Protein AF-A0AAD4R144-F1 (afdb_monomer)

InterPro domains:
  IPR002229 Blood group Rhesus C/E/D polypeptide [PR00342] (53-70)
  IPR002229 Blood group Rhesus C/E/D polypeptide [PR00342] (82-99)
  IPR002229 Blood group Rhesus C/E/D polypeptide [PR00342] (122-138)
  IPR002229 Blood group Rhesus C/E/D polypeptide [PR00342] (211-229)
  IPR002229 Blood group Rhesus C/E/D polypeptide [PR00342] (241-263)
  IPR002229 Blood group Rhesus C/E/D polypeptide [PR00342] (276-289)
  IPR002229 Blood group Rhesus C/E/D polypeptide [PR00342] (299-317)
  IPR002229 Blood group Rhesus C/E/D polypeptide [PR00342] (338-354)
  IPR004364 Aminoacyl-tRNA synthetase, class II (D/K/N) [PF00152] (677-996)
  IPR004365 OB-fold nucleic acid binding domain, AA-tRNA synthetase-type [PF01336] (562-646)
  IPR004523 Aspartate-tRNA synthetase, type 2 [MF_02075] (545-1002)
  IPR004523 Aspartate-tRNA synthetase, type 2 [PTHR43450] (472-1002)
  IPR004523 Aspartate-tRNA synthetase, type 2 [TIGR00458] (551-1002)
  IPR006195 Aminoacyl-tRNA synthetase, class II [PS50862] (697-1002)
  IPR012340 Nucleic acid-binding, OB-fold [G3DSA:2.40.50.140] (499-655)
  IPR012340 Nucleic acid-binding, OB-fold [SSF50249] (529-653)
  IPR024041 Ammonium transporter AmtB-like domain [PF00909] (44-441)
  IPR029020 Ammonium/urea transporter [G3DSA:1.10.3430.10] (3-442)
  IPR045864 Class II Aminoacyl-tRNA synthetase/Biotinyl protein ligase (BPL) and lipoyl protein ligase (LPL) [G3DSA:3.30.930.10] (656-1002)
  IPR045864 Class II Aminoacyl-tRNA synthetase/Biotinyl protein ligase (BPL) and lipoyl protein ligase (LPL) [SSF55681] (669-1001)

Radius of gyration: 38.77 Å; Cα contacts (8 Å, |Δi|>4): 1717; chains: 1; bounding box: 80×94×96 Å

Nearest PDB structures (foldseek):
  4j15-assembly1_B  TM=9.829E-01  e=4.743E-47  Homo sapiens
  4j15-assembly1_A  TM=9.774E-01  e=3.110E-47  Homo sapiens
  6iy6-assembly1_A  TM=9.750E-01  e=1.740E-44  Homo sapiens
  6iy6-assembly1_B  TM=9.752E-01  e=3.718E-44  Homo sapiens
  6iy6-assembly2_H  TM=9.710E-01  e=3.718E-44  Homo sapiens

Mean predicted aligned error: 18.72 Å

pLDDT: mean 84.69, std 19.85, range [21.34, 98.81]

Organism: NCBI:txid166010

Foldseek 3Di:
DDDPCQVCLVVVVVVVLVVVLVVLCVQAEDADLLPDPPDPPPPVNPPPCVPQVVLLVLLVCLQQQQLLLLLLLPPLCNVVSRVLSVVLLVSQLSLLLSVVFCVDPCCVVPVHGYDDSLSSLVSSLLSLLLSLLCQQCPVLADSSLSSLLSNLLSVLLVVLVCCLCVPLVQQQQLCLLSRQQLSNLLSLLLLLLSDQQDPDDDDDDRVVSLVSSVSSLVSCLVSLLSSLLNPQPDPLLSVQLNLLLNLLLVLQQVLLLVLQLVLDPNSDHDSLSNSARSQLLSSLCSSPSSQDDDSVVSSVSSNVLSNQLSCCVRPVQVPPQCPPSVGHRNSSSCSRRNRSSVNSLVVSLVSLLPDDPVSSPPRRPPVVLCPVVVVVVPVPDDPPDHSSNSSSVSSVVSSVSSSCSSNVSSNVSSVVSPDPVHDGDDSDPPSHPCVPDPPPPPDPQPPVVPDPPPDDDDDDDDDDDDDDDDDDDDDDDDDDDDDDDPVVVVVVVVVVVVVVVVVVVVVPVVPPPPPPPPDDDPDPQLQPPQEEAPPAPPVPDDDPADADELVPDACVQAQPKHKHKFWFQDWDDDVQKIWTWGDDQLFIAIEIEGDDNRHHPVNSVVRNPQAGRFIKMWIFGKHAPVVFFCPPGPRGRIHGHTRHMYGHGGDDNDDLDRLVLCLAAPPDPPPDHHDDPVSCQQVLVSSCRRNLNSLLVVLLVLLVVLLVVLLVVVVADEDDADQWALDAPFDDPFWAWDDNNPHITTGYQDSVLVQQLVLLVVRQKYWYWAKHATSDQDDDLQDFRIFIKTWMKHFDDPACVVAVQSVLQSLVSSLVSCVVPSVVSLVSNCNRVPDDAAFQDNRAAEAELVRLQVLCVVVPHDDDSLDDQDLVSLLVSQVSCCVPVVHQKHKYFFHFPVPDTLQWAADPVDNRTTQWMFMGGNSHTFKTKHWGDLDLVSSVVSCVVVVHDCVSCVVSSVSSPVPGGGMMIMMGGSLNSSCRNSVVSGSVSSDSNTHHPVDPDD

Solvent-accessible surface area (backbone atoms only — not comparable to full-atom values): 53745 Å² total; per-residue (Å²): 135,80,58,78,65,53,78,44,42,52,63,53,51,53,51,51,49,53,50,51,50,51,52,50,42,68,73,30,50,39,72,34,67,87,79,43,91,89,49,90,64,67,83,70,55,58,67,54,51,72,58,48,47,60,35,36,52,38,38,48,45,28,55,55,50,10,54,14,26,41,56,21,42,45,83,51,34,42,66,49,32,36,52,48,41,48,50,48,41,59,48,38,31,58,51,40,44,50,54,52,28,66,71,30,72,53,18,77,75,70,67,35,26,70,48,49,72,67,51,51,40,56,14,48,56,51,26,46,14,49,54,41,17,41,37,29,33,56,91,61,59,37,76,54,44,49,55,54,46,45,56,52,51,52,50,53,43,53,53,48,46,46,45,31,50,76,72,46,61,36,69,41,50,30,32,8,46,67,21,32,23,20,15,22,43,16,19,49,28,20,45,61,62,52,66,70,99,77,88,79,80,90,77,87,89,56,67,69,27,48,51,42,12,41,52,8,32,51,46,38,57,72,31,40,25,39,48,28,19,62,74,44,88,47,70,68,30,20,52,31,6,29,54,34,22,48,44,4,25,54,33,0,32,56,37,21,54,51,55,30,16,73,71,32,99,84,54,48,76,46,64,69,43,57,47,36,13,24,49,5,3,38,32,21,34,9,15,34,16,46,70,62,84,51,72,66,57,28,28,50,45,1,36,51,18,6,53,54,16,43,47,25,62,72,48,44,42,59,57,42,34,38,67,68,64,69,38,74,58,66,65,46,31,52,29,26,25,25,53,12,7,48,48,5,40,54,46,28,24,49,52,45,50,74,50,56,72,76,83,49,53,81,69,57,59,73,79,61,72,35,69,58,56,67,59,44,72,42,92,83,52,81,73,94,61,55,66,38,54,54,52,20,50,24,27,51,49,37,48,54,50,37,53,48,51,14,38,54,49,13,43,53,49,14,53,62,59,62,35,86,84,48,67,69,70,70,96,61,94,71,72,49,52,66,84,78,44,74,74,51,93,80,39,103,50,48,81,46,58,80,73,74,86,86,71,76,96,82,85,86,88,89,86,85,89,86,88,86,86,87,83,87,86,88,85,84,85,87,85,84,90,75,83,82,51,76,70,55,51,52,51,50,51,52,50,50,52,50,49,49,50,47,51,51,48,58,64,56,59,76,73,70,82,84,79,81,78,76,87,69,76,84,74,78,65,62,32,73,90,34,56,55,64,74,56,82,85,75,79,86,69,86,77,97,71,75,69,51,60,67,78,73,60,51,58,92,42,48,76,40,76,48,32,36,69,28,24,32,66,44,70,48,67,58,93,64,31,27,42,33,32,40,30,47,70,72,23,28,34,40,32,40,41,59,57,55,91,68,33,27,70,65,55,45,52,51,63,57,64,59,37,54,64,13,32,32,38,37,33,23,33,30,39,56,44,75,96,45,66,50,81,95,31,72,32,19,48,33,37,28,45,53,67,30,44,33,37,56,42,82,39,65,82,78,63,98,67,57,60,67,33,61,51,48,34,92,84,61,84,84,80,71,73,66,63,54,69,66,66,36,49,72,41,35,80,62,47,50,57,23,41,40,46,42,24,53,54,52,51,46,50,47,51,56,50,44,52,52,53,58,39,46,77,71,66,34,42,81,54,85,70,75,50,71,32,80,47,70,78,77,68,74,90,48,50,46,77,40,85,43,48,68,43,73,23,23,42,28,60,48,60,64,64,54,51,51,45,39,39,38,66,74,40,54,30,36,31,38,76,45,79,27,32,40,50,57,91,50,87,57,56,83,52,52,30,47,48,45,32,45,32,41,31,33,53,49,90,87,50,59,59,63,46,53,52,50,52,50,51,47,52,49,49,40,55,51,50,45,64,72,74,36,49,72,35,53,55,48,32,36,72,42,40,71,52,77,81,75,42,64,51,94,71,65,49,74,38,45,36,68,55,50,46,50,54,35,46,76,70,76,39,90,70,62,92,66,55,78,79,50,73,72,52,36,37,49,45,28,50,53,44,28,70,75,71,62,24,34,42,39,34,42,29,48,37,34,37,85,80,47,60,48,56,51,26,67,33,94,87,44,80,64,23,13,46,27,34,38,34,28,43,73,20,39,82,36,30,56,30,32,25,44,49,38,50,46,67,61,32,51,53,32,27,52,76,68,69,44,64,59,79,69,44,37,74,62,48,55,46,26,69,80,64,33,67,50,34,21,37,38,42,29,40,51,31,50,50,48,18,54,56,54,48,60,82,31,33,61,80,44,32,94,66,51,30,39,84,88,32,88,63,102

Structure (mmCIF, N/CA/C/O backbone):
data_AF-A0AAD4R144-F1
#
_entry.id   AF-A0AAD4R144-F1
#
loop_
_atom_site.group_PDB
_atom_site.id
_atom_site.type_symbol
_atom_site.label_atom_id
_atom_site.label_alt_id
_atom_site.label_comp_id
_atom_site.label_asym_id
_atom_site.label_entity_id
_atom_site.label_seq_id
_atom_site.pdbx_PDB_ins_code
_atom_site.Cartn_x
_atom_site.Cartn_y
_atom_site.Cartn_z
_atom_site.occupancy
_atom_site.B_iso_or_equiv
_atom_site.auth_seq_id
_atom_site.auth_comp_id
_atom_site.auth_asym_id
_atom_site.auth_atom_id
_atom_site.pdbx_PDB_model_num
ATOM 1 N N . MET A 1 1 ? 2.884 -45.458 -15.008 1.00 36.28 1 MET A N 1
ATOM 2 C CA . MET A 1 1 ? 1.881 -44.728 -14.200 1.00 36.28 1 MET A CA 1
ATOM 3 C C . MET A 1 1 ? 1.673 -45.506 -12.908 1.00 36.28 1 MET A C 1
ATOM 5 O O . MET A 1 1 ? 1.408 -46.694 -13.000 1.00 36.28 1 MET A O 1
ATOM 9 N N . GLY A 1 2 ? 1.892 -44.888 -11.741 1.00 49.69 2 GLY A N 1
ATOM 10 C CA . GLY A 1 2 ? 1.786 -45.566 -10.438 1.00 49.69 2 GLY A CA 1
ATOM 11 C C . GLY A 1 2 ? 0.353 -45.979 -10.083 1.00 49.69 2 GLY A C 1
ATOM 12 O O . GLY A 1 2 ? -0.604 -45.413 -10.615 1.00 49.69 2 GLY A O 1
ATOM 13 N N . ASN A 1 3 ? 0.237 -46.964 -9.192 1.00 58.59 3 ASN A N 1
ATOM 14 C CA . ASN A 1 3 ? -1.009 -47.536 -8.673 1.00 58.59 3 ASN A CA 1
ATOM 15 C C . ASN A 1 3 ? -1.972 -46.420 -8.179 1.00 58.59 3 ASN A C 1
ATOM 17 O O . ASN A 1 3 ? -1.505 -45.483 -7.530 1.00 58.59 3 ASN A O 1
ATOM 21 N N . PRO A 1 4 ? -3.297 -46.477 -8.438 1.00 59.34 4 PRO A N 1
ATOM 22 C CA . PRO A 1 4 ? -4.271 -45.506 -7.920 1.00 59.34 4 PRO A CA 1
ATOM 23 C C . PRO A 1 4 ? -4.165 -45.251 -6.411 1.00 59.34 4 PRO A C 1
ATOM 25 O O . PRO A 1 4 ? -4.336 -44.112 -5.975 1.00 59.34 4 PRO A O 1
ATOM 28 N N . LEU A 1 5 ? -3.810 -46.277 -5.623 1.00 60.62 5 LEU A N 1
ATOM 29 C CA . LEU A 1 5 ? -3.530 -46.114 -4.196 1.00 60.62 5 LEU A CA 1
ATOM 30 C C . LEU A 1 5 ? -2.349 -45.170 -3.947 1.00 60.62 5 LEU A C 1
ATOM 32 O O . LEU A 1 5 ? -2.458 -44.300 -3.090 1.00 60.62 5 LEU A O 1
ATOM 36 N N . GLN A 1 6 ? -1.259 -45.275 -4.717 1.00 65.25 6 GLN A N 1
ATOM 37 C CA . GLN A 1 6 ? -0.067 -44.428 -4.561 1.00 65.25 6 GLN A CA 1
ATOM 38 C C . GLN A 1 6 ? -0.364 -42.937 -4.785 1.00 65.25 6 GLN A C 1
ATOM 40 O O . GLN A 1 6 ? 0.251 -42.096 -4.140 1.00 65.25 6 GLN A O 1
ATOM 45 N N . ARG A 1 7 ? -1.346 -42.585 -5.631 1.00 67.44 7 ARG A N 1
ATOM 46 C CA . ARG A 1 7 ? -1.734 -41.179 -5.873 1.00 67.44 7 ARG A CA 1
ATOM 47 C C . ARG A 1 7 ? -2.508 -40.542 -4.719 1.00 67.44 7 ARG A C 1
ATOM 49 O O . ARG A 1 7 ? -2.452 -39.331 -4.557 1.00 67.44 7 ARG A O 1
ATOM 56 N N . ARG A 1 8 ? -3.244 -41.335 -3.936 1.00 80.94 8 ARG A N 1
ATOM 57 C CA . ARG A 1 8 ? -4.037 -40.859 -2.785 1.00 80.94 8 ARG A CA 1
ATOM 58 C C . ARG A 1 8 ? -3.399 -41.200 -1.437 1.00 80.94 8 ARG A C 1
ATOM 60 O O . ARG A 1 8 ? -4.023 -40.977 -0.404 1.00 80.94 8 ARG A O 1
ATOM 67 N N . GLN A 1 9 ? -2.164 -41.714 -1.437 1.00 85.44 9 GLN A N 1
ATOM 68 C CA . GLN A 1 9 ? -1.454 -42.151 -0.231 1.00 85.44 9 GLN A CA 1
ATOM 69 C C . GLN A 1 9 ? -1.395 -41.071 0.845 1.00 85.44 9 GLN A C 1
ATOM 71 O O . GLN A 1 9 ? -1.670 -41.373 2.000 1.00 85.44 9 GLN A O 1
ATOM 76 N N . PHE A 1 10 ? -1.104 -39.824 0.466 1.00 88.12 10 PHE A N 1
ATOM 77 C CA . PHE A 1 10 ? -1.081 -38.710 1.411 1.00 88.12 10 PHE A CA 1
ATOM 78 C C . PHE A 1 10 ? -2.431 -38.521 2.103 1.00 88.12 10 PHE A C 1
ATOM 80 O O . PHE A 1 10 ? -2.502 -38.585 3.324 1.00 88.12 10 PHE A O 1
ATOM 87 N N . SER A 1 11 ? -3.507 -38.351 1.329 1.00 89.56 11 SER A N 1
ATOM 88 C CA . SER A 1 11 ? -4.847 -38.110 1.870 1.00 89.56 11 SER A CA 1
ATOM 89 C C . SER A 1 11 ? -5.321 -39.256 2.760 1.00 89.56 11 SER A C 1
ATOM 91 O O . SER A 1 11 ? -5.889 -39.007 3.817 1.00 89.56 11 SER A O 1
ATOM 93 N N . VAL A 1 12 ? -5.067 -40.505 2.357 1.00 89.69 12 VAL A N 1
ATOM 94 C CA . VAL A 1 12 ? -5.425 -41.687 3.154 1.00 89.69 12 VAL A CA 1
ATOM 95 C C . VAL A 1 12 ? -4.635 -41.712 4.460 1.00 89.69 12 VAL A C 1
ATOM 97 O O . VAL A 1 12 ? -5.231 -41.861 5.522 1.00 89.69 12 VAL A O 1
ATOM 100 N N . LEU A 1 13 ? -3.313 -41.534 4.401 1.00 90.94 13 LEU A N 1
ATOM 101 C CA . LEU A 1 13 ? -2.454 -41.595 5.581 1.00 90.94 13 LEU A CA 1
ATOM 102 C C . LEU A 1 13 ? -2.757 -40.455 6.563 1.00 90.94 13 LEU A C 1
ATOM 104 O O . LEU A 1 13 ? -2.920 -40.705 7.755 1.00 90.94 13 LEU A O 1
ATOM 108 N N . ALA A 1 14 ? -2.897 -39.226 6.062 1.00 92.25 14 ALA A N 1
ATOM 109 C CA . ALA A 1 14 ? -3.254 -38.063 6.867 1.00 92.25 14 ALA A CA 1
ATOM 110 C C . ALA A 1 14 ? -4.635 -38.232 7.520 1.00 92.25 14 ALA A C 1
ATOM 112 O O . ALA A 1 14 ? -4.781 -37.969 8.710 1.00 92.25 14 ALA A O 1
ATOM 113 N N . PHE A 1 15 ? -5.633 -38.739 6.784 1.00 94.19 15 PHE A N 1
ATOM 114 C CA . PHE A 1 15 ? -6.961 -39.019 7.336 1.00 94.19 15 PHE A CA 1
ATOM 115 C C . PHE A 1 15 ? -6.921 -40.093 8.431 1.00 94.19 15 PHE A C 1
ATOM 117 O O . PHE A 1 15 ? -7.551 -39.930 9.477 1.00 94.19 15 PHE A O 1
ATOM 124 N N . VAL A 1 16 ? -6.162 -41.173 8.217 1.00 95.12 16 VAL A N 1
ATOM 125 C CA . VAL A 1 16 ? -5.995 -42.248 9.205 1.00 95.12 16 VAL A CA 1
ATOM 126 C C . VAL A 1 16 ? -5.337 -41.712 10.474 1.00 95.12 16 VAL A C 1
ATOM 128 O O . VAL A 1 16 ? -5.895 -41.896 11.554 1.00 95.12 16 VAL A O 1
ATOM 131 N N . PHE A 1 17 ? -4.208 -41.004 10.364 1.00 96.00 17 PHE A N 1
ATOM 132 C CA . PHE A 1 17 ? -3.553 -40.417 11.533 1.00 96.00 17 PHE A CA 1
ATOM 133 C C . PHE A 1 17 ? -4.445 -39.407 12.246 1.00 96.00 17 PHE A C 1
ATOM 135 O O . PHE A 1 17 ? -4.601 -39.514 13.456 1.00 96.00 17 PHE A O 1
ATOM 142 N N . GLN A 1 18 ? -5.094 -38.489 11.525 1.00 97.00 18 GLN A N 1
ATOM 143 C CA . GLN A 1 18 ? -5.964 -37.492 12.150 1.00 97.00 18 GLN A CA 1
ATOM 144 C C . GLN A 1 18 ? -7.147 -38.143 12.876 1.00 97.00 18 GLN A C 1
ATOM 146 O O . GLN A 1 18 ? -7.510 -37.718 13.972 1.00 97.00 18 GLN A O 1
ATOM 151 N N . THR A 1 19 ? -7.725 -39.204 12.304 1.00 96.56 19 THR A N 1
ATOM 152 C CA . THR A 1 19 ? -8.792 -39.979 12.953 1.00 96.56 19 THR A CA 1
ATOM 153 C C . THR A 1 19 ? -8.277 -40.654 14.221 1.00 96.56 19 THR A C 1
ATOM 155 O O . THR A 1 19 ? -8.903 -40.535 15.272 1.00 96.56 19 THR A O 1
ATOM 158 N N . ILE A 1 20 ? -7.114 -41.311 14.152 1.00 96.75 20 ILE A N 1
ATOM 159 C CA . ILE A 1 20 ? -6.479 -41.950 15.311 1.00 96.75 20 ILE A CA 1
ATOM 160 C C . ILE A 1 20 ? -6.186 -40.911 16.395 1.00 96.75 20 ILE A C 1
ATOM 162 O O . ILE A 1 20 ? -6.565 -41.120 17.542 1.00 96.75 20 ILE A O 1
ATOM 166 N N . PHE A 1 21 ? -5.577 -39.776 16.050 1.00 96.69 21 PHE A N 1
ATOM 167 C CA . PHE A 1 21 ? -5.250 -38.727 17.013 1.00 96.69 21 PHE A CA 1
ATOM 168 C C . PHE A 1 21 ? -6.506 -38.171 17.677 1.00 96.69 21 PHE A C 1
ATOM 170 O O . PHE A 1 21 ? -6.545 -38.064 18.897 1.00 96.69 21 PHE A O 1
ATOM 177 N N . THR A 1 22 ? -7.558 -37.909 16.899 1.00 96.44 22 THR A N 1
ATOM 178 C CA . THR A 1 22 ? -8.845 -37.416 17.413 1.00 96.44 22 THR A CA 1
ATOM 179 C C . THR A 1 22 ? -9.477 -38.411 18.386 1.00 96.44 22 THR A C 1
ATOM 181 O O . THR A 1 22 ? -9.901 -38.026 19.474 1.00 96.44 22 THR A O 1
ATOM 184 N N . VAL A 1 23 ? -9.513 -39.698 18.026 1.00 97.12 23 VAL A N 1
ATOM 185 C CA . VAL A 1 23 ? -10.073 -40.751 18.884 1.00 97.12 23 VAL A CA 1
ATOM 186 C C . VAL A 1 23 ? -9.249 -40.899 20.161 1.00 97.12 23 VAL A C 1
ATOM 188 O O . VAL A 1 23 ? -9.815 -40.901 21.250 1.00 97.12 23 VAL A O 1
ATOM 191 N N . LEU A 1 24 ? -7.923 -40.986 20.056 1.00 97.12 24 LEU A N 1
ATOM 192 C CA . LEU A 1 24 ? -7.056 -41.172 21.217 1.00 97.12 24 LEU A CA 1
ATOM 193 C C . LEU A 1 24 ? -7.064 -39.948 22.147 1.00 97.12 24 LEU A C 1
ATOM 195 O O . LEU A 1 24 ? -7.163 -40.119 23.360 1.00 97.12 24 LEU A O 1
ATOM 199 N N . LEU A 1 25 ? -7.035 -38.724 21.607 1.00 95.19 25 LEU A N 1
ATOM 200 C CA . LEU A 1 25 ? -7.162 -37.499 22.404 1.00 95.19 25 LEU A CA 1
ATOM 201 C C . LEU A 1 25 ? -8.539 -37.407 23.070 1.00 95.19 25 LEU A C 1
ATOM 203 O O . LEU A 1 25 ? -8.614 -37.064 24.245 1.00 95.19 25 LEU A O 1
ATOM 207 N N . GLY A 1 26 ? -9.621 -37.760 22.369 1.00 94.62 26 GLY A N 1
ATOM 208 C CA . GLY A 1 26 ? -10.968 -37.763 22.948 1.00 94.62 26 GLY A CA 1
ATOM 209 C C . GLY A 1 26 ? -11.132 -38.791 24.073 1.00 94.62 26 GLY A C 1
ATOM 210 O O . GLY A 1 26 ? -11.708 -38.495 25.124 1.00 94.62 26 GLY A O 1
ATOM 211 N N . LEU A 1 27 ? -10.585 -39.995 23.884 1.00 95.62 27 LEU A N 1
ATOM 212 C CA . LEU A 1 27 ? -10.658 -41.062 24.879 1.00 95.62 27 LEU A CA 1
ATOM 213 C C . LEU A 1 27 ? -9.798 -40.751 26.109 1.00 95.62 27 LEU A C 1
ATOM 215 O O . LEU A 1 27 ? -10.305 -40.833 27.228 1.00 95.62 27 LEU A O 1
ATOM 219 N N . PHE A 1 28 ? -8.539 -40.353 25.910 1.00 97.00 28 PHE A N 1
ATOM 220 C CA . PHE A 1 28 ? -7.522 -40.345 26.968 1.00 97.00 28 PHE A CA 1
ATOM 221 C C . PHE A 1 28 ? -7.041 -38.951 27.393 1.00 97.00 28 PHE A C 1
ATOM 223 O O . PHE A 1 28 ? -6.585 -38.783 28.524 1.00 97.00 28 PHE A O 1
ATOM 230 N N . GLY A 1 29 ? -7.153 -37.945 26.525 1.00 93.94 29 GLY A N 1
ATOM 231 C CA . GLY A 1 29 ? -6.683 -36.588 26.795 1.00 93.94 29 GLY A CA 1
ATOM 232 C C . GLY A 1 29 ? -7.658 -35.799 27.667 1.00 93.94 29 GLY A C 1
ATOM 233 O O . GLY A 1 29 ? -8.870 -35.786 27.434 1.00 93.94 29 GLY A O 1
ATOM 234 N N . ARG A 1 30 ? -7.143 -35.114 28.686 1.00 92.44 30 ARG A N 1
ATOM 235 C CA . ARG A 1 30 ? -7.904 -34.176 29.521 1.00 92.44 30 ARG A CA 1
ATOM 236 C C . ARG A 1 30 ? -7.171 -32.845 29.589 1.00 92.44 30 ARG A C 1
ATOM 238 O O . ARG A 1 30 ? -5.949 -32.801 29.594 1.00 92.44 30 ARG A O 1
ATOM 245 N N . TYR A 1 31 ? -7.906 -31.747 29.654 1.00 89.50 31 TYR A N 1
ATOM 246 C CA . TYR A 1 31 ? -7.296 -30.466 29.990 1.00 89.50 31 TYR A CA 1
ATOM 247 C C . TYR A 1 31 ? -6.809 -30.482 31.436 1.00 89.50 31 TYR A C 1
ATOM 249 O O . TYR A 1 31 ? -7.419 -31.139 32.288 1.00 89.50 31 TYR A O 1
ATOM 257 N N . ASP A 1 32 ? -5.705 -29.786 31.712 1.00 82.06 32 ASP A N 1
ATOM 258 C CA . ASP A 1 32 ? -5.244 -29.671 33.087 1.00 82.06 32 ASP A CA 1
ATOM 259 C C . ASP A 1 32 ? -6.326 -29.054 33.993 1.00 82.06 32 ASP A C 1
ATOM 261 O O . ASP A 1 32 ? -7.112 -28.199 33.585 1.00 82.06 32 ASP A O 1
ATOM 265 N N . ARG A 1 33 ? -6.412 -29.507 35.247 1.00 74.44 33 ARG A N 1
ATOM 266 C CA . ARG A 1 33 ? -7.464 -29.051 36.171 1.00 74.44 33 ARG A CA 1
ATOM 267 C C . ARG A 1 33 ? -7.375 -27.552 36.465 1.00 74.44 33 ARG A C 1
ATOM 269 O O . ARG A 1 33 ? -8.392 -26.938 36.791 1.00 74.44 33 ARG A O 1
ATOM 276 N N . SER A 1 34 ? -6.186 -26.963 36.346 1.00 68.00 34 SER A N 1
ATOM 277 C CA . SER A 1 34 ? -5.973 -25.522 36.502 1.00 68.00 34 SER A CA 1
ATOM 278 C C . SER A 1 34 ? -6.727 -24.688 35.457 1.00 68.00 34 SER A C 1
ATOM 280 O O . SER A 1 34 ? -7.148 -23.580 35.780 1.00 68.00 34 SER A O 1
ATOM 282 N N . ILE A 1 35 ? -6.992 -25.231 34.263 1.00 73.50 35 ILE A N 1
ATOM 283 C CA . ILE A 1 35 ? -7.646 -24.511 33.155 1.00 73.50 35 ILE A CA 1
ATOM 284 C C . ILE A 1 35 ? -9.149 -24.805 33.017 1.00 73.50 35 ILE A C 1
ATOM 286 O O . ILE A 1 35 ? -9.812 -24.247 32.145 1.00 73.50 35 ILE A O 1
ATOM 290 N N . LEU A 1 36 ? -9.717 -25.656 33.880 1.00 74.94 36 LEU A N 1
ATOM 291 C CA . LEU A 1 36 ? -11.158 -25.919 33.912 1.00 74.94 36 LEU A CA 1
ATOM 292 C C . LEU A 1 36 ? -11.919 -24.832 34.704 1.00 74.94 36 LEU A C 1
ATOM 294 O O . LEU A 1 36 ? -11.419 -24.350 35.729 1.00 74.94 36 LEU A O 1
ATOM 298 N N . PRO A 1 37 ? -13.144 -24.460 34.280 1.00 67.12 37 PRO A N 1
ATOM 299 C CA . PRO A 1 37 ? -13.964 -23.482 34.993 1.00 67.12 37 PRO A CA 1
ATOM 300 C C . PRO A 1 37 ? -14.289 -23.961 36.421 1.00 67.12 37 PRO A C 1
ATOM 302 O O . PRO A 1 37 ? -14.612 -25.128 36.630 1.00 67.12 37 PRO A O 1
ATOM 305 N N . ASN A 1 38 ? -14.217 -23.045 37.397 1.00 60.91 38 ASN A N 1
ATOM 306 C CA . ASN A 1 38 ? -14.478 -23.254 38.836 1.00 60.91 38 ASN A CA 1
ATOM 307 C C . ASN A 1 38 ? -13.467 -24.112 39.628 1.00 60.91 38 ASN A C 1
ATOM 309 O O . ASN A 1 38 ? -13.806 -24.575 40.716 1.00 60.91 38 ASN A O 1
ATOM 313 N N . SER A 1 39 ? -12.229 -24.324 39.160 1.00 59.00 39 SER A N 1
ATOM 314 C CA . SER A 1 39 ? -11.229 -25.000 40.008 1.00 59.00 39 SER A CA 1
ATOM 315 C C . SER A 1 39 ? -10.737 -24.100 41.155 1.00 59.00 39 SER A C 1
ATOM 317 O O . SER A 1 39 ? -10.338 -22.960 40.926 1.00 59.00 39 SER A O 1
ATOM 319 N N . GLU A 1 40 ? -10.758 -24.619 42.390 1.00 52.12 40 GLU A N 1
ATOM 320 C CA . GLU A 1 40 ? -10.476 -23.905 43.656 1.00 52.12 40 GLU A CA 1
ATOM 321 C C . GLU A 1 40 ? -9.017 -23.404 43.817 1.00 52.12 40 GLU A C 1
ATOM 323 O O . GLU A 1 40 ? -8.697 -22.709 44.776 1.00 52.12 40 GLU A O 1
ATOM 328 N N . LEU A 1 41 ? -8.126 -23.688 42.861 1.00 56.50 41 LEU A N 1
ATOM 329 C CA . LEU A 1 41 ? -6.685 -23.366 42.877 1.00 56.50 41 LEU A CA 1
ATOM 330 C C . LEU A 1 41 ? -6.349 -21.927 42.408 1.00 56.50 41 LEU A C 1
ATOM 332 O O . LEU A 1 41 ? -5.293 -21.684 41.835 1.00 56.50 41 LEU A O 1
ATOM 336 N N . ASN A 1 42 ? -7.248 -20.957 42.602 1.00 50.16 42 ASN A N 1
ATOM 337 C CA . ASN A 1 42 ? -7.223 -19.664 41.893 1.00 50.16 42 ASN A CA 1
ATOM 338 C C . ASN A 1 42 ? -6.053 -18.705 42.210 1.00 50.16 42 ASN A C 1
ATOM 340 O O . ASN A 1 42 ? -5.861 -17.763 41.447 1.00 50.16 42 ASN A O 1
ATOM 344 N N . ALA A 1 43 ? -5.267 -18.912 43.271 1.00 47.25 43 ALA A N 1
ATOM 345 C CA . ALA A 1 43 ? -4.189 -17.984 43.646 1.00 47.25 43 ALA A CA 1
ATOM 346 C C . ALA A 1 43 ? -2.837 -18.270 42.955 1.00 47.25 43 ALA A C 1
ATOM 348 O O . ALA A 1 43 ? -2.132 -17.332 42.610 1.00 47.25 43 ALA A O 1
ATOM 349 N N . GLU A 1 44 ? -2.499 -19.535 42.669 1.00 49.16 44 GLU A N 1
ATOM 350 C CA . GLU A 1 44 ? -1.276 -19.912 41.921 1.00 49.16 44 GLU A CA 1
ATOM 351 C C . GLU A 1 44 ? -1.480 -19.891 40.382 1.00 49.16 44 GLU A C 1
ATOM 353 O O . GLU A 1 44 ? -0.555 -20.155 39.611 1.00 49.16 44 GLU A O 1
ATOM 358 N N . LYS A 1 45 ? -2.703 -19.576 39.912 1.00 50.56 45 LYS A N 1
ATOM 359 C CA . LYS A 1 45 ? -3.126 -19.609 38.493 1.00 50.56 45 LYS A CA 1
ATOM 360 C C . LYS A 1 45 ? -2.537 -18.510 37.605 1.00 50.56 45 LYS A C 1
ATOM 362 O O . LYS A 1 45 ? -2.397 -18.738 36.409 1.00 50.56 45 LYS A O 1
ATOM 367 N N . SER A 1 46 ? -2.258 -17.336 38.162 1.00 52.56 46 SER A N 1
ATOM 368 C CA . SER A 1 46 ? -1.792 -16.157 37.414 1.00 52.56 46 SER A CA 1
ATOM 369 C C . SER A 1 46 ? -0.330 -16.323 36.984 1.00 52.56 46 SER A C 1
ATOM 371 O O . SER A 1 46 ? -0.003 -16.278 35.802 1.00 52.56 46 SER A O 1
ATOM 373 N N . ASP A 1 47 ? 0.537 -16.655 37.942 1.00 54.59 47 ASP A N 1
ATOM 374 C CA . ASP A 1 47 ? 1.988 -16.559 37.755 1.00 54.59 47 ASP A CA 1
ATOM 375 C C . ASP A 1 47 ? 2.579 -17.626 36.818 1.00 54.59 47 ASP A C 1
ATOM 377 O O . ASP A 1 47 ? 3.628 -17.406 36.217 1.00 54.59 47 ASP A O 1
ATOM 381 N N . SER A 1 48 ? 1.938 -18.793 36.670 1.00 62.00 48 SER A N 1
ATOM 382 C CA . SER A 1 48 ? 2.461 -19.870 35.811 1.00 62.00 48 SER A CA 1
ATOM 383 C C . SER A 1 48 ? 2.175 -19.650 34.324 1.00 62.00 48 SER A C 1
ATOM 385 O O . SER A 1 48 ? 3.064 -19.855 33.500 1.00 62.00 48 SER A O 1
ATOM 387 N N . VAL A 1 49 ? 0.973 -19.185 33.966 1.00 71.62 49 VAL A N 1
ATOM 388 C CA . VAL A 1 49 ? 0.615 -18.895 32.568 1.00 71.62 49 VAL A CA 1
ATOM 389 C C . VAL A 1 49 ? 1.333 -17.641 32.081 1.00 71.62 49 VAL A C 1
ATOM 391 O O . VAL A 1 49 ? 1.911 -17.674 30.996 1.00 71.62 49 VAL A O 1
ATOM 394 N N . ASP A 1 50 ? 1.380 -16.584 32.896 1.00 76.12 50 ASP A N 1
ATOM 395 C CA . ASP A 1 50 ? 2.096 -15.345 32.561 1.00 76.12 50 ASP A CA 1
ATOM 396 C C . ASP A 1 50 ? 3.599 -15.583 32.349 1.00 76.12 50 ASP A C 1
ATOM 398 O O . ASP A 1 50 ? 4.242 -14.884 31.565 1.00 76.12 50 ASP A O 1
ATOM 402 N N . ARG A 1 51 ? 4.160 -16.607 33.005 1.00 77.94 51 ARG A N 1
ATOM 403 C CA . ARG A 1 51 ? 5.561 -17.011 32.851 1.00 77.94 51 ARG A CA 1
ATOM 404 C C . ARG A 1 51 ? 5.799 -17.941 31.660 1.00 77.94 51 ARG A C 1
ATOM 406 O O . ARG A 1 51 ? 6.776 -17.755 30.937 1.00 77.94 51 ARG A O 1
ATOM 413 N N . ASP A 1 52 ? 4.963 -18.960 31.467 1.00 83.38 52 ASP A N 1
ATOM 414 C CA . ASP A 1 52 ? 5.250 -20.045 30.519 1.00 83.38 52 ASP A CA 1
ATOM 415 C C . ASP A 1 52 ? 4.648 -19.785 29.120 1.00 83.38 52 ASP A C 1
ATOM 417 O O . ASP A 1 52 ? 5.193 -20.250 28.118 1.00 83.38 52 ASP A O 1
ATOM 421 N N . TYR A 1 53 ? 3.577 -18.988 29.007 1.00 88.12 53 TYR A N 1
ATOM 422 C CA . TYR A 1 53 ? 2.967 -18.651 27.714 1.00 88.12 53 TYR A CA 1
ATOM 423 C C . TYR A 1 53 ? 3.866 -17.795 26.801 1.00 88.12 53 TYR A C 1
ATOM 425 O O . TYR A 1 53 ? 3.948 -18.127 25.619 1.00 88.12 53 TYR A O 1
ATOM 433 N N . PRO A 1 54 ? 4.606 -16.772 27.280 1.00 92.06 54 PRO A N 1
ATOM 434 C CA . PRO A 1 54 ? 5.554 -16.046 26.429 1.00 92.06 54 PRO A CA 1
ATOM 435 C C . PRO A 1 54 ? 6.658 -16.951 25.864 1.00 92.06 54 PRO A C 1
ATOM 437 O O . PRO A 1 54 ? 6.977 -16.878 24.682 1.00 92.06 54 PRO A O 1
ATOM 440 N N . LEU A 1 55 ? 7.183 -17.875 26.680 1.00 90.88 55 LEU A N 1
ATOM 441 C CA . LEU A 1 55 ? 8.178 -18.856 26.232 1.00 90.88 55 LEU A CA 1
ATOM 442 C C . LEU A 1 55 ? 7.593 -19.801 25.177 1.00 90.88 55 LEU A C 1
ATOM 444 O O . LEU A 1 55 ? 8.262 -20.107 24.193 1.00 90.88 55 LEU A O 1
ATOM 448 N N . PHE A 1 56 ? 6.337 -20.224 25.348 1.00 92.88 56 PHE A N 1
ATOM 449 C CA . PHE A 1 56 ? 5.611 -20.961 24.317 1.00 92.88 56 PHE A CA 1
ATOM 450 C C . PHE A 1 56 ? 5.487 -20.153 23.022 1.00 92.88 56 PHE A C 1
ATOM 452 O O . PHE A 1 56 ? 5.815 -20.679 21.966 1.00 92.88 56 PHE A O 1
ATOM 459 N N . GLN A 1 57 ? 5.063 -18.887 23.083 1.00 94.94 57 GLN A N 1
ATOM 460 C CA . GLN A 1 57 ? 4.922 -18.042 21.893 1.00 94.94 57 GLN A CA 1
ATOM 461 C C . GLN A 1 57 ? 6.243 -17.912 21.130 1.00 94.94 57 GLN A C 1
ATOM 463 O O . GLN A 1 57 ? 6.264 -18.106 19.915 1.00 94.94 57 GLN A O 1
ATOM 468 N N . ASP A 1 58 ? 7.338 -17.650 21.840 1.00 95.38 58 ASP A N 1
ATOM 469 C CA . ASP A 1 58 ? 8.668 -17.511 21.250 1.00 95.38 58 ASP A CA 1
ATOM 470 C C . ASP A 1 58 ? 9.116 -18.808 20.558 1.00 95.38 58 ASP A C 1
ATOM 472 O O . ASP A 1 58 ? 9.510 -18.796 19.388 1.00 95.38 58 ASP A O 1
ATOM 476 N N . VAL A 1 59 ? 8.998 -19.949 21.248 1.00 94.31 59 VAL A N 1
ATOM 477 C CA . VAL A 1 59 ? 9.354 -21.267 20.694 1.00 94.31 59 VAL A CA 1
ATOM 478 C C . VAL A 1 59 ? 8.457 -21.625 19.506 1.00 94.31 59 VAL A C 1
ATOM 480 O O . VAL A 1 59 ? 8.948 -22.107 18.484 1.00 94.31 59 VAL A O 1
ATOM 483 N N . HIS A 1 60 ? 7.161 -21.338 19.584 1.00 95.31 60 HIS A N 1
ATOM 484 C CA . HIS A 1 60 ? 6.214 -21.624 18.512 1.00 95.31 60 HIS A CA 1
ATOM 485 C C . HIS A 1 60 ? 6.503 -20.788 17.254 1.00 95.31 60 HIS A C 1
ATOM 487 O O . HIS A 1 60 ? 6.482 -21.302 16.131 1.00 95.31 60 HIS A O 1
ATOM 493 N N . VAL A 1 61 ? 6.862 -19.509 17.423 1.00 95.12 61 VAL A N 1
ATOM 494 C CA . VAL A 1 61 ? 7.315 -18.639 16.325 1.00 95.12 61 VAL A CA 1
ATOM 495 C C . VAL A 1 61 ? 8.602 -19.180 15.699 1.00 95.12 61 VAL A C 1
ATOM 497 O O . VAL A 1 61 ? 8.715 -19.200 14.470 1.00 95.12 61 VAL A O 1
ATOM 500 N N . MET A 1 62 ? 9.550 -19.681 16.497 1.00 94.31 62 MET A N 1
ATOM 501 C CA . MET A 1 62 ? 10.746 -20.339 15.960 1.00 94.31 62 MET A CA 1
ATOM 502 C C . MET A 1 62 ? 10.396 -21.559 15.105 1.00 94.31 62 MET A C 1
ATOM 504 O O . MET A 1 62 ? 10.931 -21.695 14.007 1.00 94.31 62 MET A O 1
ATOM 508 N N . VAL A 1 63 ? 9.491 -22.423 15.573 1.00 94.00 63 VAL A N 1
ATOM 509 C CA . VAL A 1 63 ? 9.074 -23.653 14.876 1.00 94.00 63 VAL A CA 1
ATOM 510 C C . VAL A 1 63 ? 8.368 -23.348 13.551 1.00 94.00 63 VAL A C 1
ATOM 512 O O . VAL A 1 63 ? 8.675 -23.952 12.522 1.00 94.00 63 VAL A O 1
ATOM 515 N N . VAL A 1 64 ? 7.415 -22.414 13.546 1.00 91.19 64 VAL A N 1
ATOM 516 C CA . VAL A 1 64 ? 6.576 -22.158 12.364 1.00 91.19 64 VAL A CA 1
ATOM 517 C C . VAL A 1 64 ? 7.239 -21.183 11.391 1.00 91.19 64 VAL A C 1
ATOM 519 O O . VAL A 1 64 ? 7.299 -21.460 10.194 1.00 91.19 64 VAL A O 1
ATOM 522 N N . VAL A 1 65 ? 7.740 -20.051 11.893 1.00 90.00 65 VAL A N 1
ATOM 523 C CA . VAL A 1 65 ? 8.288 -18.959 11.072 1.00 90.00 65 VAL A CA 1
ATOM 524 C C . VAL A 1 65 ? 9.796 -19.115 10.912 1.00 90.00 65 VAL A C 1
ATOM 526 O O . VAL A 1 65 ? 10.288 -19.118 9.786 1.00 90.00 65 VAL A O 1
ATOM 529 N N . GLY A 1 66 ? 10.528 -19.291 12.015 1.00 91.88 66 GLY A N 1
ATOM 530 C CA . GLY A 1 66 ? 11.991 -19.389 12.009 1.00 91.88 66 GLY A CA 1
ATOM 531 C C . GLY A 1 66 ? 12.505 -20.517 11.110 1.00 91.88 66 GLY A C 1
ATOM 532 O O . GLY A 1 66 ? 13.139 -20.252 10.089 1.00 91.88 66 GLY A O 1
ATOM 533 N N . PHE A 1 67 ? 12.186 -21.771 11.446 1.00 90.31 67 PHE A N 1
ATOM 534 C CA . PHE A 1 67 ? 12.582 -22.945 10.658 1.00 90.31 67 PHE A CA 1
ATOM 535 C C . PHE A 1 67 ? 11.962 -22.951 9.256 1.00 90.31 67 PHE A C 1
ATOM 537 O O . PHE A 1 67 ? 12.667 -23.252 8.293 1.00 90.31 67 PHE A O 1
ATOM 544 N N . GLY A 1 68 ? 10.693 -22.546 9.120 1.00 86.12 68 GLY A N 1
ATOM 545 C CA . GLY A 1 68 ? 9.998 -22.499 7.830 1.00 86.12 68 GLY A CA 1
ATOM 546 C C . GLY A 1 68 ? 10.689 -21.595 6.806 1.00 86.12 68 GLY A C 1
ATOM 547 O O . GLY A 1 68 ? 10.874 -21.996 5.656 1.00 86.12 68 GLY A O 1
ATOM 548 N N . PHE A 1 69 ? 11.127 -20.402 7.223 1.00 87.06 69 PHE A N 1
ATOM 549 C CA . PHE A 1 69 ? 11.872 -19.491 6.355 1.00 87.06 69 PHE A CA 1
ATOM 550 C C . PHE A 1 69 ? 13.354 -19.854 6.239 1.00 87.06 69 PHE A C 1
ATOM 552 O O . PHE A 1 69 ? 13.905 -19.715 5.149 1.00 87.06 69 PHE A O 1
ATOM 559 N N . LEU A 1 70 ? 13.993 -20.378 7.295 1.00 84.31 70 LEU A N 1
ATOM 560 C CA . LEU A 1 70 ? 15.416 -20.744 7.277 1.00 84.31 70 LEU A CA 1
ATOM 561 C C . LEU A 1 70 ? 15.740 -21.698 6.118 1.00 84.31 70 LEU A C 1
ATOM 563 O O . LEU A 1 70 ? 16.736 -21.499 5.424 1.00 84.31 70 LEU A O 1
ATOM 567 N N . VAL A 1 71 ? 14.887 -22.696 5.870 1.00 75.19 71 VAL A N 1
ATOM 568 C CA . VAL A 1 71 ? 15.090 -23.696 4.805 1.00 75.19 71 VAL A CA 1
ATOM 569 C C . VAL A 1 71 ? 14.555 -23.265 3.427 1.00 75.19 71 VAL A C 1
ATOM 571 O O . VAL A 1 71 ? 14.695 -24.002 2.451 1.00 75.19 71 VAL A O 1
ATOM 574 N N . ALA A 1 72 ? 13.991 -22.056 3.303 1.00 66.62 72 ALA A N 1
ATOM 575 C CA . ALA A 1 72 ? 13.390 -21.545 2.065 1.00 66.62 72 ALA A CA 1
ATOM 576 C C . ALA A 1 72 ? 14.407 -21.015 1.028 1.00 66.62 72 ALA A C 1
ATOM 578 O O . ALA A 1 72 ? 14.002 -20.522 -0.028 1.00 66.62 72 ALA A O 1
ATOM 579 N N . PHE A 1 73 ? 15.724 -21.131 1.272 1.00 65.06 73 PHE A N 1
ATOM 580 C CA . PHE A 1 73 ? 16.730 -20.700 0.289 1.00 65.06 73 PHE A CA 1
ATOM 581 C C . PHE A 1 73 ? 16.855 -21.632 -0.925 1.00 65.06 73 PHE A C 1
ATOM 583 O O . PHE A 1 73 ? 17.435 -21.252 -1.945 1.00 65.06 73 PHE A O 1
ATOM 590 N N . VAL A 1 74 ? 16.304 -22.849 -0.855 1.00 58.34 74 VAL A N 1
ATOM 591 C CA . VAL A 1 74 ? 16.333 -23.780 -1.984 1.00 58.34 74 VAL A CA 1
ATOM 592 C C . VAL A 1 74 ? 15.267 -23.360 -3.001 1.00 58.34 74 VAL A C 1
ATOM 594 O O . VAL A 1 74 ? 14.092 -23.689 -2.861 1.00 58.34 74 VAL A O 1
ATOM 597 N N . LYS A 1 75 ? 15.698 -22.645 -4.053 1.00 53.56 75 LYS A N 1
ATOM 598 C CA . LYS A 1 75 ? 14.877 -22.027 -5.124 1.00 53.56 75 LYS A CA 1
ATOM 599 C C . LYS A 1 75 ? 13.723 -22.892 -5.652 1.00 53.56 75 LYS A C 1
ATOM 601 O O . LYS A 1 75 ? 12.699 -22.367 -6.071 1.00 53.56 75 LYS A O 1
ATOM 606 N N . ARG A 1 76 ? 13.895 -24.215 -5.652 1.00 54.66 76 ARG A N 1
ATOM 607 C CA . ARG A 1 76 ? 12.974 -25.198 -6.240 1.00 54.66 76 ARG A CA 1
ATOM 608 C C . ARG A 1 76 ? 12.053 -25.905 -5.226 1.00 54.66 76 ARG A C 1
ATOM 610 O O . ARG A 1 76 ? 11.304 -26.790 -5.623 1.00 54.66 76 ARG A O 1
ATOM 617 N N . TYR A 1 77 ? 12.100 -25.496 -3.954 1.00 58.44 77 TYR A N 1
ATOM 618 C CA . TYR A 1 77 ? 11.320 -26.072 -2.851 1.00 58.44 77 TYR A CA 1
ATOM 619 C C . TYR A 1 77 ? 10.754 -25.016 -1.894 1.00 58.44 77 TYR A C 1
ATOM 621 O O . TYR A 1 77 ? 10.532 -25.323 -0.731 1.00 58.44 77 TYR A O 1
ATOM 629 N N . GLY A 1 78 ? 10.542 -23.769 -2.323 1.00 64.69 78 GLY A N 1
ATOM 630 C CA . GLY A 1 78 ? 10.065 -22.703 -1.431 1.00 64.69 78 GLY A CA 1
ATOM 631 C C . GLY A 1 78 ? 8.688 -22.994 -0.816 1.00 64.69 78 GLY A C 1
ATOM 632 O O . GLY A 1 78 ? 8.505 -22.837 0.393 1.00 64.69 78 GLY A O 1
ATOM 633 N N . PHE A 1 79 ? 7.731 -23.492 -1.611 1.00 70.19 79 PHE A N 1
ATOM 634 C CA . PHE A 1 79 ? 6.411 -23.860 -1.090 1.00 70.19 79 PHE A CA 1
ATOM 635 C C . PHE A 1 79 ? 6.480 -25.145 -0.274 1.00 70.19 79 PHE A C 1
ATOM 637 O O . PHE A 1 79 ? 5.881 -25.199 0.803 1.00 70.19 79 PHE A O 1
ATOM 644 N N . SER A 1 80 ? 7.242 -26.146 -0.734 1.00 71.75 80 SER A N 1
ATOM 645 C CA . SER A 1 80 ? 7.496 -27.365 0.046 1.00 71.75 80 SER A CA 1
ATOM 646 C C . SER A 1 80 ? 8.127 -27.048 1.400 1.00 71.75 80 SER A C 1
ATOM 648 O O . SER A 1 80 ? 7.645 -27.530 2.415 1.00 71.75 80 SER A O 1
ATOM 650 N N . ALA A 1 81 ? 9.157 -26.204 1.445 1.00 75.44 81 ALA A N 1
ATOM 651 C CA . ALA A 1 81 ? 9.876 -25.832 2.657 1.00 75.44 81 ALA A CA 1
ATOM 652 C C . ALA A 1 81 ? 8.928 -25.247 3.706 1.00 75.44 81 ALA A C 1
ATOM 654 O O . ALA A 1 81 ? 8.872 -25.751 4.820 1.00 75.44 81 ALA A O 1
ATOM 655 N N . ILE A 1 82 ? 8.112 -24.259 3.335 1.00 85.00 82 ILE A N 1
ATOM 656 C CA . ILE A 1 82 ? 7.231 -23.570 4.286 1.00 85.00 82 ILE A CA 1
ATOM 657 C C . ILE A 1 82 ? 6.011 -24.427 4.650 1.00 85.00 82 ILE A C 1
ATOM 659 O O . ILE A 1 82 ? 5.662 -24.562 5.824 1.00 85.00 82 ILE A O 1
ATOM 663 N N . SER A 1 83 ? 5.338 -25.024 3.664 1.00 86.12 83 SER A N 1
ATOM 664 C CA . SER A 1 83 ? 4.071 -25.719 3.927 1.00 86.12 83 SER A CA 1
ATOM 665 C C . SER A 1 83 ? 4.244 -27.157 4.421 1.00 86.12 83 SER A C 1
ATOM 667 O O . SER A 1 83 ? 3.422 -27.604 5.219 1.00 86.12 83 SER A O 1
ATOM 669 N N . VAL A 1 84 ? 5.321 -27.865 4.046 1.00 87.56 84 VAL A N 1
ATOM 670 C CA . VAL A 1 84 ? 5.677 -29.137 4.699 1.00 87.56 84 VAL A CA 1
ATOM 671 C C . VAL A 1 84 ? 6.184 -28.875 6.116 1.00 87.56 84 VAL A C 1
ATOM 673 O O . VAL A 1 84 ? 5.824 -29.642 6.999 1.00 87.56 84 VAL A O 1
ATOM 676 N N . ASN A 1 85 ? 6.910 -27.776 6.376 1.00 91.50 85 ASN A N 1
ATOM 677 C CA . ASN A 1 85 ? 7.264 -27.374 7.746 1.00 91.50 85 ASN A CA 1
ATOM 678 C C . ASN A 1 85 ? 6.004 -27.203 8.602 1.00 91.50 85 ASN A C 1
ATOM 680 O O . ASN A 1 85 ? 5.877 -27.852 9.632 1.00 91.50 85 ASN A O 1
ATOM 684 N N . LEU A 1 86 ? 5.024 -26.419 8.137 1.00 92.88 86 LEU A N 1
ATOM 685 C CA . LEU A 1 86 ? 3.756 -26.242 8.851 1.00 92.88 86 LEU A CA 1
ATOM 686 C C . LEU A 1 86 ? 3.008 -27.569 9.062 1.00 92.88 86 LEU A C 1
ATOM 688 O O . LEU A 1 86 ? 2.516 -27.833 10.160 1.00 92.88 86 LEU A O 1
ATOM 692 N N . LEU A 1 87 ? 2.933 -28.409 8.025 1.00 92.81 87 LEU A N 1
ATOM 693 C CA . LEU A 1 87 ? 2.306 -29.728 8.104 1.00 92.81 87 LEU A CA 1
ATOM 694 C C . LEU A 1 87 ? 2.985 -30.613 9.157 1.00 92.81 87 LEU A C 1
ATOM 696 O O . LEU A 1 87 ? 2.296 -31.239 9.962 1.00 92.81 87 LEU A O 1
ATOM 700 N N . LEU A 1 88 ? 4.317 -30.680 9.142 1.00 94.12 88 LEU A N 1
ATOM 701 C CA . LEU A 1 88 ? 5.093 -31.489 10.074 1.00 94.12 88 LEU A CA 1
ATOM 702 C C . LEU A 1 88 ? 4.966 -30.970 11.498 1.00 94.12 88 LEU A C 1
ATOM 704 O O . LEU A 1 88 ? 4.719 -31.775 12.388 1.00 94.12 88 LEU A O 1
ATOM 708 N N . SER A 1 89 ? 5.037 -29.657 11.713 1.00 94.56 89 SER A N 1
ATOM 709 C CA . SER A 1 89 ? 4.826 -29.059 13.032 1.00 94.56 89 SER A CA 1
ATOM 710 C C . SER A 1 89 ? 3.446 -29.421 13.584 1.00 94.56 89 SER A C 1
ATOM 712 O O . SER A 1 89 ? 3.345 -29.980 14.671 1.00 94.56 89 SER A O 1
ATOM 714 N N . ALA A 1 90 ? 2.376 -29.228 12.806 1.00 95.50 90 ALA A N 1
ATOM 715 C CA . ALA A 1 90 ? 1.019 -29.562 13.244 1.00 95.50 90 ALA A CA 1
ATOM 716 C C . ALA A 1 90 ? 0.817 -31.069 13.509 1.00 95.50 90 ALA A C 1
ATOM 718 O O . ALA A 1 90 ? 0.077 -31.453 14.420 1.00 95.50 90 ALA A O 1
ATOM 719 N N . PHE A 1 91 ? 1.459 -31.931 12.715 1.00 96.75 91 PHE A N 1
ATOM 720 C CA . PHE A 1 91 ? 1.405 -33.382 12.891 1.00 96.75 91 PHE A CA 1
ATOM 721 C C . PHE A 1 91 ? 2.170 -33.837 14.139 1.00 96.75 91 PHE A C 1
ATOM 723 O O . PHE A 1 91 ? 1.621 -34.558 14.975 1.00 96.75 91 PHE A O 1
ATOM 730 N N . VAL A 1 92 ? 3.427 -33.407 14.274 1.00 96.62 92 VAL A N 1
ATOM 731 C CA . VAL A 1 92 ? 4.320 -33.797 15.371 1.00 96.62 92 VAL A CA 1
ATOM 732 C C . VAL A 1 92 ? 3.791 -33.278 16.698 1.00 96.62 92 VAL A C 1
ATOM 734 O O . VAL A 1 92 ? 3.787 -34.043 17.658 1.00 96.62 92 VAL A O 1
ATOM 737 N N . MET A 1 93 ? 3.253 -32.054 16.752 1.00 94.81 93 MET A N 1
ATOM 738 C CA . MET A 1 93 ? 2.632 -31.529 17.970 1.00 94.81 93 MET A CA 1
ATOM 739 C C . MET A 1 93 ? 1.556 -32.481 18.508 1.00 94.81 93 MET A C 1
ATOM 741 O O . MET A 1 93 ? 1.618 -32.911 19.658 1.00 94.81 93 MET A O 1
ATOM 745 N N . GLN A 1 94 ? 0.594 -32.871 17.665 1.00 96.38 94 GLN A N 1
ATOM 746 C CA . GLN A 1 94 ? -0.484 -33.783 18.063 1.00 96.38 94 GLN A CA 1
ATOM 747 C C . GLN A 1 94 ? 0.053 -35.164 18.458 1.00 96.38 94 GLN A C 1
ATOM 749 O O . GLN A 1 94 ? -0.365 -35.735 19.468 1.00 96.38 94 GLN A O 1
ATOM 754 N N . TYR A 1 95 ? 0.988 -35.699 17.670 1.00 96.88 95 TYR A N 1
ATOM 755 C CA . TYR A 1 95 ? 1.542 -37.027 17.899 1.00 96.88 95 TYR A CA 1
ATOM 756 C C . TYR A 1 95 ? 2.365 -37.108 19.191 1.00 96.88 95 TYR A C 1
ATOM 758 O O . TYR A 1 95 ? 2.214 -38.055 19.962 1.00 96.88 95 TYR A O 1
ATOM 766 N N . VAL A 1 96 ? 3.207 -36.112 19.460 1.00 95.56 96 VAL A N 1
ATOM 767 C CA . VAL A 1 96 ? 4.080 -36.084 20.637 1.00 95.56 96 VAL A CA 1
ATOM 768 C C . VAL A 1 96 ? 3.283 -35.850 21.915 1.00 95.56 96 VAL A C 1
ATOM 770 O O . VAL A 1 96 ? 3.591 -36.497 22.912 1.00 95.56 96 VAL A O 1
ATOM 773 N N . ILE A 1 97 ? 2.232 -35.019 21.892 1.00 95.12 97 ILE A N 1
ATOM 774 C CA . ILE A 1 97 ? 1.312 -34.875 23.037 1.00 95.12 97 ILE A CA 1
ATOM 775 C C . ILE A 1 97 ? 0.715 -36.237 23.408 1.00 95.12 97 ILE A C 1
ATOM 777 O O . ILE A 1 97 ? 0.704 -36.614 24.578 1.00 95.12 97 ILE A O 1
ATOM 781 N N . LEU A 1 98 ? 0.270 -37.011 22.414 1.00 95.38 98 LEU A N 1
ATOM 782 C CA . LEU A 1 98 ? -0.239 -38.365 22.633 1.00 95.38 98 LEU A CA 1
ATOM 783 C C . LEU A 1 98 ? 0.841 -39.307 23.164 1.00 95.38 98 LEU A C 1
ATOM 785 O O . LEU A 1 98 ? 0.625 -39.994 24.159 1.00 95.38 98 LEU A O 1
ATOM 789 N N . LEU A 1 99 ? 2.000 -39.346 22.508 1.00 94.00 99 LEU A N 1
ATOM 790 C CA . LEU A 1 99 ? 3.082 -40.261 22.853 1.00 94.00 99 LEU A CA 1
ATOM 791 C C . LEU A 1 99 ? 3.605 -40.005 24.274 1.00 94.00 99 LEU A C 1
ATOM 793 O O . LEU A 1 99 ? 3.703 -40.940 25.067 1.00 94.00 99 LEU A O 1
ATOM 797 N N . ARG A 1 100 ? 3.882 -38.743 24.622 1.00 92.00 100 ARG A N 1
ATOM 798 C CA . ARG A 1 100 ? 4.275 -38.344 25.984 1.00 92.00 100 ARG A CA 1
ATOM 799 C C . ARG A 1 100 ? 3.148 -38.590 26.978 1.00 92.00 100 ARG A C 1
ATOM 801 O O . ARG A 1 100 ? 3.408 -39.106 28.061 1.00 92.00 100 ARG A O 1
ATOM 808 N N . GLY A 1 101 ? 1.908 -38.304 26.588 1.00 92.12 101 GLY A N 1
ATOM 809 C CA . GLY A 1 101 ? 0.717 -38.573 27.382 1.00 92.12 101 GLY A CA 1
ATOM 810 C C . GLY A 1 101 ? 0.610 -40.040 27.798 1.00 92.12 101 GLY A C 1
ATOM 811 O O . GLY A 1 101 ? 0.503 -40.330 28.987 1.00 92.12 101 GLY A O 1
ATOM 812 N N . PHE A 1 102 ? 0.730 -40.976 26.854 1.00 93.00 102 PHE A N 1
ATOM 813 C CA . PHE A 1 102 ? 0.695 -42.417 27.138 1.00 93.00 102 PHE A CA 1
ATOM 814 C C . PHE A 1 102 ? 1.874 -42.913 27.977 1.00 93.00 102 PHE A C 1
ATOM 816 O O . PHE A 1 102 ? 1.720 -43.851 28.756 1.00 93.00 102 PHE A O 1
ATOM 823 N N . LEU A 1 103 ? 3.041 -42.288 27.832 1.00 89.44 103 LEU A N 1
ATOM 824 C CA . LEU A 1 103 ? 4.231 -42.606 28.624 1.00 89.44 103 LEU A CA 1
ATOM 825 C C . LEU A 1 103 ? 4.250 -41.895 29.988 1.00 89.44 103 LEU A C 1
ATOM 827 O O . LEU A 1 103 ? 5.148 -42.134 30.798 1.00 89.44 103 LEU A O 1
ATOM 831 N N . SER A 1 104 ? 3.274 -41.028 30.267 1.00 88.69 104 SER A N 1
ATOM 832 C CA . SER A 1 104 ? 3.199 -40.291 31.524 1.00 88.69 104 SER A CA 1
ATOM 833 C C . SER A 1 104 ? 2.815 -41.203 32.694 1.00 88.69 104 SER A C 1
ATOM 835 O O . SER A 1 104 ? 2.035 -42.151 32.570 1.00 88.69 104 SER A O 1
ATOM 837 N N . ARG A 1 105 ? 3.315 -40.874 33.891 1.00 86.62 105 ARG A N 1
ATOM 838 C CA . ARG A 1 105 ? 2.921 -41.568 35.131 1.00 86.62 105 ARG A CA 1
ATOM 839 C C . ARG A 1 105 ? 1.425 -41.417 35.431 1.00 86.62 105 ARG A C 1
ATOM 841 O O . ARG A 1 105 ? 0.826 -42.306 36.036 1.00 86.62 105 ARG A O 1
ATOM 848 N N . GLU A 1 106 ? 0.817 -40.307 35.013 1.00 87.50 106 GLU A N 1
ATOM 849 C CA . GLU A 1 106 ? -0.618 -40.070 35.192 1.00 87.50 106 GLU A CA 1
ATOM 850 C C . GLU A 1 106 ? -1.450 -41.060 34.373 1.00 87.50 106 GLU A C 1
ATOM 852 O O . GLU A 1 106 ? -2.418 -41.616 34.892 1.00 87.50 106 GLU A O 1
ATOM 857 N N . PHE A 1 107 ? -1.030 -41.373 33.146 1.00 91.88 107 PHE A N 1
ATOM 858 C CA . PHE A 1 107 ? -1.726 -42.357 32.323 1.00 91.88 107 PHE A CA 1
ATOM 859 C C . PHE A 1 107 ? -1.678 -43.756 32.938 1.00 91.88 107 PHE A C 1
ATOM 861 O O . PHE A 1 107 ? -2.707 -44.421 33.033 1.00 91.88 107 PHE A O 1
ATOM 868 N N . VAL A 1 108 ? -0.515 -44.171 33.449 1.00 91.56 108 VAL A N 1
ATOM 869 C CA . VAL A 1 108 ? -0.350 -45.472 34.126 1.00 91.56 108 VAL A CA 1
ATOM 870 C C . VAL A 1 108 ? -1.263 -45.605 35.353 1.00 91.56 108 VAL A C 1
ATOM 872 O O . VAL A 1 108 ? -1.715 -46.702 35.669 1.00 91.56 108 VAL A O 1
ATOM 875 N N . THR A 1 109 ? -1.546 -44.501 36.046 1.00 91.38 109 THR A N 1
ATOM 876 C CA . THR A 1 109 ? -2.315 -44.510 37.302 1.00 91.38 109 THR A CA 1
ATOM 877 C C . THR A 1 109 ? -3.806 -44.248 37.114 1.00 91.38 109 THR A C 1
ATOM 879 O O . THR A 1 109 ? -4.616 -44.798 37.855 1.00 91.38 109 THR A O 1
ATOM 882 N N . THR A 1 110 ? -4.187 -43.420 36.142 1.00 91.50 110 THR A N 1
ATOM 883 C CA . THR A 1 110 ? -5.570 -42.943 35.973 1.00 91.50 110 THR A CA 1
ATOM 884 C C . THR A 1 110 ? -6.224 -43.398 34.673 1.00 91.50 110 THR A C 1
ATOM 886 O O . THR A 1 110 ? -7.442 -43.295 34.540 1.00 91.50 110 THR A O 1
ATOM 889 N N . GLY A 1 111 ? -5.437 -43.879 33.707 1.00 92.62 111 GLY A N 1
ATOM 890 C CA . GLY A 1 111 ? -5.882 -44.125 32.337 1.00 92.62 111 GLY A CA 1
ATOM 891 C C . GLY A 1 111 ? -6.056 -42.857 31.492 1.00 92.62 111 GLY A C 1
ATOM 892 O O . GLY A 1 111 ? -6.500 -42.960 30.353 1.00 92.62 111 GLY A O 1
ATOM 893 N N . PHE A 1 112 ? -5.715 -41.672 32.010 1.00 93.25 112 PHE A N 1
ATOM 894 C CA . PHE A 1 112 ? -5.805 -40.387 31.308 1.00 93.25 112 PHE A CA 1
ATOM 895 C C . PHE A 1 112 ? -4.490 -39.606 31.420 1.00 93.25 112 PHE A C 1
ATOM 897 O O . PHE A 1 112 ? -3.702 -39.838 32.333 1.00 93.25 112 PHE A O 1
ATOM 904 N N . PHE A 1 113 ? -4.258 -38.657 30.515 1.00 93.12 113 PHE A N 1
ATOM 905 C CA . PHE A 1 113 ? -3.139 -37.712 30.601 1.00 93.12 113 PHE A CA 1
ATOM 906 C C . PHE A 1 113 ? -3.620 -36.279 30.382 1.00 93.12 113 PHE A C 1
ATOM 908 O O . PHE A 1 113 ? -4.652 -36.049 29.740 1.00 93.12 113 PHE A O 1
ATOM 915 N N . ARG A 1 114 ? -2.876 -35.311 30.923 1.00 89.62 114 ARG A N 1
ATOM 916 C CA . ARG A 1 114 ? -3.245 -33.896 30.867 1.00 89.62 114 ARG A CA 1
ATOM 917 C C . ARG A 1 114 ? -2.533 -33.117 29.780 1.00 89.62 114 ARG A C 1
ATOM 919 O O . ARG A 1 114 ? -1.401 -33.415 29.425 1.00 89.62 114 ARG A O 1
ATOM 926 N N . ILE A 1 115 ? -3.210 -32.080 29.302 1.00 90.62 115 ILE A N 1
ATOM 927 C CA . ILE A 1 115 ? -2.697 -31.134 28.317 1.00 90.62 115 ILE A CA 1
ATOM 928 C C . ILE A 1 115 ? -2.664 -29.745 28.960 1.00 90.62 115 ILE A C 1
ATOM 930 O O . ILE A 1 115 ? -3.688 -29.245 29.437 1.00 90.62 115 ILE A O 1
ATOM 934 N N . SER A 1 116 ? -1.476 -29.141 28.970 1.00 87.38 116 SER A N 1
ATOM 935 C CA . SER A 1 116 ? -1.178 -27.796 29.477 1.00 87.38 116 SER A CA 1
ATOM 936 C C . SER A 1 116 ? -0.196 -27.083 28.537 1.00 87.38 116 SER A C 1
ATOM 938 O O . SER A 1 116 ? 0.335 -27.708 27.618 1.00 87.38 116 SER A O 1
ATOM 940 N N . VAL A 1 117 ? 0.084 -25.795 28.773 1.00 88.31 117 VAL A N 1
ATOM 941 C CA . VAL A 1 117 ? 1.064 -25.022 27.980 1.00 88.31 117 VAL A CA 1
ATOM 942 C C . VAL A 1 117 ? 2.448 -25.681 27.987 1.00 88.31 117 VAL A C 1
ATOM 944 O O . VAL A 1 117 ? 3.101 -25.725 26.951 1.00 88.31 117 VAL A O 1
ATOM 947 N N . ASN A 1 118 ? 2.871 -26.277 29.106 1.00 86.94 118 ASN A N 1
ATOM 948 C CA . ASN A 1 118 ? 4.153 -26.981 29.183 1.00 86.94 118 ASN A CA 1
ATOM 949 C C . ASN A 1 118 ? 4.217 -28.187 28.228 1.00 86.94 118 ASN A C 1
ATOM 951 O O . ASN A 1 118 ? 5.214 -28.384 27.539 1.00 86.94 118 ASN A O 1
ATOM 955 N N . GLU A 1 119 ? 3.134 -28.963 28.118 1.00 89.19 119 GLU A N 1
ATOM 956 C CA . GLU A 1 119 ? 3.078 -30.074 27.157 1.00 89.19 119 GLU A CA 1
ATOM 957 C C . GLU A 1 119 ? 3.115 -29.576 25.705 1.00 89.19 119 GLU A C 1
ATOM 959 O O . GLU A 1 119 ? 3.701 -30.236 24.848 1.00 89.19 119 GLU A O 1
ATOM 964 N N . LEU A 1 120 ? 2.560 -28.387 25.428 1.00 92.44 120 LEU A N 1
ATOM 965 C CA . LEU A 1 120 ? 2.675 -27.747 24.113 1.00 92.44 120 LEU A CA 1
ATOM 966 C C . LEU A 1 120 ? 4.119 -27.318 23.815 1.00 92.44 120 LEU A C 1
ATOM 968 O O . LEU A 1 120 ? 4.609 -27.593 22.724 1.00 92.44 120 LEU A O 1
ATOM 972 N N . ILE A 1 121 ? 4.824 -26.731 24.789 1.00 92.19 121 ILE A N 1
ATOM 973 C CA . ILE A 1 121 ? 6.250 -26.378 24.667 1.00 92.19 121 ILE A CA 1
ATOM 974 C C . ILE A 1 121 ? 7.085 -27.628 24.370 1.00 92.19 121 ILE A C 1
ATOM 976 O O . ILE A 1 121 ? 7.879 -27.642 23.432 1.00 92.19 121 ILE A O 1
ATOM 980 N N . LEU A 1 122 ? 6.901 -28.708 25.135 1.00 90.94 122 LEU A N 1
ATOM 981 C CA . LEU A 1 122 ? 7.633 -29.963 24.927 1.00 90.94 122 LEU A CA 1
ATOM 982 C C . LEU A 1 122 ? 7.342 -30.590 23.557 1.00 90.94 122 LEU A C 1
ATOM 984 O O . LEU A 1 122 ? 8.233 -31.198 22.948 1.00 90.94 122 LEU A O 1
ATOM 988 N N . ALA A 1 123 ? 6.112 -30.444 23.067 1.00 93.75 123 ALA A N 1
ATOM 989 C CA . ALA A 1 123 ? 5.733 -30.870 21.730 1.00 93.75 123 ALA A CA 1
ATOM 990 C C . ALA A 1 123 ? 6.443 -30.032 20.652 1.00 93.75 123 ALA A C 1
ATOM 992 O O . ALA A 1 123 ? 7.059 -30.615 19.762 1.00 93.75 123 ALA A O 1
ATOM 993 N N . ASP A 1 124 ? 6.470 -28.703 20.782 1.00 94.50 124 ASP A N 1
ATOM 994 C CA . ASP A 1 124 ? 7.172 -27.804 19.855 1.00 94.50 124 ASP A CA 1
ATOM 995 C C . ASP A 1 124 ? 8.688 -28.052 19.816 1.00 94.50 124 ASP A C 1
ATOM 997 O O . ASP A 1 124 ? 9.286 -28.123 18.741 1.00 94.50 124 ASP A O 1
ATOM 1001 N N . LEU A 1 125 ? 9.320 -28.286 20.968 1.00 92.75 125 LEU A N 1
ATOM 1002 C CA . LEU A 1 125 ? 10.739 -28.661 21.029 1.00 92.75 125 LEU A CA 1
ATOM 1003 C C . LEU A 1 125 ? 11.006 -29.982 20.290 1.00 92.75 125 LEU A C 1
ATOM 1005 O O . LEU A 1 125 ? 12.048 -30.147 19.657 1.00 92.75 125 LEU A O 1
ATOM 1009 N N . SER A 1 126 ? 10.049 -30.914 20.323 1.00 93.31 126 SER A N 1
ATOM 1010 C CA . SER A 1 126 ? 10.140 -32.182 19.588 1.00 93.31 126 SER A CA 1
ATOM 1011 C C . SER A 1 126 ? 9.919 -31.990 18.080 1.00 93.31 126 SER A C 1
ATOM 1013 O O . SER A 1 126 ? 10.561 -32.679 17.285 1.00 93.31 126 SER A O 1
ATOM 1015 N N . CYS A 1 127 ? 9.083 -31.024 17.670 1.00 95.31 127 CYS A N 1
ATOM 1016 C CA . CYS A 1 127 ? 8.948 -30.614 16.268 1.00 95.31 127 CYS A CA 1
ATOM 1017 C C . CYS A 1 127 ? 10.296 -30.181 15.695 1.00 95.31 127 CYS A C 1
ATOM 1019 O O . CYS A 1 127 ? 10.652 -30.611 14.600 1.00 95.31 127 CYS A O 1
ATOM 1021 N N . VAL A 1 128 ? 11.083 -29.405 16.451 1.00 95.44 128 VAL A N 1
ATOM 1022 C CA . VAL A 1 128 ? 12.386 -28.919 15.979 1.00 95.44 128 VAL A CA 1
ATOM 1023 C C . VAL A 1 128 ? 13.317 -30.056 15.558 1.00 95.44 128 VAL A C 1
ATOM 1025 O O . VAL A 1 128 ? 13.990 -29.913 14.544 1.00 95.44 128 VAL A O 1
ATOM 1028 N N . SER A 1 129 ? 13.320 -31.209 16.237 1.00 95.25 129 SER A N 1
ATOM 1029 C CA . SER A 1 129 ? 14.145 -32.354 15.809 1.00 95.25 129 SER A CA 1
ATOM 1030 C C . SER A 1 129 ? 13.795 -32.796 14.386 1.00 95.25 129 SER A C 1
ATOM 1032 O O . SER A 1 129 ? 14.672 -32.914 13.530 1.00 95.25 129 SER A O 1
ATOM 1034 N N . VAL A 1 130 ? 12.497 -32.965 14.123 1.00 96.38 130 VAL A N 1
ATOM 1035 C CA . VAL A 1 130 ? 11.981 -33.390 12.817 1.00 96.38 130 VAL A CA 1
ATOM 1036 C C . VAL A 1 130 ? 12.253 -32.330 11.749 1.00 96.38 130 VAL A C 1
ATOM 1038 O O . VAL A 1 130 ? 12.591 -32.668 10.616 1.00 96.38 130 VAL A O 1
ATOM 1041 N N . LEU A 1 131 ? 12.161 -31.043 12.096 1.00 95.12 131 LEU A N 1
ATOM 1042 C CA . LEU A 1 131 ? 12.468 -29.940 11.181 1.00 95.12 131 LEU A CA 1
ATOM 1043 C C . LEU A 1 131 ? 13.971 -29.835 10.869 1.00 95.12 131 LEU A C 1
ATOM 1045 O O . LEU A 1 131 ? 14.349 -29.536 9.735 1.00 95.12 131 LEU A O 1
ATOM 1049 N N . VAL A 1 132 ? 14.838 -30.163 11.831 1.00 95.38 132 VAL A N 1
ATOM 1050 C CA . VAL A 1 132 ? 16.286 -30.303 11.611 1.00 95.38 132 VAL A CA 1
ATOM 1051 C C . VAL A 1 132 ? 16.560 -31.450 10.628 1.00 95.38 132 VAL A C 1
ATOM 1053 O O . VAL A 1 132 ? 17.278 -31.253 9.646 1.00 95.38 132 VAL A O 1
ATOM 1056 N N . SER A 1 133 ? 15.940 -32.620 10.818 1.00 95.25 133 SER A N 1
ATOM 1057 C CA . SER A 1 133 ? 16.028 -33.743 9.869 1.00 95.25 133 SER A CA 1
ATOM 1058 C C . SER A 1 133 ? 15.478 -33.382 8.486 1.00 95.25 133 SER A C 1
ATOM 1060 O O . SER A 1 133 ? 16.069 -33.737 7.459 1.00 95.25 133 SER A O 1
ATOM 1062 N N . MET A 1 134 ? 14.372 -32.630 8.440 1.00 91.56 134 MET A N 1
ATOM 1063 C CA . MET A 1 134 ? 13.770 -32.132 7.205 1.00 91.56 134 MET A CA 1
ATOM 1064 C C . MET A 1 134 ? 14.752 -31.269 6.411 1.00 91.56 134 MET A C 1
ATOM 1066 O O . MET A 1 134 ? 14.814 -31.435 5.196 1.00 91.56 134 MET A O 1
ATOM 1070 N N . GLY A 1 135 ? 15.566 -30.429 7.058 1.00 89.06 135 GLY A N 1
ATOM 1071 C CA . GLY A 1 135 ? 16.598 -29.634 6.381 1.00 89.06 135 GLY A CA 1
ATOM 1072 C C . GLY A 1 135 ? 17.575 -30.482 5.553 1.00 89.06 135 GLY A C 1
ATOM 1073 O O . GLY A 1 135 ? 17.884 -30.142 4.415 1.00 89.06 135 GLY A O 1
ATOM 1074 N N . VAL A 1 136 ? 17.981 -31.658 6.049 1.00 88.62 136 VAL A N 1
ATOM 1075 C CA . VAL A 1 136 ? 18.849 -32.595 5.302 1.00 88.62 136 VAL A CA 1
ATOM 1076 C C . VAL A 1 136 ? 18.102 -33.267 4.144 1.00 88.62 136 VAL A C 1
ATOM 1078 O O . VAL A 1 136 ? 18.687 -33.591 3.103 1.00 88.62 136 VAL A O 1
ATOM 1081 N N . LEU A 1 137 ? 16.818 -33.551 4.352 1.00 87.38 137 LEU A N 1
ATOM 1082 C CA . LEU A 1 137 ? 15.987 -34.409 3.503 1.00 87.38 137 LEU A CA 1
ATOM 1083 C C . LEU A 1 137 ? 15.126 -33.627 2.507 1.00 87.38 137 LEU A C 1
ATOM 1085 O O . LEU A 1 137 ? 14.470 -34.233 1.653 1.00 87.38 137 LEU A O 1
ATOM 1089 N N . LEU A 1 138 ? 15.144 -32.297 2.586 1.00 81.94 138 LEU A N 1
ATOM 1090 C CA . LEU A 1 138 ? 14.416 -31.417 1.689 1.00 81.94 138 LEU A CA 1
ATOM 1091 C C . LEU A 1 138 ? 14.839 -31.700 0.245 1.00 81.94 138 LEU A C 1
ATOM 1093 O O . LEU A 1 138 ? 16.025 -31.802 -0.078 1.00 81.94 138 LEU A O 1
ATOM 1097 N N . GLY A 1 139 ? 13.842 -31.918 -0.610 1.00 76.56 139 GLY A N 1
ATOM 1098 C CA . GLY A 1 139 ? 14.038 -32.320 -2.000 1.00 76.56 139 GLY A CA 1
ATOM 1099 C C . GLY A 1 139 ? 14.447 -33.778 -2.236 1.00 76.56 139 GLY A C 1
ATOM 1100 O O . GLY A 1 139 ? 14.699 -34.146 -3.382 1.00 76.56 139 GLY A O 1
ATOM 1101 N N . LYS A 1 140 ? 14.500 -34.616 -1.191 1.00 79.69 140 LYS A N 1
ATOM 1102 C CA . LYS A 1 140 ? 14.793 -36.060 -1.290 1.00 79.69 140 LYS A CA 1
ATOM 1103 C C . LYS A 1 140 ? 13.605 -36.942 -0.922 1.00 79.69 140 LYS A C 1
ATOM 1105 O O . LYS A 1 140 ? 13.505 -38.053 -1.434 1.00 79.69 140 LYS A O 1
ATOM 1110 N N . LEU A 1 141 ? 12.716 -36.461 -0.055 1.00 84.38 141 LEU A N 1
ATOM 1111 C CA . LEU A 1 141 ? 11.528 -37.189 0.390 1.00 84.38 141 LEU A CA 1
ATOM 1112 C C . LEU A 1 141 ? 10.233 -36.528 -0.091 1.00 84.38 141 LEU A C 1
ATOM 1114 O O . LEU A 1 141 ? 10.160 -35.315 -0.279 1.00 84.38 141 LEU A O 1
ATOM 1118 N N . THR A 1 142 ? 9.198 -37.344 -0.275 1.00 84.88 142 THR A N 1
ATOM 1119 C CA . THR A 1 142 ? 7.827 -36.897 -0.561 1.00 84.88 142 THR A CA 1
ATOM 1120 C C . THR A 1 142 ? 7.102 -36.470 0.727 1.00 84.88 142 THR A C 1
ATOM 1122 O O . THR A 1 142 ? 7.473 -36.931 1.807 1.00 84.88 142 THR A O 1
ATOM 1125 N N . PRO A 1 143 ? 6.011 -35.677 0.669 1.00 86.69 143 PRO A N 1
ATOM 1126 C CA . PRO A 1 143 ? 5.208 -35.353 1.857 1.00 86.69 143 PRO A CA 1
ATOM 1127 C C . PRO A 1 143 ? 4.689 -36.585 2.619 1.00 86.69 143 PRO A C 1
ATOM 1129 O O . PRO A 1 143 ? 4.582 -36.564 3.842 1.00 86.69 143 PRO A O 1
ATOM 1132 N N . VAL A 1 144 ? 4.411 -37.693 1.916 1.00 88.56 144 VAL A N 1
ATOM 1133 C CA . VAL A 1 144 ? 4.035 -38.976 2.541 1.00 88.56 144 VAL A CA 1
ATOM 1134 C C . VAL A 1 144 ? 5.196 -39.538 3.355 1.00 88.56 144 VAL A C 1
ATOM 1136 O O . VAL A 1 144 ? 5.008 -39.937 4.500 1.00 88.56 144 VAL A O 1
ATOM 1139 N N . GLN A 1 145 ? 6.396 -39.556 2.771 1.00 90.75 145 GLN A N 1
ATOM 1140 C CA . GLN A 1 145 ? 7.601 -40.010 3.460 1.00 90.75 145 GLN A CA 1
ATOM 1141 C C . GLN A 1 145 ? 7.930 -39.106 4.652 1.00 90.75 145 GLN A C 1
ATOM 1143 O O . GLN A 1 145 ? 8.294 -39.623 5.697 1.00 90.75 145 GLN A O 1
ATOM 1148 N N . PHE A 1 146 ? 7.719 -37.790 4.550 1.00 92.38 146 PHE A N 1
ATOM 1149 C CA . PHE A 1 146 ? 7.889 -36.868 5.675 1.00 92.38 146 PHE A CA 1
ATOM 1150 C C . PHE A 1 146 ? 6.936 -37.156 6.847 1.00 92.38 146 PHE A C 1
ATOM 1152 O O . PHE A 1 146 ? 7.390 -37.158 7.986 1.00 92.38 146 PHE A O 1
ATOM 1159 N N . LEU A 1 147 ? 5.656 -37.475 6.607 1.00 93.25 147 LEU A N 1
ATOM 1160 C CA . LEU A 1 147 ? 4.736 -37.865 7.692 1.00 93.25 147 LEU A CA 1
ATOM 1161 C C . LEU A 1 147 ? 5.171 -39.160 8.394 1.00 93.25 147 LEU A C 1
ATOM 1163 O O . LEU A 1 147 ? 5.094 -39.268 9.616 1.00 93.25 147 LEU A O 1
ATOM 1167 N N . ILE A 1 148 ? 5.639 -40.150 7.628 1.00 93.88 148 ILE A N 1
ATOM 1168 C CA . ILE A 1 148 ? 6.094 -41.423 8.201 1.00 93.88 148 ILE A CA 1
ATOM 1169 C C . ILE A 1 148 ? 7.428 -41.232 8.936 1.00 93.88 148 ILE A C 1
ATOM 1171 O O . ILE A 1 148 ? 7.602 -41.764 10.030 1.00 93.88 148 ILE A O 1
ATOM 1175 N N . LEU A 1 149 ? 8.345 -40.447 8.364 1.00 95.12 149 LEU A N 1
ATOM 1176 C CA . LEU A 1 149 ? 9.588 -40.032 9.007 1.00 95.12 149 LEU A CA 1
ATOM 1177 C C . LEU A 1 149 ? 9.292 -39.378 10.357 1.00 95.12 149 LEU A C 1
ATOM 1179 O O . LEU A 1 149 ? 9.822 -39.834 11.358 1.00 95.12 149 LEU A O 1
ATOM 1183 N N . ALA A 1 150 ? 8.401 -38.383 10.391 1.00 96.31 150 ALA A N 1
ATOM 1184 C CA . ALA A 1 150 ? 8.023 -37.673 11.607 1.00 96.31 150 ALA A CA 1
ATOM 1185 C C . ALA A 1 150 ? 7.483 -38.620 12.688 1.00 96.31 150 ALA A C 1
ATOM 1187 O O . ALA A 1 150 ? 7.890 -38.534 13.842 1.00 96.31 150 ALA A O 1
ATOM 1188 N N . PHE A 1 151 ? 6.630 -39.580 12.316 1.00 95.88 151 PHE A N 1
ATOM 1189 C CA . PHE A 1 151 ? 6.128 -40.597 13.242 1.00 95.88 151 PHE A CA 1
ATOM 1190 C C . PHE A 1 151 ? 7.260 -41.429 13.876 1.00 95.88 151 PHE A C 1
ATOM 1192 O O . PHE A 1 151 ? 7.321 -41.571 15.101 1.00 95.88 151 PHE A O 1
ATOM 1199 N N . PHE A 1 152 ? 8.178 -41.968 13.066 1.00 95.88 152 PHE A N 1
ATOM 1200 C CA . PHE A 1 152 ? 9.279 -42.787 13.585 1.00 95.88 152 PHE A CA 1
ATOM 1201 C C . PHE A 1 152 ? 10.317 -41.956 14.336 1.00 95.88 152 PHE A C 1
ATOM 1203 O O . PHE A 1 152 ? 10.719 -42.335 15.433 1.00 95.88 152 PHE A O 1
ATOM 1210 N N . GLU A 1 153 ? 10.733 -40.824 13.778 1.00 97.06 153 GLU A N 1
ATOM 1211 C CA . GLU A 1 153 ? 11.726 -39.940 14.378 1.00 97.06 153 GLU A CA 1
ATOM 1212 C C . GLU A 1 153 ? 11.268 -39.449 15.749 1.00 97.06 153 GLU A C 1
ATOM 1214 O O . GLU A 1 153 ? 12.004 -39.608 16.718 1.00 97.06 153 GLU A O 1
ATOM 1219 N N . SER A 1 154 ? 10.031 -38.951 15.869 1.00 95.94 154 SER A N 1
ATOM 1220 C CA . SER A 1 154 ? 9.483 -38.530 17.163 1.00 95.94 154 SER A CA 1
ATOM 1221 C C . SER A 1 154 ? 9.375 -39.692 18.157 1.00 95.94 154 SER A C 1
ATOM 1223 O O . SER A 1 154 ? 9.616 -39.495 19.346 1.00 95.94 154 SER A O 1
ATOM 1225 N N . SER A 1 155 ? 9.080 -40.913 17.691 1.00 94.88 155 SER A N 1
ATOM 1226 C CA . SER A 1 155 ? 9.086 -42.108 18.549 1.00 94.88 155 SER A CA 1
ATOM 1227 C C . SER A 1 155 ? 10.472 -42.385 19.128 1.00 94.88 155 SER A C 1
ATOM 1229 O O . SER A 1 155 ? 10.625 -42.537 20.340 1.00 94.88 155 SER A O 1
ATOM 1231 N N . PHE A 1 156 ? 11.492 -42.432 18.265 1.00 95.69 156 PHE A N 1
ATOM 1232 C CA . PHE A 1 156 ? 12.874 -42.653 18.685 1.00 95.69 156 PHE A CA 1
ATOM 1233 C C . PHE A 1 156 ? 13.371 -41.522 19.586 1.00 95.69 156 PHE A C 1
ATOM 1235 O O . PHE A 1 156 ? 13.993 -41.811 20.605 1.00 95.69 156 PHE A O 1
ATOM 1242 N N . ALA A 1 157 ? 13.055 -40.268 19.253 1.00 95.00 157 ALA A N 1
ATOM 1243 C CA . ALA A 1 157 ? 13.444 -39.096 20.029 1.00 95.00 157 ALA A CA 1
ATOM 1244 C C . ALA A 1 157 ? 12.874 -39.143 21.452 1.00 95.00 157 ALA A C 1
ATOM 1246 O O . ALA A 1 157 ? 13.623 -38.974 22.408 1.00 95.00 157 ALA A O 1
ATOM 1247 N N . VAL A 1 158 ? 11.578 -39.440 21.618 1.00 92.81 158 VAL A N 1
ATOM 1248 C CA . VAL A 1 158 ? 10.942 -39.502 22.948 1.00 92.81 158 VAL A CA 1
ATOM 1249 C C . VAL A 1 158 ? 11.474 -40.674 23.778 1.00 92.81 158 VAL A C 1
ATOM 1251 O O . VAL A 1 158 ? 11.721 -40.517 24.973 1.00 92.81 158 VAL A O 1
ATOM 1254 N N . VAL A 1 159 ? 11.701 -41.841 23.164 1.00 91.38 159 VAL A N 1
ATOM 1255 C CA . VAL A 1 159 ? 12.304 -42.992 23.863 1.00 91.38 159 VAL A CA 1
ATOM 1256 C C . VAL A 1 159 ? 13.738 -42.684 24.287 1.00 91.38 159 VAL A C 1
ATOM 1258 O O . VAL A 1 159 ? 14.117 -42.945 25.427 1.00 91.38 159 VAL A O 1
ATOM 1261 N N . MET A 1 160 ? 14.537 -42.106 23.391 1.00 94.12 160 MET A N 1
ATOM 1262 C CA . MET A 1 160 ? 15.909 -41.716 23.690 1.00 94.12 160 MET A CA 1
ATOM 1263 C C . MET A 1 160 ? 15.945 -40.631 24.772 1.00 94.12 160 MET A C 1
ATOM 1265 O O . MET A 1 160 ? 16.717 -40.759 25.714 1.00 94.12 160 MET A O 1
ATOM 1269 N N . GLU A 1 161 ? 15.076 -39.621 24.713 1.00 91.94 161 GLU A N 1
ATOM 1270 C CA . GLU A 1 161 ? 14.941 -38.601 25.759 1.00 91.94 161 GLU A CA 1
ATOM 1271 C C . GLU A 1 161 ? 14.642 -39.233 27.120 1.00 91.94 161 GLU A C 1
ATOM 1273 O O . GLU A 1 161 ? 15.266 -38.876 28.119 1.00 91.94 161 GLU A O 1
ATOM 1278 N N . HIS A 1 162 ? 13.737 -40.213 27.160 1.00 88.19 162 HIS A N 1
ATOM 1279 C CA . HIS A 1 162 ? 13.450 -40.952 28.382 1.00 88.19 162 HIS A CA 1
ATOM 1280 C C . HIS A 1 162 ? 14.692 -41.691 28.907 1.00 88.19 162 HIS A C 1
ATOM 1282 O O . HIS A 1 162 ? 14.960 -41.651 30.104 1.00 88.19 162 HIS A O 1
ATOM 1288 N N . ILE A 1 163 ? 15.502 -42.301 28.035 1.00 89.62 163 ILE A N 1
ATOM 1289 C CA . ILE A 1 163 ? 16.778 -42.927 28.422 1.00 89.62 163 ILE A CA 1
ATOM 1290 C C . ILE A 1 163 ? 17.759 -41.889 28.979 1.00 89.62 163 ILE A C 1
ATOM 1292 O O . ILE A 1 163 ? 18.329 -42.090 30.053 1.00 89.62 163 ILE A O 1
ATOM 1296 N N . LEU A 1 164 ? 17.939 -40.768 28.281 1.00 90.31 164 LEU A N 1
ATOM 1297 C CA . LEU A 1 164 ? 18.889 -39.732 28.675 1.00 90.31 164 LEU A CA 1
ATOM 1298 C C . LEU A 1 164 ? 18.521 -39.106 30.020 1.00 90.31 164 LEU A C 1
ATOM 1300 O O . LEU A 1 164 ? 19.384 -38.999 30.886 1.00 90.31 164 LEU A O 1
ATOM 1304 N N . PHE A 1 165 ? 17.258 -38.734 30.224 1.00 86.75 165 PHE A N 1
ATOM 1305 C CA . PHE A 1 165 ? 16.841 -38.039 31.439 1.00 86.75 165 PHE A CA 1
ATOM 1306 C C . PHE A 1 165 ? 16.480 -38.975 32.590 1.00 86.75 165 PHE A C 1
ATOM 1308 O O . PHE A 1 165 ? 16.884 -38.708 33.717 1.00 86.75 165 PHE A O 1
ATOM 1315 N N . ALA A 1 166 ? 15.758 -40.072 32.344 1.00 81.56 166 ALA A N 1
ATOM 1316 C CA . ALA A 1 166 ? 15.288 -40.937 33.428 1.00 81.56 166 ALA A CA 1
ATOM 1317 C C . ALA A 1 166 ? 16.328 -41.977 33.872 1.00 81.56 166 ALA A C 1
ATOM 1319 O O . ALA A 1 166 ? 16.330 -42.355 35.042 1.00 81.56 166 ALA A O 1
ATOM 1320 N N . PHE A 1 167 ? 17.201 -42.441 32.968 1.00 84.06 167 PHE A N 1
ATOM 1321 C CA . PHE A 1 167 ? 18.187 -43.483 33.282 1.00 84.06 167 PHE A CA 1
ATOM 1322 C C . PHE A 1 167 ? 19.609 -42.936 33.405 1.00 84.06 167 PHE A C 1
ATOM 1324 O O . PHE A 1 167 ? 20.303 -43.268 34.363 1.00 84.06 167 PHE A O 1
ATOM 1331 N N . LEU A 1 168 ? 20.046 -42.094 32.464 1.00 83.12 168 LEU A N 1
ATOM 1332 C CA . LEU A 1 168 ? 21.402 -41.535 32.479 1.00 83.12 168 LEU A CA 1
ATOM 1333 C C . LEU A 1 168 ? 21.502 -40.202 33.232 1.00 83.12 168 LEU A C 1
ATOM 1335 O O . LEU A 1 168 ? 22.599 -39.804 33.598 1.00 83.12 168 LEU A O 1
ATOM 1339 N N . ASN A 1 169 ? 20.383 -39.529 33.514 1.00 83.00 169 ASN A N 1
ATOM 1340 C CA . ASN A 1 169 ? 20.344 -38.212 34.164 1.00 83.00 169 ASN A CA 1
ATOM 1341 C C . ASN A 1 169 ? 21.216 -37.156 33.453 1.00 83.00 169 ASN A C 1
ATOM 1343 O O . ASN A 1 169 ? 21.858 -36.324 34.088 1.00 83.00 169 ASN A O 1
ATOM 1347 N N . VAL A 1 170 ? 21.269 -37.201 32.125 1.00 87.75 170 VAL A N 1
ATOM 1348 C CA . VAL A 1 170 ? 22.026 -36.269 31.278 1.00 87.75 170 VAL A CA 1
ATOM 1349 C C . VAL A 1 170 ? 21.480 -34.845 31.425 1.00 87.75 170 VAL A C 1
ATOM 1351 O O . VAL A 1 170 ? 20.286 -34.618 31.258 1.00 87.75 170 VAL A O 1
ATOM 1354 N N . ASN A 1 171 ? 22.343 -33.865 31.714 1.00 87.25 171 ASN A N 1
ATOM 1355 C CA . ASN A 1 171 ? 21.976 -32.444 31.631 1.00 87.25 171 ASN A CA 1
ATOM 1356 C C . ASN A 1 171 ? 22.035 -31.999 30.170 1.00 87.25 171 ASN A C 1
ATOM 1358 O O . ASN A 1 171 ? 23.124 -31.882 29.602 1.00 87.25 171 ASN A O 1
ATOM 1362 N N . ASP A 1 172 ? 20.861 -31.744 29.600 1.00 90.38 172 ASP A N 1
ATOM 1363 C CA . ASP A 1 172 ? 20.686 -31.223 28.247 1.00 90.38 172 ASP A CA 1
ATOM 1364 C C . ASP A 1 172 ? 19.629 -30.107 28.244 1.00 90.38 172 ASP A C 1
ATOM 1366 O O . ASP A 1 172 ? 18.525 -30.252 27.724 1.00 90.38 172 ASP A O 1
ATOM 1370 N N . ALA A 1 173 ? 19.957 -29.000 28.913 1.00 84.62 173 ALA A N 1
ATOM 1371 C CA . ALA A 1 173 ? 19.011 -27.955 29.305 1.00 84.62 173 ALA A CA 1
ATOM 1372 C C . ALA A 1 173 ? 18.238 -27.317 28.140 1.00 84.62 173 ALA A C 1
ATOM 1374 O O . ALA A 1 173 ? 17.018 -27.207 28.200 1.00 84.62 173 ALA A O 1
ATOM 1375 N N . GLY A 1 174 ? 18.952 -26.932 27.087 1.00 86.19 174 GLY A N 1
ATOM 1376 C CA . GLY A 1 174 ? 18.418 -26.422 25.824 1.00 86.19 174 GLY A CA 1
ATOM 1377 C C . GLY A 1 174 ? 18.239 -27.502 24.758 1.00 86.19 174 GLY A C 1
ATOM 1378 O O . GLY A 1 174 ? 18.078 -27.187 23.584 1.00 86.19 174 GLY A O 1
ATOM 1379 N N . ARG A 1 175 ? 18.287 -28.782 25.152 1.00 92.44 175 ARG A N 1
ATOM 1380 C CA . ARG A 1 175 ? 18.030 -29.940 24.286 1.00 92.44 175 ARG A CA 1
ATOM 1381 C C . ARG A 1 175 ? 18.962 -30.062 23.072 1.00 92.44 175 ARG A C 1
ATOM 1383 O O . ARG A 1 175 ? 18.559 -30.568 22.024 1.00 92.44 175 ARG A O 1
ATOM 1390 N N . SER A 1 176 ? 20.217 -29.628 23.174 1.00 95.50 176 SER A N 1
ATOM 1391 C CA . SER A 1 176 ? 21.161 -29.683 22.049 1.00 95.50 176 SER A CA 1
ATOM 1392 C C . SER A 1 176 ? 21.522 -31.102 21.627 1.00 95.50 176 SER A C 1
ATOM 1394 O O . SER A 1 176 ? 21.788 -31.326 20.444 1.00 95.50 176 SER A O 1
ATOM 1396 N N . LEU A 1 177 ? 21.512 -32.068 22.549 1.00 94.44 177 LEU A N 1
ATOM 1397 C CA . LEU A 1 177 ? 21.686 -33.475 22.199 1.00 94.44 177 LEU A CA 1
ATOM 1398 C C . LEU A 1 177 ? 20.389 -34.042 21.618 1.00 94.44 177 LEU A C 1
ATOM 1400 O O . LEU A 1 177 ? 20.407 -34.599 20.520 1.00 94.44 177 LEU A O 1
ATOM 1404 N N . ILE A 1 178 ? 19.269 -33.847 22.318 1.00 92.06 178 ILE A N 1
ATOM 1405 C CA . ILE A 1 178 ? 17.988 -34.493 21.987 1.00 92.06 178 ILE A CA 1
ATOM 1406 C C . ILE A 1 178 ? 17.352 -33.959 20.705 1.00 92.06 178 ILE A C 1
ATOM 1408 O O . ILE A 1 178 ? 16.694 -34.707 19.989 1.00 92.06 178 ILE A O 1
ATOM 1412 N N . VAL A 1 179 ? 17.523 -32.672 20.424 1.00 94.75 179 VAL A N 1
ATOM 1413 C CA . VAL A 1 179 ? 16.895 -32.009 19.280 1.00 94.75 179 VAL A CA 1
ATOM 1414 C C . VAL A 1 179 ? 17.900 -31.848 18.149 1.00 94.75 179 VAL A C 1
ATOM 1416 O O . VAL A 1 179 ? 17.706 -32.378 17.058 1.00 94.75 179 VAL A O 1
ATOM 1419 N N . HIS A 1 180 ? 18.997 -31.132 18.395 1.00 96.12 180 HIS A N 1
ATOM 1420 C CA . HIS A 1 180 ? 19.896 -30.718 17.318 1.00 96.12 180 HIS A CA 1
ATOM 1421 C C . HIS A 1 180 ? 20.855 -31.827 16.879 1.00 96.12 180 HIS A C 1
ATOM 1423 O O . HIS A 1 180 ? 20.933 -32.122 15.688 1.00 96.12 180 HIS A O 1
ATOM 1429 N N . CYS A 1 181 ? 21.569 -32.461 17.814 1.00 96.69 181 CYS A N 1
ATOM 1430 C CA . CYS A 1 181 ? 22.497 -33.547 17.497 1.00 96.69 181 CYS A CA 1
ATOM 1431 C C . CYS A 1 181 ? 21.743 -34.764 16.944 1.00 96.69 181 CYS A C 1
ATOM 1433 O O . CYS A 1 181 ? 22.062 -35.242 15.853 1.00 96.69 181 CYS A O 1
ATOM 1435 N N . PHE A 1 182 ? 20.709 -35.224 17.658 1.00 97.62 182 PHE A N 1
ATOM 1436 C CA . PHE A 1 182 ? 19.877 -36.344 17.225 1.00 97.62 182 PHE A CA 1
ATOM 1437 C C . PHE A 1 182 ? 19.242 -36.086 15.852 1.00 97.62 182 PHE A C 1
ATOM 1439 O O . PHE A 1 182 ? 19.502 -36.862 14.935 1.00 97.62 182 PHE A O 1
ATOM 1446 N N . GLY A 1 183 ? 18.502 -34.984 15.673 1.00 96.50 183 GLY A N 1
ATOM 1447 C CA . GLY A 1 183 ? 17.845 -34.666 14.400 1.00 96.50 183 GLY A CA 1
ATOM 1448 C C . GLY A 1 183 ? 18.839 -34.548 13.239 1.00 96.50 183 GLY A C 1
ATOM 1449 O O . GLY A 1 183 ? 18.654 -35.145 12.180 1.00 96.50 183 GLY A O 1
ATOM 1450 N N . ALA A 1 184 ? 19.978 -33.874 13.441 1.00 96.50 184 ALA A N 1
ATOM 1451 C CA . ALA A 1 184 ? 20.977 -33.723 12.382 1.00 96.50 184 ALA A CA 1
ATOM 1452 C C . ALA A 1 184 ? 21.515 -35.076 11.890 1.00 96.50 184 ALA A C 1
ATOM 1454 O O . ALA A 1 184 ? 21.539 -35.340 10.685 1.00 96.50 184 ALA A O 1
ATOM 1455 N N . TYR A 1 185 ? 21.934 -35.954 12.806 1.00 97.25 185 TYR A N 1
ATOM 1456 C CA . TYR A 1 185 ? 22.502 -37.249 12.424 1.00 97.25 185 TYR A CA 1
ATOM 1457 C C . TYR A 1 185 ? 21.446 -38.277 12.014 1.00 97.25 185 TYR A C 1
ATOM 1459 O O . TYR A 1 185 ? 21.742 -39.129 11.173 1.00 97.25 185 TYR A O 1
ATOM 1467 N N . PHE A 1 186 ? 20.217 -38.172 12.524 1.00 97.38 186 PHE A N 1
ATOM 1468 C CA . PHE A 1 186 ? 19.085 -38.975 12.072 1.00 97.38 186 PHE A CA 1
ATOM 1469 C C . PHE A 1 186 ? 18.750 -38.650 10.613 1.00 97.38 186 PHE A C 1
ATOM 1471 O O . PHE A 1 186 ? 18.753 -39.548 9.766 1.00 97.38 186 PHE A O 1
ATOM 1478 N N . GLY A 1 187 ? 18.581 -37.366 10.279 1.00 95.06 187 GLY A N 1
ATOM 1479 C CA . GLY A 1 187 ? 18.358 -36.908 8.907 1.00 95.06 187 GLY A CA 1
ATOM 1480 C C . GLY A 1 187 ? 19.486 -37.305 7.948 1.00 95.06 187 GLY A C 1
ATOM 1481 O O . GLY A 1 187 ? 19.223 -37.790 6.845 1.00 95.06 187 GLY A O 1
ATOM 1482 N N . LEU A 1 188 ? 20.751 -37.184 8.374 1.00 93.62 188 LEU A N 1
ATOM 1483 C CA . LEU A 1 188 ? 21.918 -37.627 7.594 1.00 93.62 188 LEU A CA 1
ATOM 1484 C C . LEU A 1 188 ? 21.933 -39.148 7.367 1.00 93.62 188 LEU A C 1
ATOM 1486 O O . LEU A 1 188 ? 22.232 -39.595 6.257 1.00 93.62 188 LEU A O 1
ATOM 1490 N N . ALA A 1 189 ? 21.579 -39.954 8.371 1.00 94.88 189 ALA A N 1
ATOM 1491 C CA . ALA A 1 189 ? 21.476 -41.406 8.226 1.00 94.88 189 ALA A CA 1
ATOM 1492 C C . ALA A 1 189 ? 20.355 -41.804 7.251 1.00 94.88 189 ALA A C 1
ATOM 1494 O O . ALA A 1 189 ? 20.579 -42.624 6.358 1.00 94.88 189 ALA A O 1
ATOM 1495 N N . VAL A 1 190 ? 19.184 -41.163 7.335 1.00 93.81 190 VAL A N 1
ATOM 1496 C CA . VAL A 1 190 ? 18.084 -41.363 6.375 1.00 93.81 190 VAL A CA 1
ATOM 1497 C C . VAL A 1 190 ? 18.527 -40.976 4.963 1.00 93.81 190 VAL A C 1
ATOM 1499 O O . VAL A 1 190 ? 18.335 -41.742 4.017 1.00 93.81 190 VAL A O 1
ATOM 1502 N N . ALA A 1 191 ? 19.192 -39.827 4.808 1.00 89.75 191 ALA A N 1
ATOM 1503 C CA . ALA A 1 191 ? 19.690 -39.357 3.517 1.00 89.75 191 ALA A CA 1
ATOM 1504 C C . ALA A 1 191 ? 20.720 -40.315 2.901 1.00 89.75 191 ALA A C 1
ATOM 1506 O O . ALA A 1 191 ? 20.788 -40.443 1.676 1.00 89.75 191 ALA A O 1
ATOM 1507 N N . LYS A 1 192 ? 21.500 -41.016 3.734 1.00 89.44 192 LYS A N 1
ATOM 1508 C CA . LYS A 1 192 ? 22.451 -42.034 3.281 1.00 89.44 192 LYS A CA 1
ATOM 1509 C C . LYS A 1 192 ? 21.759 -43.270 2.704 1.00 89.44 192 LYS A C 1
ATOM 1511 O O . LYS A 1 192 ? 22.290 -43.861 1.766 1.00 89.44 192 LYS A O 1
ATOM 1516 N N . VAL A 1 193 ? 20.599 -43.656 3.235 1.00 89.12 193 VAL A N 1
ATOM 1517 C CA . VAL A 1 193 ? 19.822 -44.799 2.724 1.00 89.12 193 VAL A CA 1
ATOM 1518 C C . VAL A 1 193 ? 19.037 -44.423 1.470 1.00 89.12 193 VAL A C 1
ATOM 1520 O O . VAL A 1 193 ? 19.015 -45.184 0.506 1.00 89.12 193 VAL A O 1
ATOM 1523 N N . CYS A 1 194 ? 18.434 -43.235 1.453 1.00 81.88 194 CYS A N 1
ATOM 1524 C CA . CYS A 1 194 ? 17.538 -42.781 0.388 1.00 81.88 194 CYS A CA 1
ATOM 1525 C C . CYS A 1 194 ? 18.259 -42.135 -0.818 1.00 81.88 194 CYS A C 1
ATOM 1527 O O . CYS A 1 194 ? 17.637 -41.382 -1.562 1.00 81.88 194 CYS A O 1
ATOM 1529 N N . GLN A 1 195 ? 19.566 -42.367 -1.013 1.00 66.25 195 GLN A N 1
ATOM 1530 C CA . GLN A 1 195 ? 20.396 -41.641 -1.990 1.00 66.25 195 GLN A CA 1
ATOM 1531 C C . GLN A 1 195 ? 19.808 -41.594 -3.418 1.00 66.25 195 GLN A C 1
ATOM 1533 O O . GLN A 1 195 ? 19.740 -42.601 -4.122 1.00 66.25 195 GLN A O 1
ATOM 1538 N N . THR A 1 196 ? 19.535 -40.383 -3.909 1.00 57.53 196 THR A N 1
ATOM 1539 C CA . THR A 1 196 ? 19.306 -40.076 -5.330 1.00 57.53 196 THR A CA 1
ATOM 1540 C C . THR A 1 196 ? 20.575 -39.479 -5.949 1.00 57.53 196 THR A C 1
ATOM 1542 O O . THR A 1 196 ? 21.055 -38.440 -5.502 1.00 57.53 196 THR A O 1
ATOM 1545 N N . LYS A 1 197 ? 21.129 -40.118 -6.992 1.00 45.78 197 LYS A N 1
ATOM 1546 C CA . LYS A 1 197 ? 22.466 -39.845 -7.576 1.00 45.78 197 LYS A CA 1
ATOM 1547 C C . LYS A 1 197 ? 22.693 -38.458 -8.221 1.00 45.78 197 LYS A C 1
ATOM 1549 O O . LYS A 1 197 ? 23.795 -38.217 -8.697 1.00 45.78 197 LYS A O 1
ATOM 1554 N N . HIS A 1 198 ? 21.717 -37.551 -8.257 1.00 47.38 198 HIS A N 1
ATOM 1555 C CA . HIS A 1 198 ? 21.817 -36.309 -9.040 1.00 47.38 198 HIS A CA 1
ATOM 1556 C C . HIS A 1 198 ? 21.138 -35.101 -8.380 1.00 47.38 198 HIS A C 1
ATOM 1558 O O . HIS A 1 198 ? 20.268 -34.502 -8.990 1.00 47.38 198 HIS A O 1
ATOM 1564 N N . VAL A 1 199 ? 21.538 -34.696 -7.170 1.00 49.91 199 VAL A N 1
ATOM 1565 C CA . VAL A 1 199 ? 21.126 -33.389 -6.607 1.00 49.91 199 VAL A CA 1
ATOM 1566 C C . VAL A 1 199 ? 22.294 -32.403 -6.681 1.00 49.91 199 VAL A C 1
ATOM 1568 O O . VAL A 1 199 ? 22.840 -31.987 -5.670 1.00 49.91 199 VAL A O 1
ATOM 1571 N N . MET A 1 200 ? 22.737 -32.081 -7.894 1.00 40.12 200 MET A N 1
ATOM 1572 C CA . MET A 1 200 ? 23.695 -30.998 -8.128 1.00 40.12 200 MET A CA 1
ATOM 1573 C C . MET A 1 200 ? 23.048 -30.026 -9.102 1.00 40.12 200 MET A C 1
ATOM 1575 O O . MET A 1 200 ? 22.957 -30.319 -10.291 1.00 40.12 200 MET A O 1
ATOM 1579 N N . VAL A 1 201 ? 22.599 -28.882 -8.593 1.00 41.88 201 VAL A N 1
ATOM 1580 C CA . VAL A 1 201 ? 22.283 -27.722 -9.426 1.00 41.88 201 VAL A CA 1
ATOM 1581 C C . VAL A 1 201 ? 23.007 -26.521 -8.823 1.00 41.88 201 VAL A C 1
ATOM 1583 O O . VAL A 1 201 ? 22.540 -25.902 -7.873 1.00 41.88 201 VAL A O 1
ATOM 1586 N N . HIS A 1 202 ? 24.191 -26.236 -9.366 1.00 39.94 202 HIS A N 1
ATOM 1587 C CA . HIS A 1 202 ? 24.704 -24.871 -9.450 1.00 39.94 202 HIS A CA 1
ATOM 1588 C C . HIS A 1 202 ? 23.816 -24.122 -10.445 1.00 39.94 202 HIS A C 1
ATOM 1590 O O . HIS A 1 202 ? 23.707 -24.592 -11.572 1.00 39.94 202 HIS A O 1
ATOM 1596 N N . GLU A 1 203 ? 23.212 -22.991 -10.068 1.00 39.00 203 GLU A N 1
ATOM 1597 C CA . GLU A 1 203 ? 22.592 -22.070 -11.033 1.00 39.00 203 GLU A CA 1
ATOM 1598 C C . GLU A 1 203 ? 22.376 -20.663 -10.454 1.00 39.00 203 GLU A C 1
ATOM 1600 O O . GLU A 1 203 ? 22.084 -20.477 -9.273 1.00 39.00 203 GLU A O 1
ATOM 1605 N N . GLU A 1 204 ? 22.546 -19.684 -11.338 1.00 36.78 204 GLU A N 1
ATOM 1606 C CA . GLU A 1 204 ? 22.651 -18.245 -11.110 1.00 36.78 204 GLU A CA 1
ATOM 1607 C C . GLU A 1 204 ? 21.303 -17.599 -10.686 1.00 36.78 204 GLU A C 1
ATOM 1609 O O . GLU A 1 204 ? 20.216 -18.048 -11.064 1.00 36.78 204 GLU A O 1
ATOM 1614 N N . ASN A 1 205 ? 21.389 -16.520 -9.891 1.00 43.41 205 ASN A N 1
ATOM 1615 C CA . ASN A 1 205 ? 20.306 -15.738 -9.255 1.00 43.41 205 ASN A CA 1
ATOM 1616 C C . ASN A 1 205 ? 19.578 -16.408 -8.062 1.00 43.41 205 ASN A C 1
ATOM 1618 O O . ASN A 1 205 ? 18.496 -16.985 -8.221 1.00 43.41 205 ASN A O 1
ATOM 1622 N N . MET A 1 206 ? 20.158 -16.251 -6.855 1.00 53.53 206 MET A N 1
ATOM 1623 C CA . MET A 1 206 ? 19.670 -16.734 -5.539 1.00 53.53 206 MET A CA 1
ATOM 1624 C C . MET A 1 206 ? 19.151 -15.636 -4.577 1.00 53.53 206 MET A C 1
ATOM 1626 O O . MET A 1 206 ? 18.663 -15.962 -3.497 1.00 53.53 206 MET A O 1
ATOM 1630 N N . GLN A 1 207 ? 19.190 -14.351 -4.952 1.00 54.69 207 GLN A N 1
ATOM 1631 C CA . GLN A 1 207 ? 19.019 -13.237 -3.999 1.00 54.69 207 GLN A CA 1
ATOM 1632 C C . GLN A 1 207 ? 17.698 -13.259 -3.202 1.00 54.69 207 GLN A C 1
ATOM 1634 O O . GLN A 1 207 ? 17.716 -13.044 -1.994 1.00 54.69 207 GLN A O 1
ATOM 1639 N N . HIS A 1 208 ? 16.551 -13.554 -3.826 1.00 57.41 208 HIS A N 1
ATOM 1640 C CA . HIS A 1 208 ? 15.264 -13.581 -3.109 1.00 57.41 208 HIS A CA 1
ATOM 1641 C C . HIS A 1 208 ? 15.162 -14.735 -2.102 1.00 57.41 208 HIS A C 1
ATOM 1643 O O . HIS A 1 208 ? 14.705 -14.537 -0.978 1.00 57.41 208 HIS A O 1
ATOM 1649 N N . SER A 1 209 ? 15.606 -15.935 -2.479 1.00 66.31 209 SER A N 1
ATOM 1650 C CA . SER A 1 209 ? 15.573 -17.116 -1.609 1.00 66.31 209 SER A CA 1
ATOM 1651 C C . SER A 1 209 ? 16.559 -16.978 -0.437 1.00 66.31 209 SER A C 1
ATOM 1653 O O . SER A 1 209 ? 16.251 -17.381 0.684 1.00 66.31 209 SER A O 1
ATOM 1655 N N . GLU A 1 210 ? 17.705 -16.326 -0.655 1.00 73.06 210 GLU A N 1
ATOM 1656 C CA . GLU A 1 210 ? 18.660 -15.989 0.408 1.00 73.06 210 GLU A CA 1
ATOM 1657 C C . GLU A 1 210 ? 18.118 -14.934 1.384 1.00 73.06 210 GLU A C 1
ATOM 1659 O O . GLU A 1 210 ? 18.340 -15.045 2.592 1.00 73.06 210 GLU A O 1
ATOM 1664 N N . LEU A 1 211 ? 17.363 -13.944 0.894 1.00 77.25 211 LEU A N 1
ATOM 1665 C CA . LEU A 1 211 ? 16.688 -12.960 1.746 1.00 77.25 211 LEU A CA 1
ATOM 1666 C C . LEU A 1 211 ? 15.629 -13.618 2.643 1.00 77.25 211 LEU A C 1
ATOM 1668 O O . LEU A 1 211 ? 15.589 -13.333 3.838 1.00 77.25 211 LEU A O 1
ATOM 1672 N N . PHE A 1 212 ? 14.817 -14.539 2.110 1.00 79.62 212 PHE A N 1
ATOM 1673 C CA . PHE A 1 212 ? 13.844 -15.287 2.916 1.00 79.62 212 PHE A CA 1
ATOM 1674 C C . PHE A 1 212 ? 14.515 -16.156 3.984 1.00 79.62 212 PHE A C 1
ATOM 1676 O O . PHE A 1 212 ? 14.083 -16.146 5.134 1.00 79.62 212 PHE A O 1
ATOM 1683 N N . SER A 1 213 ? 15.610 -16.841 3.651 1.00 83.81 213 SER A N 1
ATOM 1684 C CA . SER A 1 213 ? 16.365 -17.614 4.645 1.00 83.81 213 SER A CA 1
ATOM 1685 C C . SER A 1 213 ? 16.994 -16.743 5.729 1.00 83.81 213 SER A C 1
ATOM 1687 O O . SER A 1 213 ? 16.911 -17.090 6.906 1.00 83.81 213 SER A O 1
ATOM 1689 N N . MET A 1 214 ? 17.497 -15.555 5.374 1.00 89.81 214 MET A N 1
ATOM 1690 C CA . MET A 1 214 ? 17.970 -14.578 6.360 1.00 89.81 214 MET A CA 1
ATOM 1691 C C . MET A 1 214 ? 16.868 -14.120 7.320 1.00 89.81 214 MET A C 1
ATOM 1693 O O . MET A 1 214 ? 17.150 -13.936 8.502 1.00 89.81 214 MET A O 1
ATOM 1697 N N . ILE A 1 215 ? 15.619 -13.970 6.860 1.00 88.69 215 ILE A N 1
ATOM 1698 C CA . ILE A 1 215 ? 14.484 -13.691 7.756 1.00 88.69 215 ILE A CA 1
ATOM 1699 C C . ILE A 1 215 ? 14.347 -14.824 8.780 1.00 88.69 215 ILE A C 1
ATOM 1701 O O . ILE A 1 215 ? 14.289 -14.553 9.978 1.00 88.69 215 ILE A O 1
ATOM 1705 N N . GLY A 1 216 ? 14.384 -16.083 8.333 1.00 90.81 216 GLY A N 1
ATOM 1706 C CA . GLY A 1 216 ? 14.382 -17.248 9.223 1.00 90.81 216 GLY A CA 1
ATOM 1707 C C . GLY A 1 216 ? 15.515 -17.212 10.252 1.00 90.81 216 GLY A C 1
ATOM 1708 O O . GLY A 1 216 ? 15.265 -17.366 11.448 1.00 90.81 216 GLY A O 1
ATOM 1709 N N . THR A 1 217 ? 16.744 -16.914 9.815 1.00 94.00 217 THR A N 1
ATOM 1710 C CA . THR A 1 217 ? 17.904 -16.744 10.704 1.00 94.00 217 THR A CA 1
ATOM 1711 C C . THR A 1 217 ? 17.665 -15.673 11.767 1.00 94.00 217 THR A C 1
ATOM 1713 O O . THR A 1 217 ? 17.965 -15.904 12.934 1.00 94.00 217 THR A O 1
ATOM 1716 N N . LEU A 1 218 ? 17.094 -14.520 11.409 1.00 94.31 218 LEU A N 1
ATOM 1717 C CA . LEU A 1 218 ? 16.828 -13.439 12.364 1.00 94.31 218 LEU A CA 1
ATOM 1718 C C . LEU A 1 218 ? 15.798 -13.843 13.425 1.00 94.31 218 LEU A C 1
ATOM 1720 O O . LEU A 1 218 ? 16.033 -13.612 14.610 1.00 94.31 218 LEU A O 1
ATOM 1724 N N . PHE A 1 219 ? 14.697 -14.488 13.027 1.00 94.12 219 PHE A N 1
ATOM 1725 C CA . PHE A 1 219 ? 13.698 -14.998 13.973 1.00 94.12 219 PHE A CA 1
ATOM 1726 C C . PHE A 1 219 ? 14.315 -16.010 14.945 1.00 94.12 219 PHE A C 1
ATOM 1728 O O . PHE A 1 219 ? 14.133 -15.899 16.156 1.00 94.12 219 PHE A O 1
ATOM 1735 N N . LEU A 1 220 ? 15.101 -16.962 14.436 1.00 95.25 220 LEU A N 1
ATOM 1736 C CA . LEU A 1 220 ? 15.771 -17.948 15.283 1.00 95.25 220 LEU A CA 1
ATOM 1737 C C . LEU A 1 220 ? 16.797 -17.304 16.219 1.00 95.25 220 LEU A C 1
ATOM 1739 O O . LEU A 1 220 ? 16.894 -17.710 17.373 1.00 95.25 220 LEU A O 1
ATOM 1743 N N . TRP A 1 221 ? 17.535 -16.292 15.757 1.00 96.50 221 TRP A N 1
ATOM 1744 C CA . TRP A 1 221 ? 18.514 -15.582 16.581 1.00 96.50 221 TRP A CA 1
ATOM 1745 C C . TRP A 1 221 ? 17.840 -14.829 17.736 1.00 96.50 221 TRP A C 1
ATOM 1747 O O . TRP A 1 221 ? 18.305 -14.909 18.870 1.00 96.50 221 TRP A O 1
ATOM 1757 N N . ILE A 1 222 ? 16.721 -14.147 17.468 1.00 96.88 222 ILE A N 1
ATOM 1758 C CA . ILE A 1 222 ? 15.978 -13.367 18.471 1.00 96.88 222 ILE A CA 1
ATOM 1759 C C . ILE A 1 222 ? 15.419 -14.267 19.580 1.00 96.88 222 ILE A C 1
ATOM 1761 O O . ILE A 1 222 ? 15.521 -13.921 20.755 1.00 96.88 222 ILE A O 1
ATOM 1765 N N . PHE A 1 223 ? 14.857 -15.421 19.218 1.00 97.06 223 PHE A N 1
ATOM 1766 C CA . PHE A 1 223 ? 14.096 -16.264 20.146 1.00 97.06 223 PHE A CA 1
ATOM 1767 C C . PHE A 1 223 ? 14.891 -17.444 20.737 1.00 97.06 223 PHE A C 1
ATOM 1769 O O . PHE A 1 223 ? 14.407 -18.120 21.647 1.00 97.06 223 PHE A O 1
ATOM 1776 N N . PHE A 1 224 ? 16.140 -17.668 20.307 1.00 96.19 224 PHE A N 1
ATOM 1777 C CA . PHE A 1 224 ? 17.007 -18.722 20.857 1.00 96.19 224 PHE A CA 1
ATOM 1778 C C . PHE A 1 224 ? 17.152 -18.695 22.394 1.00 96.19 224 PHE A C 1
ATOM 1780 O O . PHE A 1 224 ? 17.141 -19.767 23.008 1.00 96.19 224 PHE A O 1
ATOM 1787 N N . PRO A 1 225 ? 17.275 -17.524 23.057 1.00 96.38 225 PRO A N 1
ATOM 1788 C CA . PRO A 1 225 ? 17.315 -17.468 24.517 1.00 96.38 225 PRO A CA 1
ATOM 1789 C C . PRO A 1 225 ? 16.078 -18.086 25.178 1.00 96.38 225 PRO A C 1
ATOM 1791 O O . PRO A 1 225 ? 16.224 -18.825 26.152 1.00 96.38 225 PRO A O 1
ATOM 1794 N N . SER A 1 226 ? 14.886 -17.853 24.623 1.00 94.75 226 SER A N 1
ATOM 1795 C CA . SER A 1 226 ? 13.635 -18.450 25.102 1.00 94.75 226 SER A CA 1
ATOM 1796 C C . SER A 1 226 ? 13.612 -19.958 24.865 1.00 94.75 226 SER A C 1
ATOM 1798 O O . SER A 1 226 ? 13.241 -20.705 25.766 1.00 94.75 226 SER A O 1
ATOM 1800 N N . PHE A 1 227 ? 14.107 -20.427 23.714 1.00 95.25 227 PHE A N 1
ATOM 1801 C CA . PHE A 1 227 ? 14.220 -21.857 23.400 1.00 95.25 227 PHE A CA 1
ATOM 1802 C C . PHE A 1 227 ? 15.038 -22.635 24.436 1.00 95.25 227 PHE A C 1
ATOM 1804 O O . PHE A 1 227 ? 14.558 -23.621 24.994 1.00 95.25 227 PHE A O 1
ATOM 1811 N N . ASN A 1 228 ? 16.244 -22.159 24.759 1.00 95.38 228 ASN A N 1
ATOM 1812 C CA . ASN A 1 228 ? 17.107 -22.822 25.742 1.00 95.38 228 ASN A CA 1
ATOM 1813 C C . ASN A 1 228 ? 16.593 -22.685 27.188 1.00 95.38 228 ASN A C 1
ATOM 1815 O O . ASN A 1 228 ? 16.993 -23.453 28.067 1.00 95.38 228 ASN A O 1
ATOM 1819 N N . ALA A 1 229 ? 15.720 -21.710 27.449 1.00 93.31 229 ALA A N 1
ATOM 1820 C CA . ALA A 1 229 ? 15.135 -21.459 28.761 1.00 93.31 229 ALA A CA 1
ATOM 1821 C C . ALA A 1 229 ? 13.795 -22.181 28.990 1.00 93.31 229 ALA A C 1
ATOM 1823 O O . ALA A 1 229 ? 13.403 -22.368 30.141 1.00 93.31 229 ALA A O 1
ATOM 1824 N N . ALA A 1 230 ? 13.109 -22.608 27.925 1.00 90.69 230 ALA A N 1
ATOM 1825 C CA . ALA A 1 230 ? 11.713 -23.046 27.959 1.00 90.69 230 ALA A CA 1
ATOM 1826 C C . ALA A 1 230 ? 11.438 -24.241 28.887 1.00 90.69 230 ALA A C 1
ATOM 1828 O O . ALA A 1 230 ? 10.352 -24.341 29.449 1.00 90.69 230 ALA A O 1
ATOM 1829 N N . THR A 1 231 ? 12.415 -25.131 29.089 1.00 85.88 231 THR A N 1
ATOM 1830 C CA . THR A 1 231 ? 12.271 -26.311 29.961 1.00 85.88 231 THR A CA 1
ATOM 1831 C C . THR A 1 231 ? 12.945 -26.165 31.324 1.00 85.88 231 THR A C 1
ATOM 1833 O O . THR A 1 231 ? 13.055 -27.146 32.059 1.00 85.88 231 THR A O 1
ATOM 1836 N N . GLN A 1 232 ? 13.424 -24.967 31.679 1.00 87.19 232 GLN A N 1
ATOM 1837 C CA . GLN A 1 232 ? 14.085 -24.739 32.963 1.00 87.19 232 GLN A CA 1
ATOM 1838 C C . GLN A 1 232 ? 13.055 -24.516 34.070 1.00 87.19 232 GLN A C 1
ATOM 1840 O O . GLN A 1 232 ? 12.301 -23.546 34.051 1.00 87.19 232 GLN A O 1
ATOM 1845 N N . MET A 1 233 ? 13.045 -25.415 35.057 1.00 75.12 233 MET A N 1
ATOM 1846 C CA . MET A 1 233 ? 12.063 -25.376 36.143 1.00 75.12 233 MET A CA 1
ATOM 1847 C C . MET A 1 233 ? 12.341 -24.256 37.151 1.00 75.12 233 MET A C 1
ATOM 1849 O O . MET A 1 233 ? 11.402 -23.590 37.578 1.00 75.12 233 MET A O 1
ATOM 1853 N N . SER A 1 234 ? 13.605 -24.028 37.521 1.00 81.62 234 SER A N 1
ATOM 1854 C CA . SER A 1 234 ? 13.973 -22.994 38.491 1.00 81.62 234 SER A CA 1
ATOM 1855 C C . SER A 1 234 ? 14.287 -21.657 37.815 1.00 81.62 234 SER A C 1
ATOM 1857 O O . SER A 1 234 ? 14.883 -21.608 36.736 1.00 81.62 234 SER A O 1
ATOM 1859 N N . ASP A 1 235 ? 13.895 -20.555 38.454 1.00 82.44 235 ASP A N 1
ATOM 1860 C CA . ASP A 1 235 ? 14.055 -19.207 37.891 1.00 82.44 235 ASP A CA 1
ATOM 1861 C C . ASP A 1 235 ? 15.525 -18.822 37.705 1.00 82.44 235 ASP A C 1
ATOM 1863 O O . ASP A 1 235 ? 15.884 -18.146 36.744 1.00 82.44 235 ASP A O 1
ATOM 1867 N N . ASP A 1 236 ? 16.408 -19.299 38.579 1.00 83.50 236 ASP A N 1
ATOM 1868 C CA . ASP A 1 236 ? 17.845 -19.065 38.476 1.00 83.50 236 ASP A CA 1
ATOM 1869 C C . ASP A 1 236 ? 18.465 -19.805 37.272 1.00 83.50 236 ASP A C 1
ATOM 1871 O O . ASP A 1 236 ? 19.252 -19.218 36.527 1.00 83.50 236 ASP A O 1
ATOM 1875 N N . ALA A 1 237 ? 18.066 -21.059 37.027 1.00 85.31 237 ALA A N 1
ATOM 1876 C CA . ALA A 1 237 ? 18.487 -21.843 35.865 1.00 85.31 237 ALA A CA 1
ATOM 1877 C C . ALA A 1 237 ? 17.966 -21.230 34.568 1.00 85.31 237 ALA A C 1
ATOM 1879 O O . ALA A 1 237 ? 18.699 -21.150 33.582 1.00 85.31 237 ALA A O 1
ATOM 1880 N N . ARG A 1 238 ? 16.722 -20.745 34.591 1.00 89.31 238 ARG A N 1
ATOM 1881 C CA . ARG A 1 238 ? 16.078 -20.058 33.473 1.00 89.31 238 ARG A CA 1
ATOM 1882 C C . ARG A 1 238 ? 16.784 -18.746 33.143 1.00 89.31 238 ARG A C 1
ATOM 1884 O O . ARG A 1 238 ? 17.167 -18.538 31.996 1.00 89.31 238 ARG A O 1
ATOM 1891 N N . HIS A 1 239 ? 17.047 -17.901 34.141 1.00 91.00 239 HIS A N 1
ATOM 1892 C CA . HIS A 1 239 ? 17.798 -16.657 33.956 1.00 91.00 239 HIS A CA 1
ATOM 1893 C C . HIS A 1 239 ? 19.207 -16.908 33.413 1.00 91.00 239 HIS A C 1
ATOM 1895 O O . HIS A 1 239 ? 19.628 -16.232 32.472 1.00 91.00 239 HIS A O 1
ATOM 1901 N N . ARG A 1 240 ? 19.929 -17.903 33.951 1.00 92.31 240 ARG A N 1
ATOM 1902 C CA . ARG A 1 240 ? 21.241 -18.291 33.411 1.00 92.31 240 ARG A CA 1
ATOM 1903 C C . ARG A 1 240 ? 21.134 -18.781 31.973 1.00 92.31 240 ARG A C 1
ATOM 1905 O O . ARG A 1 240 ? 21.916 -18.328 31.144 1.00 92.31 240 ARG A O 1
ATOM 1912 N N . ALA A 1 241 ? 20.151 -19.624 31.655 1.00 93.81 241 ALA A N 1
ATOM 1913 C CA . ALA A 1 241 ? 19.941 -20.118 30.298 1.00 93.81 241 ALA A CA 1
ATOM 1914 C C . ALA A 1 241 ? 19.709 -18.978 29.298 1.00 93.81 241 ALA A C 1
ATOM 1916 O O . ALA A 1 241 ? 20.340 -18.977 28.241 1.00 93.81 241 ALA A O 1
ATOM 1917 N N . ILE A 1 242 ? 18.905 -17.970 29.653 1.00 95.88 242 ILE A N 1
ATOM 1918 C CA . ILE A 1 242 ? 18.672 -16.779 28.820 1.00 95.88 242 ILE A CA 1
ATOM 1919 C C . ILE A 1 242 ? 19.981 -16.009 28.600 1.00 95.88 242 ILE A C 1
ATOM 1921 O O . ILE A 1 242 ? 20.381 -15.777 27.457 1.00 95.88 242 ILE A O 1
ATOM 1925 N N . ILE A 1 243 ? 20.676 -15.640 29.683 1.00 97.00 243 ILE A N 1
ATOM 1926 C CA . ILE A 1 243 ? 21.885 -14.801 29.622 1.00 97.00 243 ILE A CA 1
ATOM 1927 C C . ILE A 1 243 ? 23.016 -15.519 28.881 1.00 97.00 243 ILE A C 1
ATOM 1929 O O . ILE A 1 243 ? 23.622 -14.950 27.972 1.00 97.00 243 ILE A O 1
ATOM 1933 N N . ASN A 1 244 ? 23.292 -16.775 29.236 1.00 97.75 244 ASN A N 1
ATOM 1934 C CA . ASN A 1 244 ? 24.350 -17.563 28.610 1.00 97.75 244 ASN A CA 1
ATOM 1935 C C . ASN A 1 244 ? 24.061 -17.802 27.130 1.00 97.75 244 ASN A C 1
ATOM 1937 O O . ASN A 1 244 ? 24.971 -17.691 26.308 1.00 97.75 244 ASN A O 1
ATOM 1941 N N . THR A 1 245 ? 22.803 -18.074 26.774 1.00 98.12 245 THR A N 1
ATOM 1942 C CA . THR A 1 245 ? 22.427 -18.247 25.369 1.00 98.12 245 THR A CA 1
ATOM 1943 C C . THR A 1 245 ? 22.637 -16.962 24.589 1.00 98.12 245 THR A C 1
ATOM 1945 O O . THR A 1 245 ? 23.296 -17.004 23.554 1.00 98.12 245 THR A O 1
ATOM 1948 N N . TYR A 1 246 ? 22.173 -15.821 25.109 1.00 98.06 246 TYR A N 1
ATOM 1949 C CA . TYR A 1 246 ? 22.337 -14.523 24.455 1.00 98.06 246 TYR A CA 1
ATOM 1950 C C . TYR A 1 246 ? 23.815 -14.156 24.243 1.00 98.06 246 TYR A C 1
ATOM 1952 O O . TYR A 1 246 ? 24.221 -13.787 23.141 1.00 98.06 246 TYR A O 1
ATOM 1960 N N . LEU A 1 247 ? 24.649 -14.312 25.276 1.00 98.44 247 LEU A N 1
ATOM 1961 C CA . LEU A 1 247 ? 26.088 -14.051 25.173 1.00 98.44 247 LEU A CA 1
ATOM 1962 C C . LEU A 1 247 ? 26.771 -14.975 24.159 1.00 98.44 247 LEU A C 1
ATOM 1964 O O . LEU A 1 247 ? 27.633 -14.522 23.403 1.00 98.44 247 LEU A O 1
ATOM 1968 N N . SER A 1 248 ? 26.371 -16.248 24.121 1.00 98.56 248 SER A N 1
ATOM 1969 C CA . SER A 1 248 ? 26.917 -17.231 23.188 1.00 98.56 248 SER A CA 1
ATOM 1970 C C . SER A 1 248 ? 26.519 -16.944 21.736 1.00 98.56 248 SER A C 1
ATOM 1972 O O . SER A 1 248 ? 27.382 -16.935 20.863 1.00 98.56 248 SER A O 1
ATOM 1974 N N . ILE A 1 249 ? 25.249 -16.639 21.443 1.00 97.69 249 ILE A N 1
ATOM 1975 C CA . ILE A 1 249 ? 24.819 -16.309 20.070 1.00 97.69 249 ILE A CA 1
ATOM 1976 C C . ILE A 1 249 ? 25.356 -14.954 19.596 1.00 97.69 249 ILE A C 1
ATOM 1978 O O . ILE A 1 249 ? 25.631 -14.793 18.407 1.00 97.69 249 ILE A O 1
ATOM 1982 N N . ALA A 1 250 ? 25.570 -13.991 20.498 1.00 98.19 250 ALA A N 1
ATOM 1983 C CA . ALA A 1 250 ? 26.182 -12.708 20.159 1.00 98.19 250 ALA A CA 1
ATOM 1984 C C . ALA A 1 250 ? 27.674 -12.857 19.802 1.00 98.19 250 ALA A C 1
ATOM 1986 O O . ALA A 1 250 ? 28.133 -12.323 18.783 1.00 98.19 250 ALA A O 1
ATOM 1987 N N . SER A 1 251 ? 28.439 -13.623 20.592 1.00 98.44 251 SER A N 1
ATOM 1988 C CA . SER A 1 251 ? 29.841 -13.916 20.262 1.00 98.44 251 SER A CA 1
ATOM 1989 C C . SER A 1 251 ? 29.957 -14.806 19.023 1.00 98.44 251 SER A C 1
ATOM 1991 O O . SER A 1 251 ? 30.842 -14.596 18.193 1.00 98.44 251 SER A O 1
ATOM 1993 N N . CYS A 1 252 ? 29.031 -15.750 18.843 1.00 98.44 252 CYS A N 1
ATOM 1994 C CA . CYS A 1 252 ? 28.961 -16.604 17.665 1.00 98.44 252 CYS A CA 1
ATOM 1995 C C . CYS A 1 252 ? 28.689 -15.797 16.395 1.00 98.44 252 CYS A C 1
ATOM 1997 O O . CYS A 1 252 ? 29.373 -15.995 15.392 1.00 98.44 252 CYS A O 1
ATOM 1999 N N . ALA A 1 253 ? 27.747 -14.851 16.428 1.00 98.25 253 ALA A N 1
ATOM 2000 C CA . ALA A 1 253 ? 27.432 -14.011 15.279 1.00 98.25 253 ALA A CA 1
ATOM 2001 C C . ALA A 1 253 ? 28.646 -13.176 14.848 1.00 98.25 253 ALA A C 1
ATOM 2003 O O . ALA A 1 253 ? 29.091 -13.273 13.706 1.00 98.25 253 ALA A O 1
ATOM 2004 N N . THR A 1 254 ? 29.250 -12.429 15.775 1.00 97.88 254 THR A N 1
ATOM 2005 C CA . THR A 1 254 ? 30.445 -11.613 15.485 1.00 97.88 254 THR A CA 1
ATOM 2006 C C . THR A 1 254 ? 31.622 -12.460 14.988 1.00 97.88 254 THR A C 1
ATOM 2008 O O . THR A 1 254 ? 32.246 -12.125 13.978 1.00 97.88 254 THR A O 1
ATOM 2011 N N . THR A 1 255 ? 31.876 -13.606 15.626 1.00 98.44 255 THR A N 1
ATOM 2012 C CA . THR A 1 255 ? 32.925 -14.547 15.202 1.00 98.44 255 THR A CA 1
ATOM 2013 C C . THR A 1 255 ? 32.619 -15.163 13.834 1.00 98.44 255 THR A C 1
ATOM 2015 O O . THR A 1 255 ? 33.535 -15.380 13.049 1.00 98.44 255 THR A O 1
ATOM 2018 N N . THR A 1 256 ? 31.349 -15.403 13.501 1.00 98.25 256 THR A N 1
ATOM 2019 C CA . THR A 1 256 ? 30.934 -15.933 12.193 1.00 98.25 256 THR A CA 1
ATOM 2020 C C . THR A 1 256 ? 31.247 -14.953 11.069 1.00 98.25 256 THR A C 1
ATOM 2022 O O . THR A 1 256 ? 31.810 -15.360 10.056 1.00 98.25 256 THR A O 1
ATOM 2025 N N . PHE A 1 257 ? 30.950 -13.660 11.241 1.00 97.69 257 PHE A N 1
ATOM 2026 C CA . PHE A 1 257 ? 31.322 -12.640 10.252 1.00 97.69 257 PHE A CA 1
ATOM 2027 C C . PHE A 1 257 ? 32.843 -12.559 10.075 1.00 97.69 257 PHE A C 1
ATOM 2029 O O . PHE A 1 257 ? 33.327 -12.521 8.941 1.00 97.69 257 PHE A O 1
ATOM 2036 N N . LEU A 1 258 ? 33.600 -12.617 11.177 1.00 97.31 258 LEU A N 1
ATOM 2037 C CA . LEU A 1 258 ? 35.063 -12.653 11.143 1.00 97.31 258 LEU A CA 1
ATOM 2038 C C . LEU A 1 258 ? 35.581 -13.887 10.386 1.00 97.31 258 LEU A C 1
ATOM 2040 O O . LEU A 1 258 ? 36.319 -13.751 9.414 1.00 97.31 258 LEU A O 1
ATOM 2044 N N . ALA A 1 259 ? 35.172 -15.088 10.796 1.00 96.62 259 ALA A N 1
ATOM 2045 C CA . ALA A 1 259 ? 35.601 -16.345 10.190 1.00 96.62 259 ALA A CA 1
ATOM 2046 C C . ALA A 1 259 ? 35.170 -16.450 8.720 1.00 96.62 259 ALA A C 1
ATOM 2048 O O . ALA A 1 259 ? 35.937 -16.921 7.883 1.00 96.62 259 ALA A O 1
ATOM 2049 N N . SER A 1 260 ? 33.976 -15.953 8.381 1.00 95.75 260 SER A N 1
ATOM 2050 C CA . SER A 1 260 ? 33.511 -15.907 7.000 1.00 95.75 260 SER A CA 1
ATOM 2051 C C . SER A 1 260 ? 34.359 -14.971 6.145 1.00 95.75 260 SER A C 1
ATOM 2053 O O . SER A 1 260 ? 34.692 -15.350 5.027 1.00 95.75 260 SER A O 1
ATOM 2055 N N . SER A 1 261 ? 34.710 -13.782 6.642 1.00 95.62 261 SER A N 1
ATOM 2056 C CA . SER A 1 261 ? 35.586 -12.855 5.917 1.00 95.62 261 SER A CA 1
ATOM 2057 C C . SER A 1 261 ? 36.971 -13.464 5.701 1.00 95.62 261 SER A C 1
ATOM 2059 O O . SER A 1 261 ? 37.492 -13.421 4.592 1.00 95.62 261 SER A O 1
ATOM 2061 N N . LEU A 1 262 ? 37.527 -14.125 6.724 1.00 94.06 262 LEU A N 1
ATOM 2062 C CA . LEU A 1 262 ? 38.822 -14.810 6.638 1.00 94.06 262 LEU A CA 1
ATOM 2063 C C . LEU A 1 262 ? 38.819 -16.010 5.677 1.00 94.06 262 LEU A C 1
ATOM 2065 O O . LEU A 1 262 ? 39.878 -16.396 5.184 1.00 94.06 262 LEU A O 1
ATOM 2069 N N . SER A 1 263 ? 37.654 -16.609 5.416 1.00 89.44 263 SER A N 1
ATOM 2070 C CA . SER A 1 263 ? 37.522 -17.739 4.490 1.00 89.44 263 SER A CA 1
ATOM 2071 C C . SER A 1 263 ? 37.504 -17.339 3.006 1.00 89.44 263 SER A C 1
ATOM 2073 O O . SER A 1 263 ? 37.780 -18.185 2.158 1.00 89.44 263 SER A O 1
ATOM 2075 N N . ASP A 1 264 ? 37.217 -16.072 2.678 1.00 89.12 264 ASP A N 1
ATOM 2076 C CA . ASP A 1 264 ? 37.230 -15.543 1.306 1.00 89.12 264 ASP A CA 1
ATOM 2077 C C . ASP A 1 264 ? 38.490 -14.701 1.065 1.00 89.12 264 ASP A C 1
ATOM 2079 O O . ASP A 1 264 ? 38.835 -13.812 1.839 1.00 89.12 264 ASP A O 1
ATOM 2083 N N . HIS A 1 265 ? 39.168 -14.926 -0.060 1.00 81.81 265 HIS A N 1
ATOM 2084 C CA . HIS A 1 265 ? 40.431 -14.244 -0.372 1.00 81.81 265 HIS A CA 1
ATOM 2085 C C . HIS A 1 265 ? 40.299 -12.716 -0.528 1.00 81.81 265 HIS A C 1
ATOM 2087 O O . HIS A 1 265 ? 41.302 -12.010 -0.446 1.00 81.81 265 HIS A O 1
ATOM 2093 N N . LEU A 1 266 ? 39.086 -12.203 -0.776 1.00 84.06 266 LEU A N 1
ATOM 2094 C CA . LEU A 1 266 ? 38.789 -10.774 -0.918 1.00 84.06 266 LEU A CA 1
ATOM 2095 C C . LEU A 1 266 ? 38.165 -10.171 0.352 1.00 84.06 266 LEU A C 1
ATOM 2097 O O . LEU A 1 266 ? 37.774 -9.004 0.336 1.00 84.06 266 LEU A O 1
ATOM 2101 N N . GLY A 1 267 ? 38.048 -10.946 1.435 1.00 86.50 267 GLY A N 1
ATOM 2102 C CA . GLY A 1 267 ? 37.461 -10.502 2.698 1.00 86.50 267 GLY A CA 1
ATOM 2103 C C . GLY A 1 267 ? 35.934 -10.371 2.685 1.00 86.50 267 GLY A C 1
ATOM 2104 O O . GLY A 1 267 ? 35.381 -9.726 3.578 1.00 86.50 267 GLY A O 1
ATOM 2105 N N . ARG A 1 268 ? 35.231 -10.938 1.694 1.00 90.00 268 ARG A N 1
ATOM 2106 C CA . ARG A 1 268 ? 33.762 -10.850 1.594 1.00 90.00 268 ARG A CA 1
ATOM 2107 C C . ARG A 1 268 ? 33.073 -11.842 2.532 1.00 90.00 268 ARG A C 1
ATOM 2109 O O . ARG A 1 268 ? 33.616 -12.891 2.864 1.00 90.00 268 ARG A O 1
ATOM 2116 N N . PHE A 1 269 ? 31.837 -11.537 2.920 1.00 91.75 269 PHE A N 1
ATOM 2117 C CA . PHE A 1 269 ? 31.009 -12.463 3.694 1.00 91.75 269 PHE A CA 1
ATOM 2118 C C . PHE A 1 269 ? 30.297 -13.458 2.771 1.00 91.75 269 PHE A C 1
ATOM 2120 O O . PHE A 1 269 ? 29.743 -13.072 1.742 1.00 91.75 269 PHE A O 1
ATOM 2127 N N . ASN A 1 270 ? 30.288 -14.733 3.155 1.00 89.44 270 ASN A N 1
ATOM 2128 C CA . ASN A 1 270 ? 29.510 -15.777 2.503 1.00 89.44 270 ASN A CA 1
ATOM 2129 C C . ASN A 1 270 ? 28.169 -15.891 3.229 1.00 89.44 270 ASN A C 1
ATOM 2131 O O . ASN A 1 270 ? 28.126 -16.207 4.419 1.00 89.44 270 ASN A O 1
ATOM 2135 N N . ILE A 1 271 ? 27.077 -15.637 2.510 1.00 88.06 271 ILE A N 1
ATOM 2136 C CA . ILE A 1 271 ? 25.739 -15.594 3.095 1.00 88.06 271 ILE A CA 1
ATOM 2137 C C . ILE A 1 271 ? 25.321 -16.931 3.720 1.00 88.06 271 ILE A C 1
ATOM 2139 O O . ILE A 1 271 ? 24.661 -16.909 4.752 1.00 88.06 271 ILE A O 1
ATOM 2143 N N . LEU A 1 272 ? 25.795 -18.073 3.206 1.00 85.25 272 LEU A N 1
ATOM 2144 C CA . LEU A 1 272 ? 25.543 -19.387 3.807 1.00 85.25 272 LEU A CA 1
ATOM 2145 C C . LEU A 1 272 ? 26.148 -19.483 5.213 1.00 85.25 272 LEU A C 1
ATOM 2147 O O . LEU A 1 272 ? 25.514 -20.003 6.129 1.00 85.25 272 LEU A O 1
ATOM 2151 N N . HIS A 1 273 ? 27.355 -18.939 5.409 1.00 92.88 273 HIS A N 1
ATOM 2152 C CA . HIS A 1 273 ? 27.965 -18.870 6.737 1.00 92.88 273 HIS A CA 1
ATOM 2153 C C . HIS A 1 273 ? 27.142 -17.967 7.657 1.00 92.88 273 HIS A C 1
ATOM 2155 O O . HIS A 1 273 ? 26.921 -18.316 8.811 1.00 92.88 273 HIS A O 1
ATOM 2161 N N . ILE A 1 274 ? 26.659 -16.827 7.156 1.00 93.94 274 ILE A N 1
ATOM 2162 C CA . ILE A 1 274 ? 25.876 -15.884 7.963 1.00 93.94 274 ILE A CA 1
ATOM 2163 C C . ILE A 1 274 ? 24.513 -16.475 8.351 1.00 93.94 274 ILE A C 1
ATOM 2165 O O . ILE A 1 274 ? 24.142 -16.421 9.519 1.00 93.94 274 ILE A O 1
ATOM 2169 N N . GLN A 1 275 ? 23.788 -17.083 7.413 1.00 89.19 275 GLN A N 1
ATOM 2170 C CA . GLN A 1 275 ? 22.477 -17.699 7.654 1.00 89.19 275 GLN A CA 1
ATOM 2171 C C . GLN A 1 275 ? 22.559 -18.870 8.640 1.00 89.19 275 GLN A C 1
ATOM 2173 O O . GLN A 1 275 ? 21.666 -19.067 9.462 1.00 89.19 275 GLN A O 1
ATOM 2178 N N . SER A 1 276 ? 23.636 -19.649 8.540 1.00 90.00 276 SER A N 1
ATOM 2179 C CA . SER A 1 276 ? 23.831 -20.892 9.275 1.00 90.00 276 SER A CA 1
ATOM 2180 C C . SER A 1 276 ? 24.633 -20.655 10.560 1.00 90.00 276 SER A C 1
ATOM 2182 O O . SER A 1 276 ? 24.109 -20.708 11.667 1.00 90.00 276 SER A O 1
ATOM 2184 N N . SER A 1 277 ? 25.913 -20.320 10.452 1.00 95.94 277 SER A N 1
ATOM 2185 C CA . SER A 1 277 ? 26.843 -20.343 11.581 1.00 95.94 277 SER A CA 1
ATOM 2186 C C . SER A 1 277 ? 26.574 -19.281 12.650 1.00 95.94 277 SER A C 1
ATOM 2188 O O . SER A 1 277 ? 26.976 -19.484 13.792 1.00 95.94 277 SER A O 1
ATOM 2190 N N . THR A 1 278 ? 25.835 -18.204 12.362 1.00 96.75 278 THR A N 1
ATOM 2191 C CA . THR A 1 278 ? 25.474 -17.204 13.391 1.00 96.75 278 THR A CA 1
ATOM 2192 C C . THR A 1 278 ? 24.582 -17.775 14.499 1.00 96.75 278 THR A C 1
ATOM 2194 O O . THR A 1 278 ? 24.627 -17.282 15.626 1.00 96.75 278 THR A O 1
ATOM 2197 N N . LEU A 1 279 ? 23.830 -18.843 14.215 1.00 96.75 279 LEU A N 1
ATOM 2198 C CA . LEU A 1 279 ? 22.947 -19.524 15.169 1.00 96.75 279 LEU A CA 1
ATOM 2199 C C . LEU A 1 279 ? 23.640 -20.666 15.927 1.00 96.75 279 LEU A C 1
ATOM 2201 O O . LEU A 1 279 ? 23.121 -21.138 16.940 1.00 96.75 279 LEU A O 1
ATOM 2205 N N . ALA A 1 280 ? 24.817 -21.109 15.469 1.00 97.62 280 ALA A N 1
ATOM 2206 C CA . ALA A 1 280 ? 25.516 -22.276 16.013 1.00 97.62 280 ALA A CA 1
ATOM 2207 C C . ALA A 1 280 ? 25.823 -22.147 17.515 1.00 97.62 280 ALA A C 1
ATOM 2209 O O . ALA A 1 280 ? 25.823 -23.146 18.230 1.00 97.62 280 ALA A O 1
ATOM 2210 N N . GLY A 1 281 ? 26.039 -20.927 18.015 1.00 97.50 281 GLY A N 1
ATOM 2211 C CA . GLY A 1 281 ? 26.280 -20.658 19.435 1.00 97.50 281 GLY A CA 1
ATOM 2212 C C . GLY A 1 281 ? 25.096 -21.041 20.319 1.00 97.50 281 GLY A C 1
ATOM 2213 O O . GLY A 1 281 ? 25.293 -21.605 21.390 1.00 97.50 281 GLY A O 1
ATOM 2214 N N . GLY A 1 282 ? 23.868 -20.832 19.840 1.00 96.94 282 GLY A N 1
ATOM 2215 C CA . GLY A 1 282 ? 22.646 -21.168 20.571 1.00 96.94 282 GLY A CA 1
ATOM 2216 C C . GLY A 1 282 ? 22.481 -22.677 20.714 1.00 96.94 282 GLY A C 1
ATOM 2217 O O . GLY A 1 282 ? 22.112 -23.169 21.781 1.00 96.94 282 GLY A O 1
ATOM 2218 N N . VAL A 1 283 ? 22.857 -23.417 19.668 1.00 97.75 283 VAL A N 1
ATOM 2219 C CA . VAL A 1 283 ? 22.923 -24.880 19.697 1.00 97.75 283 VAL A CA 1
ATOM 2220 C C . VAL A 1 283 ? 24.052 -25.349 20.618 1.00 97.75 283 VAL A C 1
ATOM 2222 O O . VAL A 1 283 ? 23.830 -26.209 21.462 1.00 97.75 283 VAL A O 1
ATOM 2225 N N . ALA A 1 284 ? 25.258 -24.791 20.500 1.00 97.94 284 ALA A N 1
ATOM 2226 C CA . ALA A 1 284 ? 26.427 -25.244 21.257 1.00 97.94 284 ALA A CA 1
ATOM 2227 C C . ALA A 1 284 ? 26.315 -25.001 22.770 1.00 97.94 284 ALA A C 1
ATOM 2229 O O . ALA A 1 284 ? 26.790 -25.809 23.565 1.00 97.94 284 ALA A O 1
ATOM 2230 N N . ILE A 1 285 ? 25.683 -23.902 23.183 1.00 97.50 285 ILE A N 1
ATOM 2231 C CA . ILE A 1 285 ? 25.477 -23.592 24.602 1.00 97.50 285 ILE A CA 1
ATOM 2232 C C . ILE A 1 285 ? 24.333 -24.400 25.218 1.00 97.50 285 ILE A C 1
ATOM 2234 O O . ILE A 1 285 ? 24.336 -24.598 26.429 1.00 97.50 285 ILE A O 1
ATOM 2238 N N . GLY A 1 286 ? 23.371 -24.881 24.422 1.00 95.00 286 GLY A N 1
ATOM 2239 C CA . GLY A 1 286 ? 22.090 -25.385 24.926 1.00 95.00 286 GLY A CA 1
ATOM 2240 C C . GLY A 1 286 ? 22.218 -26.478 25.990 1.00 95.00 286 GLY A C 1
ATOM 2241 O O . GLY A 1 286 ? 21.641 -26.321 27.063 1.00 95.00 286 GLY A O 1
ATOM 2242 N N . SER A 1 287 ? 23.042 -27.517 25.801 1.00 93.38 287 SER A N 1
ATOM 2243 C CA . SER A 1 287 ? 23.214 -28.572 26.821 1.00 93.38 287 SER A CA 1
ATOM 2244 C C . SER A 1 287 ? 23.730 -28.066 28.170 1.00 93.38 287 SER A C 1
ATOM 2246 O O . SER A 1 287 ? 23.532 -28.737 29.178 1.00 93.38 287 SER A O 1
ATOM 2248 N N . VAL A 1 288 ? 24.380 -26.898 28.208 1.00 93.06 288 VAL A N 1
ATOM 2249 C CA . VAL A 1 288 ? 25.002 -26.326 29.412 1.00 93.06 288 VAL A CA 1
ATOM 2250 C C . VAL A 1 288 ? 24.481 -24.934 29.779 1.00 93.06 288 VAL A C 1
ATOM 2252 O O . VAL A 1 288 ? 25.008 -24.301 30.694 1.00 93.06 288 VAL A O 1
ATOM 2255 N N . ALA A 1 289 ? 23.442 -24.444 29.100 1.00 94.06 289 ALA A N 1
ATOM 2256 C CA . ALA A 1 289 ? 22.975 -23.063 29.220 1.00 94.06 289 ALA A CA 1
ATOM 2257 C C . ALA A 1 289 ? 22.575 -22.701 30.662 1.00 94.06 289 ALA A C 1
ATOM 2259 O O . ALA A 1 289 ? 22.791 -21.575 31.108 1.00 94.06 289 ALA A O 1
ATOM 2260 N N . ASN A 1 290 ? 22.057 -23.674 31.409 1.00 90.56 290 ASN A N 1
ATOM 2261 C CA . ASN A 1 290 ? 21.653 -23.547 32.807 1.00 90.56 290 ASN A CA 1
ATOM 2262 C C . ASN A 1 290 ? 22.809 -23.642 33.823 1.00 90.56 290 ASN A C 1
ATOM 2264 O O . ASN A 1 290 ? 22.672 -23.107 34.926 1.00 90.56 290 ASN A O 1
ATOM 2268 N N . ILE A 1 291 ? 23.916 -24.314 33.478 1.00 87.88 291 ILE A N 1
ATOM 2269 C CA . ILE A 1 291 ? 25.031 -24.610 34.397 1.00 87.88 291 ILE A CA 1
ATOM 2270 C C . ILE A 1 291 ? 26.266 -23.733 34.177 1.00 87.88 291 ILE A C 1
ATOM 2272 O O . ILE A 1 291 ? 27.102 -23.664 35.068 1.00 87.88 291 ILE A O 1
ATOM 2276 N N . VAL A 1 292 ? 26.415 -23.055 33.033 1.00 90.25 292 VAL A N 1
ATOM 2277 C CA . VAL A 1 292 ? 27.544 -22.134 32.810 1.00 90.25 292 VAL A CA 1
ATOM 2278 C C . VAL A 1 292 ? 27.470 -20.961 33.799 1.00 90.25 292 VAL A C 1
ATOM 2280 O O . VAL A 1 292 ? 26.510 -20.192 33.794 1.00 90.25 292 VAL A O 1
ATOM 2283 N N . LEU A 1 293 ? 28.491 -20.819 34.653 1.00 88.31 293 LEU A N 1
ATOM 2284 C CA . LEU A 1 293 ? 28.487 -19.863 35.769 1.00 88.31 293 LEU A CA 1
ATOM 2285 C C . LEU A 1 293 ? 29.133 -18.521 35.424 1.00 88.31 293 LEU A C 1
ATOM 2287 O O . LEU A 1 293 ? 28.783 -17.496 36.007 1.00 88.31 293 LEU A O 1
ATOM 2291 N N . PHE A 1 294 ? 30.073 -18.509 34.476 1.00 91.69 294 PHE A N 1
ATOM 2292 C CA . PHE A 1 294 ? 30.818 -17.299 34.132 1.00 91.69 294 PHE A CA 1
ATOM 2293 C C . PHE A 1 294 ? 30.527 -16.845 32.694 1.00 91.69 294 PHE A C 1
ATOM 2295 O O . PHE A 1 294 ? 30.702 -17.640 31.767 1.00 91.69 294 PHE A O 1
ATOM 2302 N N . PRO A 1 295 ? 30.194 -15.557 32.474 1.00 95.12 295 PRO A N 1
ATOM 2303 C CA . PRO A 1 295 ? 29.851 -15.014 31.154 1.00 95.12 295 PRO A CA 1
ATOM 2304 C C . PRO A 1 295 ? 30.880 -15.287 30.049 1.00 95.12 295 PRO A C 1
ATOM 2306 O O . PRO A 1 295 ? 30.520 -15.553 28.904 1.00 95.12 295 PRO A O 1
ATOM 2309 N N . HIS A 1 296 ? 32.174 -15.253 30.377 1.00 95.81 296 HIS A N 1
ATOM 2310 C CA . HIS A 1 296 ? 33.233 -15.477 29.392 1.00 95.81 296 HIS A CA 1
ATOM 2311 C C . HIS A 1 296 ? 33.255 -16.919 28.864 1.00 95.81 296 HIS A C 1
ATOM 2313 O O . HIS A 1 296 ? 33.622 -17.127 27.712 1.00 95.81 296 HIS A O 1
ATOM 2319 N N . HIS A 1 297 ? 32.808 -17.909 29.645 1.00 96.50 297 HIS A N 1
ATOM 2320 C CA . HIS A 1 297 ? 32.664 -19.280 29.154 1.00 96.50 297 HIS A CA 1
ATOM 2321 C C . HIS A 1 297 ? 31.575 -19.381 28.082 1.00 96.50 297 HIS A C 1
ATOM 2323 O O . HIS A 1 297 ? 31.796 -20.020 27.058 1.00 96.50 297 HIS A O 1
ATOM 2329 N N . ALA A 1 298 ? 30.439 -18.696 28.262 1.00 97.62 298 ALA A N 1
ATOM 2330 C CA . ALA A 1 298 ? 29.386 -18.638 27.247 1.00 97.62 298 ALA A CA 1
ATOM 2331 C C . ALA A 1 298 ? 29.884 -17.983 25.945 1.00 97.62 298 ALA A C 1
ATOM 2333 O O . ALA A 1 298 ? 29.628 -18.495 24.851 1.00 97.62 298 ALA A O 1
ATOM 2334 N N . ILE A 1 299 ? 30.669 -16.903 26.068 1.00 98.38 299 ILE A N 1
ATOM 2335 C CA . ILE A 1 299 ? 31.327 -16.237 24.934 1.00 98.38 299 ILE A CA 1
ATOM 2336 C C . ILE A 1 299 ? 32.278 -17.201 24.213 1.00 98.38 299 ILE A C 1
ATOM 2338 O O . ILE A 1 299 ? 32.185 -17.317 22.992 1.00 98.38 299 ILE A O 1
ATOM 2342 N N . ILE A 1 300 ? 33.142 -17.915 24.948 1.00 98.25 300 ILE A N 1
ATOM 2343 C CA . ILE A 1 300 ? 34.092 -18.894 24.389 1.00 98.25 300 ILE A CA 1
ATOM 2344 C C . ILE A 1 300 ? 33.355 -19.996 23.628 1.00 98.25 300 ILE A C 1
ATOM 2346 O O . ILE A 1 300 ? 33.742 -20.314 22.506 1.00 98.25 300 ILE A O 1
ATOM 2350 N N . ILE A 1 301 ? 32.280 -20.550 24.196 1.00 98.25 301 ILE A N 1
ATOM 2351 C CA . ILE A 1 301 ? 31.463 -21.576 23.531 1.00 98.25 301 ILE A CA 1
ATOM 2352 C C . ILE A 1 301 ? 30.903 -21.037 22.212 1.00 98.25 301 ILE A C 1
ATOM 2354 O O . ILE A 1 301 ? 31.008 -21.712 21.192 1.00 98.25 301 ILE A O 1
ATOM 2358 N N . GLY A 1 302 ? 30.383 -19.805 22.204 1.00 98.31 302 GLY A N 1
ATOM 2359 C CA . GLY A 1 302 ? 29.863 -19.178 20.986 1.00 98.31 302 GLY A CA 1
ATOM 2360 C C . GLY A 1 302 ? 30.941 -18.938 19.925 1.00 98.31 302 GLY A C 1
ATOM 2361 O O . GLY A 1 302 ? 30.736 -19.241 18.750 1.00 98.31 302 GLY A O 1
ATOM 2362 N N . THR A 1 303 ? 32.130 -18.482 20.328 1.00 98.50 303 THR A N 1
ATOM 2363 C CA . THR A 1 303 ? 33.285 -18.320 19.430 1.00 98.50 303 THR A CA 1
ATOM 2364 C C . THR A 1 303 ? 33.726 -19.662 18.841 1.00 98.50 303 THR A C 1
ATOM 2366 O O . THR A 1 303 ? 33.928 -19.767 17.632 1.00 98.50 303 THR A O 1
ATOM 2369 N N . LEU A 1 304 ? 33.843 -20.709 19.666 1.00 98.19 304 LEU A N 1
ATOM 2370 C CA . LEU A 1 304 ? 34.202 -22.051 19.203 1.00 98.19 304 LEU A CA 1
ATOM 2371 C C . LEU A 1 304 ? 33.142 -22.624 18.257 1.00 98.19 304 LEU A C 1
ATOM 2373 O O . LEU A 1 304 ? 33.498 -23.193 17.228 1.00 98.19 304 LEU A O 1
ATOM 2377 N N . ALA A 1 305 ? 31.857 -22.430 18.561 1.00 98.12 305 ALA A N 1
ATOM 2378 C CA . ALA A 1 305 ? 30.754 -22.881 17.721 1.00 98.12 305 ALA A CA 1
ATOM 2379 C C . ALA A 1 305 ? 30.792 -22.240 16.328 1.00 98.12 305 ALA A C 1
ATOM 2381 O O . ALA A 1 305 ? 30.678 -22.952 15.330 1.00 98.12 305 ALA A O 1
ATOM 2382 N N . ALA A 1 306 ? 31.031 -20.926 16.248 1.00 98.06 306 ALA A N 1
ATOM 2383 C CA . ALA A 1 306 ? 31.199 -20.221 14.979 1.00 98.06 306 ALA A CA 1
ATOM 2384 C C . ALA A 1 306 ? 32.371 -20.784 14.164 1.00 98.06 306 ALA A C 1
ATOM 2386 O O . ALA A 1 306 ? 32.214 -21.090 12.983 1.00 98.06 306 ALA A O 1
ATOM 2387 N N . LEU A 1 307 ? 33.539 -20.962 14.793 1.00 97.31 307 LEU A N 1
ATOM 2388 C CA . LEU A 1 307 ? 34.735 -21.476 14.119 1.00 97.31 307 LEU A CA 1
ATOM 2389 C C . LEU A 1 307 ? 34.534 -22.904 13.607 1.00 97.31 307 LEU A C 1
ATOM 2391 O O . LEU A 1 307 ? 34.863 -23.191 12.458 1.00 97.31 307 LEU A O 1
ATOM 2395 N N . VAL A 1 308 ? 33.965 -23.784 14.434 1.00 96.44 308 VAL A N 1
ATOM 2396 C CA . VAL A 1 308 ? 33.666 -25.172 14.059 1.00 96.44 308 VAL A CA 1
ATOM 2397 C C . VAL A 1 308 ? 32.627 -25.222 12.938 1.00 96.44 308 VAL A C 1
ATOM 2399 O O . VAL A 1 308 ? 32.806 -25.975 11.984 1.00 96.44 308 VAL A O 1
ATOM 2402 N N . SER A 1 309 ? 31.574 -24.404 13.009 1.00 97.19 309 SER A N 1
ATOM 2403 C CA . SER A 1 309 ? 30.515 -24.360 11.996 1.00 97.19 309 SER A CA 1
ATOM 2404 C C . SER A 1 309 ? 31.034 -23.841 10.649 1.00 97.19 309 SER A C 1
ATOM 2406 O O . SER A 1 309 ? 30.849 -24.501 9.625 1.00 97.19 309 SER A O 1
ATOM 2408 N N . VAL A 1 310 ? 31.766 -22.718 10.633 1.00 96.38 310 VAL A N 1
ATOM 2409 C CA . VAL A 1 310 ? 32.347 -22.153 9.400 1.00 96.38 310 VAL A CA 1
ATOM 2410 C C . VAL A 1 310 ? 33.403 -23.091 8.812 1.00 96.38 310 VAL A C 1
ATOM 2412 O O . VAL A 1 310 ? 33.383 -23.363 7.613 1.00 96.38 310 VAL A O 1
ATOM 2415 N N . ALA A 1 311 ? 34.288 -23.664 9.634 1.00 94.31 311 ALA A N 1
ATOM 2416 C CA . ALA A 1 311 ? 35.237 -24.680 9.169 1.00 94.31 311 ALA A CA 1
ATOM 2417 C C . ALA A 1 311 ? 34.520 -25.928 8.621 1.00 94.31 311 ALA A C 1
ATOM 2419 O O . ALA A 1 311 ? 34.991 -26.548 7.663 1.00 94.31 311 ALA A O 1
ATOM 2420 N N . GLY A 1 312 ? 33.364 -26.271 9.191 1.00 93.81 312 GLY A N 1
ATOM 2421 C CA . GLY A 1 312 ? 32.476 -27.319 8.708 1.00 93.81 312 GLY A CA 1
ATOM 2422 C C . GLY A 1 312 ? 31.990 -27.077 7.278 1.00 93.81 312 GLY A C 1
ATOM 2423 O O . GLY A 1 312 ? 32.095 -27.969 6.430 1.00 93.81 312 GLY A O 1
ATOM 2424 N N . HIS A 1 313 ? 31.538 -25.855 6.986 1.00 91.81 313 HIS A N 1
ATOM 2425 C CA . HIS A 1 313 ? 31.110 -25.438 5.644 1.00 91.81 313 HIS A CA 1
ATOM 2426 C C . HIS A 1 313 ? 32.269 -25.381 4.645 1.00 91.81 313 HIS A C 1
ATOM 2428 O O . HIS A 1 313 ? 32.133 -25.850 3.518 1.00 91.81 313 HIS A O 1
ATOM 2434 N N . VAL A 1 314 ? 33.428 -24.862 5.056 1.00 90.88 314 VAL A N 1
ATOM 2435 C CA . VAL A 1 314 ? 34.574 -24.657 4.155 1.00 90.88 314 VAL A CA 1
ATOM 2436 C C . VAL A 1 314 ? 35.325 -25.961 3.861 1.00 90.88 314 VAL A C 1
ATOM 2438 O O . VAL A 1 314 ? 35.733 -26.199 2.723 1.00 90.88 314 VAL A O 1
ATOM 2441 N N . PHE A 1 315 ? 35.523 -26.821 4.865 1.00 90.19 315 PHE A N 1
ATOM 2442 C CA . PHE A 1 315 ? 36.425 -27.973 4.757 1.00 90.19 315 PHE A CA 1
ATOM 2443 C C . PHE A 1 315 ? 35.720 -29.322 4.896 1.00 90.19 315 PHE A C 1
ATOM 2445 O O . PHE A 1 315 ? 35.959 -30.214 4.077 1.00 90.19 315 PHE A O 1
ATOM 2452 N N . ILE A 1 316 ? 34.875 -29.498 5.917 1.00 90.00 316 ILE A N 1
ATOM 2453 C CA . ILE A 1 316 ? 34.327 -30.815 6.287 1.00 90.00 316 ILE A CA 1
ATOM 2454 C C . ILE A 1 316 ? 33.259 -31.260 5.286 1.00 90.00 316 ILE A C 1
ATOM 2456 O O . ILE A 1 316 ? 33.331 -32.376 4.765 1.00 90.00 316 ILE A O 1
ATOM 2460 N N . SER A 1 317 ? 32.304 -30.389 4.970 1.00 88.75 317 SER A N 1
ATOM 2461 C CA . SER A 1 317 ? 31.169 -30.740 4.112 1.00 88.75 317 SER A CA 1
ATOM 2462 C C . SER A 1 317 ? 31.604 -31.065 2.678 1.00 88.75 317 SER A C 1
ATOM 2464 O O . SER A 1 317 ? 31.342 -32.189 2.237 1.00 88.75 317 SER A O 1
ATOM 2466 N N . PRO A 1 318 ? 32.395 -30.216 1.986 1.00 84.75 318 PRO A N 1
ATOM 2467 C CA . PRO A 1 318 ? 32.816 -30.513 0.615 1.00 84.75 318 PRO A CA 1
ATOM 2468 C C . PRO A 1 318 ? 33.800 -31.692 0.535 1.00 84.75 318 PRO A C 1
ATOM 2470 O O . PRO A 1 318 ? 33.754 -32.507 -0.390 1.00 84.75 318 PRO A O 1
ATOM 2473 N N . SER A 1 319 ? 34.722 -31.809 1.500 1.00 85.19 319 SER A N 1
ATOM 2474 C CA . SER A 1 319 ? 35.821 -32.785 1.411 1.00 85.19 319 SER A CA 1
ATOM 2475 C C . SER A 1 319 ? 35.468 -34.163 1.962 1.00 85.19 319 SER A C 1
ATOM 2477 O O . SER A 1 319 ? 35.987 -35.162 1.458 1.00 85.19 319 SER A O 1
ATOM 2479 N N . ILE A 1 320 ? 34.643 -34.236 3.009 1.00 86.25 320 ILE A N 1
ATOM 2480 C CA . ILE A 1 320 ? 34.337 -35.481 3.722 1.00 86.25 320 ILE A CA 1
ATOM 2481 C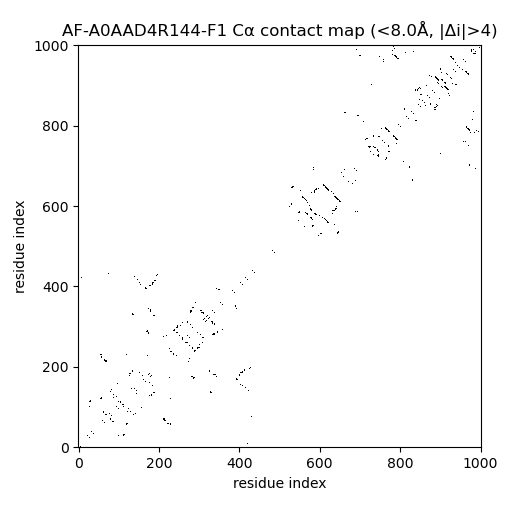 C . ILE A 1 320 ? 32.919 -35.943 3.396 1.00 86.25 320 ILE A C 1
ATOM 2483 O O . ILE A 1 320 ? 32.769 -37.035 2.845 1.00 86.25 320 ILE A O 1
ATOM 2487 N N . LEU A 1 321 ? 31.895 -35.137 3.690 1.00 84.81 321 LEU A N 1
ATOM 2488 C CA . LEU A 1 321 ? 30.501 -35.554 3.499 1.00 84.81 321 LEU A CA 1
ATOM 2489 C C . LEU A 1 321 ? 30.201 -35.787 2.013 1.00 84.81 321 LEU A C 1
ATOM 2491 O O . LEU A 1 321 ? 29.829 -36.895 1.625 1.00 84.81 321 LEU A O 1
ATOM 2495 N N . GLU A 1 322 ? 30.459 -34.796 1.165 1.00 84.56 322 GLU A N 1
ATOM 2496 C CA . GLU A 1 322 ? 30.103 -34.869 -0.253 1.00 84.56 322 GLU A CA 1
ATOM 2497 C C . GLU A 1 322 ? 31.071 -35.754 -1.045 1.00 84.56 322 GLU A C 1
ATOM 2499 O O . GLU A 1 322 ? 30.654 -36.701 -1.713 1.00 84.56 322 GLU A O 1
ATOM 2504 N N . ARG A 1 323 ? 32.384 -35.498 -0.955 1.00 82.31 323 ARG A N 1
ATOM 2505 C CA . ARG A 1 323 ? 33.371 -36.200 -1.793 1.00 82.31 323 ARG A CA 1
ATOM 2506 C C . ARG A 1 323 ? 33.687 -37.624 -1.328 1.00 82.31 323 ARG A C 1
ATOM 2508 O O . ARG A 1 323 ? 33.847 -38.497 -2.177 1.00 82.31 323 ARG A O 1
ATOM 2515 N N . ARG A 1 324 ? 33.818 -37.879 -0.017 1.00 85.88 324 ARG A N 1
ATOM 2516 C CA . ARG A 1 324 ? 34.197 -39.214 0.503 1.00 85.88 324 ARG A CA 1
ATOM 2517 C C . ARG A 1 324 ? 32.996 -40.085 0.850 1.00 85.88 324 ARG A C 1
ATOM 2519 O O . ARG A 1 324 ? 33.023 -41.276 0.563 1.00 85.88 324 ARG A O 1
ATOM 2526 N N . LEU A 1 325 ? 31.969 -39.517 1.482 1.00 83.81 325 LEU A N 1
ATOM 2527 C CA . LEU A 1 325 ? 30.791 -40.268 1.929 1.00 83.81 325 LEU A CA 1
ATOM 2528 C C . LEU A 1 325 ? 29.633 -40.231 0.920 1.00 83.81 325 LEU A C 1
ATOM 2530 O O . LEU A 1 325 ? 28.656 -40.966 1.104 1.00 83.81 325 LEU A O 1
ATOM 2534 N N . SER A 1 326 ? 29.738 -39.426 -0.146 1.00 81.94 326 SER A N 1
ATOM 2535 C CA . SER A 1 326 ? 28.668 -39.191 -1.131 1.00 81.94 326 SER A CA 1
ATOM 2536 C C . SER A 1 326 ? 27.342 -38.816 -0.465 1.00 81.94 326 SER A C 1
ATOM 2538 O O . SER A 1 326 ? 26.271 -39.262 -0.876 1.00 81.94 326 SER A O 1
ATOM 2540 N N . LEU A 1 327 ? 27.424 -38.060 0.626 1.00 84.50 327 LEU A N 1
ATOM 2541 C CA . LEU A 1 327 ? 26.305 -37.628 1.439 1.00 84.50 327 LEU A CA 1
ATOM 2542 C C . LEU A 1 327 ? 26.154 -36.119 1.277 1.00 84.50 327 LEU A C 1
ATOM 2544 O O . LEU A 1 327 ? 27.008 -35.358 1.714 1.00 84.50 327 LEU A O 1
ATOM 2548 N N . TYR A 1 328 ? 25.068 -35.707 0.636 1.00 80.06 328 TYR A N 1
ATOM 2549 C CA . TYR A 1 328 ? 24.772 -34.298 0.403 1.00 80.06 328 TYR A CA 1
ATOM 2550 C C . TYR A 1 328 ? 23.880 -33.775 1.522 1.00 80.06 328 TYR A C 1
ATOM 2552 O O . TYR A 1 328 ? 22.828 -34.360 1.778 1.00 80.06 328 TYR A O 1
ATOM 2560 N N . ASP A 1 329 ? 24.277 -32.689 2.167 1.00 84.25 329 ASP A N 1
ATOM 2561 C CA . ASP A 1 329 ? 23.495 -32.006 3.195 1.00 84.25 329 ASP A CA 1
ATOM 2562 C C . ASP A 1 329 ? 22.809 -30.788 2.571 1.00 84.25 329 ASP A C 1
ATOM 2564 O O . ASP A 1 329 ? 23.469 -29.807 2.240 1.00 84.25 329 ASP A O 1
ATOM 2568 N N . THR A 1 330 ? 21.493 -30.874 2.349 1.00 75.69 330 THR A N 1
ATOM 2569 C CA . THR A 1 330 ? 20.769 -29.911 1.505 1.00 75.69 330 THR A CA 1
ATOM 2570 C C . THR A 1 330 ? 20.825 -28.487 2.058 1.00 75.69 330 THR A C 1
ATOM 2572 O O . THR A 1 330 ? 20.947 -27.549 1.273 1.00 75.69 330 THR A O 1
ATOM 2575 N N . THR A 1 331 ? 20.748 -28.315 3.384 1.00 77.00 331 THR A N 1
ATOM 2576 C CA . THR A 1 331 ? 20.727 -26.985 4.015 1.00 77.00 331 THR A CA 1
ATOM 2577 C C . THR A 1 331 ? 21.891 -26.717 4.968 1.00 77.00 331 THR A C 1
ATOM 2579 O O . THR A 1 331 ? 21.859 -25.747 5.723 1.00 77.00 331 THR A O 1
ATOM 2582 N N . GLY A 1 332 ? 22.925 -27.564 4.960 1.00 86.44 332 GLY A N 1
ATOM 2583 C CA . GLY A 1 332 ? 24.068 -27.432 5.869 1.00 86.44 332 GLY A CA 1
ATOM 2584 C C . GLY A 1 332 ? 23.726 -27.717 7.338 1.00 86.44 332 GLY A C 1
ATOM 2585 O O . GLY A 1 332 ? 24.328 -27.130 8.243 1.00 86.44 332 GLY A O 1
ATOM 2586 N N . VAL A 1 333 ? 22.756 -28.602 7.589 1.00 91.56 333 VAL A N 1
ATOM 2587 C CA . VAL A 1 333 ? 22.308 -29.023 8.928 1.00 91.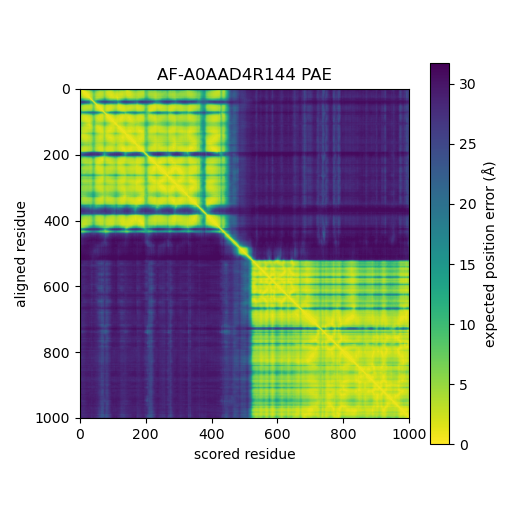56 333 VAL A CA 1
ATOM 2588 C C . VAL A 1 333 ? 23.448 -29.592 9.771 1.00 91.56 333 VAL A C 1
ATOM 2590 O O . VAL A 1 333 ? 23.504 -29.352 10.976 1.00 91.56 333 VAL A O 1
ATOM 2593 N N . HIS A 1 334 ? 24.388 -30.314 9.166 1.00 94.81 334 HIS A N 1
ATOM 2594 C CA . HIS A 1 334 ? 25.562 -30.840 9.849 1.00 94.81 334 HIS A CA 1
ATOM 2595 C C . HIS A 1 334 ? 26.377 -29.719 10.499 1.00 94.81 334 HIS A C 1
ATOM 2597 O O . HIS A 1 334 ? 26.785 -29.849 11.651 1.00 94.81 334 HIS A O 1
ATOM 2603 N N . ASN A 1 335 ? 26.569 -28.602 9.797 1.00 94.75 335 ASN A N 1
ATOM 2604 C CA . ASN A 1 335 ? 27.407 -27.501 10.269 1.00 94.75 335 ASN A CA 1
ATOM 2605 C C . ASN A 1 335 ? 26.671 -26.582 11.254 1.00 94.75 335 ASN A C 1
ATOM 2607 O O . ASN A 1 335 ? 27.320 -25.987 12.112 1.00 94.75 335 ASN A O 1
ATOM 2611 N N . LEU A 1 336 ? 25.342 -26.461 11.156 1.00 93.88 336 LEU A N 1
ATOM 2612 C CA . LEU A 1 336 ? 24.524 -25.650 12.070 1.00 93.88 336 LEU A CA 1
ATOM 2613 C C . LEU A 1 336 ? 24.106 -26.400 13.341 1.00 93.88 336 LEU A C 1
ATOM 2615 O O . LEU A 1 336 ? 24.151 -25.849 14.437 1.00 93.88 336 LEU A O 1
ATOM 2619 N N . HIS A 1 337 ? 23.674 -27.650 13.198 1.00 96.25 337 HIS A N 1
ATOM 2620 C CA . HIS A 1 337 ? 23.064 -28.426 14.276 1.00 96.25 337 HIS A CA 1
ATOM 2621 C C . HIS A 1 337 ? 23.956 -29.585 14.724 1.00 96.25 337 HIS A C 1
ATOM 2623 O O . HIS A 1 337 ? 24.182 -29.751 15.919 1.00 96.25 337 HIS A O 1
ATOM 2629 N N . GLY A 1 338 ? 24.508 -30.360 13.786 1.00 96.25 338 GLY A N 1
ATOM 2630 C CA . GLY A 1 338 ? 25.269 -31.576 14.096 1.00 96.25 338 GLY A CA 1
ATOM 2631 C C . GLY A 1 338 ? 26.580 -31.318 14.848 1.00 96.25 338 GLY A C 1
ATOM 2632 O O . GLY A 1 338 ? 26.772 -31.828 15.952 1.00 96.25 338 GLY A O 1
ATOM 2633 N N . LEU A 1 339 ? 27.493 -30.533 14.267 1.00 96.06 339 LEU A N 1
ATOM 2634 C CA . LEU A 1 339 ? 28.779 -30.198 14.891 1.00 96.06 339 LEU A CA 1
ATOM 2635 C C . LEU A 1 339 ? 28.597 -29.351 16.160 1.00 96.06 339 LEU A C 1
ATOM 2637 O O . LEU A 1 339 ? 29.194 -29.709 17.178 1.00 96.06 339 LEU A O 1
ATOM 2641 N N . PRO A 1 340 ? 27.756 -28.294 16.173 1.00 97.69 340 PRO A N 1
ATOM 2642 C CA . PRO A 1 340 ? 27.509 -27.540 17.399 1.00 97.69 340 PRO A CA 1
ATOM 2643 C C . PRO A 1 340 ? 26.804 -28.367 18.484 1.00 97.69 340 PRO A C 1
ATOM 2645 O O . PRO A 1 340 ? 27.123 -28.210 19.655 1.00 97.69 340 PRO A O 1
ATOM 2648 N N . GLY A 1 341 ? 25.915 -29.301 18.127 1.00 96.75 341 GLY A N 1
ATOM 2649 C CA . GLY A 1 341 ? 25.278 -30.218 19.081 1.00 96.75 341 GLY A CA 1
ATOM 2650 C C . GLY A 1 341 ? 26.261 -31.214 19.708 1.00 96.75 341 GLY A C 1
ATOM 2651 O O . GLY A 1 341 ? 26.195 -31.478 20.907 1.00 96.75 341 GLY A O 1
ATOM 2652 N N . LEU A 1 342 ? 27.234 -31.717 18.939 1.00 96.44 342 LEU A N 1
ATOM 2653 C CA . LEU A 1 342 ? 28.342 -32.503 19.500 1.00 96.44 342 LEU A CA 1
ATOM 2654 C C . LEU A 1 342 ? 29.234 -31.665 20.414 1.00 96.44 342 LEU A C 1
ATOM 2656 O O . LEU A 1 342 ? 29.622 -32.137 21.483 1.00 96.44 342 LEU A O 1
ATOM 2660 N N . LEU A 1 343 ? 29.536 -30.426 20.014 1.00 97.44 343 LEU A N 1
ATOM 2661 C CA . LEU A 1 343 ? 30.271 -29.484 20.854 1.00 97.44 343 LEU A CA 1
ATOM 2662 C C . LEU A 1 343 ? 29.527 -29.240 22.174 1.00 97.44 343 LEU A C 1
ATOM 2664 O O . LEU A 1 343 ? 30.162 -29.281 23.223 1.00 97.44 343 LEU A O 1
ATOM 2668 N N . ALA A 1 344 ? 28.198 -29.094 22.142 1.00 96.81 344 ALA A N 1
ATOM 2669 C CA . ALA A 1 344 ? 27.365 -28.967 23.339 1.00 96.81 344 ALA A CA 1
ATOM 2670 C C . ALA A 1 344 ? 27.505 -30.175 24.276 1.00 96.81 344 ALA A C 1
ATOM 2672 O O . ALA A 1 344 ? 27.692 -30.002 25.480 1.00 96.81 344 ALA A O 1
ATOM 2673 N N . GLY A 1 345 ? 27.501 -31.394 23.726 1.00 94.62 345 GLY A N 1
ATOM 2674 C CA . GLY A 1 345 ? 27.754 -32.618 24.488 1.00 94.62 345 GLY A CA 1
ATOM 2675 C C . GLY A 1 345 ? 29.129 -32.625 25.161 1.00 94.62 345 GLY A C 1
ATOM 2676 O O . GLY A 1 345 ? 29.234 -32.902 26.355 1.00 94.62 345 GLY A O 1
ATOM 2677 N N . VAL A 1 346 ? 30.184 -32.267 24.422 1.00 95.62 346 VAL A N 1
ATOM 2678 C CA . VAL A 1 346 ? 31.552 -32.174 24.966 1.00 95.62 346 VAL A CA 1
ATOM 2679 C C . VAL A 1 346 ? 31.642 -31.102 26.053 1.00 95.62 346 VAL A C 1
ATOM 2681 O O . VAL A 1 346 ? 32.224 -31.345 27.111 1.00 95.62 346 VAL A O 1
ATOM 2684 N N . CYS A 1 347 ? 31.026 -29.938 25.836 1.00 95.06 347 CYS A N 1
ATOM 2685 C CA . CYS A 1 347 ? 30.911 -28.898 26.851 1.00 95.06 347 CYS A CA 1
ATOM 2686 C C . CYS A 1 347 ? 30.173 -29.419 28.090 1.00 95.06 347 CYS A C 1
ATOM 2688 O O . CYS A 1 347 ? 30.606 -29.144 29.203 1.00 95.06 347 CYS A O 1
ATOM 2690 N N . SER A 1 348 ? 29.118 -30.217 27.925 1.00 92.44 348 SER A N 1
ATOM 2691 C CA . SER A 1 348 ? 28.373 -30.811 29.040 1.00 92.44 348 SER A CA 1
ATOM 2692 C C . SER A 1 348 ? 29.233 -31.742 29.895 1.00 92.44 348 SER A C 1
ATOM 2694 O O . SER A 1 348 ? 29.227 -31.626 31.120 1.00 92.44 348 SER A O 1
ATOM 2696 N N . VAL A 1 349 ? 30.067 -32.584 29.273 1.00 92.38 349 VAL A N 1
ATOM 2697 C CA . VAL A 1 349 ? 31.070 -33.394 29.991 1.00 92.38 349 VAL A CA 1
ATOM 2698 C C . VAL A 1 349 ? 32.051 -32.492 30.749 1.00 92.38 349 VAL A C 1
ATOM 2700 O O . VAL A 1 349 ? 32.319 -32.724 31.925 1.00 92.38 349 VAL A O 1
ATOM 2703 N N . PHE A 1 350 ? 32.565 -31.448 30.092 1.00 92.75 350 PHE A N 1
ATOM 2704 C CA . PHE A 1 350 ? 33.547 -30.531 30.670 1.00 92.75 350 PHE A CA 1
ATOM 2705 C C . PHE A 1 350 ? 32.992 -29.761 31.877 1.00 92.75 350 PHE A C 1
ATOM 2707 O O . PHE A 1 350 ? 33.541 -29.853 32.972 1.00 92.75 350 PHE A O 1
ATOM 2714 N N . PHE A 1 351 ? 31.897 -29.017 31.713 1.00 90.06 351 PHE A N 1
ATOM 2715 C CA . PHE A 1 351 ? 31.380 -28.141 32.767 1.00 90.06 351 PHE A CA 1
ATOM 2716 C C . PHE A 1 351 ? 30.892 -28.921 33.981 1.00 90.06 351 PHE A C 1
ATOM 2718 O O . PHE A 1 351 ? 31.124 -28.488 35.104 1.00 90.06 351 PHE A O 1
ATOM 2725 N N . VAL A 1 352 ? 30.293 -30.095 33.781 1.00 85.44 352 VAL A N 1
ATOM 2726 C CA . VAL A 1 352 ? 29.845 -30.922 34.905 1.00 85.44 352 VAL A CA 1
ATOM 2727 C C . VAL A 1 352 ? 31.011 -31.599 35.636 1.00 85.44 352 VAL A C 1
ATOM 2729 O O . VAL A 1 352 ? 30.911 -31.864 36.831 1.00 85.44 352 VAL A O 1
ATOM 2732 N N . PHE A 1 353 ? 32.134 -31.844 34.957 1.00 84.75 353 PHE A N 1
ATOM 2733 C CA . PHE A 1 353 ? 33.341 -32.353 35.606 1.00 84.75 353 PHE A CA 1
ATOM 2734 C C . PHE A 1 353 ? 34.051 -31.284 36.453 1.00 84.75 353 PHE A C 1
ATOM 2736 O O . PHE A 1 353 ? 34.574 -31.599 37.521 1.00 84.75 353 PHE A O 1
ATOM 2743 N N . PHE A 1 354 ? 34.088 -30.033 35.975 1.00 84.06 354 PHE A N 1
ATOM 2744 C CA . PHE A 1 354 ? 34.882 -28.960 36.586 1.00 84.06 354 PHE A CA 1
ATOM 2745 C C . PHE A 1 354 ? 34.122 -28.055 37.558 1.00 84.06 354 PHE A C 1
ATOM 2747 O O . PHE A 1 354 ? 34.767 -27.407 38.381 1.00 84.06 354 PHE A O 1
ATOM 2754 N N . TYR A 1 355 ? 32.795 -27.962 37.472 1.00 82.38 355 TYR A N 1
ATOM 2755 C CA . TYR A 1 355 ? 32.018 -27.151 38.409 1.00 82.38 355 TYR A CA 1
ATOM 2756 C C . TYR A 1 355 ? 31.625 -27.945 39.644 1.00 82.38 355 TYR A C 1
ATOM 2758 O O . TYR A 1 355 ? 31.211 -29.103 39.558 1.00 82.38 355 TYR A O 1
ATOM 2766 N N . ASP A 1 356 ? 31.753 -27.304 40.806 1.00 68.69 356 ASP A N 1
ATOM 2767 C CA . ASP A 1 356 ? 31.338 -27.907 42.060 1.00 68.69 356 ASP A CA 1
ATOM 2768 C C . ASP A 1 356 ? 29.799 -27.995 42.100 1.00 68.69 356 ASP A C 1
ATOM 2770 O O . ASP A 1 356 ? 29.117 -26.998 41.839 1.00 68.69 356 ASP A O 1
ATOM 2774 N N . PRO A 1 357 ? 29.218 -29.163 42.433 1.00 65.12 357 PRO A N 1
ATOM 2775 C CA . PRO A 1 357 ? 27.786 -29.308 42.670 1.00 65.12 357 PRO A CA 1
ATOM 2776 C C . PRO A 1 357 ? 27.192 -28.281 43.646 1.00 65.12 357 PRO A C 1
ATOM 2778 O O . PRO A 1 357 ? 26.010 -27.967 43.531 1.00 65.12 357 PRO A O 1
ATOM 2781 N N . VAL A 1 358 ? 27.982 -27.747 44.586 1.00 62.25 358 VAL A N 1
ATOM 2782 C CA . VAL A 1 358 ? 27.548 -26.687 45.511 1.00 62.25 358 VAL A CA 1
ATOM 2783 C C . VAL A 1 358 ? 27.312 -25.363 44.779 1.00 62.25 358 VAL A C 1
ATOM 2785 O O . VAL A 1 358 ? 26.303 -24.702 45.029 1.00 62.25 358 VAL A O 1
ATOM 2788 N N . ASP A 1 359 ? 28.185 -25.005 43.836 1.00 65.50 359 ASP A N 1
ATOM 2789 C CA . ASP A 1 359 ? 28.071 -23.772 43.043 1.00 65.50 359 ASP A CA 1
ATOM 2790 C C . ASP A 1 359 ? 26.907 -23.834 42.039 1.00 65.50 359 ASP A C 1
ATOM 2792 O O . ASP A 1 359 ? 26.378 -22.808 41.608 1.00 65.50 359 ASP A O 1
ATOM 2796 N N . LEU A 1 360 ? 26.488 -25.049 41.677 1.00 64.12 360 LEU A N 1
ATOM 2797 C CA . LEU A 1 360 ? 25.404 -25.315 40.733 1.00 64.12 360 LEU A CA 1
ATOM 2798 C C . LEU A 1 360 ? 23.999 -25.224 41.354 1.00 64.12 360 LEU A C 1
ATOM 2800 O O . LEU A 1 360 ? 23.018 -25.253 40.613 1.00 64.12 360 LEU A O 1
ATOM 2804 N N . GLY A 1 361 ? 23.866 -25.080 42.677 1.00 62.50 361 GLY A N 1
ATOM 2805 C CA . GLY A 1 361 ? 22.572 -24.879 43.341 1.00 62.50 361 GLY A CA 1
ATOM 2806 C C . GLY A 1 361 ? 21.512 -25.937 42.983 1.00 62.50 361 GLY A C 1
ATOM 2807 O O . GLY A 1 361 ? 21.800 -27.128 42.899 1.00 62.50 361 GLY A O 1
ATOM 2808 N N . SER A 1 362 ? 20.263 -25.513 42.759 1.00 57.50 362 SER A N 1
ATOM 2809 C CA . SER A 1 362 ? 19.127 -26.392 42.418 1.00 57.50 362 SER A CA 1
ATOM 2810 C C . SER A 1 362 ? 19.098 -26.882 40.961 1.00 57.50 362 SER A C 1
ATOM 2812 O O . SER A 1 362 ? 18.115 -27.499 40.555 1.00 57.50 362 SER A O 1
ATOM 2814 N N . VAL A 1 363 ? 20.124 -26.593 40.152 1.00 58.00 363 VAL A N 1
ATOM 2815 C CA . VAL A 1 363 ? 20.116 -26.854 38.696 1.00 58.00 363 VAL A CA 1
ATOM 2816 C C . VAL A 1 363 ? 20.163 -28.333 38.365 1.00 58.00 363 VAL A C 1
ATOM 2818 O O . VAL A 1 363 ? 19.538 -28.784 37.408 1.00 58.00 363 VAL A O 1
ATOM 2821 N N . ILE A 1 364 ? 20.910 -29.086 39.163 1.00 57.12 364 ILE A N 1
ATOM 2822 C CA . ILE A 1 364 ? 20.951 -30.537 39.094 1.00 57.12 364 ILE A CA 1
ATOM 2823 C C . ILE A 1 364 ? 20.212 -31.000 40.343 1.00 57.12 364 ILE A C 1
ATOM 2825 O O . ILE A 1 364 ? 20.680 -30.704 41.445 1.00 57.12 364 ILE A O 1
ATOM 2829 N N . PRO A 1 365 ? 19.055 -31.674 40.234 1.00 49.50 365 PRO A N 1
ATOM 2830 C CA . PRO A 1 365 ? 18.348 -32.119 41.421 1.00 49.50 365 PRO A CA 1
ATOM 2831 C C . PRO A 1 365 ? 19.293 -32.980 42.271 1.00 49.50 365 PRO A C 1
ATOM 2833 O O . PRO A 1 365 ? 19.768 -34.031 41.835 1.00 49.50 365 PRO A O 1
ATOM 2836 N N . GLN A 1 366 ? 19.588 -32.514 43.493 1.00 43.00 366 GLN A N 1
ATOM 2837 C CA . GLN A 1 366 ? 20.503 -33.171 44.442 1.00 43.00 366 GLN A CA 1
ATOM 2838 C C . GLN A 1 366 ? 20.119 -34.640 44.709 1.00 43.00 366 GLN A C 1
ATOM 2840 O O . GLN A 1 366 ? 20.969 -35.438 45.095 1.00 43.00 366 GLN A O 1
ATOM 2845 N N . SER A 1 367 ? 18.865 -35.022 44.436 1.00 40.47 367 SER A N 1
ATOM 2846 C CA . SER A 1 367 ? 18.351 -36.393 44.498 1.00 40.47 367 SER A CA 1
ATOM 2847 C C . SER A 1 367 ? 18.869 -37.347 43.408 1.00 40.47 367 SER A C 1
ATOM 2849 O O . SER A 1 367 ? 18.529 -38.524 43.453 1.00 40.47 367 SER A O 1
ATOM 2851 N N . HIS A 1 368 ? 19.660 -36.881 42.432 1.00 44.94 368 HIS A N 1
ATOM 2852 C CA . HIS A 1 368 ? 20.168 -37.713 41.323 1.00 44.94 368 HIS A CA 1
ATOM 2853 C C . HIS A 1 368 ? 21.693 -37.874 41.312 1.00 44.94 368 HIS A C 1
ATOM 2855 O O . HIS A 1 368 ? 22.197 -38.851 40.764 1.00 44.94 368 HIS A O 1
ATOM 2861 N N . ILE A 1 369 ? 22.423 -37.020 42.039 1.00 47.16 369 ILE A N 1
ATOM 2862 C CA . ILE A 1 369 ? 23.805 -37.300 42.474 1.00 47.16 369 ILE A CA 1
ATOM 2863 C C . ILE A 1 369 ? 23.817 -38.513 43.439 1.00 47.16 369 ILE A C 1
ATOM 2865 O O . ILE A 1 369 ? 24.823 -39.204 43.597 1.00 47.16 369 ILE A O 1
ATOM 2869 N N . SER A 1 370 ? 22.664 -38.831 44.041 1.00 39.50 370 SER A N 1
ATOM 2870 C CA . SER A 1 370 ? 22.476 -39.874 45.051 1.00 39.50 370 SER A CA 1
ATOM 2871 C C . SER A 1 370 ? 21.962 -41.230 44.537 1.00 39.50 370 SER A C 1
ATOM 2873 O O . SER A 1 370 ? 21.752 -42.135 45.350 1.00 39.50 370 SER A O 1
ATOM 2875 N N . LEU A 1 371 ? 21.836 -41.448 43.220 1.00 39.47 371 LEU A N 1
ATOM 2876 C CA . LEU A 1 371 ? 21.521 -42.786 42.679 1.00 39.47 371 LEU A CA 1
ATOM 2877 C C . LEU A 1 371 ? 22.684 -43.787 42.808 1.00 39.47 371 LEU A C 1
ATOM 2879 O O . LEU A 1 371 ? 22.446 -44.989 42.776 1.00 39.47 371 LEU A O 1
ATOM 2883 N N . ASN A 1 372 ? 23.903 -43.315 43.100 1.00 39.34 372 ASN A N 1
ATOM 2884 C CA . ASN A 1 372 ? 24.944 -44.159 43.699 1.00 39.34 372 ASN A CA 1
ATOM 2885 C C . ASN A 1 372 ? 24.971 -44.075 45.234 1.00 39.34 372 ASN A C 1
ATOM 2887 O O . ASN A 1 372 ? 25.423 -45.017 45.871 1.00 39.34 372 ASN A O 1
ATOM 2891 N N . ALA A 1 373 ? 24.452 -43.011 45.858 1.00 40.19 373 ALA A N 1
ATOM 2892 C CA . ALA A 1 373 ? 24.448 -42.873 47.321 1.00 40.19 373 ALA A CA 1
ATOM 2893 C C . ALA A 1 373 ? 23.470 -43.831 48.033 1.00 40.19 373 ALA A C 1
ATOM 2895 O O . ALA A 1 373 ? 23.675 -44.160 49.196 1.00 40.19 373 ALA A O 1
ATOM 2896 N N . THR A 1 374 ? 22.432 -44.319 47.348 1.00 39.19 374 THR A N 1
ATOM 2897 C CA . THR A 1 374 ? 21.518 -45.341 47.899 1.00 39.19 374 THR A CA 1
ATOM 2898 C C . THR A 1 374 ? 21.992 -46.777 47.656 1.00 39.19 374 THR A C 1
ATOM 2900 O O . THR A 1 374 ? 21.671 -47.649 48.458 1.00 39.19 374 THR A O 1
ATOM 2903 N N . ALA A 1 375 ? 22.838 -47.022 46.646 1.00 38.72 375 ALA A N 1
ATOM 2904 C CA . ALA A 1 375 ? 23.628 -48.257 46.540 1.00 38.72 375 ALA A CA 1
ATOM 2905 C C . ALA A 1 375 ? 24.848 -48.261 47.491 1.00 38.72 375 ALA A C 1
ATOM 2907 O O . ALA A 1 375 ? 25.329 -49.320 47.876 1.00 38.72 375 ALA A O 1
ATOM 2908 N N . LEU A 1 376 ? 25.292 -47.083 47.944 1.00 41.06 376 LEU A N 1
ATOM 2909 C CA . LEU A 1 376 ? 26.331 -46.878 48.968 1.00 41.06 376 LEU A CA 1
ATOM 2910 C C . LEU A 1 376 ? 25.852 -47.126 50.413 1.00 41.06 376 LEU A C 1
ATOM 2912 O O . LEU A 1 376 ? 26.622 -46.933 51.352 1.00 41.06 376 LEU A O 1
ATOM 2916 N N . HIS A 1 377 ? 24.606 -47.567 50.619 1.00 41.16 377 HIS A N 1
ATOM 2917 C CA . HIS A 1 377 ? 24.175 -48.122 51.908 1.00 41.16 377 HIS A CA 1
ATOM 2918 C C . HIS A 1 377 ? 24.410 -49.634 52.034 1.00 41.16 377 HIS A C 1
ATOM 2920 O O . HIS A 1 377 ? 24.116 -50.203 53.086 1.00 41.16 377 HIS A O 1
ATOM 2926 N N . ASP A 1 378 ? 25.006 -50.268 51.018 1.00 43.81 378 ASP A N 1
ATOM 2927 C CA . ASP A 1 378 ? 25.821 -51.456 51.233 1.00 43.81 378 ASP A CA 1
ATOM 2928 C C . ASP A 1 378 ? 27.249 -50.994 51.597 1.00 43.81 378 ASP A C 1
ATOM 2930 O O . ASP A 1 378 ? 27.954 -50.455 50.740 1.00 43.81 378 ASP A O 1
ATOM 2934 N N . PRO A 1 379 ? 27.710 -51.177 52.849 1.00 48.31 379 PRO A N 1
ATOM 2935 C CA . PRO A 1 379 ? 29.059 -50.794 53.270 1.00 48.31 379 PRO A CA 1
ATOM 2936 C C . PRO A 1 379 ? 30.171 -51.598 52.567 1.00 48.31 379 PRO A C 1
ATOM 2938 O O . PRO A 1 379 ? 31.342 -51.421 52.893 1.00 48.31 379 PRO A O 1
ATOM 2941 N N . THR A 1 380 ? 29.834 -52.482 51.621 1.00 46.62 380 THR A N 1
ATOM 2942 C CA . THR A 1 380 ? 30.789 -53.260 50.824 1.00 46.62 380 THR A CA 1
ATOM 2943 C C . THR A 1 380 ? 30.995 -52.746 49.393 1.00 46.62 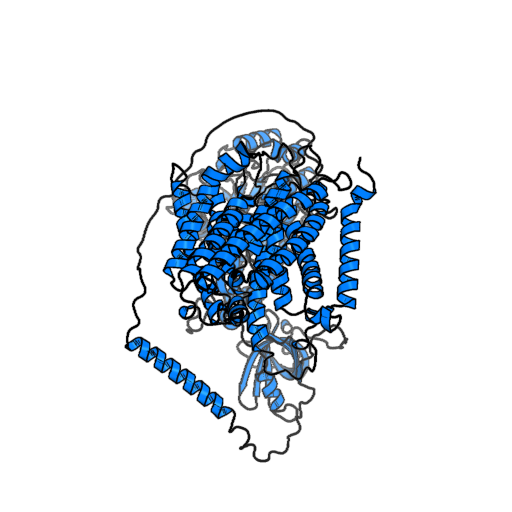380 THR A C 1
ATOM 2945 O O . THR A 1 380 ? 31.858 -53.277 48.694 1.00 46.62 380 THR A O 1
ATOM 2948 N N . PHE A 1 381 ? 30.281 -51.698 48.954 1.00 47.53 381 PHE A N 1
ATOM 2949 C CA . PHE A 1 381 ? 30.416 -51.153 47.596 1.00 47.53 381 PHE A CA 1
ATOM 2950 C C . PHE A 1 381 ? 30.994 -49.727 47.588 1.00 47.53 381 PHE A C 1
ATOM 2952 O O . PHE A 1 381 ? 30.278 -48.734 47.469 1.00 47.53 381 PHE A O 1
ATOM 2959 N N . GLU A 1 382 ? 32.323 -49.611 47.685 1.00 46.16 382 GLU A N 1
ATOM 2960 C CA . GLU A 1 382 ? 33.038 -48.362 47.394 1.00 46.16 382 GLU A CA 1
ATOM 2961 C C . GLU A 1 382 ? 33.013 -48.083 45.881 1.00 46.16 382 GLU A C 1
ATOM 2963 O O . GLU A 1 382 ? 33.753 -48.677 45.097 1.00 46.16 382 GLU A O 1
ATOM 2968 N N . SER A 1 383 ? 32.176 -47.138 45.451 1.00 51.41 383 SER A N 1
ATOM 2969 C CA . SER A 1 383 ? 32.335 -46.504 44.139 1.00 51.41 383 SER A CA 1
ATOM 2970 C C . SER A 1 383 ? 33.642 -45.705 44.139 1.00 51.41 383 SER A C 1
ATOM 2972 O O . SER A 1 383 ? 33.719 -44.644 44.755 1.00 51.41 383 SER A O 1
ATOM 2974 N N . SER A 1 384 ? 34.662 -46.168 43.416 1.00 59.28 384 SER A N 1
ATOM 2975 C CA . SER A 1 384 ? 35.984 -45.524 43.325 1.00 59.28 384 SER A CA 1
ATOM 2976 C C . SER A 1 384 ? 36.001 -44.178 42.571 1.00 59.28 384 SER A C 1
ATOM 2978 O O . SER A 1 384 ? 37.074 -43.675 42.242 1.00 59.28 384 SER A O 1
ATOM 2980 N N . MET A 1 385 ? 34.840 -43.611 42.221 1.00 69.69 385 MET A N 1
ATOM 2981 C CA . MET A 1 385 ? 34.701 -42.450 41.333 1.00 69.69 385 MET A CA 1
ATOM 2982 C C . MET A 1 385 ? 33.904 -41.321 41.996 1.00 69.69 385 MET A C 1
ATOM 2984 O O . MET A 1 385 ? 32.883 -41.577 42.636 1.00 69.69 385 MET A O 1
ATOM 2988 N N . SER A 1 386 ? 34.349 -40.066 41.823 1.00 74.56 386 SER A N 1
ATOM 2989 C CA . SER A 1 386 ? 33.648 -38.891 42.366 1.00 74.56 386 SER A CA 1
ATOM 2990 C C . SER A 1 386 ? 32.297 -38.661 41.669 1.00 74.56 386 SER A C 1
ATOM 2992 O O . SER A 1 386 ? 32.156 -39.021 40.495 1.00 74.56 386 SER A O 1
ATOM 2994 N N . PRO A 1 387 ? 31.312 -38.014 42.323 1.00 73.19 387 PRO A N 1
ATOM 2995 C CA . PRO A 1 387 ? 30.005 -37.779 41.712 1.00 73.19 387 PRO A CA 1
ATOM 2996 C C . PRO A 1 387 ? 30.061 -36.930 40.433 1.00 73.19 387 PRO A C 1
ATOM 2998 O O . PRO A 1 387 ? 29.332 -37.212 39.484 1.00 73.19 387 PRO A O 1
ATOM 3001 N N . GLN A 1 388 ? 30.976 -35.958 40.355 1.00 78.19 388 GLN A N 1
ATOM 3002 C CA . GLN A 1 388 ? 31.241 -35.196 39.128 1.00 78.19 388 GLN A CA 1
ATOM 3003 C C . GLN A 1 388 ? 31.770 -36.102 38.009 1.00 78.19 388 GLN A C 1
ATOM 3005 O O . GLN A 1 388 ? 31.377 -35.955 36.855 1.00 78.19 388 GLN A O 1
ATOM 3010 N N . THR A 1 389 ? 32.621 -37.080 38.344 1.00 81.81 389 THR A N 1
ATOM 3011 C CA . THR A 1 389 ? 33.139 -38.045 37.363 1.00 81.81 389 THR A CA 1
ATOM 3012 C C . THR A 1 389 ? 32.031 -38.971 36.865 1.00 81.81 389 THR A C 1
ATOM 3014 O O . THR A 1 389 ? 31.935 -39.211 35.665 1.00 81.81 389 THR A O 1
ATOM 3017 N N . VAL A 1 390 ? 31.164 -39.458 37.759 1.00 81.56 390 VAL A N 1
ATOM 3018 C CA . VAL A 1 390 ? 29.997 -40.278 37.387 1.00 81.56 390 VAL A CA 1
ATOM 3019 C C . VAL A 1 390 ? 29.067 -39.491 36.467 1.00 81.56 390 VAL A C 1
ATOM 3021 O O . VAL A 1 390 ? 28.685 -39.982 35.408 1.00 81.56 390 VAL A O 1
ATOM 3024 N N . GLN A 1 391 ? 28.758 -38.244 36.816 1.00 82.56 391 GLN A N 1
ATOM 3025 C CA . GLN A 1 391 ? 27.894 -37.411 35.994 1.00 82.56 391 GLN A CA 1
ATOM 3026 C C . GLN A 1 391 ? 28.545 -37.064 34.643 1.00 82.56 391 GLN A C 1
ATOM 3028 O O . GLN A 1 391 ? 27.872 -37.112 33.618 1.00 82.56 391 GLN A O 1
ATOM 3033 N N . ALA A 1 392 ? 29.851 -36.794 34.591 1.00 86.50 392 ALA A N 1
ATOM 3034 C CA . ALA A 1 392 ? 30.578 -36.584 33.336 1.00 86.50 392 ALA A CA 1
ATOM 3035 C C . ALA A 1 392 ? 30.588 -37.842 32.443 1.00 86.50 392 ALA A C 1
ATOM 3037 O O . ALA A 1 392 ? 30.426 -37.738 31.226 1.00 86.50 392 ALA A O 1
ATOM 3038 N N . LEU A 1 393 ? 30.713 -39.039 33.032 1.00 87.81 393 LEU A N 1
ATOM 3039 C CA . LEU A 1 393 ? 30.558 -40.301 32.304 1.00 87.81 393 LEU A CA 1
ATOM 3040 C C . LEU A 1 393 ? 29.134 -40.493 31.782 1.00 87.81 393 LEU A C 1
ATOM 3042 O O . LEU A 1 393 ? 28.969 -40.951 30.654 1.00 87.81 393 LEU A O 1
ATOM 3046 N N . ASN A 1 394 ? 28.118 -40.104 32.552 1.00 88.81 394 ASN A N 1
ATOM 3047 C CA . ASN A 1 394 ? 26.731 -40.130 32.097 1.00 88.81 394 ASN A CA 1
ATOM 3048 C C . ASN A 1 394 ? 26.507 -39.191 30.907 1.00 88.81 394 ASN A C 1
ATOM 3050 O O . ASN A 1 394 ? 25.845 -39.579 29.948 1.00 88.81 394 ASN A O 1
ATOM 3054 N N . GLN A 1 395 ? 27.105 -37.994 30.919 1.00 91.62 395 GLN A N 1
ATOM 3055 C CA . GLN A 1 395 ? 27.081 -37.076 29.775 1.00 91.62 395 GLN A CA 1
ATOM 3056 C C . GLN A 1 395 ? 27.741 -37.694 28.540 1.00 91.62 395 GLN A C 1
ATOM 3058 O O . GLN A 1 395 ? 27.178 -37.659 27.446 1.00 91.62 395 GLN A O 1
ATOM 3063 N N . LEU A 1 396 ? 28.905 -38.324 28.719 1.00 94.06 396 LEU A N 1
ATOM 3064 C CA . LEU A 1 396 ? 29.617 -39.007 27.641 1.00 94.06 396 LEU A CA 1
ATOM 3065 C C . LEU A 1 396 ? 28.800 -40.183 27.078 1.00 94.06 396 LEU A C 1
ATOM 3067 O O . LEU A 1 396 ? 28.676 -40.328 25.860 1.00 94.06 396 LEU A O 1
ATOM 3071 N N . ALA A 1 397 ? 28.199 -40.992 27.955 1.00 93.25 397 ALA A N 1
ATOM 3072 C CA . ALA A 1 397 ? 27.271 -42.051 27.576 1.00 93.25 397 ALA A CA 1
ATOM 3073 C C . ALA A 1 397 ? 26.048 -41.478 26.848 1.00 93.25 397 ALA A C 1
ATOM 3075 O O . ALA A 1 397 ? 25.607 -42.053 25.857 1.00 93.25 397 ALA A O 1
ATOM 3076 N N . GLY A 1 398 ? 25.554 -40.314 27.274 1.00 94.31 398 GLY A N 1
ATOM 3077 C CA . GLY A 1 398 ? 24.464 -39.589 26.635 1.00 94.31 398 GLY A CA 1
ATOM 3078 C C . GLY A 1 398 ? 24.758 -39.223 25.184 1.00 94.31 398 GLY A C 1
ATOM 3079 O O . GLY A 1 398 ? 23.922 -39.472 24.315 1.00 94.31 398 GLY A O 1
ATOM 3080 N N . ILE A 1 399 ? 25.965 -38.728 24.885 1.00 96.56 399 ILE A N 1
ATOM 3081 C CA . ILE A 1 399 ? 26.416 -38.484 23.502 1.00 96.56 399 ILE A CA 1
ATOM 3082 C C . ILE A 1 399 ? 26.385 -39.792 22.699 1.00 96.56 399 ILE A C 1
ATOM 3084 O O . ILE A 1 399 ? 25.848 -39.831 21.590 1.00 96.56 399 ILE A O 1
ATOM 3088 N N . GLY A 1 400 ? 26.921 -40.877 23.270 1.00 96.38 400 GLY A N 1
ATOM 3089 C CA . GLY A 1 400 ? 26.947 -42.196 22.634 1.00 96.38 400 GLY A CA 1
ATOM 3090 C C . GLY A 1 400 ? 25.551 -42.753 22.339 1.00 96.38 400 GLY A C 1
ATOM 3091 O O . GLY A 1 400 ? 25.294 -43.213 21.225 1.00 96.38 400 GLY A O 1
ATOM 3092 N N . VAL A 1 401 ? 24.630 -42.671 23.302 1.00 96.38 401 VAL A N 1
ATOM 3093 C CA . VAL A 1 401 ? 23.227 -43.088 23.146 1.00 96.38 401 VAL A CA 1
ATOM 3094 C C . VAL A 1 401 ? 22.529 -42.238 22.092 1.00 96.38 401 VAL A C 1
ATOM 3096 O O . VAL A 1 401 ? 21.896 -42.799 21.201 1.00 96.38 401 VAL A O 1
ATOM 3099 N N . THR A 1 402 ? 22.706 -40.916 22.132 1.00 97.38 402 THR A N 1
ATOM 3100 C CA . THR A 1 402 ? 22.121 -39.980 21.159 1.00 97.38 402 THR A CA 1
ATOM 3101 C C . THR A 1 402 ? 22.535 -40.340 19.735 1.00 97.38 402 THR A C 1
ATOM 3103 O O . THR A 1 402 ? 21.682 -40.544 18.874 1.00 97.38 402 THR A O 1
ATOM 3106 N N . LEU A 1 403 ? 23.840 -40.498 19.487 1.00 97.50 403 LEU A N 1
ATOM 3107 C CA . LEU A 1 403 ? 24.360 -40.877 18.171 1.00 97.50 403 LEU A CA 1
ATOM 3108 C C . LEU A 1 403 ? 23.894 -42.270 17.743 1.00 97.50 403 LEU A C 1
ATOM 3110 O O . LEU A 1 403 ? 23.564 -42.476 16.578 1.00 97.50 403 LEU A O 1
ATOM 3114 N N . THR A 1 404 ? 23.837 -43.223 18.674 1.00 96.50 404 THR A N 1
ATOM 3115 C CA . THR A 1 404 ? 23.373 -44.584 18.379 1.00 96.50 404 THR A CA 1
ATOM 3116 C C . THR A 1 404 ? 21.909 -44.576 17.952 1.00 96.50 404 THR A C 1
ATOM 3118 O O . THR A 1 404 ? 21.581 -45.132 16.908 1.00 96.50 404 THR A O 1
ATOM 3121 N N . PHE A 1 405 ? 21.033 -43.909 18.706 1.00 97.06 405 PHE A N 1
ATOM 3122 C CA . PHE A 1 405 ? 19.615 -43.786 18.364 1.00 97.06 405 PHE A CA 1
ATOM 3123 C C . PHE A 1 405 ? 19.403 -43.006 17.066 1.00 97.06 405 PHE A C 1
ATOM 3125 O O . PHE A 1 405 ? 18.597 -43.430 16.239 1.00 97.06 405 PHE A O 1
ATOM 3132 N N . ALA A 1 406 ? 20.149 -41.919 16.853 1.00 97.31 406 ALA A N 1
ATOM 3133 C CA . ALA A 1 406 ? 20.078 -41.128 15.630 1.00 97.31 406 ALA A CA 1
ATOM 3134 C C . ALA A 1 406 ? 20.454 -41.964 14.398 1.00 97.31 406 ALA A C 1
ATOM 3136 O O . ALA A 1 406 ? 19.689 -42.048 13.440 1.00 97.31 406 ALA A O 1
ATOM 3137 N N . LEU A 1 407 ? 21.603 -42.645 14.438 1.00 96.81 407 LEU A N 1
ATOM 3138 C CA . LEU A 1 407 ? 22.086 -43.444 13.314 1.00 96.81 407 LEU A CA 1
ATOM 3139 C C . LEU A 1 407 ? 21.222 -44.687 13.095 1.00 96.81 407 LEU A C 1
ATOM 3141 O O . LEU A 1 407 ? 20.755 -44.907 11.982 1.00 96.81 407 LEU A O 1
ATOM 3145 N N . VAL A 1 408 ? 20.974 -45.493 14.132 1.00 96.44 408 VAL A N 1
ATOM 3146 C CA . VAL A 1 408 ? 20.185 -46.732 14.011 1.00 96.44 408 VAL A CA 1
ATOM 3147 C C . VAL A 1 408 ? 18.743 -46.417 13.622 1.00 96.44 408 VAL A C 1
ATOM 3149 O O . VAL A 1 408 ? 18.232 -46.994 12.662 1.00 96.44 408 VAL A O 1
ATOM 3152 N N . GLY A 1 409 ? 18.103 -45.471 14.312 1.00 96.00 409 GLY A N 1
ATOM 3153 C CA . GLY A 1 409 ? 16.746 -45.031 14.001 1.00 96.00 409 GLY A CA 1
ATOM 3154 C C . GLY A 1 409 ? 16.647 -44.429 12.601 1.00 96.00 409 GLY A C 1
ATOM 3155 O O . GLY A 1 409 ? 15.710 -44.745 11.867 1.00 96.00 409 GLY A O 1
ATOM 3156 N N . GLY A 1 410 ? 17.640 -43.637 12.190 1.00 96.00 410 GLY A N 1
ATOM 3157 C CA . GLY A 1 410 ? 17.701 -43.046 10.857 1.00 96.00 410 GLY A CA 1
ATOM 3158 C C . GLY A 1 410 ? 17.934 -44.082 9.753 1.00 96.00 410 GLY A C 1
ATOM 3159 O O . GLY A 1 410 ? 17.286 -44.020 8.712 1.00 96.00 410 GLY A O 1
ATOM 3160 N N . PHE A 1 411 ? 18.772 -45.100 9.978 1.00 94.94 411 PHE A N 1
ATOM 3161 C CA . PHE A 1 411 ? 18.947 -46.215 9.038 1.00 94.94 411 PHE A CA 1
ATOM 3162 C C . PHE A 1 411 ? 17.670 -47.053 8.900 1.00 94.94 411 PHE A C 1
ATOM 3164 O O . PHE A 1 411 ? 17.266 -47.366 7.778 1.00 94.94 411 PHE A O 1
ATOM 3171 N N . ILE A 1 412 ? 17.011 -47.382 10.017 1.00 95.12 412 ILE A N 1
ATOM 3172 C CA . ILE A 1 412 ? 15.733 -48.112 10.020 1.00 95.12 412 ILE A CA 1
ATOM 3173 C C . ILE A 1 412 ? 14.667 -47.299 9.281 1.00 95.12 412 ILE A C 1
ATOM 3175 O O . ILE A 1 412 ? 14.017 -47.809 8.369 1.00 95.12 412 ILE A O 1
ATOM 3179 N N . SER A 1 413 ? 14.521 -46.021 9.626 1.00 95.06 413 SER A N 1
ATOM 3180 C CA . SER A 1 413 ? 13.528 -45.135 9.014 1.00 95.06 413 SER A CA 1
ATOM 3181 C C . SER A 1 413 ? 13.818 -44.918 7.534 1.00 95.06 413 SER A C 1
ATOM 3183 O O . SER A 1 413 ? 12.907 -45.002 6.718 1.00 95.06 413 SER A O 1
ATOM 3185 N N . GLY A 1 414 ? 15.085 -44.742 7.155 1.00 92.00 414 GLY A N 1
ATOM 3186 C CA . GLY A 1 414 ? 15.517 -44.667 5.762 1.00 92.00 414 GLY A CA 1
ATOM 3187 C C . GLY A 1 414 ? 15.191 -45.935 4.972 1.00 92.00 414 GLY A C 1
ATOM 3188 O O . GLY A 1 414 ? 14.726 -45.846 3.838 1.00 92.00 414 GLY A O 1
ATOM 3189 N N . TRP A 1 415 ? 15.349 -47.120 5.570 1.00 91.69 415 TRP A N 1
ATOM 3190 C CA . TRP A 1 415 ? 14.968 -48.381 4.927 1.00 91.69 415 TRP A CA 1
ATOM 3191 C C . TRP A 1 415 ? 13.454 -48.477 4.703 1.00 91.69 415 TRP A C 1
ATOM 3193 O O . TRP A 1 415 ? 13.019 -48.861 3.617 1.00 91.69 415 TRP A O 1
ATOM 3203 N N . ILE A 1 416 ? 12.653 -48.045 5.683 1.00 91.38 416 ILE A N 1
ATOM 3204 C CA . ILE A 1 416 ? 11.193 -47.940 5.545 1.00 91.38 416 ILE A CA 1
ATOM 3205 C C . ILE A 1 416 ? 10.838 -46.940 4.436 1.00 91.38 416 ILE A C 1
ATOM 3207 O O . ILE A 1 416 ? 10.001 -47.242 3.582 1.00 91.38 416 ILE A O 1
ATOM 3211 N N . MET A 1 417 ? 11.500 -45.778 4.406 1.00 89.25 417 MET A N 1
ATOM 3212 C CA . MET A 1 417 ? 11.257 -44.733 3.409 1.00 89.25 417 MET A CA 1
ATOM 3213 C C . MET A 1 417 ? 11.602 -45.203 1.997 1.00 89.25 417 MET A C 1
ATOM 3215 O O . MET A 1 417 ? 10.908 -44.825 1.057 1.00 89.25 417 MET A O 1
ATOM 3219 N N . ASN A 1 418 ? 12.610 -46.061 1.841 1.00 84.94 418 ASN A N 1
ATOM 3220 C CA . ASN A 1 418 ? 13.036 -46.619 0.556 1.00 84.94 418 ASN A CA 1
ATOM 3221 C C . ASN A 1 418 ? 12.173 -47.811 0.078 1.00 84.94 418 ASN A C 1
ATOM 3223 O O . ASN A 1 418 ? 12.476 -48.450 -0.930 1.00 84.94 418 ASN A O 1
ATOM 3227 N N . SER A 1 419 ? 11.086 -48.143 0.784 1.00 84.38 419 SER A N 1
ATOM 3228 C CA . SER A 1 419 ? 10.169 -49.208 0.369 1.00 84.38 419 SER A CA 1
ATOM 3229 C C . SER A 1 419 ? 9.438 -48.860 -0.931 1.00 84.38 419 SER A C 1
ATOM 3231 O O . SER A 1 419 ? 8.858 -47.782 -1.077 1.00 84.38 419 SER A O 1
ATOM 3233 N N . SER A 1 420 ? 9.363 -49.817 -1.860 1.00 77.75 420 SER A N 1
ATOM 3234 C CA . SER A 1 420 ? 8.641 -49.681 -3.138 1.00 77.75 420 SER A CA 1
ATOM 3235 C C . SER A 1 420 ? 7.126 -49.485 -2.983 1.00 77.75 420 SER A C 1
ATOM 3237 O O . SER A 1 420 ? 6.446 -49.098 -3.936 1.00 77.75 420 SER A O 1
ATOM 3239 N N . SER A 1 421 ? 6.589 -49.736 -1.784 1.00 78.19 421 SER A N 1
ATOM 3240 C CA . SER A 1 421 ? 5.179 -49.504 -1.457 1.00 78.19 421 SER A CA 1
ATOM 3241 C C . SER A 1 421 ? 4.850 -48.019 -1.288 1.00 78.19 421 SER A C 1
ATOM 3243 O O . SER A 1 421 ? 3.703 -47.624 -1.503 1.00 78.19 421 SER A O 1
ATOM 3245 N N . LEU A 1 422 ? 5.834 -47.189 -0.932 1.00 81.06 422 LEU A N 1
ATOM 3246 C CA . LEU A 1 422 ? 5.669 -45.745 -0.783 1.00 81.06 422 LEU A CA 1
ATOM 3247 C C . LEU A 1 422 ? 5.862 -45.032 -2.121 1.00 81.06 422 LEU A C 1
ATOM 3249 O O . LEU A 1 422 ? 6.602 -45.490 -2.992 1.00 81.06 422 LEU A O 1
ATOM 3253 N N . ASN A 1 423 ? 5.194 -43.892 -2.285 1.00 74.81 423 ASN A N 1
ATOM 3254 C CA . ASN A 1 423 ? 5.450 -43.009 -3.411 1.00 74.81 423 ASN A CA 1
ATOM 3255 C C . ASN A 1 423 ? 6.885 -42.462 -3.312 1.00 74.81 423 ASN A C 1
ATOM 3257 O O . ASN A 1 423 ? 7.193 -41.691 -2.403 1.00 74.81 423 ASN A O 1
ATOM 3261 N N . GLN A 1 424 ? 7.750 -42.896 -4.229 1.00 78.25 424 GLN A N 1
ATOM 3262 C CA . GLN A 1 424 ? 9.151 -42.482 -4.308 1.00 78.25 424 GLN A CA 1
ATOM 3263 C C . GLN A 1 424 ? 9.303 -41.217 -5.159 1.00 78.25 424 GLN A C 1
ATOM 3265 O O . GLN A 1 424 ? 8.577 -41.027 -6.141 1.00 78.25 424 GLN A O 1
ATOM 3270 N N . MET A 1 425 ? 10.292 -40.383 -4.831 1.00 67.06 425 MET A N 1
ATOM 3271 C CA . MET A 1 425 ? 10.711 -39.283 -5.705 1.00 67.06 425 MET A CA 1
ATOM 3272 C C . MET A 1 425 ? 11.225 -39.856 -7.039 1.00 67.06 425 MET A C 1
ATOM 3274 O O . MET A 1 425 ? 12.073 -40.749 -7.061 1.00 67.06 425 MET A O 1
ATOM 3278 N N . ARG A 1 426 ? 10.687 -39.388 -8.174 1.00 57.25 426 ARG A N 1
ATOM 3279 C CA . ARG A 1 426 ? 11.071 -39.893 -9.506 1.00 57.25 426 ARG A CA 1
ATOM 3280 C C . ARG A 1 426 ? 12.488 -39.429 -9.861 1.00 57.25 426 ARG A C 1
ATOM 3282 O O . ARG A 1 426 ? 12.829 -38.274 -9.665 1.00 57.25 426 ARG A O 1
ATOM 3289 N N . THR A 1 427 ? 13.290 -40.317 -10.448 1.00 45.59 427 THR A N 1
ATOM 3290 C CA . THR A 1 427 ? 14.714 -40.112 -10.790 1.00 45.59 427 THR A CA 1
ATOM 3291 C C . THR A 1 427 ? 14.983 -39.188 -11.988 1.00 45.59 427 THR A C 1
ATOM 3293 O O . THR A 1 427 ? 16.126 -39.092 -12.429 1.00 45.59 427 THR A O 1
ATOM 3296 N N . GLN A 1 428 ? 13.967 -38.522 -12.542 1.00 41.22 428 GLN A N 1
ATOM 3297 C CA . GLN A 1 428 ? 14.149 -37.480 -13.558 1.00 41.22 428 GLN A CA 1
ATOM 3298 C C . GLN A 1 428 ? 14.145 -36.101 -12.887 1.00 41.22 428 GLN A C 1
ATOM 3300 O O . GLN A 1 428 ? 13.394 -35.913 -11.931 1.00 41.22 428 GLN A O 1
ATOM 3305 N N . PRO A 1 429 ? 14.956 -35.139 -13.360 1.00 41.81 429 PRO A N 1
ATOM 3306 C CA . PRO A 1 429 ? 15.168 -33.863 -12.689 1.00 41.81 429 PRO A CA 1
ATOM 3307 C C . PRO A 1 429 ? 13.968 -32.927 -12.900 1.00 41.81 429 PRO A C 1
ATOM 3309 O O . PRO A 1 429 ? 14.077 -31.919 -13.584 1.00 41.81 429 PRO A O 1
ATOM 3312 N N . SER A 1 430 ? 12.810 -33.236 -12.315 1.00 42.44 430 SER A N 1
ATOM 3313 C CA . SER A 1 430 ? 11.732 -32.258 -12.134 1.00 42.44 430 SER A CA 1
ATOM 3314 C C . SER A 1 430 ? 11.775 -31.772 -10.687 1.00 42.44 430 SER A C 1
ATOM 3316 O O . SER A 1 430 ? 11.005 -32.204 -9.828 1.00 42.44 430 SER A O 1
ATOM 3318 N N . TYR A 1 431 ? 12.755 -30.923 -10.402 1.00 49.50 431 TYR A N 1
ATOM 3319 C CA . TYR A 1 431 ? 12.859 -30.167 -9.156 1.00 49.50 431 TYR A CA 1
ATOM 3320 C C . TYR A 1 431 ? 11.813 -29.044 -9.163 1.00 49.50 431 TYR A C 1
ATOM 3322 O O . TYR A 1 431 ? 12.154 -27.875 -9.262 1.00 49.50 431 TYR A O 1
ATOM 3330 N N . GLU A 1 432 ? 10.533 -29.384 -9.168 1.00 54.06 432 GLU A N 1
ATOM 3331 C CA . GLU A 1 432 ? 9.453 -28.405 -9.145 1.00 54.06 432 GLU A CA 1
ATOM 3332 C C . GLU A 1 432 ? 8.425 -28.845 -8.098 1.00 54.06 432 GLU A C 1
ATOM 3334 O O . GLU A 1 432 ? 7.964 -29.991 -8.107 1.00 54.06 432 GLU A O 1
ATOM 3339 N N . ASP A 1 433 ? 8.046 -27.923 -7.206 1.00 58.28 433 ASP A N 1
ATOM 3340 C CA . ASP A 1 433 ? 6.942 -28.073 -6.241 1.00 58.28 433 ASP A CA 1
ATOM 3341 C C . ASP A 1 433 ? 5.623 -28.532 -6.927 1.00 58.28 433 ASP A C 1
ATOM 3343 O O . ASP A 1 433 ? 4.736 -29.114 -6.301 1.00 58.28 433 ASP A O 1
ATOM 3347 N N . THR A 1 434 ? 5.515 -28.374 -8.248 1.00 53.16 434 THR A N 1
ATOM 3348 C CA . THR A 1 434 ? 4.370 -28.720 -9.109 1.00 53.16 434 THR A CA 1
ATOM 3349 C C . THR A 1 434 ? 3.880 -30.174 -9.006 1.00 53.16 434 THR A C 1
ATOM 3351 O O . THR A 1 434 ? 2.726 -30.452 -9.327 1.00 53.16 434 THR A O 1
ATOM 3354 N N . ASN A 1 435 ? 4.702 -31.118 -8.527 1.00 56.22 435 ASN A N 1
ATOM 3355 C CA . ASN A 1 435 ? 4.286 -32.517 -8.333 1.00 56.22 435 ASN A CA 1
ATOM 3356 C C . ASN A 1 435 ? 3.356 -32.740 -7.123 1.00 56.22 435 ASN A C 1
ATOM 3358 O O . ASN A 1 435 ? 2.622 -33.731 -7.097 1.00 56.22 435 ASN A O 1
ATOM 3362 N N . TYR A 1 436 ? 3.405 -31.859 -6.118 1.00 61.78 436 TYR A N 1
ATOM 3363 C CA . TYR A 1 436 ? 2.618 -31.973 -4.879 1.00 61.78 436 TYR A CA 1
ATOM 3364 C C . TYR A 1 436 ? 1.666 -30.804 -4.677 1.00 61.78 436 TYR A C 1
ATOM 3366 O O . TYR A 1 436 ? 0.600 -30.971 -4.086 1.00 61.78 436 TYR A O 1
ATOM 3374 N N . TYR A 1 437 ? 2.031 -29.640 -5.198 1.00 64.69 437 TYR A N 1
ATOM 3375 C CA . TYR A 1 437 ? 1.179 -28.472 -5.211 1.00 64.69 437 TYR A CA 1
ATOM 3376 C C . TYR A 1 437 ? 0.489 -28.431 -6.561 1.00 64.69 437 TYR A C 1
ATOM 3378 O O . TYR A 1 437 ? 1.098 -28.130 -7.586 1.00 64.69 437 TYR A O 1
ATOM 3386 N N . MET A 1 438 ? -0.807 -28.739 -6.560 1.00 55.56 438 MET A N 1
ATOM 3387 C CA . MET A 1 438 ? -1.648 -28.336 -7.674 1.00 55.56 438 MET A CA 1
ATOM 3388 C C . MET A 1 438 ? -1.548 -26.814 -7.746 1.00 55.56 438 MET A C 1
ATOM 3390 O O . MET A 1 438 ? -1.789 -26.137 -6.743 1.00 55.56 438 MET A O 1
ATOM 3394 N N . HIS A 1 439 ? -1.184 -26.269 -8.906 1.00 48.66 439 HIS A N 1
ATOM 3395 C CA . HIS A 1 439 ? -1.434 -24.856 -9.148 1.00 48.66 439 HIS A CA 1
ATOM 3396 C C . HIS A 1 439 ? -2.902 -24.624 -8.831 1.00 48.66 439 HIS A C 1
ATOM 3398 O O . HIS A 1 439 ? -3.752 -25.309 -9.397 1.00 48.66 439 HIS A O 1
ATOM 3404 N N . ALA A 1 440 ? -3.193 -23.743 -7.874 1.00 44.34 440 ALA A N 1
ATOM 3405 C CA . ALA A 1 440 ? -4.569 -23.431 -7.547 1.00 44.34 440 ALA A CA 1
ATOM 3406 C C . ALA A 1 440 ? -5.301 -23.135 -8.867 1.00 44.34 440 ALA A C 1
ATOM 3408 O O . ALA A 1 440 ? -4.942 -22.193 -9.573 1.00 44.34 440 ALA A O 1
ATOM 3409 N N . GLU A 1 441 ? -6.296 -23.955 -9.232 1.00 39.75 441 GLU A N 1
ATOM 3410 C CA . GLU A 1 441 ? -7.153 -23.692 -10.402 1.00 39.75 441 GLU A CA 1
ATOM 3411 C C . GLU A 1 441 ? -7.979 -22.413 -10.200 1.00 39.75 441 GLU A C 1
ATOM 3413 O O . GLU A 1 441 ? -8.562 -21.876 -11.138 1.00 39.75 441 GLU A O 1
ATOM 3418 N N . PHE A 1 442 ? -7.924 -21.857 -8.989 1.00 47.41 442 PHE A N 1
ATOM 3419 C CA . PHE A 1 442 ? -8.141 -20.449 -8.740 1.00 47.41 442 PHE A CA 1
ATOM 3420 C C . PHE A 1 442 ? -6.838 -19.779 -8.306 1.00 47.41 442 PHE A C 1
ATOM 3422 O O . PHE A 1 442 ? -6.564 -19.558 -7.129 1.00 47.41 442 PHE A O 1
ATOM 3429 N N . SER A 1 443 ? -6.006 -19.482 -9.290 1.00 36.50 443 SER A N 1
ATOM 3430 C CA . SER A 1 443 ? -4.859 -18.617 -9.119 1.00 36.50 443 SER A CA 1
ATOM 3431 C C . SER A 1 443 ? -5.206 -17.319 -9.822 1.00 36.50 443 SER A C 1
ATOM 3433 O O . SER A 1 443 ? -5.410 -17.303 -11.039 1.00 36.50 443 SER A O 1
ATOM 3435 N N . LEU A 1 444 ? -5.178 -16.218 -9.065 1.00 41.59 444 LEU A N 1
ATOM 3436 C CA . LEU A 1 444 ? -5.032 -14.867 -9.613 1.00 41.59 444 LEU A CA 1
ATOM 3437 C C . LEU A 1 444 ? -3.804 -14.781 -10.548 1.00 41.59 444 LEU A C 1
ATOM 3439 O O . LEU A 1 444 ? -3.610 -13.750 -11.157 1.00 41.59 444 LEU A O 1
ATOM 3443 N N . PHE A 1 445 ? -2.989 -15.848 -10.641 1.00 40.28 445 PHE A N 1
ATOM 3444 C CA . PHE A 1 445 ? -1.786 -16.044 -11.436 1.00 40.28 445 PHE A CA 1
ATOM 3445 C C . PHE A 1 445 ? -1.739 -17.347 -12.279 1.00 40.28 445 PHE A C 1
ATOM 3447 O O . PHE A 1 445 ? -0.663 -17.875 -12.545 1.00 40.28 445 PHE A O 1
ATOM 3454 N N . GLY A 1 446 ? -2.876 -17.919 -12.704 1.00 30.64 446 GLY A N 1
ATOM 3455 C CA . GLY A 1 446 ? -2.906 -19.237 -13.377 1.00 30.64 446 GLY A CA 1
ATOM 3456 C C . GLY A 1 446 ? -2.892 -19.239 -14.914 1.00 30.64 446 GLY A C 1
ATOM 3457 O O . GLY A 1 446 ? -2.410 -20.193 -15.521 1.00 30.64 446 GLY A O 1
ATOM 3458 N N . LYS A 1 447 ? -3.399 -18.194 -15.583 1.00 33.88 447 LYS A N 1
ATOM 3459 C CA . LYS A 1 447 ? -3.686 -18.253 -17.035 1.00 33.88 447 LYS A CA 1
ATOM 3460 C C . LYS A 1 447 ? -2.562 -17.810 -17.989 1.00 33.88 447 LYS A C 1
ATOM 3462 O O . LYS A 1 447 ? -2.701 -18.043 -19.180 1.00 33.88 447 LYS A O 1
ATOM 3467 N N . LEU A 1 448 ? -1.446 -17.240 -17.521 1.00 39.09 448 LEU A N 1
ATOM 3468 C CA . LEU A 1 448 ? -0.341 -16.761 -18.396 1.00 39.09 448 LEU A CA 1
ATOM 3469 C C . LEU A 1 448 ? 0.728 -17.834 -18.452 1.00 39.09 448 LEU A C 1
ATOM 3471 O O . LEU A 1 448 ? 1.375 -17.977 -19.474 1.00 39.09 448 LEU A O 1
ATOM 3475 N N . HIS A 1 449 ? 0.778 -18.654 -17.396 1.00 33.53 449 HIS A N 1
ATOM 3476 C CA . HIS A 1 449 ? 0.945 -20.108 -17.421 1.00 33.53 449 HIS A CA 1
ATOM 3477 C C . HIS A 1 449 ? 1.194 -20.789 -18.804 1.00 33.53 449 HIS A C 1
ATOM 3479 O O . HIS A 1 449 ? 2.259 -21.258 -19.155 1.00 33.53 449 HIS A O 1
ATOM 3485 N N . ASN A 1 450 ? 0.164 -20.908 -19.641 1.00 28.95 450 ASN A N 1
ATOM 3486 C CA . ASN A 1 450 ? 0.189 -21.904 -20.727 1.00 28.95 450 ASN A CA 1
ATOM 3487 C C . ASN A 1 450 ? 0.578 -21.384 -22.125 1.00 28.95 450 ASN A C 1
ATOM 3489 O O . ASN A 1 450 ? 0.504 -22.167 -23.063 1.00 28.95 450 ASN A O 1
ATOM 3493 N N . ALA A 1 451 ? 1.002 -20.124 -22.297 1.00 33.53 451 ALA A N 1
ATOM 3494 C CA . ALA A 1 451 ? 1.187 -19.551 -23.641 1.00 33.53 451 ALA A CA 1
ATOM 3495 C C . ALA A 1 451 ? 2.629 -19.543 -24.204 1.00 33.53 451 ALA A C 1
ATOM 3497 O O . ALA A 1 451 ? 2.772 -19.508 -25.418 1.00 33.53 451 ALA A O 1
ATOM 3498 N N . CYS A 1 452 ? 3.693 -19.583 -23.385 1.00 30.91 452 CYS A N 1
ATOM 3499 C CA . CYS A 1 452 ? 5.030 -19.160 -23.861 1.00 30.91 452 CYS A CA 1
ATOM 3500 C C . CYS A 1 452 ? 6.130 -20.222 -24.038 1.00 30.91 452 CYS A C 1
ATOM 3502 O O . CYS A 1 452 ? 7.224 -19.841 -24.426 1.00 30.91 452 CYS A O 1
ATOM 3504 N N . ASN A 1 453 ? 5.910 -21.520 -23.802 1.00 27.66 453 ASN A N 1
ATOM 3505 C CA . ASN A 1 453 ? 6.990 -22.513 -23.973 1.00 27.66 453 ASN A CA 1
ATOM 3506 C C . ASN A 1 453 ? 6.684 -23.550 -25.069 1.00 27.66 453 ASN A C 1
ATOM 3508 O O . ASN A 1 453 ? 6.855 -24.748 -24.862 1.00 27.66 453 ASN A O 1
ATOM 3512 N N . GLU A 1 454 ? 6.260 -23.075 -26.238 1.00 28.52 454 GLU A N 1
ATOM 3513 C CA . GLU A 1 454 ? 6.637 -23.660 -27.529 1.00 28.52 454 GLU A CA 1
ATOM 3514 C C . GLU A 1 454 ? 7.479 -22.603 -28.251 1.00 28.52 454 GLU A C 1
ATOM 3516 O O . GLU A 1 454 ? 6.932 -21.812 -28.997 1.00 28.52 454 GLU A O 1
ATOM 3521 N N . GLU A 1 455 ? 8.769 -22.504 -27.929 1.00 29.03 455 GLU A N 1
ATOM 3522 C CA . GLU A 1 455 ? 9.846 -22.114 -28.857 1.00 29.03 455 GLU A CA 1
ATOM 3523 C C . GLU A 1 455 ? 11.181 -22.079 -28.088 1.00 29.03 455 GLU A C 1
ATOM 3525 O O . GLU A 1 455 ? 11.467 -21.189 -27.295 1.00 29.03 455 GLU A O 1
ATOM 3530 N N . GLU A 1 456 ? 11.933 -23.170 -28.261 1.00 29.62 456 GLU A N 1
ATOM 3531 C CA . GLU A 1 456 ? 13.388 -23.217 -28.483 1.00 29.62 456 GLU A CA 1
ATOM 3532 C C . GLU A 1 456 ? 14.312 -22.412 -27.539 1.00 29.62 456 GLU A C 1
ATOM 3534 O O . GLU A 1 456 ? 14.333 -21.194 -27.479 1.00 29.62 456 GLU A O 1
ATOM 3539 N N . PHE A 1 457 ? 15.206 -23.031 -26.765 1.00 26.78 457 PHE A N 1
ATOM 3540 C CA . PHE A 1 457 ? 16.275 -23.925 -27.226 1.00 26.78 457 PHE A CA 1
ATOM 3541 C C . PHE A 1 457 ? 17.052 -23.369 -28.435 1.00 26.78 457 PHE A C 1
ATOM 3543 O O . PHE A 1 457 ? 16.952 -23.932 -29.512 1.00 26.78 457 PHE A O 1
ATOM 3550 N N . MET A 1 458 ? 17.866 -22.315 -28.256 1.00 26.56 458 MET A N 1
ATOM 3551 C CA . MET A 1 458 ? 19.238 -22.199 -28.807 1.00 26.56 458 MET A CA 1
ATOM 3552 C C . MET A 1 458 ? 19.875 -20.818 -28.532 1.00 26.56 458 MET A C 1
ATOM 3554 O O . MET A 1 458 ? 19.256 -19.793 -28.774 1.00 26.56 458 MET A O 1
ATOM 3558 N N . GLY A 1 459 ? 21.162 -20.790 -28.141 1.00 24.42 459 GLY A N 1
ATOM 3559 C CA . GLY A 1 459 ? 22.065 -19.695 -28.559 1.00 24.42 459 GLY A CA 1
ATOM 3560 C C . GLY A 1 459 ? 22.782 -18.835 -27.502 1.00 24.42 459 GLY A C 1
ATOM 3561 O O . GLY A 1 459 ? 22.461 -17.675 -27.305 1.00 24.42 459 GLY A O 1
ATOM 3562 N N . SER A 1 460 ? 23.823 -19.406 -26.894 1.00 25.44 460 SER A N 1
ATOM 3563 C CA . SER A 1 460 ? 25.114 -18.834 -26.446 1.00 25.44 460 SER A CA 1
ATOM 3564 C C . SER A 1 460 ? 25.408 -17.307 -26.326 1.00 25.44 460 SER A C 1
ATOM 3566 O O . SER A 1 460 ? 25.410 -16.564 -27.304 1.00 25.44 460 SER A O 1
ATOM 3568 N N . THR A 1 461 ? 26.061 -17.000 -25.189 1.00 25.70 461 THR A N 1
ATOM 3569 C CA . THR A 1 461 ? 27.334 -16.248 -24.974 1.00 25.70 461 THR A CA 1
ATOM 3570 C C . THR A 1 461 ? 27.422 -14.715 -24.801 1.00 25.70 461 THR A C 1
ATOM 3572 O O . THR A 1 461 ? 27.230 -13.951 -25.734 1.00 25.70 461 THR A O 1
ATOM 3575 N N . LYS A 1 462 ? 28.070 -14.384 -23.658 1.00 25.02 462 LYS A N 1
ATOM 3576 C CA . LYS A 1 462 ? 29.126 -13.374 -23.373 1.00 25.02 462 LYS A CA 1
ATOM 3577 C C . LYS A 1 462 ? 28.737 -11.913 -23.071 1.00 25.02 462 LYS A C 1
ATOM 3579 O O . LYS A 1 462 ? 28.383 -11.163 -23.964 1.00 25.02 462 LYS A O 1
ATOM 3584 N N . GLY A 1 463 ? 29.148 -11.463 -21.873 1.00 23.00 463 GLY A N 1
ATOM 3585 C CA . GLY A 1 463 ? 30.068 -10.316 -21.779 1.00 23.00 463 GLY A CA 1
ATOM 3586 C C . GLY A 1 463 ? 29.786 -9.210 -20.749 1.00 23.00 463 GLY A C 1
ATOM 3587 O O . GLY A 1 463 ? 29.101 -8.247 -21.050 1.00 23.00 463 GLY A O 1
ATOM 3588 N N . THR A 1 464 ? 30.550 -9.256 -19.649 1.00 22.97 464 THR A N 1
ATOM 3589 C CA . THR A 1 464 ? 31.201 -8.126 -18.930 1.00 22.97 464 THR A CA 1
ATOM 3590 C C . THR A 1 464 ? 30.418 -7.136 -18.042 1.00 22.97 464 THR A C 1
ATOM 3592 O O . THR A 1 464 ? 29.643 -6.299 -18.478 1.00 22.97 464 THR A O 1
ATOM 3595 N N . SER A 1 465 ? 30.824 -7.179 -16.767 1.00 23.03 465 SER A N 1
ATOM 3596 C CA . SER A 1 465 ? 30.643 -6.244 -15.645 1.00 23.03 465 SER A CA 1
ATOM 3597 C C . SER A 1 465 ? 31.339 -4.883 -15.835 1.00 23.03 465 SER A C 1
ATOM 3599 O O . SER A 1 465 ? 32.464 -4.854 -16.342 1.00 23.03 465 SER A O 1
ATOM 3601 N N . LYS A 1 466 ? 30.755 -3.792 -15.296 1.00 23.62 466 LYS A N 1
ATOM 3602 C CA . LYS A 1 466 ? 31.420 -2.946 -14.274 1.00 23.62 466 LYS A CA 1
ATOM 3603 C C . LYS A 1 466 ? 30.528 -1.870 -13.630 1.00 23.62 466 LYS A C 1
ATOM 3605 O O . LYS A 1 466 ? 29.755 -1.183 -14.281 1.00 23.62 466 LYS A O 1
ATOM 3610 N N . SER A 1 467 ? 30.747 -1.741 -12.322 1.00 23.20 467 SER A N 1
ATOM 3611 C CA . SER A 1 467 ? 30.178 -0.830 -11.323 1.00 23.20 467 SER A CA 1
ATOM 3612 C C . SER A 1 467 ? 30.514 0.654 -11.509 1.00 23.20 467 SER A C 1
ATOM 3614 O O . SER A 1 467 ? 31.624 0.971 -11.944 1.00 23.20 467 SER A O 1
ATOM 3616 N N . LEU A 1 468 ? 29.684 1.536 -10.942 1.00 21.44 468 LEU A N 1
ATOM 3617 C CA . LEU A 1 468 ? 30.077 2.892 -10.550 1.00 21.44 468 LEU A CA 1
ATOM 3618 C C . LEU A 1 468 ? 29.790 3.154 -9.064 1.00 21.44 468 LEU A C 1
ATOM 3620 O O . LEU A 1 468 ? 28.724 2.857 -8.538 1.00 21.44 468 LEU A O 1
ATOM 3624 N N . LYS A 1 469 ? 30.839 3.661 -8.414 1.00 21.94 469 LYS A N 1
ATOM 3625 C CA . LYS A 1 469 ? 30.991 4.006 -7.000 1.00 21.94 469 LYS A CA 1
ATOM 3626 C C . LYS A 1 469 ? 30.239 5.294 -6.668 1.00 21.94 469 LYS A C 1
ATOM 3628 O O . LYS A 1 469 ? 30.312 6.250 -7.436 1.00 21.94 469 LYS A O 1
ATOM 3633 N N . GLN A 1 470 ? 29.675 5.361 -5.467 1.00 22.23 470 GLN A N 1
ATOM 3634 C CA . GLN A 1 470 ? 29.214 6.601 -4.848 1.00 22.23 470 GLN A CA 1
ATOM 3635 C C . GLN A 1 470 ? 30.275 7.108 -3.861 1.00 22.23 470 GLN A C 1
ATOM 3637 O O . GLN A 1 470 ? 30.884 6.324 -3.130 1.00 22.23 470 GLN A O 1
ATOM 3642 N N . LYS A 1 471 ? 30.535 8.418 -3.901 1.00 22.52 471 LYS A N 1
ATOM 3643 C CA . LYS A 1 471 ? 31.484 9.137 -3.046 1.00 22.52 471 LYS A CA 1
ATOM 3644 C C . LYS A 1 471 ? 30.715 9.968 -2.018 1.00 22.52 471 LYS A C 1
ATOM 3646 O O . LYS A 1 471 ? 29.719 10.605 -2.340 1.00 22.52 471 LYS A O 1
ATOM 3651 N N . THR A 1 472 ? 31.243 9.920 -0.808 1.00 21.98 472 THR A N 1
ATOM 3652 C CA . THR A 1 472 ? 30.805 10.473 0.474 1.00 21.98 472 THR A CA 1
ATOM 3653 C C . THR A 1 472 ? 30.949 11.998 0.569 1.00 21.98 472 THR A C 1
ATOM 3655 O O . THR A 1 472 ? 31.900 12.557 0.023 1.00 21.98 472 THR A O 1
ATOM 3658 N N . MET A 1 473 ? 30.095 12.643 1.372 1.00 21.78 473 MET A N 1
ATOM 3659 C CA . MET A 1 473 ? 30.462 13.818 2.174 1.00 21.78 473 MET A CA 1
ATOM 3660 C C . MET A 1 473 ? 29.971 13.623 3.613 1.00 21.78 473 MET A C 1
ATOM 3662 O O . MET A 1 473 ? 28.827 13.244 3.849 1.00 21.78 473 MET A O 1
ATOM 3666 N N . GLU A 1 474 ? 30.896 13.834 4.544 1.00 21.34 474 GLU A N 1
ATOM 3667 C CA . GLU A 1 474 ? 30.782 13.702 5.995 1.00 21.34 474 GLU A CA 1
ATOM 3668 C C . GLU A 1 474 ? 30.236 14.983 6.641 1.00 21.34 474 GLU A C 1
ATOM 3670 O O . GLU A 1 474 ? 30.612 16.078 6.226 1.00 21.34 474 GLU A O 1
ATOM 3675 N N . HIS A 1 475 ? 29.516 14.854 7.762 1.00 23.09 475 HIS A N 1
ATOM 3676 C CA . HIS A 1 475 ? 29.801 15.689 8.934 1.00 23.09 475 HIS A CA 1
ATOM 3677 C C . HIS A 1 475 ? 29.365 15.031 10.261 1.00 23.09 475 HIS A C 1
ATOM 3679 O O . HIS A 1 475 ? 28.185 14.900 10.554 1.00 23.09 475 HIS A O 1
ATOM 3685 N N . GLN A 1 476 ? 30.398 14.629 11.010 1.00 22.75 476 GLN A N 1
ATOM 3686 C CA . GLN A 1 476 ? 30.645 14.724 12.461 1.00 22.75 476 GLN A CA 1
ATOM 3687 C C . GLN A 1 476 ? 29.656 14.154 13.509 1.00 22.75 476 GLN A C 1
ATOM 3689 O O . GLN A 1 476 ? 28.533 14.611 13.690 1.00 22.75 476 GLN A O 1
ATOM 3694 N N . ASN A 1 477 ? 30.224 13.208 14.275 1.00 28.61 477 ASN A N 1
ATOM 3695 C CA . ASN A 1 477 ? 29.785 12.540 15.511 1.00 28.61 477 ASN A CA 1
ATOM 3696 C C . ASN A 1 477 ? 29.484 13.488 16.697 1.00 28.61 477 ASN A C 1
ATOM 3698 O O . ASN A 1 477 ? 29.979 14.616 16.742 1.00 28.61 477 ASN A O 1
ATOM 3702 N N . PRO A 1 478 ? 28.784 12.978 17.732 1.00 26.59 478 PRO A N 1
ATOM 3703 C CA . PRO A 1 478 ? 29.527 12.551 18.927 1.00 26.59 478 PRO A CA 1
ATOM 3704 C C . PRO A 1 478 ? 29.156 11.154 19.461 1.00 26.59 478 PRO A C 1
ATOM 3706 O O . PRO A 1 478 ? 28.003 10.731 19.444 1.00 26.59 478 PRO A O 1
ATOM 3709 N N . GLU A 1 479 ? 30.188 10.486 19.978 1.00 28.28 479 GLU A N 1
ATOM 3710 C CA . GLU A 1 479 ? 30.187 9.207 20.691 1.00 28.28 479 GLU A CA 1
ATOM 3711 C C . GLU A 1 479 ? 29.807 9.333 22.188 1.00 28.28 479 GLU A C 1
ATOM 3713 O O . GLU A 1 479 ? 30.031 10.362 22.820 1.00 28.28 479 GLU A O 1
ATOM 3718 N N . GLU A 1 480 ? 29.324 8.197 22.712 1.00 26.25 480 GLU A N 1
ATOM 3719 C CA . GLU A 1 480 ? 29.294 7.667 24.095 1.00 26.25 480 GLU A CA 1
ATOM 3720 C C . GLU A 1 480 ? 28.423 8.289 25.226 1.00 26.25 480 GLU A C 1
ATOM 3722 O O . GLU A 1 480 ? 28.428 9.496 25.475 1.00 26.25 480 GLU A O 1
ATOM 3727 N N . PRO A 1 481 ? 27.711 7.443 26.016 1.00 28.86 481 PRO A N 1
ATOM 3728 C CA . PRO A 1 481 ? 26.858 7.885 27.119 1.00 28.86 481 PRO A CA 1
ATOM 3729 C C . PRO A 1 481 ? 27.649 8.109 28.422 1.00 28.86 481 PRO A C 1
ATOM 3731 O O . PRO A 1 481 ? 28.119 7.173 29.071 1.00 28.86 481 PRO A O 1
ATOM 3734 N N . GLN A 1 482 ? 27.730 9.366 28.865 1.00 28.94 482 GLN A N 1
ATOM 3735 C CA . GLN A 1 482 ? 28.236 9.736 30.192 1.00 28.94 482 GLN A CA 1
ATOM 3736 C C . GLN A 1 482 ? 27.206 9.492 31.310 1.00 28.94 482 GLN A C 1
ATOM 3738 O O . GLN A 1 482 ? 26.008 9.734 31.166 1.00 28.94 482 GLN A O 1
ATOM 3743 N N . LYS A 1 483 ? 27.714 9.060 32.474 1.00 36.78 483 LYS A N 1
ATOM 3744 C CA . LYS A 1 483 ? 26.982 8.926 33.746 1.00 36.78 483 LYS A CA 1
ATOM 3745 C C . LYS A 1 483 ? 26.263 10.230 34.122 1.00 36.78 483 LYS A C 1
ATOM 3747 O O . LYS A 1 483 ? 26.899 11.272 34.266 1.00 36.78 483 LYS A O 1
ATOM 3752 N N . LEU A 1 484 ? 24.953 10.127 34.358 1.00 38.31 484 LEU A N 1
ATOM 3753 C CA . LEU A 1 484 ? 24.069 11.230 34.757 1.00 38.31 484 LEU A CA 1
ATOM 3754 C C . LEU A 1 484 ? 24.561 11.974 36.012 1.00 38.31 484 LEU A C 1
ATOM 3756 O O . LEU A 1 484 ? 24.958 11.373 37.012 1.00 38.31 484 LEU A O 1
ATOM 3760 N N . SER A 1 485 ? 24.472 13.303 35.964 1.00 55.47 485 SER A N 1
ATOM 3761 C CA . SER A 1 485 ? 24.891 14.221 37.027 1.00 55.47 485 SER A CA 1
ATOM 3762 C C . SER A 1 485 ? 23.944 14.196 38.238 1.00 55.47 485 SER A C 1
ATOM 3764 O O . SER A 1 485 ? 22.727 14.060 38.099 1.00 55.47 485 SER A O 1
ATOM 3766 N N . LYS A 1 486 ? 24.479 14.453 39.446 1.00 45.66 486 LYS A N 1
ATOM 3767 C CA . LYS A 1 486 ? 23.729 14.596 40.721 1.00 45.66 486 LYS A CA 1
ATOM 3768 C C . LYS A 1 486 ? 22.535 15.564 40.628 1.00 45.66 486 LYS A C 1
ATOM 3770 O O . LYS A 1 486 ? 21.556 15.430 41.358 1.00 45.66 486 LYS A O 1
ATOM 3775 N N . LYS A 1 487 ? 22.590 16.545 39.720 1.00 46.91 487 LYS A N 1
ATOM 3776 C CA . LYS A 1 487 ? 21.511 17.525 39.495 1.00 46.91 487 LYS A CA 1
ATOM 3777 C C . LYS A 1 487 ? 20.349 16.944 38.675 1.00 46.91 487 LYS A C 1
ATOM 3779 O O . LYS A 1 487 ? 19.202 17.338 38.874 1.00 46.91 487 LYS A O 1
ATOM 3784 N N . GLU A 1 488 ? 20.639 15.996 37.788 1.00 46.50 488 GLU A N 1
ATOM 3785 C CA . GLU A 1 488 ? 19.659 15.281 36.963 1.00 46.50 488 GLU A CA 1
ATOM 3786 C C . GLU A 1 488 ? 19.028 14.121 37.733 1.00 46.50 488 GLU A C 1
ATOM 3788 O O . GLU A 1 488 ? 17.813 13.948 37.663 1.00 46.50 488 GLU A O 1
ATOM 3793 N N . GLN A 1 489 ? 19.807 13.438 38.578 1.00 47.81 489 GLN A N 1
ATOM 3794 C CA . GLN A 1 489 ? 19.296 12.473 39.559 1.00 47.81 489 GLN A CA 1
ATOM 3795 C C . GLN A 1 489 ? 18.306 13.131 40.532 1.00 47.81 489 GLN A C 1
ATOM 3797 O O . GLN A 1 489 ? 17.184 12.652 40.673 1.00 47.81 489 GLN A O 1
ATOM 3802 N N . ASN A 1 490 ? 18.631 14.310 41.078 1.00 57.22 490 ASN A N 1
ATOM 3803 C CA . ASN A 1 490 ? 17.703 15.065 41.929 1.00 57.22 490 ASN A CA 1
ATOM 3804 C C . ASN A 1 490 ? 16.438 15.526 41.183 1.00 57.22 490 ASN A C 1
ATOM 3806 O O . ASN A 1 490 ? 15.377 15.660 41.788 1.00 57.22 490 ASN A O 1
ATOM 3810 N N . LYS A 1 491 ? 16.512 15.789 39.870 1.00 53.88 491 LYS A N 1
ATOM 3811 C CA . LYS A 1 491 ? 15.344 16.155 39.044 1.00 53.88 491 LYS A CA 1
ATOM 3812 C C . LYS A 1 491 ? 14.454 14.939 38.771 1.00 53.88 491 LYS A C 1
ATOM 3814 O O . LYS A 1 491 ? 13.231 15.090 38.733 1.00 53.88 491 LYS A O 1
ATOM 3819 N N . LEU A 1 492 ? 15.057 13.759 38.620 1.00 51.06 492 LEU A N 1
ATOM 3820 C CA . LEU A 1 492 ? 14.362 12.486 38.462 1.00 51.06 492 LEU A CA 1
ATOM 3821 C C . LEU A 1 492 ? 13.696 12.054 39.776 1.00 51.06 492 LEU A C 1
ATOM 3823 O O . LEU A 1 492 ? 12.508 11.755 39.764 1.00 51.06 492 LEU A O 1
ATOM 3827 N N . GLU A 1 493 ? 14.383 12.167 40.916 1.00 57.88 493 GLU A N 1
ATOM 3828 C CA . GLU A 1 493 ? 13.806 11.937 42.251 1.00 57.88 493 GLU A CA 1
ATOM 3829 C C . GLU A 1 493 ? 12.666 12.908 42.566 1.00 57.88 493 GLU A C 1
ATOM 3831 O O . GLU A 1 493 ? 11.660 12.515 43.149 1.00 57.88 493 GLU A O 1
ATOM 3836 N N . ARG A 1 494 ? 12.757 14.175 42.139 1.00 59.50 494 ARG A N 1
ATOM 3837 C CA . ARG A 1 494 ? 11.659 15.144 42.307 1.00 59.50 494 ARG A CA 1
ATOM 3838 C C . ARG A 1 494 ? 10.458 14.829 41.416 1.00 59.50 494 ARG A C 1
ATOM 3840 O O . ARG A 1 494 ? 9.331 15.137 41.798 1.00 59.50 494 ARG A O 1
ATOM 3847 N N . LYS A 1 495 ? 10.681 14.232 40.238 1.00 59.22 495 LYS A N 1
ATOM 3848 C CA . LYS A 1 495 ? 9.612 13.716 39.369 1.00 59.22 495 LYS A CA 1
ATOM 3849 C C . LYS A 1 495 ? 8.995 12.441 39.945 1.00 59.22 495 LYS A C 1
ATOM 3851 O O . LYS A 1 495 ? 7.776 12.336 39.927 1.00 59.22 495 LYS A O 1
ATOM 3856 N N . LEU A 1 496 ? 9.800 11.550 40.524 1.00 52.22 496 LEU A N 1
ATOM 3857 C CA . LEU A 1 496 ? 9.330 10.339 41.198 1.00 52.22 496 LEU A CA 1
ATOM 3858 C C . LEU A 1 496 ? 8.543 10.670 42.470 1.00 52.22 496 LEU A C 1
ATOM 3860 O O . LEU A 1 496 ? 7.449 10.154 42.640 1.00 52.22 496 LEU A O 1
ATOM 3864 N N . LYS A 1 497 ? 9.005 11.628 43.286 1.00 60.12 497 LYS A N 1
ATOM 3865 C CA . LYS A 1 497 ? 8.244 12.154 44.433 1.00 60.12 497 LYS A CA 1
ATOM 3866 C C . LYS A 1 497 ? 6.954 12.856 44.020 1.00 60.12 497 LYS A C 1
ATOM 3868 O O . LYS A 1 497 ? 5.966 12.738 44.729 1.00 60.12 497 LYS A O 1
ATOM 3873 N N . LYS A 1 498 ? 6.928 13.561 42.881 1.00 54.31 498 LYS A N 1
ATOM 3874 C CA . LYS A 1 498 ? 5.687 14.143 42.336 1.00 54.31 498 LYS A CA 1
ATOM 3875 C C . LYS A 1 498 ? 4.736 13.087 41.773 1.00 54.31 498 LYS A C 1
ATOM 3877 O O . LYS A 1 498 ? 3.534 13.293 41.845 1.00 54.31 498 LYS A O 1
ATOM 3882 N N . ALA A 1 499 ? 5.254 11.988 41.225 1.00 48.62 499 ALA A N 1
ATOM 3883 C CA . ALA A 1 499 ? 4.454 10.856 40.763 1.00 48.62 499 ALA A CA 1
ATOM 3884 C C . ALA A 1 499 ? 3.906 10.036 41.945 1.00 48.62 499 ALA A C 1
ATOM 3886 O O . ALA A 1 499 ? 2.733 9.692 41.939 1.00 48.62 499 ALA A O 1
ATOM 3887 N N . GLN A 1 500 ? 4.705 9.829 42.997 1.00 48.78 500 GLN A N 1
ATOM 3888 C CA . GLN A 1 500 ? 4.273 9.210 44.254 1.00 48.78 500 GLN A CA 1
ATOM 3889 C C . GLN A 1 500 ? 3.286 10.095 45.020 1.00 48.78 500 GLN A C 1
ATOM 3891 O O . GLN A 1 500 ? 2.274 9.584 45.468 1.00 48.78 500 GLN A O 1
ATOM 3896 N N . GLN A 1 501 ? 3.481 11.419 45.067 1.00 49.53 501 GLN A N 1
ATOM 3897 C CA . GLN A 1 501 ? 2.464 12.338 45.597 1.00 49.53 501 GLN A CA 1
ATOM 3898 C C . GLN A 1 501 ? 1.195 12.363 44.739 1.00 49.53 501 GLN A C 1
ATOM 3900 O O . GLN A 1 501 ? 0.120 12.571 45.280 1.00 49.53 501 GLN A O 1
ATOM 3905 N N . LYS A 1 502 ? 1.282 12.139 43.420 1.00 45.84 502 LYS A N 1
ATOM 3906 C CA . LYS A 1 502 ? 0.094 11.986 42.567 1.00 45.84 502 LYS A CA 1
ATOM 3907 C C . LYS A 1 502 ? -0.653 10.685 42.854 1.00 45.84 502 LYS A C 1
ATOM 3909 O O . LYS A 1 502 ? -1.872 10.719 42.896 1.00 45.84 502 LYS A O 1
ATOM 3914 N N . LEU A 1 503 ? 0.067 9.593 43.114 1.00 43.06 503 LEU A N 1
ATOM 3915 C CA . LEU A 1 503 ? -0.502 8.292 43.476 1.00 43.06 503 LEU A CA 1
ATOM 3916 C C . LEU A 1 503 ? -1.035 8.259 44.919 1.00 43.06 503 LEU A C 1
ATOM 3918 O O . LEU A 1 503 ? -2.045 7.617 45.170 1.00 43.06 503 LEU A O 1
ATOM 3922 N N . GLU A 1 504 ? -0.434 8.997 45.855 1.00 40.31 504 GLU A N 1
ATOM 3923 C CA . GLU A 1 504 ? -0.988 9.202 47.202 1.00 40.31 504 GLU A CA 1
ATOM 3924 C C . GLU A 1 504 ? -2.199 10.145 47.171 1.00 40.31 504 GLU A C 1
ATOM 3926 O O . GLU A 1 504 ? -3.163 9.916 47.892 1.00 40.31 504 GLU A O 1
ATOM 3931 N N . VAL A 1 505 ? -2.222 11.159 46.297 1.00 47.78 505 VAL A N 1
ATOM 3932 C CA . VAL A 1 505 ? -3.406 12.012 46.088 1.00 47.78 505 VAL A CA 1
ATOM 3933 C C . VAL A 1 505 ? -4.524 11.240 45.371 1.00 47.78 505 VAL A C 1
ATOM 3935 O O . VAL A 1 505 ? -5.672 11.352 45.779 1.00 47.78 505 VAL A O 1
ATOM 3938 N N . GLU A 1 506 ? -4.224 10.378 44.398 1.00 41.41 506 GLU A N 1
ATOM 3939 C CA . GLU A 1 506 ? -5.209 9.484 43.760 1.00 41.41 506 GLU A CA 1
ATOM 3940 C C . GLU A 1 506 ? -5.676 8.356 44.708 1.00 41.41 506 GLU A C 1
ATOM 3942 O O . GLU A 1 506 ? -6.849 7.992 44.688 1.00 41.41 506 GLU A O 1
ATOM 3947 N N . GLY A 1 507 ? -4.820 7.893 45.629 1.00 38.16 507 GLY A N 1
ATOM 3948 C CA . GLY A 1 507 ? -5.161 6.948 46.703 1.00 38.16 507 GLY A CA 1
ATOM 3949 C C . GLY A 1 507 ? -5.897 7.560 47.905 1.00 38.16 507 GLY A C 1
ATOM 3950 O O . GLY A 1 507 ? -6.494 6.825 48.685 1.00 38.16 507 GLY A O 1
ATOM 3951 N N . THR A 1 508 ? -5.917 8.893 48.039 1.00 36.34 508 THR A N 1
ATOM 3952 C CA . THR A 1 508 ? -6.669 9.614 49.092 1.00 36.34 508 THR A CA 1
ATOM 3953 C C . THR A 1 508 ? -7.918 10.328 48.541 1.00 36.34 508 THR A C 1
ATOM 3955 O O . THR A 1 508 ? -8.755 10.796 49.310 1.00 36.34 508 THR A O 1
ATOM 3958 N N . ILE A 1 509 ? -8.111 10.360 47.214 1.00 40.00 509 ILE A N 1
ATOM 3959 C CA . ILE A 1 509 ? -9.352 10.821 46.556 1.00 40.00 509 ILE A CA 1
ATOM 3960 C C . ILE A 1 509 ? -10.375 9.675 46.395 1.00 40.00 509 ILE A C 1
ATOM 3962 O O . ILE A 1 509 ? -11.562 9.933 46.223 1.00 40.00 509 ILE A O 1
ATOM 3966 N N . GLY A 1 510 ? -9.962 8.415 46.576 1.00 35.19 510 GLY A N 1
ATOM 3967 C CA . GLY A 1 510 ? -10.857 7.251 46.671 1.00 35.19 510 GLY A CA 1
ATOM 3968 C C . GLY A 1 510 ? -11.497 7.014 48.048 1.00 35.19 510 GLY A C 1
ATOM 3969 O O . GLY A 1 510 ? -12.081 5.957 48.252 1.00 35.19 510 GLY A O 1
ATOM 3970 N N . GLY A 1 511 ? -11.371 7.945 49.003 1.00 33.03 511 GLY A N 1
ATOM 3971 C CA . GLY A 1 511 ? -11.791 7.720 50.396 1.00 33.03 511 GLY A CA 1
ATOM 3972 C C . GLY A 1 511 ? -12.572 8.844 51.076 1.00 33.03 511 GLY A C 1
ATOM 3973 O O . GLY A 1 511 ? -12.854 8.712 52.257 1.00 33.03 511 GLY A O 1
ATOM 3974 N N . ASN A 1 512 ? -12.919 9.939 50.388 1.00 31.16 512 ASN A N 1
ATOM 3975 C CA . ASN A 1 512 ? -13.658 11.063 50.997 1.00 31.16 512 ASN A CA 1
ATOM 3976 C C . ASN A 1 512 ? -14.597 11.798 50.017 1.00 31.16 512 ASN A C 1
ATOM 3978 O O . ASN A 1 512 ? -14.878 12.981 50.185 1.00 31.16 512 ASN A O 1
ATOM 3982 N N . ALA A 1 513 ? -15.114 11.096 49.004 1.00 32.06 513 ALA A N 1
ATOM 3983 C CA . ALA A 1 513 ? -16.208 11.579 48.151 1.00 32.06 513 ALA A CA 1
ATOM 3984 C C . ALA A 1 513 ? -17.510 10.770 48.344 1.00 32.06 513 ALA A C 1
ATOM 3986 O O . ALA A 1 513 ? -18.360 10.763 47.463 1.00 32.06 513 ALA A O 1
ATOM 3987 N N . GLU A 1 514 ? -17.667 10.105 49.496 1.00 32.88 514 GLU A N 1
ATOM 3988 C CA . GLU A 1 514 ? -18.909 9.420 49.910 1.00 32.88 514 GLU A CA 1
ATOM 3989 C C . GLU A 1 514 ? -19.477 9.949 51.245 1.00 32.88 514 GLU A C 1
ATOM 3991 O O . GLU A 1 514 ? -20.349 9.326 51.842 1.00 32.88 514 GLU A O 1
ATOM 3996 N N . ALA A 1 515 ? -19.025 11.108 51.739 1.00 32.94 515 ALA A N 1
ATOM 3997 C CA . ALA A 1 515 ? -19.467 11.622 53.045 1.00 32.94 515 ALA A CA 1
ATOM 3998 C C . ALA A 1 515 ? -19.885 13.104 53.074 1.00 32.94 515 ALA A C 1
ATOM 4000 O O . ALA A 1 515 ? -20.035 13.666 54.154 1.00 32.94 515 ALA A O 1
ATOM 4001 N N . GLU A 1 516 ? -20.144 13.721 51.918 1.00 31.00 516 GLU A N 1
ATOM 4002 C CA . GLU A 1 516 ? -20.865 15.003 51.815 1.00 31.00 516 GLU A CA 1
ATOM 4003 C C . GLU A 1 516 ? -21.871 14.971 50.649 1.00 31.00 516 GLU A C 1
ATOM 4005 O O . GLU A 1 516 ? -21.934 15.868 49.817 1.00 31.00 516 GLU A O 1
ATOM 4010 N N . GLU A 1 517 ? -22.691 13.921 50.591 1.00 32.75 517 GLU A N 1
ATOM 4011 C CA . GLU A 1 517 ? -24.002 13.991 49.940 1.00 32.75 517 GLU A CA 1
ATOM 4012 C C . GLU A 1 517 ? -25.046 14.054 51.056 1.00 32.75 517 GLU A C 1
ATOM 4014 O O . GLU A 1 517 ? -25.626 13.073 51.525 1.00 32.75 517 GLU A O 1
ATOM 4019 N N . SER A 1 518 ? -25.212 15.263 51.582 1.00 30.50 518 SER A N 1
ATOM 4020 C CA . SER A 1 518 ? -26.332 15.595 52.443 1.00 30.50 518 SER A CA 1
ATOM 4021 C C . SER A 1 518 ? -27.622 15.370 51.662 1.00 30.50 518 SER A C 1
ATOM 4023 O O . SER A 1 518 ? -27.951 16.197 50.824 1.00 30.50 518 SER A O 1
ATOM 4025 N N . THR A 1 519 ? -28.339 14.277 51.938 1.00 36.31 519 THR A N 1
ATOM 4026 C CA . THR A 1 519 ? -29.817 14.221 51.928 1.00 36.31 519 THR A CA 1
ATOM 4027 C C . THR A 1 519 ? -30.517 15.105 50.873 1.00 36.31 519 THR A C 1
ATOM 4029 O O . THR A 1 519 ? -31.443 15.850 51.187 1.00 36.31 519 THR A O 1
ATOM 4032 N N . GLU A 1 520 ? -30.131 15.006 49.600 1.00 37.69 520 GLU A N 1
ATOM 4033 C CA . GLU A 1 520 ? -30.969 15.451 48.491 1.00 37.69 520 GLU A CA 1
ATOM 4034 C C . GLU A 1 520 ? -31.792 14.236 48.070 1.00 37.69 520 GLU A C 1
ATOM 4036 O O . GLU A 1 520 ? -31.273 13.197 47.669 1.00 37.69 520 GLU A O 1
ATOM 4041 N N . LYS A 1 521 ? -33.113 14.333 48.250 1.00 37.97 521 LYS A N 1
ATOM 4042 C CA . LYS A 1 521 ? -34.069 13.404 47.641 1.00 37.97 521 LYS A CA 1
ATOM 4043 C C . LYS A 1 521 ? -33.665 13.219 46.179 1.00 37.97 521 LYS A C 1
ATOM 4045 O O . LYS A 1 521 ? -33.469 14.233 45.520 1.00 37.97 521 LYS A O 1
ATOM 4050 N N . ALA A 1 522 ? -33.592 11.979 45.691 1.00 43.78 522 ALA A N 1
ATOM 4051 C CA . ALA A 1 522 ? -33.409 11.691 44.272 1.00 43.78 522 ALA A CA 1
ATOM 4052 C C . ALA A 1 522 ? -34.387 12.553 43.448 1.00 43.78 522 ALA A C 1
ATOM 4054 O O . ALA A 1 522 ? -35.591 12.281 43.422 1.00 43.78 522 ALA A O 1
ATOM 4055 N N . GLU A 1 523 ? -33.890 13.652 42.867 1.00 59.50 523 GLU A N 1
ATOM 4056 C CA . GLU A 1 523 ? -34.641 14.451 41.906 1.00 59.50 523 GLU A CA 1
ATOM 4057 C C . GLU A 1 523 ? -34.896 13.522 40.718 1.00 59.50 523 GLU A C 1
ATOM 4059 O O . GLU A 1 523 ? -33.966 12.959 40.147 1.00 59.50 523 GLU A O 1
ATOM 4064 N N . VAL A 1 524 ? -36.166 13.306 40.383 1.00 75.38 524 VAL A N 1
ATOM 4065 C CA . VAL A 1 524 ? -36.550 12.512 39.213 1.00 75.38 524 VAL A CA 1
ATOM 4066 C C . VAL A 1 524 ? -35.940 13.170 37.972 1.00 75.38 524 VAL A C 1
ATOM 4068 O O . VAL A 1 524 ? -36.174 14.357 37.733 1.00 75.38 524 VAL A O 1
ATOM 4071 N N . ASP A 1 525 ? -35.169 12.418 37.181 1.00 86.88 525 ASP A N 1
ATOM 4072 C CA . ASP A 1 525 ? -34.610 12.918 35.924 1.00 86.88 525 ASP A CA 1
ATOM 4073 C C . ASP A 1 525 ? -35.743 13.199 34.923 1.00 86.88 525 ASP A C 1
ATOM 4075 O O . ASP A 1 525 ? -36.233 12.315 34.224 1.00 86.88 525 ASP A O 1
ATOM 4079 N N . VAL A 1 526 ? -36.140 14.469 34.805 1.00 88.38 526 VAL A N 1
ATOM 4080 C CA . VAL A 1 526 ? -37.177 14.938 33.862 1.00 88.38 526 VAL A CA 1
ATOM 4081 C C . VAL A 1 526 ? -36.820 14.724 32.375 1.00 88.38 526 VAL A C 1
ATOM 4083 O O . VAL A 1 526 ? -37.614 15.025 31.474 1.00 88.38 526 VAL A O 1
ATOM 4086 N N . SER A 1 5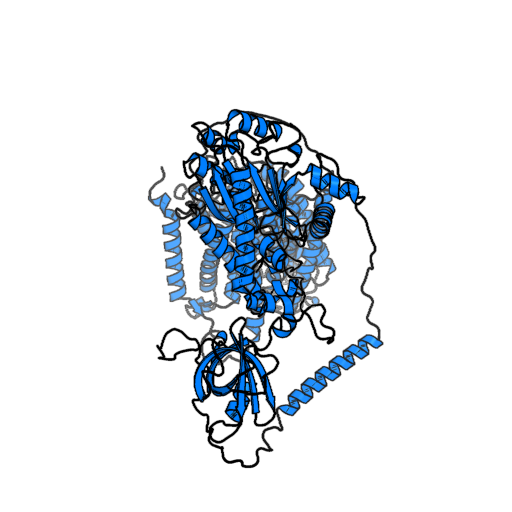27 ? -35.603 14.249 32.091 1.00 92.25 527 SER A N 1
ATOM 4087 C CA . SER A 1 527 ? -35.083 13.952 30.752 1.00 92.25 527 SER A CA 1
ATOM 4088 C C . SER A 1 527 ? -34.853 12.466 30.484 1.00 92.25 527 SER A C 1
ATOM 4090 O O . SER A 1 527 ? -34.292 12.136 29.436 1.00 92.25 527 SER A O 1
ATOM 4092 N N . GLU A 1 528 ? -35.301 11.575 31.369 1.00 91.56 528 GLU A N 1
ATOM 4093 C CA . GLU A 1 528 ? -35.221 10.133 31.139 1.00 91.56 528 GLU A CA 1
ATOM 4094 C C . GLU A 1 528 ? -35.847 9.758 29.777 1.00 91.56 528 GLU A C 1
ATOM 4096 O O . GLU A 1 528 ? -36.903 10.263 29.385 1.00 91.56 528 GLU A O 1
ATOM 4101 N N . GLY A 1 529 ? -35.148 8.924 28.999 1.00 92.62 529 GLY A N 1
ATOM 4102 C CA . GLY A 1 529 ? -35.567 8.530 27.647 1.00 92.62 529 GLY A CA 1
ATOM 4103 C C . GLY A 1 529 ? -35.346 9.580 26.547 1.00 92.62 529 GLY A C 1
ATOM 4104 O O . GLY A 1 529 ? -35.746 9.346 25.409 1.00 92.62 529 GLY A O 1
ATOM 4105 N N . LYS A 1 530 ? -34.706 10.722 26.843 1.00 96.00 530 LYS A N 1
ATOM 4106 C CA . LYS A 1 530 ? -34.337 11.749 25.843 1.00 96.00 530 LYS A CA 1
ATOM 4107 C C . LYS A 1 530 ? -32.857 11.731 25.465 1.00 96.00 530 LYS A C 1
ATOM 4109 O O . LYS A 1 530 ? -32.456 12.440 24.541 1.00 96.00 530 LYS A O 1
ATOM 4114 N N . TYR A 1 531 ? -32.039 10.948 26.162 1.00 97.38 531 TYR A N 1
ATOM 4115 C CA . TYR A 1 531 ? -30.619 10.831 25.870 1.00 97.38 531 TYR A CA 1
ATOM 4116 C C . TYR A 1 531 ? -30.065 9.444 26.161 1.00 97.38 531 TYR A C 1
ATOM 4118 O O . TYR A 1 531 ? -30.607 8.704 26.978 1.00 97.38 531 TYR A O 1
ATOM 4126 N N . GLY A 1 532 ? -28.980 9.089 25.477 1.00 96.44 532 GLY A N 1
ATOM 4127 C CA . GLY A 1 532 ? -28.328 7.793 25.636 1.00 96.44 532 GLY A CA 1
ATOM 4128 C C . GLY A 1 532 ? -27.554 7.376 24.392 1.00 96.44 532 GLY A C 1
ATOM 4129 O O . GLY A 1 532 ? -27.219 8.200 23.543 1.00 96.44 532 GLY A O 1
ATOM 4130 N N . ALA A 1 533 ? -27.281 6.079 24.268 1.00 96.06 533 ALA A N 1
ATOM 4131 C CA . ALA A 1 533 ? -26.624 5.489 23.105 1.00 96.06 533 ALA A CA 1
ATOM 4132 C C . ALA A 1 533 ? -27.490 4.367 22.518 1.00 96.06 533 ALA A C 1
ATOM 4134 O O . ALA A 1 533 ? -28.089 3.600 23.268 1.00 96.06 533 ALA A O 1
ATOM 4135 N N . TYR A 1 534 ? -27.534 4.245 21.188 1.00 91.38 534 TYR A N 1
ATOM 4136 C CA . TYR A 1 534 ? -28.330 3.205 20.513 1.00 91.38 534 TYR A CA 1
ATOM 4137 C C . TYR A 1 534 ? -27.709 1.797 20.579 1.00 91.38 534 TYR A C 1
ATOM 4139 O O . TYR A 1 534 ? -28.365 0.825 20.210 1.00 91.38 534 TYR A O 1
ATOM 4147 N N . GLY A 1 535 ? -2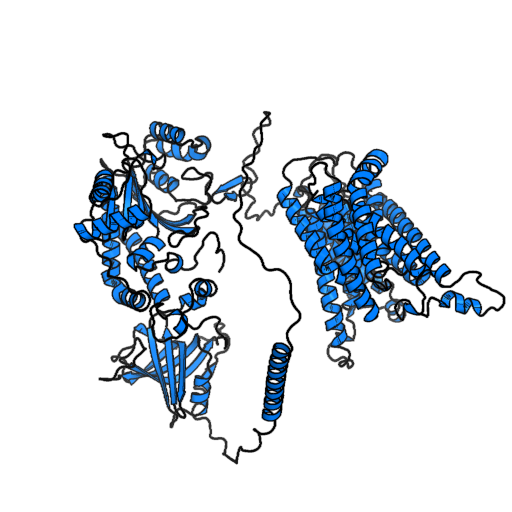6.449 1.669 21.009 1.00 88.12 535 GLY A N 1
ATOM 4148 C CA . GLY A 1 535 ? -25.651 0.466 20.757 1.00 88.12 535 GLY A CA 1
ATOM 4149 C C . GLY A 1 535 ? -25.262 0.350 19.277 1.00 88.12 535 GLY A C 1
ATOM 4150 O O . GLY A 1 535 ? -25.352 1.318 18.520 1.00 88.12 535 GLY A O 1
ATOM 4151 N N . VAL A 1 536 ? -24.798 -0.826 18.847 1.00 93.69 536 VAL A N 1
ATOM 4152 C CA . VAL A 1 536 ? -24.411 -1.040 17.442 1.00 93.69 536 VAL A CA 1
ATOM 4153 C C . VAL A 1 536 ? -25.666 -1.106 16.571 1.00 93.69 536 VAL A C 1
ATOM 4155 O O . VAL A 1 536 ? -26.501 -1.992 16.742 1.00 93.69 536 VAL A O 1
ATOM 4158 N N . ILE A 1 537 ? -25.787 -0.197 15.601 1.00 94.56 537 ILE A N 1
ATOM 4159 C CA . ILE A 1 537 ? -26.876 -0.234 14.617 1.00 94.56 537 ILE A CA 1
ATOM 4160 C C . ILE A 1 537 ? -26.642 -1.405 13.657 1.00 94.56 537 ILE A C 1
ATOM 4162 O O . ILE A 1 537 ? -25.784 -1.336 12.781 1.00 94.56 537 ILE A O 1
ATOM 4166 N N . GLN A 1 538 ? -27.438 -2.465 13.807 1.00 95.69 538 GLN A N 1
ATOM 4167 C CA . GLN A 1 538 ? -27.391 -3.681 12.979 1.00 95.69 538 GLN A CA 1
ATOM 4168 C C . GLN A 1 538 ? -28.682 -3.884 12.169 1.00 95.69 538 GLN A C 1
ATOM 4170 O O . GLN A 1 538 ? -29.101 -5.010 11.920 1.00 95.69 538 GLN A O 1
ATOM 4175 N N . SER A 1 539 ? -29.348 -2.787 11.790 1.00 95.31 539 SER A N 1
ATOM 4176 C CA . SER A 1 539 ? -30.598 -2.810 11.010 1.00 95.31 539 SER A CA 1
ATOM 4177 C C . SER A 1 539 ? -31.738 -3.626 11.648 1.00 95.31 539 SER A C 1
ATOM 4179 O O . SER A 1 539 ? -32.593 -4.155 10.944 1.00 95.31 539 SER A O 1
ATOM 4181 N N . THR A 1 540 ? -31.770 -3.713 12.980 1.00 94.50 540 THR A N 1
ATOM 4182 C CA . THR A 1 540 ? -32.784 -4.452 13.755 1.00 94.50 540 THR A CA 1
ATOM 4183 C C . THR A 1 540 ? -34.148 -3.762 13.781 1.00 94.50 540 THR A C 1
ATOM 4185 O O . THR A 1 540 ? -35.175 -4.422 13.910 1.00 94.50 540 THR A O 1
ATOM 4188 N N . GLU A 1 541 ? -34.169 -2.438 13.637 1.00 92.62 541 GLU A N 1
ATOM 4189 C CA . GLU A 1 541 ? -35.373 -1.612 13.644 1.00 92.62 541 GLU A CA 1
ATOM 4190 C C . GLU A 1 541 ? -35.352 -0.591 12.500 1.00 92.62 541 GLU A C 1
ATOM 4192 O O . GLU A 1 541 ? -34.303 -0.056 12.130 1.00 92.62 541 GLU A O 1
ATOM 4197 N N . LYS A 1 542 ? -36.531 -0.290 11.946 1.00 92.75 542 LYS A N 1
ATOM 4198 C CA . LYS A 1 542 ? -36.721 0.768 10.948 1.00 92.75 542 LYS A CA 1
ATOM 4199 C C . LYS A 1 542 ? -37.493 1.921 11.584 1.00 92.75 542 LYS A C 1
ATOM 4201 O O . LYS A 1 542 ? -38.719 1.897 11.618 1.00 92.75 542 LYS A O 1
ATOM 4206 N N . LYS A 1 543 ? -36.772 2.923 12.093 1.00 88.88 543 LYS A N 1
ATOM 4207 C CA . LYS A 1 543 ? -37.379 4.144 12.647 1.00 88.88 543 LYS A CA 1
ATOM 4208 C C . LYS A 1 543 ? -37.873 5.052 11.528 1.00 88.88 543 LYS A C 1
ATOM 4210 O O . LYS A 1 543 ? -37.151 5.282 10.559 1.00 88.88 543 LYS A O 1
ATOM 4215 N N . ASP A 1 544 ? -39.067 5.606 11.695 1.00 92.25 544 ASP A N 1
ATOM 4216 C CA . ASP A 1 544 ? -39.613 6.629 10.801 1.00 92.25 544 ASP A CA 1
ATOM 4217 C C . ASP A 1 544 ? -39.143 8.027 11.244 1.00 92.25 544 ASP A C 1
ATOM 4219 O O . ASP A 1 544 ? -39.902 8.833 11.776 1.00 92.25 544 ASP A O 1
ATOM 4223 N N . ILE A 1 545 ? -37.833 8.276 11.122 1.00 93.81 545 ILE A N 1
ATOM 4224 C CA . ILE A 1 545 ? -37.202 9.563 11.449 1.00 93.81 545 ILE A CA 1
ATOM 4225 C C . ILE A 1 545 ? -36.711 10.211 10.159 1.00 93.81 545 ILE A C 1
ATOM 4227 O O . ILE A 1 545 ? -35.885 9.648 9.437 1.00 93.81 545 ILE A O 1
ATOM 4231 N N . LYS A 1 546 ? -37.172 11.437 9.899 1.00 95.44 546 LYS A N 1
ATOM 4232 C CA . LYS A 1 546 ? -36.690 12.253 8.784 1.00 95.44 546 LYS A CA 1
ATOM 4233 C C . LYS A 1 546 ? -35.561 13.170 9.248 1.00 95.44 546 LYS A C 1
ATOM 4235 O O . LYS A 1 546 ? -35.804 14.172 9.917 1.00 95.44 546 LYS A O 1
ATOM 4240 N N . PHE A 1 547 ? -34.336 12.838 8.856 1.00 97.44 547 PHE A N 1
ATOM 4241 C CA . PHE A 1 547 ? -33.169 13.680 9.110 1.00 97.44 547 PHE A CA 1
ATOM 4242 C C . PHE A 1 547 ? -33.081 14.831 8.102 1.00 97.44 547 PHE A C 1
ATOM 4244 O O . PHE A 1 547 ? -33.187 14.616 6.895 1.00 97.44 547 PHE A O 1
ATOM 4251 N N . VAL A 1 548 ? -32.855 16.042 8.606 1.00 98.06 548 VAL A N 1
ATOM 4252 C CA . VAL A 1 548 ? -32.589 17.253 7.819 1.00 98.06 548 VAL A CA 1
ATOM 4253 C C . VAL A 1 548 ? -31.076 17.428 7.677 1.00 98.06 548 VAL A C 1
ATOM 4255 O O . VAL A 1 548 ? -30.328 17.221 8.635 1.00 98.06 548 VAL A O 1
ATOM 4258 N N . GLN A 1 549 ? -30.609 17.798 6.483 1.00 97.88 549 GLN A N 1
ATOM 4259 C CA . GLN A 1 549 ? -29.196 18.109 6.259 1.00 97.88 549 GLN A CA 1
ATOM 4260 C C . GLN A 1 549 ? -28.861 19.461 6.890 1.00 97.88 549 GLN A C 1
ATOM 4262 O O . GLN A 1 549 ? -29.547 20.450 6.645 1.00 97.88 549 GLN A O 1
ATOM 4267 N N . ILE A 1 550 ? -27.769 19.541 7.652 1.00 98.12 550 ILE A N 1
ATOM 4268 C CA . ILE A 1 550 ? -27.361 20.771 8.351 1.00 98.12 550 ILE A CA 1
ATOM 4269 C C . ILE A 1 550 ? -27.140 21.922 7.360 1.00 98.12 550 ILE A C 1
ATOM 4271 O O . ILE A 1 550 ? -27.403 23.078 7.676 1.00 98.12 550 ILE A O 1
ATOM 4275 N N . GLY A 1 551 ? -26.688 21.619 6.141 1.00 95.50 551 GLY A N 1
ATOM 4276 C CA . GLY A 1 551 ? -26.498 22.602 5.072 1.00 95.50 551 GLY A CA 1
ATOM 4277 C C . GLY A 1 551 ? -27.776 23.319 4.613 1.00 95.50 551 GLY A C 1
ATOM 4278 O O . GLY A 1 551 ? -27.668 24.417 4.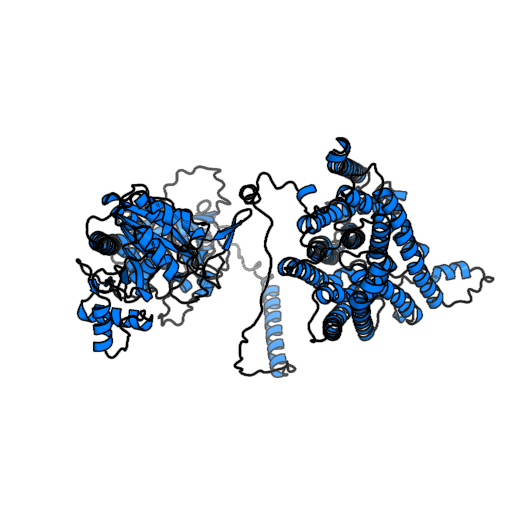075 1.00 95.50 551 GLY A O 1
ATOM 4279 N N . GLU A 1 552 ? -28.952 22.728 4.839 1.00 96.00 552 GLU A N 1
ATOM 4280 C CA . GLU A 1 552 ? -30.259 23.211 4.362 1.00 96.00 552 GLU A CA 1
ATOM 4281 C C . GLU A 1 552 ? -31.057 23.968 5.440 1.00 96.00 552 GLU A C 1
ATOM 4283 O O . GLU A 1 552 ? -32.098 24.563 5.150 1.00 96.00 552 GLU A O 1
ATOM 4288 N N . ILE A 1 553 ? -30.584 23.955 6.690 1.00 97.06 553 ILE A N 1
ATOM 4289 C CA . ILE A 1 553 ? -31.262 24.606 7.815 1.00 97.06 553 ILE A CA 1
ATOM 4290 C C . ILE A 1 553 ? -31.062 26.117 7.706 1.00 97.06 553 ILE A C 1
ATOM 4292 O O . ILE A 1 553 ? -29.941 26.599 7.588 1.00 97.06 553 ILE A O 1
ATOM 4296 N N . SER A 1 554 ? -32.161 26.861 7.759 1.00 94.81 554 SER A N 1
ATOM 4297 C CA . SER A 1 554 ? -32.188 28.324 7.701 1.00 94.81 554 SER A CA 1
ATOM 4298 C C . SER A 1 554 ? -33.350 28.854 8.540 1.00 94.81 554 SER A C 1
ATOM 4300 O O . SER A 1 554 ? -34.157 28.074 9.050 1.00 94.81 554 SER A O 1
ATOM 4302 N N . GLU A 1 555 ? -33.483 30.177 8.636 1.00 94.69 555 GLU A N 1
ATOM 4303 C CA . GLU A 1 555 ? -34.566 30.851 9.370 1.00 94.69 555 GLU A CA 1
ATOM 4304 C C . GLU A 1 555 ? -35.974 30.430 8.914 1.00 94.69 555 GLU A C 1
ATOM 4306 O O . GLU A 1 555 ? -36.929 30.515 9.677 1.00 94.69 555 GLU A O 1
ATOM 4311 N N . LYS A 1 556 ? -36.115 29.888 7.695 1.00 95.25 556 LYS A N 1
ATOM 4312 C CA . LYS A 1 556 ? -37.384 29.333 7.186 1.00 95.25 556 LYS A CA 1
ATOM 4313 C C . LYS A 1 556 ? -37.927 28.179 8.033 1.00 95.25 556 LYS A C 1
ATOM 4315 O O . LYS A 1 556 ? -39.105 27.844 7.917 1.00 95.25 556 LYS A O 1
ATOM 4320 N N . LEU A 1 557 ? -37.067 27.542 8.825 1.00 96.19 557 LEU A N 1
ATOM 4321 C CA . LEU A 1 557 ? -37.427 26.450 9.720 1.00 96.19 557 LEU A CA 1
ATOM 4322 C C . LEU A 1 557 ? -37.632 26.916 11.169 1.00 96.19 557 LEU A C 1
ATOM 4324 O O . LEU A 1 557 ? -37.816 26.058 12.024 1.00 96.19 557 LEU A O 1
ATOM 4328 N N . ASP A 1 558 ? -37.617 28.224 11.463 1.00 96.94 558 ASP A N 1
ATOM 4329 C CA . ASP A 1 558 ? -37.811 28.738 12.828 1.00 96.94 558 ASP A CA 1
ATOM 4330 C C . ASP A 1 558 ? -39.076 28.161 13.485 1.00 96.94 558 ASP A C 1
ATOM 4332 O O . ASP A 1 558 ? -40.142 28.060 12.873 1.00 96.94 558 ASP A O 1
ATOM 4336 N N . GLY A 1 559 ? -38.932 27.726 14.736 1.00 96.19 559 GLY A N 1
ATOM 4337 C CA . GLY A 1 559 ? -39.980 27.074 15.516 1.00 96.19 559 GLY A CA 1
ATOM 4338 C C . GLY A 1 559 ? -40.277 25.619 15.131 1.00 96.19 559 GLY A C 1
ATOM 4339 O O . GLY A 1 559 ? -41.048 24.965 15.835 1.00 96.19 559 GLY A O 1
ATOM 4340 N N . GLN A 1 560 ? -39.682 25.073 14.064 1.00 97.56 560 GLN A N 1
ATOM 4341 C CA . GLN A 1 560 ? -39.887 23.676 13.673 1.00 97.56 560 GLN A CA 1
ATOM 4342 C C . GLN A 1 560 ? -38.965 22.735 14.449 1.00 97.56 560 GLN A C 1
ATOM 4344 O O . GLN A 1 560 ? -37.773 22.997 14.620 1.00 97.56 560 GLN A O 1
ATOM 4349 N N . GLN A 1 561 ? -39.514 21.597 14.875 1.00 97.88 561 GLN A N 1
ATOM 4350 C CA . GLN A 1 561 ? -38.742 20.504 15.454 1.00 97.88 561 GLN A CA 1
ATOM 4351 C C . GLN A 1 561 ? -38.165 19.625 14.341 1.00 97.88 561 GLN A C 1
ATOM 4353 O O . GLN A 1 561 ? -38.903 19.126 13.490 1.00 97.88 561 GLN A O 1
ATOM 4358 N N . ILE A 1 562 ? -36.854 19.407 14.365 1.00 98.19 562 ILE A N 1
ATOM 4359 C CA . ILE A 1 562 ? -36.133 18.632 13.354 1.00 98.19 562 ILE A CA 1
ATOM 4360 C C . ILE A 1 562 ? -35.191 17.616 13.995 1.00 98.19 562 ILE A C 1
ATOM 4362 O O . ILE A 1 562 ? -34.765 17.772 15.140 1.00 98.19 562 ILE A O 1
ATOM 4366 N N . TRP A 1 563 ? -34.829 16.601 13.211 1.00 98.50 563 TRP A N 1
ATOM 4367 C CA . TRP A 1 563 ? -33.750 15.672 13.524 1.00 98.50 563 TRP A CA 1
ATOM 4368 C C . TRP A 1 563 ? -32.544 15.948 12.637 1.00 98.50 563 TRP A C 1
ATOM 4370 O O . TRP A 1 563 ? -32.681 16.065 11.421 1.00 98.50 563 TRP A O 1
ATOM 4380 N N . VAL A 1 564 ? -31.355 15.988 13.229 1.00 98.44 564 VAL A N 1
ATOM 4381 C CA . VAL A 1 564 ? -30.084 16.069 12.502 1.00 98.44 564 VAL A CA 1
ATOM 4382 C C . VAL A 1 564 ? -29.159 14.948 12.956 1.00 98.44 564 VAL A C 1
ATOM 4384 O O . VAL A 1 564 ? -29.127 14.605 14.136 1.00 98.44 564 VAL A O 1
ATOM 4387 N N . ARG A 1 565 ? -28.396 14.380 12.020 1.00 98.50 565 ARG A N 1
ATOM 4388 C CA . ARG A 1 565 ? -27.313 13.433 12.310 1.00 98.50 565 ARG A CA 1
ATOM 4389 C C . ARG A 1 565 ? -25.993 14.056 11.893 1.00 98.50 565 ARG A C 1
ATOM 4391 O O . ARG A 1 565 ? -25.798 14.374 10.720 1.00 98.50 565 ARG A O 1
ATOM 4398 N N . GLY A 1 566 ? -25.072 14.193 12.837 1.00 98.31 566 GLY A N 1
ATOM 4399 C CA . GLY A 1 566 ? -23.763 14.783 12.581 1.00 98.31 566 GLY A CA 1
ATOM 4400 C C . GLY A 1 566 ? -22.725 14.360 13.607 1.00 98.31 566 GLY A C 1
ATOM 4401 O O . GLY A 1 566 ? -22.989 13.545 14.486 1.00 98.31 566 GLY A O 1
ATOM 4402 N N . ARG A 1 567 ? -21.515 14.895 13.475 1.00 98.56 567 ARG A N 1
ATOM 4403 C CA . ARG A 1 567 ? -20.437 14.695 14.443 1.00 98.56 567 ARG A CA 1
ATOM 4404 C C . ARG A 1 567 ? -20.477 15.779 15.503 1.00 98.56 567 ARG A C 1
ATOM 4406 O O . ARG A 1 567 ? -20.637 16.952 15.166 1.00 98.56 567 ARG A O 1
ATOM 4413 N N . LEU A 1 568 ? -20.275 15.398 16.759 1.00 98.25 568 LEU A N 1
ATOM 4414 C CA . LEU A 1 568 ? -20.026 16.353 17.829 1.00 98.25 568 LEU A CA 1
ATOM 4415 C C . LEU A 1 568 ? -18.645 16.983 17.618 1.00 98.25 568 LEU A C 1
ATOM 4417 O O . LEU A 1 568 ? -17.626 16.358 17.888 1.00 98.25 568 LEU A O 1
ATOM 4421 N N . HIS A 1 569 ? -18.607 18.197 17.083 1.00 97.62 569 HIS A N 1
ATOM 4422 C CA . HIS A 1 569 ? -17.363 18.877 16.735 1.00 97.62 569 HIS A CA 1
ATOM 4423 C C . HIS A 1 569 ? -16.747 19.603 17.929 1.00 97.62 569 HIS A C 1
ATOM 4425 O O . HIS A 1 569 ? -15.536 19.566 18.113 1.00 97.62 569 HIS A O 1
ATOM 4431 N N . ASN A 1 570 ? -17.590 20.234 18.745 1.00 95.50 570 ASN A N 1
ATOM 4432 C CA . ASN A 1 570 ? -17.185 20.903 19.975 1.00 95.50 570 ASN A CA 1
ATOM 4433 C C . ASN A 1 570 ? -18.305 20.782 21.018 1.00 95.50 570 ASN A C 1
ATOM 4435 O O . ASN A 1 570 ? -19.480 20.693 20.655 1.00 95.50 570 ASN A O 1
ATOM 4439 N N . SER A 1 571 ? -17.945 20.784 22.298 1.00 95.25 571 SER A N 1
ATOM 4440 C CA . SER A 1 571 ? -18.869 20.738 23.429 1.00 95.25 571 SER A CA 1
ATOM 4441 C C . SER A 1 571 ? -18.321 21.586 24.571 1.00 95.25 571 SER A C 1
ATOM 4443 O O . SER A 1 571 ? -17.201 21.383 25.037 1.00 95.25 571 SER A O 1
ATOM 4445 N N . ARG A 1 572 ? -19.111 22.556 25.031 1.00 94.94 572 ARG A N 1
ATOM 4446 C CA . ARG A 1 572 ? -18.753 23.468 26.116 1.00 94.94 572 ARG A CA 1
ATOM 4447 C C . ARG A 1 572 ? -19.885 23.530 27.127 1.00 94.94 572 ARG A C 1
ATOM 4449 O O . ARG A 1 572 ? -20.959 24.050 26.831 1.00 94.94 572 ARG A O 1
ATOM 4456 N N . SER A 1 573 ? -19.640 23.055 28.344 1.00 92.25 573 SER A N 1
ATOM 4457 C CA . SER A 1 573 ? -20.577 23.213 29.458 1.00 92.25 573 SER A CA 1
ATOM 4458 C C . SER A 1 573 ? -20.210 24.406 30.343 1.00 92.25 573 SER A C 1
ATOM 4460 O O . SER A 1 573 ? -19.040 24.738 30.543 1.00 92.25 573 SER A O 1
ATOM 4462 N N . LYS A 1 574 ? -21.230 25.093 30.862 1.00 90.94 574 LYS A N 1
ATOM 4463 C CA . LYS A 1 574 ? -21.095 26.175 31.841 1.00 90.94 574 LYS A CA 1
ATOM 4464 C C . LYS A 1 574 ? -22.276 26.126 32.807 1.00 90.94 574 LYS A C 1
ATOM 4466 O O . LYS A 1 574 ? -23.362 26.628 32.510 1.00 90.94 574 LYS A O 1
ATOM 4471 N N . GLY A 1 575 ? -22.063 25.522 33.976 1.00 88.50 575 GLY A N 1
ATOM 4472 C CA . GLY A 1 575 ? -23.083 25.391 35.019 1.00 88.50 575 GLY A CA 1
ATOM 4473 C C . GLY A 1 575 ? -24.332 24.662 34.514 1.00 88.50 575 GLY A C 1
ATOM 4474 O O . GLY A 1 575 ? -24.268 23.490 34.169 1.00 88.50 575 GLY A O 1
ATOM 4475 N N . LYS A 1 576 ? -25.461 25.374 34.443 1.00 92.56 576 LYS A N 1
ATOM 4476 C CA . LYS A 1 576 ? -26.773 24.859 34.006 1.00 92.56 576 LYS A CA 1
ATOM 4477 C C . LYS A 1 576 ? -26.985 24.871 32.481 1.00 92.56 576 LYS A C 1
ATOM 4479 O O . LYS A 1 576 ? -28.123 24.800 32.027 1.00 92.56 576 LYS A O 1
ATOM 4484 N N . SER A 1 577 ? -25.922 25.015 31.693 1.00 94.62 577 SER A N 1
ATOM 4485 C CA . SER A 1 577 ? -26.009 25.101 30.231 1.00 94.62 577 SER A CA 1
ATOM 4486 C C . SER A 1 577 ? -24.913 24.298 29.537 1.00 94.62 577 SER A C 1
ATOM 4488 O O . SER A 1 577 ? -23.801 24.182 30.062 1.00 94.62 577 SER A O 1
ATOM 4490 N N . CYS A 1 578 ? -25.214 23.763 28.355 1.00 96.62 578 CYS A N 1
ATOM 4491 C CA . CYS A 1 578 ? -24.244 23.146 27.455 1.00 96.62 578 CYS A CA 1
ATOM 4492 C C . CYS A 1 578 ? -24.490 23.616 26.019 1.00 96.62 578 CYS A C 1
ATOM 4494 O O . CYS A 1 578 ? -25.621 23.626 25.539 1.00 96.62 578 CYS A O 1
ATOM 4496 N N . PHE A 1 579 ? -23.408 24.018 25.362 1.00 97.12 579 PHE A N 1
ATOM 4497 C CA . PHE A 1 579 ? -23.372 24.440 23.971 1.00 97.12 579 PHE A CA 1
ATOM 4498 C C . PHE A 1 579 ? -22.569 23.408 23.196 1.00 97.12 579 PHE A C 1
ATOM 4500 O O . PHE A 1 579 ? -21.433 23.108 23.564 1.00 97.12 579 PHE A O 1
ATOM 4507 N N . VAL A 1 580 ? -23.146 22.878 22.129 1.00 97.69 580 VAL A N 1
ATOM 4508 C CA . VAL A 1 580 ? -22.482 21.920 21.247 1.00 97.69 580 VAL A CA 1
ATOM 4509 C C . VAL A 1 580 ? -22.437 22.460 19.832 1.00 97.69 580 VAL A C 1
ATOM 4511 O O . VAL A 1 580 ? -23.324 23.194 19.410 1.00 97.69 580 VAL A O 1
ATOM 4514 N N . VAL A 1 581 ? -21.421 22.073 19.075 1.00 98.38 581 VAL A N 1
ATOM 4515 C CA . VAL A 1 581 ? -21.375 22.301 17.630 1.00 98.38 581 VAL A CA 1
ATOM 4516 C C . VAL A 1 581 ? -21.530 20.955 16.950 1.00 98.38 581 VAL A C 1
ATOM 4518 O O . VAL A 1 581 ? -20.708 20.059 17.147 1.00 98.38 581 VAL A O 1
ATOM 4521 N N . VAL A 1 582 ? -22.578 20.811 16.143 1.00 98.50 582 VAL A N 1
ATOM 4522 C CA . VAL A 1 582 ? -22.812 19.612 15.338 1.00 98.50 582 VAL A CA 1
ATOM 4523 C C . VAL A 1 582 ? -22.339 19.888 13.921 1.00 98.50 582 VAL A C 1
ATOM 4525 O O . VAL A 1 582 ? -22.772 20.847 13.282 1.00 98.50 582 VAL A O 1
ATOM 4528 N N . ARG A 1 583 ? -21.433 19.046 13.426 1.00 98.38 583 ARG A N 1
ATOM 4529 C CA . ARG A 1 583 ? -20.828 19.174 12.102 1.00 98.38 583 ARG A CA 1
ATOM 4530 C C . ARG A 1 583 ? -21.283 18.061 11.175 1.00 98.38 583 ARG A C 1
ATOM 4532 O O . ARG A 1 583 ? -21.239 16.883 11.524 1.00 98.38 583 ARG A O 1
ATOM 4539 N N . GLN A 1 584 ? -21.634 18.432 9.954 1.00 97.94 584 GLN A N 1
ATOM 4540 C CA . GLN A 1 584 ? -21.914 17.524 8.853 1.00 97.94 584 GLN A CA 1
ATOM 4541 C C . GLN A 1 584 ? -21.184 18.048 7.613 1.00 97.94 584 GLN A C 1
ATOM 4543 O O . GLN A 1 584 ? -21.580 19.051 7.019 1.00 97.94 584 GLN A O 1
ATOM 4548 N N . GLN A 1 585 ? -20.081 17.379 7.256 1.00 95.44 585 GLN A N 1
ATOM 4549 C CA . GLN A 1 585 ? -19.177 17.786 6.171 1.00 95.44 585 GLN A CA 1
ATOM 4550 C C . GLN A 1 585 ? -18.702 19.243 6.348 1.00 95.44 585 GLN A C 1
ATOM 4552 O O . GLN A 1 585 ? -18.122 19.565 7.388 1.00 95.44 585 GLN A O 1
ATOM 4557 N N . ILE A 1 586 ? -18.964 20.114 5.364 1.00 95.94 586 ILE A N 1
ATOM 4558 C CA . ILE A 1 586 ? -18.628 21.544 5.398 1.00 95.94 586 ILE A CA 1
ATOM 4559 C C . ILE A 1 586 ? -19.577 22.375 6.270 1.00 95.94 586 ILE A C 1
ATOM 4561 O O . ILE A 1 586 ? -19.303 23.550 6.477 1.00 95.94 586 ILE A O 1
ATOM 4565 N N . SER A 1 587 ? -20.690 21.818 6.753 1.00 97.19 587 SER A N 1
ATOM 4566 C CA . SER A 1 587 ? -21.720 22.576 7.475 1.00 97.19 587 SER A CA 1
ATOM 4567 C C . SER A 1 587 ? -21.657 22.330 8.983 1.00 97.19 587 SER A C 1
ATOM 4569 O O . SER A 1 587 ? -21.450 21.202 9.431 1.00 97.19 587 SER A O 1
ATOM 4571 N N . THR A 1 588 ? -21.869 23.380 9.770 1.00 97.88 588 THR A N 1
ATOM 4572 C CA . THR A 1 588 ? -21.924 23.360 11.235 1.00 97.88 588 THR A CA 1
ATOM 4573 C C . THR A 1 588 ? -23.120 24.156 11.746 1.00 97.88 588 THR A C 1
ATOM 4575 O O . THR A 1 588 ? -23.468 25.199 11.186 1.00 97.88 588 THR A O 1
ATOM 4578 N N . ILE A 1 589 ? -23.738 23.667 12.820 1.00 98.25 589 ILE A N 1
ATOM 4579 C CA . ILE A 1 589 ? -24.825 24.337 13.541 1.00 98.25 589 ILE A CA 1
ATOM 4580 C C . ILE A 1 589 ? -24.581 24.234 15.047 1.00 98.25 589 ILE A C 1
ATOM 4582 O O . ILE A 1 589 ? -24.098 23.207 15.536 1.00 98.25 589 ILE A O 1
ATOM 4586 N N . GLN A 1 590 ? -24.907 25.299 15.775 1.00 98.25 590 GLN A N 1
ATOM 4587 C CA . GLN A 1 590 ? -24.869 25.301 17.232 1.00 98.25 590 GLN A CA 1
ATOM 4588 C C . GLN A 1 590 ? -26.135 24.659 17.795 1.00 98.25 590 GLN A C 1
ATOM 4590 O O . GLN A 1 590 ? -27.243 24.958 17.356 1.00 98.25 590 GLN A O 1
ATOM 4595 N N . GLY A 1 591 ? -25.961 23.801 18.793 1.00 97.75 591 GLY A N 1
ATOM 4596 C CA . GLY A 1 591 ? -27.023 23.276 19.633 1.00 97.75 591 GLY A CA 1
ATOM 4597 C C . GLY A 1 591 ? -26.903 23.795 21.062 1.00 97.75 591 GLY A C 1
ATOM 4598 O O . GLY A 1 591 ? -25.793 23.901 21.592 1.00 97.75 591 GLY A O 1
ATOM 4599 N N . THR A 1 592 ? -28.032 24.099 21.694 1.00 96.88 592 THR A N 1
ATOM 4600 C CA . THR A 1 592 ? -28.090 24.640 23.056 1.00 96.88 592 THR A CA 1
ATOM 4601 C C . THR A 1 592 ? -28.958 23.771 23.965 1.00 96.88 592 THR A C 1
ATOM 4603 O O . THR A 1 592 ? -30.043 23.331 23.585 1.00 96.88 592 THR A O 1
ATOM 4606 N N . LEU A 1 593 ? -28.463 23.498 25.176 1.00 95.94 593 LEU A N 1
ATOM 4607 C CA . LEU A 1 593 ? -29.201 22.857 26.267 1.00 95.94 593 LEU A CA 1
ATOM 4608 C C . LEU A 1 593 ? -29.147 23.751 27.504 1.00 95.94 593 LEU A C 1
ATOM 4610 O O . LEU A 1 593 ? -28.061 24.140 27.939 1.00 95.94 593 LEU A O 1
ATOM 4614 N N . PHE A 1 594 ? -30.302 24.003 28.117 1.00 95.06 594 PHE A N 1
ATOM 4615 C CA . PHE A 1 594 ? -30.433 24.755 29.366 1.00 95.06 594 PHE A CA 1
ATOM 4616 C C . PHE A 1 594 ? -31.282 23.961 30.355 1.00 95.06 594 PHE A C 1
ATOM 4618 O O . PHE A 1 594 ? -32.369 23.520 29.995 1.00 95.06 594 PHE A O 1
ATOM 4625 N N . VAL A 1 595 ? -30.809 23.794 31.594 1.00 93.62 595 VAL A N 1
ATOM 4626 C CA . VAL A 1 595 ? -31.586 23.119 32.647 1.00 93.62 595 VAL A CA 1
ATOM 4627 C C . VAL A 1 595 ? -32.884 23.889 32.901 1.00 93.62 595 VAL A C 1
ATOM 4629 O O . VAL A 1 595 ? -32.849 25.092 33.165 1.00 93.62 595 VAL A O 1
ATOM 4632 N N . GLY A 1 596 ? -34.011 23.185 32.866 1.00 90.75 596 GLY A N 1
ATOM 4633 C CA . GLY A 1 596 ? -35.352 23.744 33.013 1.00 90.75 596 GLY A CA 1
ATOM 4634 C C . GLY A 1 596 ? -36.399 22.648 33.197 1.00 90.75 596 GLY A C 1
ATOM 4635 O O . GLY A 1 596 ? -36.077 21.546 33.628 1.00 90.75 596 GLY A O 1
ATOM 4636 N N . GLU A 1 597 ? -37.654 22.932 32.850 1.00 84.62 597 GLU A N 1
ATOM 4637 C CA . GLU A 1 597 ? -38.776 21.996 33.052 1.00 84.62 597 GLU A CA 1
ATOM 4638 C C . GLU A 1 597 ? -38.637 20.686 32.257 1.00 84.62 597 GLU A C 1
ATOM 4640 O O . GLU A 1 597 ? -39.105 19.639 32.695 1.00 84.62 597 GLU A O 1
ATOM 4645 N N . SER A 1 598 ? -37.989 20.729 31.089 1.00 83.81 598 SER A N 1
ATOM 4646 C CA . SER A 1 598 ? -37.897 19.601 30.152 1.00 83.81 598 SER A CA 1
ATOM 4647 C C . SER A 1 598 ? -36.488 19.026 29.981 1.00 83.81 598 SER A C 1
ATOM 4649 O O . SER A 1 598 ? -36.351 18.000 29.306 1.00 83.81 598 SER A O 1
ATOM 4651 N N . VAL A 1 599 ? -35.478 19.665 30.587 1.00 92.62 599 VAL A N 1
ATOM 4652 C CA . VAL A 1 599 ? -34.045 19.341 30.490 1.00 92.62 599 VAL A CA 1
ATOM 4653 C C . VAL A 1 599 ? -33.442 19.310 31.896 1.00 92.62 599 VAL A C 1
ATOM 4655 O O . VAL A 1 599 ? -33.436 20.323 32.597 1.00 92.62 599 VAL A O 1
ATOM 4658 N N . SER A 1 600 ? -32.912 18.162 32.310 1.00 94.62 600 SER A N 1
ATOM 4659 C CA . SER A 1 600 ? -32.322 17.946 33.634 1.00 94.62 600 SER A CA 1
ATOM 4660 C C . SER A 1 600 ? -30.833 18.307 33.682 1.00 94.62 600 SER A C 1
ATOM 4662 O O . SER A 1 600 ? -30.168 18.480 32.655 1.00 94.62 600 SER A O 1
ATOM 4664 N N . LYS A 1 601 ? -30.275 18.396 34.899 1.00 93.75 601 LYS A N 1
ATOM 4665 C CA . LYS A 1 601 ? -28.822 18.544 35.101 1.00 93.75 601 LYS A CA 1
ATOM 4666 C C . LYS A 1 601 ? -28.053 17.342 34.540 1.00 93.75 601 LYS A C 1
ATOM 4668 O O . LYS A 1 601 ? -26.973 17.534 33.980 1.00 93.75 601 LYS A O 1
ATOM 4673 N N . ASP A 1 602 ? -28.609 16.136 34.653 1.00 94.50 602 ASP A N 1
ATOM 4674 C CA . ASP A 1 602 ? -27.971 14.905 34.180 1.00 94.50 602 ASP A CA 1
ATOM 4675 C C . ASP A 1 602 ? -27.910 14.827 32.658 1.00 94.50 602 ASP A C 1
ATOM 4677 O O . ASP A 1 602 ? -26.869 14.452 32.118 1.00 94.50 602 ASP A O 1
ATOM 4681 N N . PHE A 1 603 ? -28.937 15.306 31.952 1.00 96.06 603 PHE A N 1
ATOM 4682 C CA . PHE A 1 603 ? -28.894 15.404 30.494 1.00 96.06 603 PHE A CA 1
ATOM 4683 C C . PHE A 1 603 ? -27.774 16.355 30.026 1.00 96.06 603 PHE A C 1
ATOM 4685 O O . PHE A 1 603 ? -26.941 15.994 29.190 1.00 96.06 603 PHE A O 1
ATOM 4692 N N . VAL A 1 604 ? -27.672 17.548 30.626 1.00 96.00 604 VAL A N 1
ATOM 4693 C CA . VAL A 1 604 ? -26.581 18.502 30.341 1.00 96.00 604 VAL A CA 1
ATOM 4694 C C . VAL A 1 604 ? -25.209 17.881 30.639 1.00 96.00 604 VAL A C 1
ATOM 4696 O O . VAL A 1 604 ? -24.280 18.006 29.836 1.00 96.00 604 VAL A O 1
ATOM 4699 N N . LYS A 1 605 ? -25.077 17.170 31.766 1.00 95.19 605 LYS A N 1
ATOM 4700 C CA . LYS A 1 605 ? -23.849 16.467 32.163 1.00 95.19 605 LYS A CA 1
ATOM 4701 C C . LYS A 1 605 ? -23.488 15.355 31.175 1.00 95.19 605 LYS A C 1
ATOM 4703 O O . LYS A 1 605 ? -22.318 15.258 30.809 1.00 95.19 605 LYS A O 1
ATOM 4708 N N . TYR A 1 606 ? -24.458 14.566 30.712 1.00 96.50 606 TYR A N 1
ATOM 4709 C CA . TYR A 1 606 ? -24.257 13.509 29.720 1.00 96.50 606 TYR A CA 1
ATOM 4710 C C . TYR A 1 606 ? -23.710 14.079 28.411 1.00 96.50 606 TYR A C 1
ATOM 4712 O O . TYR A 1 606 ? -22.633 13.678 27.974 1.00 96.50 606 TYR A O 1
ATOM 4720 N N . VAL A 1 607 ? -24.387 15.079 27.836 1.00 97.06 607 VAL A N 1
ATOM 4721 C CA . VAL A 1 607 ? -23.974 15.706 26.567 1.00 97.06 607 VAL A CA 1
ATOM 4722 C C . VAL A 1 607 ? -22.578 16.330 26.674 1.00 97.06 607 VAL A C 1
ATOM 4724 O O . VAL A 1 607 ? -21.773 16.206 25.751 1.00 97.06 607 VAL A O 1
ATOM 4727 N N . SER A 1 608 ? -22.242 16.931 27.821 1.00 95.38 608 SER A N 1
ATOM 4728 C CA . SER A 1 608 ? -20.911 17.510 28.054 1.00 95.38 608 SER A CA 1
ATOM 4729 C C . SER A 1 608 ? -19.770 16.486 28.101 1.00 95.38 608 SER A C 1
ATOM 4731 O O . SER A 1 608 ? -18.613 16.863 27.940 1.00 95.38 608 SER A O 1
ATOM 4733 N N . LYS A 1 609 ? -20.088 15.205 28.325 1.00 96.25 609 LYS A N 1
ATOM 4734 C CA . LYS A 1 609 ? -19.120 14.104 28.423 1.00 96.25 609 LYS A CA 1
ATOM 4735 C C . LYS A 1 609 ? -19.020 13.263 27.151 1.00 96.25 609 LYS A C 1
ATOM 4737 O O . LYS A 1 609 ? -18.218 12.336 27.114 1.00 96.25 609 LYS A O 1
ATOM 4742 N N . ILE A 1 610 ? -19.825 13.541 26.125 1.00 97.88 610 ILE A N 1
ATOM 4743 C CA . ILE A 1 610 ? -19.701 12.840 24.845 1.00 97.88 610 ILE A CA 1
ATOM 4744 C C . ILE A 1 610 ? -18.361 13.234 24.215 1.00 97.88 610 ILE A C 1
ATOM 4746 O O . ILE A 1 610 ? -18.081 14.418 24.021 1.00 97.88 610 ILE A O 1
ATOM 4750 N N . ASN A 1 611 ? -17.548 12.235 23.872 1.00 97.50 611 ASN A N 1
ATOM 4751 C CA . ASN A 1 611 ? -16.261 12.452 23.218 1.00 97.50 611 ASN A CA 1
ATOM 4752 C C . ASN A 1 611 ? -16.451 13.162 21.873 1.00 97.50 611 ASN A C 1
ATOM 4754 O O . ASN A 1 611 ? -17.369 12.833 21.108 1.00 97.50 611 ASN A O 1
ATOM 4758 N N . LEU A 1 612 ? -15.555 14.100 21.563 1.00 97.31 612 LEU A N 1
ATOM 4759 C CA . LEU A 1 612 ? -15.543 14.780 20.269 1.00 97.31 612 LEU A CA 1
ATOM 4760 C C . LEU A 1 612 ? -15.427 13.770 19.123 1.00 97.31 612 LEU A C 1
ATOM 4762 O O . LEU A 1 612 ? -14.915 12.668 19.287 1.00 97.31 612 LEU A O 1
ATOM 4766 N N . GLU A 1 613 ? -15.941 14.150 17.958 1.00 98.00 613 GLU A N 1
ATOM 4767 C CA . GLU A 1 613 ? -16.050 13.333 16.747 1.00 98.00 613 GLU A CA 1
ATOM 4768 C C . GLU A 1 613 ? -17.005 12.127 16.827 1.00 98.00 613 GLU A C 1
ATOM 4770 O O . GLU A 1 613 ? -17.224 11.476 15.797 1.00 98.00 613 GLU A O 1
ATOM 4775 N N . SER A 1 614 ? -17.656 11.878 17.970 1.00 98.44 614 SER A N 1
ATOM 4776 C CA . SER A 1 614 ? -18.775 10.927 18.064 1.00 98.44 614 SER A CA 1
ATOM 4777 C C . SER A 1 614 ? -19.901 11.318 17.103 1.00 98.44 614 SER A C 1
ATOM 4779 O O . SER A 1 614 ? -20.217 12.501 16.952 1.00 98.44 614 SER A O 1
ATOM 4781 N N . ILE A 1 615 ? -20.524 10.332 16.455 1.00 98.75 615 ILE A N 1
ATOM 4782 C CA . ILE A 1 615 ? -21.718 10.554 15.631 1.00 98.75 615 ILE A CA 1
ATOM 4783 C C . ILE A 1 615 ? -22.927 10.575 16.560 1.00 98.75 615 ILE A C 1
ATOM 4785 O O . ILE A 1 615 ? -23.147 9.619 17.308 1.00 98.75 615 ILE A O 1
ATOM 4789 N N . ILE A 1 616 ? -23.703 11.652 16.492 1.00 98.62 616 ILE A N 1
ATOM 4790 C CA . ILE A 1 616 ? -24.880 11.881 17.323 1.00 98.62 616 ILE A CA 1
ATOM 4791 C C . ILE A 1 616 ? -26.105 12.201 16.465 1.00 98.62 616 ILE A C 1
ATOM 4793 O O . ILE A 1 616 ? -26.008 12.908 15.457 1.00 98.62 616 ILE A O 1
ATOM 4797 N N . ASP A 1 617 ? -27.254 11.694 16.902 1.00 98.38 617 ASP A N 1
ATOM 4798 C CA . ASP A 1 617 ? -28.568 12.158 16.471 1.00 98.38 617 ASP A CA 1
ATOM 4799 C C . ASP A 1 617 ? -29.068 13.194 17.458 1.00 98.38 617 ASP A C 1
ATOM 4801 O O . ASP A 1 617 ? -29.081 12.949 18.664 1.00 98.38 617 ASP A O 1
ATOM 4805 N N . VAL A 1 618 ? -29.500 14.337 16.946 1.00 98.38 618 VAL A N 1
ATOM 4806 C CA . VAL A 1 618 ? -30.002 15.440 17.756 1.00 98.38 618 VAL A CA 1
ATOM 4807 C C . VAL A 1 618 ? -31.395 15.802 17.275 1.00 98.38 618 VAL A C 1
ATOM 4809 O O . VAL A 1 618 ? -31.584 16.140 16.107 1.00 98.38 618 VAL A O 1
ATOM 4812 N N . CYS A 1 619 ? -32.361 15.741 18.186 1.00 98.06 619 CYS A N 1
ATOM 4813 C CA . CYS A 1 619 ? -33.690 16.301 17.986 1.00 98.06 619 CYS A CA 1
ATOM 4814 C C . CYS A 1 619 ? -33.759 17.645 18.696 1.00 98.06 619 CYS A C 1
ATOM 4816 O O . CYS A 1 619 ? -33.417 17.733 19.878 1.00 98.06 619 CYS A O 1
ATOM 4818 N N . GLY A 1 620 ? -34.238 18.678 1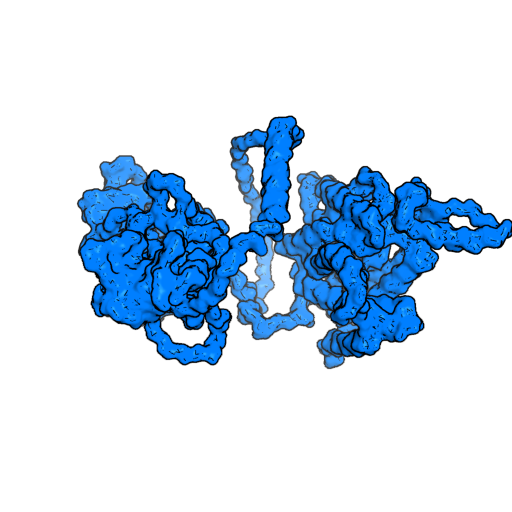8.018 1.00 97.12 620 GLY A N 1
ATOM 4819 C CA . GLY A 1 620 ? -34.411 19.987 18.633 1.00 97.12 620 GLY A CA 1
ATOM 4820 C C . GLY A 1 620 ? -35.276 20.923 17.808 1.00 97.12 620 GLY A C 1
ATOM 4821 O O . GLY A 1 620 ? -35.636 20.609 16.674 1.00 97.12 620 GLY A O 1
ATOM 4822 N N . VAL A 1 621 ? -35.610 22.068 18.395 1.00 98.00 621 VAL A N 1
ATOM 4823 C CA . VAL A 1 621 ? -36.387 23.129 17.747 1.00 98.00 621 VAL A CA 1
ATOM 4824 C C . VAL A 1 621 ? -35.430 24.165 17.177 1.00 98.00 621 VAL A C 1
ATOM 4826 O O . VAL A 1 621 ? -34.553 24.657 17.888 1.00 98.00 621 VAL A O 1
ATOM 4829 N N . VAL A 1 622 ? -35.571 24.485 15.894 1.00 98.06 622 VAL A N 1
ATOM 4830 C CA . VAL A 1 622 ? -34.773 25.537 15.254 1.00 98.06 622 VAL A CA 1
ATOM 4831 C C . VAL A 1 622 ? -35.196 26.890 15.812 1.00 98.06 622 VAL A C 1
ATOM 4833 O O . VAL A 1 622 ? -36.390 27.181 15.887 1.00 98.06 622 VAL A O 1
ATOM 4836 N N . LYS A 1 623 ? -34.220 27.722 16.177 1.00 97.12 623 LYS A N 1
ATOM 4837 C CA . LYS A 1 623 ? -34.440 29.086 16.643 1.00 97.12 623 LYS A CA 1
ATOM 4838 C C . LYS A 1 623 ? -33.669 30.081 15.785 1.00 97.12 623 LYS A C 1
ATOM 4840 O O . LYS A 1 623 ? -32.446 30.000 15.712 1.00 97.12 623 LYS A O 1
ATOM 4845 N N . ALA A 1 624 ? -34.373 31.019 15.159 1.00 95.25 624 ALA A N 1
ATOM 4846 C CA . ALA A 1 624 ? -33.767 32.137 14.443 1.00 95.25 624 ALA A CA 1
ATOM 4847 C C . ALA A 1 624 ? -33.098 33.119 15.414 1.00 95.25 624 ALA A C 1
ATOM 4849 O O . ALA A 1 624 ? -33.654 33.447 16.469 1.00 95.25 624 ALA A O 1
ATOM 4850 N N . MET A 1 625 ? -31.911 33.593 15.034 1.00 92.12 625 MET A N 1
ATOM 4851 C CA . MET A 1 625 ? -31.097 34.509 15.836 1.00 92.12 625 MET A CA 1
ATOM 4852 C C . MET A 1 625 ? -31.401 35.991 15.554 1.00 92.12 625 MET A C 1
ATOM 4854 O O . MET A 1 625 ? -31.002 36.858 16.337 1.00 92.12 625 MET A O 1
ATOM 4858 N N . GLY A 1 626 ? -32.147 36.292 14.484 1.00 86.25 626 GLY A N 1
ATOM 4859 C CA . GLY A 1 626 ? -32.489 37.660 14.088 1.00 86.25 626 GLY A CA 1
ATOM 4860 C C . GLY A 1 626 ? -31.235 38.466 13.746 1.00 86.25 626 GLY A C 1
ATOM 4861 O O . GLY A 1 626 ? -30.418 38.031 12.945 1.00 86.25 626 GLY A O 1
ATOM 4862 N N . ASP A 1 627 ? -31.047 39.621 14.392 1.00 83.44 627 ASP A N 1
ATOM 4863 C CA . ASP A 1 627 ? -29.863 40.472 14.176 1.00 83.44 627 ASP A CA 1
ATOM 4864 C C . ASP A 1 627 ? -28.573 39.908 14.810 1.00 83.44 627 ASP A C 1
ATOM 4866 O O . ASP A 1 627 ? -27.476 40.421 14.574 1.00 83.44 627 ASP A O 1
ATOM 4870 N N . GLN A 1 628 ? -28.678 38.877 15.657 1.00 86.00 628 GLN A N 1
ATOM 4871 C CA . GLN A 1 628 ? -27.524 38.203 16.252 1.00 86.00 628 GLN A CA 1
ATOM 4872 C C . GLN A 1 628 ? -27.057 37.058 15.348 1.00 86.00 628 GLN A C 1
ATOM 4874 O O . GLN A 1 628 ? -27.858 36.424 14.674 1.00 86.00 628 GLN A O 1
ATOM 4879 N N . ARG A 1 629 ? -25.754 36.746 15.358 1.00 88.00 629 ARG A N 1
ATOM 4880 C CA . ARG A 1 629 ? -25.198 35.618 14.596 1.00 88.00 629 ARG A CA 1
ATOM 4881 C C . ARG A 1 629 ? -24.293 34.767 15.470 1.00 88.00 629 ARG A C 1
ATOM 4883 O O . ARG A 1 629 ? -23.398 35.290 16.139 1.00 88.00 629 ARG A O 1
ATOM 4890 N N . VAL A 1 630 ? -24.475 33.452 15.421 1.00 90.25 630 VAL A N 1
ATOM 4891 C CA . VAL A 1 630 ? -23.556 32.502 16.049 1.00 90.25 630 VAL A CA 1
ATOM 4892 C C . VAL A 1 630 ? -22.239 32.507 15.276 1.00 90.25 630 VAL A C 1
ATOM 4894 O O . VAL A 1 630 ? -22.138 32.005 14.154 1.00 90.25 630 VAL A O 1
ATOM 4897 N N . GLN A 1 631 ? -21.211 33.097 15.881 1.00 87.31 631 GLN A N 1
ATOM 4898 C CA . GLN A 1 631 ? -19.865 33.100 15.319 1.00 87.31 631 GLN A CA 1
ATOM 4899 C C . GLN A 1 631 ? -19.273 31.683 15.361 1.00 87.31 631 GLN A C 1
ATOM 4901 O O . GLN A 1 631 ? -19.457 30.948 16.326 1.00 87.31 631 GLN A O 1
ATOM 4906 N N . GLY A 1 632 ? -18.562 31.290 14.302 1.00 85.44 632 GLY A N 1
ATOM 4907 C CA . GLY A 1 632 ? -17.912 29.974 14.208 1.00 85.44 632 GLY A CA 1
ATOM 4908 C C . GLY A 1 632 ? -18.789 28.833 13.673 1.00 85.44 632 GLY A C 1
ATOM 4909 O O . GLY A 1 632 ? -18.264 27.755 13.409 1.00 85.44 632 GLY A O 1
ATOM 4910 N N . CYS A 1 633 ? -20.088 29.056 13.437 1.00 94.25 633 CYS A N 1
ATOM 4911 C CA . CYS A 1 633 ? -20.954 28.098 12.739 1.00 94.25 633 CYS A CA 1
ATOM 4912 C C . CYS A 1 633 ? -21.289 28.566 11.317 1.00 94.25 633 CYS A C 1
ATOM 4914 O O . CYS A 1 633 ? -21.433 29.764 11.063 1.00 94.25 633 CYS A O 1
ATOM 4916 N N . THR A 1 634 ? -21.437 27.631 10.371 1.00 94.50 634 THR A N 1
ATOM 4917 C CA . THR A 1 634 ? -21.881 27.986 9.013 1.00 94.50 634 THR A CA 1
ATOM 4918 C C . THR A 1 634 ? -23.346 28.398 9.009 1.00 94.50 634 THR A C 1
ATOM 4920 O O . THR A 1 634 ? -23.687 29.386 8.366 1.00 94.50 634 THR A O 1
ATOM 4923 N N . GLN A 1 635 ? -24.186 27.684 9.766 1.00 96.19 635 GLN A N 1
ATOM 4924 C CA . GLN A 1 635 ? -25.558 28.094 10.054 1.00 96.19 635 GLN A CA 1
ATOM 4925 C C . GLN A 1 635 ? -25.541 29.058 11.237 1.00 96.19 635 GLN A C 1
ATOM 4927 O O . GLN A 1 635 ? -25.842 28.683 12.362 1.00 96.19 635 GLN A O 1
ATOM 4932 N N . GLY A 1 636 ? -25.066 30.280 10.988 1.00 94.19 636 GLY A N 1
ATOM 4933 C CA . GLY A 1 636 ? -24.922 31.305 12.024 1.00 94.19 636 GLY A CA 1
ATOM 4934 C C . GLY A 1 636 ? -26.228 32.024 12.369 1.00 94.19 636 GLY A C 1
ATOM 4935 O O . GLY A 1 636 ? -26.332 32.590 13.452 1.00 94.19 636 GLY A O 1
ATOM 4936 N N . ASP A 1 637 ? -27.204 32.000 11.461 1.00 95.25 637 ASP A N 1
ATOM 4937 C CA . ASP A 1 637 ? -28.472 32.742 11.577 1.00 95.25 637 ASP A CA 1
ATOM 4938 C C . ASP A 1 637 ? -29.534 31.968 12.377 1.00 95.25 637 ASP A C 1
ATOM 4940 O O . ASP A 1 637 ? -30.602 32.481 12.705 1.00 95.25 637 ASP A O 1
ATOM 4944 N N . VAL A 1 638 ? -29.231 30.714 12.718 1.00 97.00 638 VAL A N 1
ATOM 4945 C CA . VAL A 1 638 ? -30.095 29.823 13.489 1.00 97.00 638 VAL A CA 1
ATOM 4946 C C . VAL A 1 638 ? -29.281 29.015 14.496 1.00 97.00 638 VAL A C 1
ATOM 4948 O O . VAL A 1 638 ? -28.112 28.711 14.271 1.00 97.00 638 VAL A O 1
ATOM 4951 N N . GLU A 1 639 ? -29.922 28.591 15.577 1.00 96.81 639 GLU A N 1
ATOM 4952 C CA . GLU A 1 639 ? -29.412 27.560 16.480 1.00 96.81 639 GLU A CA 1
ATOM 4953 C C . GLU A 1 639 ? -30.467 26.478 16.737 1.00 96.81 639 GLU A C 1
ATOM 4955 O O . GLU A 1 639 ? -31.643 26.643 16.412 1.00 96.81 639 GLU A O 1
ATOM 4960 N N . LEU A 1 640 ? -30.050 25.347 17.303 1.00 97.75 640 LEU A N 1
ATOM 4961 C CA . LEU A 1 640 ? -30.929 24.229 17.626 1.00 97.75 640 LEU A CA 1
ATOM 4962 C C . LEU A 1 640 ? -31.122 24.125 19.143 1.00 97.75 640 LEU A C 1
ATOM 4964 O O . LEU A 1 640 ? -30.200 23.755 19.864 1.00 97.75 640 LEU A O 1
ATOM 4968 N N . GLN A 1 641 ? -32.331 24.389 19.632 1.00 97.44 641 GLN A N 1
ATOM 4969 C CA . GLN A 1 641 ? -32.688 24.141 21.029 1.00 97.44 641 GLN A CA 1
ATOM 4970 C C . GLN A 1 641 ? -32.921 22.644 21.225 1.00 97.44 641 GLN A C 1
ATOM 4972 O O . GLN A 1 641 ? -33.925 22.089 20.770 1.00 97.44 641 GLN A O 1
ATOM 4977 N N . ILE A 1 642 ? -31.958 21.974 21.850 1.00 98.00 642 ILE A N 1
ATOM 4978 C CA . ILE A 1 642 ? -31.891 20.516 21.889 1.00 98.00 642 ILE A CA 1
ATOM 4979 C C . ILE A 1 642 ? -32.926 19.951 22.865 1.00 98.00 642 ILE A C 1
ATOM 4981 O O . ILE A 1 642 ? -33.023 20.362 24.018 1.00 98.00 642 ILE A O 1
ATOM 4985 N N . GLN A 1 643 ? -33.665 18.951 22.388 1.00 96.94 643 GLN A N 1
ATOM 4986 C CA . GLN A 1 643 ? -34.661 18.199 23.147 1.00 96.94 643 GLN A CA 1
ATOM 4987 C C . GLN A 1 643 ? -34.261 16.736 23.357 1.00 96.94 643 GLN A C 1
ATOM 4989 O O . GLN A 1 643 ? -34.648 16.156 24.368 1.00 96.94 643 GLN A O 1
ATOM 4994 N N . GLN A 1 644 ? -33.516 16.134 22.421 1.00 97.88 644 GLN A N 1
ATOM 4995 C CA . GLN A 1 644 ? -32.989 14.771 22.549 1.00 97.88 644 GLN A CA 1
ATOM 4996 C C . GLN A 1 644 ? -31.598 14.642 21.922 1.00 97.88 644 GLN A C 1
ATOM 4998 O O . GLN A 1 644 ? -31.329 15.276 20.899 1.00 97.88 644 GLN A O 1
ATOM 5003 N N . VAL A 1 645 ? -30.742 13.793 22.501 1.00 98.38 645 VAL A N 1
ATOM 5004 C CA . VAL A 1 645 ? -29.410 13.464 21.956 1.00 98.38 645 VAL A CA 1
ATOM 5005 C C . VAL A 1 645 ? -29.116 11.981 22.101 1.00 98.38 645 VAL A C 1
ATOM 5007 O O . VAL A 1 645 ? -29.040 11.466 23.212 1.00 98.38 645 VAL A O 1
ATOM 5010 N N . TRP A 1 646 ? -28.832 11.315 20.989 1.00 98.12 646 TRP A N 1
ATOM 5011 C CA . TRP A 1 646 ? -28.478 9.901 20.979 1.00 98.12 646 TRP A CA 1
ATOM 5012 C C . TRP A 1 646 ? -27.119 9.672 20.332 1.00 98.12 646 TRP A C 1
ATOM 5014 O O . TRP A 1 646 ? -26.892 10.065 19.189 1.00 98.12 646 TRP A O 1
ATOM 5024 N N . VAL A 1 647 ? -26.213 9.000 21.040 1.00 98.56 647 VAL A N 1
ATOM 5025 C CA . VAL A 1 647 ? -24.928 8.573 20.485 1.00 98.56 647 VAL A CA 1
ATOM 5026 C C . VAL A 1 647 ? -25.158 7.377 19.564 1.00 98.56 647 VAL A C 1
ATOM 5028 O O . VAL A 1 647 ? -25.558 6.295 19.996 1.00 98.56 647 VAL A O 1
ATOM 5031 N N . VAL A 1 648 ? -24.894 7.593 18.276 1.00 98.06 648 VAL A N 1
ATOM 5032 C CA . VAL A 1 648 ? -24.967 6.584 17.211 1.00 98.06 648 VAL A CA 1
ATOM 5033 C C . VAL A 1 648 ? -23.682 5.767 17.165 1.00 98.06 648 VAL A C 1
ATOM 5035 O O . VAL A 1 648 ? -23.714 4.551 17.021 1.00 98.06 648 VAL A O 1
ATOM 5038 N N . SER A 1 649 ? -22.544 6.449 17.275 1.00 98.25 649 SER A N 1
ATOM 5039 C CA . SER A 1 649 ? -21.219 5.837 17.296 1.00 98.25 649 SER A CA 1
ATOM 5040 C C . SER A 1 649 ? -20.313 6.697 18.158 1.00 98.25 649 SER A C 1
ATOM 5042 O O . SER A 1 649 ? -20.005 7.832 17.785 1.00 98.25 649 SER A O 1
ATOM 5044 N N . ALA A 1 650 ? -19.893 6.163 19.301 1.00 97.44 650 ALA A N 1
ATOM 5045 C CA . ALA A 1 650 ? -18.956 6.844 20.183 1.00 97.44 650 ALA A CA 1
ATOM 5046 C C . ALA A 1 650 ? -17.559 6.887 19.547 1.00 97.44 650 ALA A C 1
ATOM 5048 O O . ALA A 1 650 ? -17.114 5.905 18.953 1.00 97.44 650 ALA A O 1
ATOM 5049 N N . SER A 1 651 ? -16.888 8.030 19.659 1.00 97.38 651 SER A N 1
ATOM 5050 C CA . SER A 1 651 ? -15.457 8.154 19.380 1.00 97.38 651 SER A CA 1
ATOM 5051 C C . SER A 1 651 ? -14.646 7.783 20.617 1.00 97.38 651 SER A C 1
ATOM 5053 O O . SER A 1 651 ? -15.102 7.972 21.749 1.00 97.38 651 SER A O 1
ATOM 5055 N N . GLU A 1 652 ? -13.416 7.320 20.410 1.00 94.81 652 GLU A N 1
ATOM 5056 C CA . GLU A 1 652 ? -12.423 7.268 21.480 1.00 94.81 652 GLU A CA 1
ATOM 5057 C C . GLU A 1 652 ? -12.152 8.672 22.036 1.00 94.81 652 GLU A C 1
ATOM 5059 O O . GLU A 1 652 ? -12.303 9.677 21.336 1.00 94.81 652 GLU A O 1
ATOM 5064 N N . GLU A 1 653 ? -11.767 8.734 23.312 1.00 90.62 653 GLU A N 1
ATOM 5065 C CA . GLU A 1 653 ? -11.530 9.995 24.026 1.00 90.62 653 GLU A CA 1
ATOM 5066 C C . GLU A 1 653 ? -10.321 10.751 23.458 1.00 90.62 653 GLU A C 1
ATOM 5068 O O . GLU A 1 653 ? -10.346 11.976 23.326 1.00 90.62 653 GLU A O 1
ATOM 5073 N N . ARG A 1 654 ? -9.257 10.024 23.098 1.00 91.94 654 ARG A N 1
ATOM 5074 C CA . ARG A 1 654 ? -8.015 10.608 22.584 1.00 91.94 654 ARG A CA 1
ATOM 5075 C C . ARG A 1 654 ? -7.955 10.483 21.071 1.00 91.94 654 ARG A C 1
ATOM 5077 O O . ARG A 1 654 ? -7.747 9.400 20.538 1.00 91.94 654 ARG A O 1
ATOM 5084 N N . LEU A 1 655 ? -8.077 11.616 20.389 1.00 93.69 655 LEU A N 1
ATOM 5085 C CA . LEU A 1 655 ? -7.845 11.700 18.951 1.00 93.69 655 LEU A CA 1
ATOM 5086 C C . LEU A 1 655 ? -6.342 11.877 18.663 1.00 93.69 655 LEU A C 1
ATOM 5088 O O . LEU A 1 655 ? -5.688 12.653 19.364 1.00 93.69 655 LEU A O 1
ATOM 5092 N N . PRO A 1 656 ? -5.792 11.230 17.618 1.00 91.38 656 PRO A N 1
ATOM 5093 C CA . PRO A 1 656 ? -4.397 11.419 17.210 1.00 91.38 656 PRO A CA 1
ATOM 5094 C C . PRO A 1 656 ? -4.129 12.826 16.651 1.00 91.38 656 PRO A C 1
ATOM 5096 O O . PRO A 1 656 ? -2.999 13.302 16.694 1.00 91.38 656 PRO A O 1
ATOM 5099 N N . LEU A 1 657 ? -5.170 13.511 16.162 1.00 93.38 657 LEU A N 1
ATOM 5100 C CA . LEU A 1 657 ? -5.160 14.938 15.851 1.00 93.38 657 LEU A CA 1
ATOM 5101 C C . LEU A 1 657 ? -6.523 15.563 16.161 1.00 93.38 657 LEU A C 1
ATOM 5103 O O . LEU A 1 657 ? -7.554 14.893 16.076 1.00 93.38 657 LEU A O 1
ATOM 5107 N N . GLN A 1 658 ? -6.532 16.849 16.505 1.00 93.25 658 GLN A N 1
ATOM 5108 C CA . GLN A 1 658 ? -7.764 17.622 16.667 1.00 93.25 658 GLN A CA 1
ATOM 5109 C C . GLN A 1 658 ? -8.179 18.219 15.319 1.00 93.25 658 GLN A C 1
ATOM 5111 O O . GLN A 1 658 ? -7.347 18.764 14.592 1.00 93.25 658 GLN A O 1
ATOM 5116 N N . ILE A 1 659 ? -9.472 18.147 14.982 1.00 94.56 659 ILE A N 1
ATOM 5117 C CA . ILE A 1 659 ? -9.988 18.687 13.710 1.00 94.56 659 ILE A CA 1
ATOM 5118 C C . ILE A 1 659 ? -9.779 20.203 13.623 1.00 94.56 659 ILE A C 1
ATOM 5120 O O . ILE A 1 659 ? -9.497 20.717 12.542 1.00 94.56 659 ILE A O 1
ATOM 5124 N N . GLU A 1 660 ? -9.890 20.914 14.747 1.00 91.88 660 GLU A N 1
ATOM 5125 C CA . GLU A 1 660 ? -9.676 22.362 14.810 1.00 91.88 660 GLU A CA 1
ATOM 5126 C C . GLU A 1 660 ? -8.218 22.731 14.490 1.00 91.88 660 GLU A C 1
ATOM 5128 O O . GLU A 1 660 ? -7.974 23.557 13.612 1.00 91.88 660 GLU A O 1
ATOM 5133 N N . ASP A 1 661 ? -7.249 22.033 15.091 1.00 93.00 661 ASP A N 1
ATOM 5134 C CA . ASP A 1 661 ? -5.816 22.226 14.818 1.00 93.00 661 ASP A CA 1
ATOM 5135 C C . ASP A 1 661 ? -5.447 21.866 13.372 1.00 93.00 661 ASP A C 1
ATOM 5137 O O . ASP A 1 661 ? -4.626 22.534 12.743 1.00 93.00 661 ASP A O 1
ATOM 5141 N N . ALA A 1 662 ? -6.068 20.823 12.810 1.00 94.25 662 ALA A N 1
ATOM 5142 C CA . ALA A 1 662 ? -5.857 20.439 11.416 1.00 94.25 662 ALA A CA 1
ATOM 5143 C C . ALA A 1 662 ? -6.492 21.423 10.416 1.00 94.25 662 ALA A C 1
ATOM 5145 O O . ALA A 1 662 ? -6.017 21.504 9.281 1.00 94.25 662 ALA A O 1
ATOM 5146 N N . SER A 1 663 ? -7.522 22.173 10.827 1.00 93.00 663 SER A N 1
ATOM 5147 C CA . SER A 1 663 ? -8.226 23.177 10.008 1.00 93.00 663 SER A CA 1
ATOM 5148 C C . SER A 1 663 ? -7.603 24.578 10.092 1.00 93.00 663 SER A C 1
ATOM 5150 O O . SER A 1 663 ? -7.979 25.467 9.329 1.00 93.00 663 SER A O 1
ATOM 5152 N N . ARG A 1 664 ? -6.649 24.790 11.006 1.00 92.00 664 ARG A N 1
ATOM 5153 C CA . ARG A 1 664 ? -5.971 26.075 11.202 1.00 92.00 664 ARG A CA 1
ATOM 5154 C C . ARG A 1 664 ? -5.031 26.388 10.020 1.00 92.00 664 ARG A C 1
ATOM 5156 O O . ARG A 1 664 ? -4.345 25.475 9.542 1.00 92.00 664 ARG A O 1
ATOM 5163 N N . PRO A 1 665 ? -5.000 27.636 9.514 1.00 89.94 665 PRO A N 1
ATOM 5164 C CA . PRO A 1 665 ? -4.023 28.049 8.509 1.00 89.94 665 PRO A CA 1
ATOM 5165 C C . PRO A 1 665 ? -2.618 28.133 9.120 1.00 89.94 665 PRO A C 1
ATOM 5167 O O . PRO A 1 665 ? -2.461 28.488 10.286 1.00 89.94 665 PRO A O 1
ATOM 5170 N N . GLU A 1 666 ? -1.582 27.860 8.324 1.00 82.94 666 GLU A N 1
ATOM 5171 C CA . GLU A 1 666 ? -0.183 27.942 8.787 1.00 82.94 666 GLU A CA 1
ATOM 5172 C C . GLU A 1 666 ? 0.235 29.368 9.175 1.00 82.94 666 GLU A C 1
ATOM 5174 O O . GLU A 1 666 ? 1.119 29.557 10.004 1.00 82.94 666 GLU A O 1
ATOM 5179 N N . SER A 1 667 ? -0.425 30.378 8.604 1.00 80.00 667 SER A N 1
ATOM 5180 C CA . SER A 1 667 ? -0.193 31.793 8.894 1.00 80.00 667 SER A CA 1
ATOM 5181 C C . SER A 1 667 ? -0.900 32.296 10.160 1.00 80.00 667 SER A C 1
ATOM 5183 O O . SER A 1 667 ? -0.915 33.505 10.395 1.00 80.00 667 SER A O 1
ATOM 5185 N N . ASP A 1 668 ? -1.548 31.423 10.938 1.00 78.31 668 ASP A N 1
ATOM 5186 C CA . ASP A 1 668 ? -2.280 31.838 12.135 1.00 78.31 668 ASP A CA 1
ATOM 5187 C C . ASP A 1 668 ? -1.331 32.368 13.227 1.00 78.31 668 ASP A C 1
ATOM 5189 O O . ASP A 1 668 ? -0.387 31.702 13.646 1.00 78.31 668 ASP A O 1
ATOM 5193 N N . SER A 1 669 ? -1.593 33.582 13.715 1.00 69.56 669 SER A N 1
ATOM 5194 C CA . SER A 1 669 ? -0.734 34.303 14.667 1.00 69.56 669 SER A CA 1
ATOM 5195 C C . SER A 1 669 ? -1.147 34.122 16.132 1.00 69.56 669 SER A C 1
ATOM 5197 O O . SER A 1 669 ? -0.553 34.723 17.027 1.00 69.56 669 SER A O 1
ATOM 5199 N N . THR A 1 670 ? -2.150 33.280 16.397 1.00 74.38 670 THR A N 1
ATOM 5200 C CA . THR A 1 670 ? -2.718 33.046 17.738 1.00 74.38 670 THR A CA 1
ATOM 5201 C C . THR A 1 670 ? -1.819 32.233 18.680 1.00 74.38 670 THR A C 1
ATOM 5203 O O . THR A 1 670 ? -2.115 32.137 19.870 1.00 74.38 670 THR A O 1
ATOM 5206 N N . GLY A 1 671 ? -0.720 31.653 18.178 1.00 74.19 671 GLY A N 1
ATOM 5207 C CA . GLY A 1 671 ? 0.210 30.824 18.960 1.00 74.19 671 GLY A CA 1
ATOM 5208 C C . GLY A 1 671 ? -0.315 29.422 19.298 1.00 74.19 671 GLY A C 1
ATOM 5209 O O . GLY A 1 671 ? 0.295 28.720 20.104 1.00 74.19 671 GLY A O 1
ATOM 5210 N N . LEU A 1 672 ? -1.443 29.021 18.704 1.00 84.00 672 LEU A N 1
ATOM 5211 C CA . LEU A 1 672 ? -2.041 27.692 18.841 1.00 84.00 672 LEU A CA 1
ATOM 5212 C C . LEU A 1 672 ? -1.372 26.673 17.902 1.00 84.00 672 LEU A C 1
ATOM 5214 O O . LEU A 1 672 ? -0.715 27.042 16.928 1.00 84.00 672 LEU A O 1
ATOM 5218 N N . SER A 1 673 ? -1.525 25.379 18.198 1.00 84.44 673 SER A N 1
ATOM 5219 C CA . SER A 1 673 ? -0.943 24.289 17.406 1.00 84.44 673 SER A CA 1
ATOM 5220 C C . SER A 1 673 ? -1.522 24.219 15.989 1.00 84.44 673 SER A C 1
ATOM 5222 O O . SER A 1 673 ? -2.729 24.348 15.779 1.00 84.44 673 SER A O 1
ATOM 5224 N N . VAL A 1 674 ? -0.642 23.949 15.022 1.00 88.44 674 VAL A N 1
ATOM 5225 C CA . VAL A 1 674 ? -0.976 23.582 13.639 1.00 88.44 674 VAL A CA 1
ATOM 5226 C C . VAL A 1 674 ? -0.422 22.183 13.381 1.00 88.44 674 VAL A C 1
ATOM 5228 O O . VAL A 1 674 ? 0.699 21.868 13.785 1.00 88.44 674 VAL A O 1
ATOM 5231 N N . VAL A 1 675 ? -1.202 21.331 12.717 1.00 91.62 675 VAL A N 1
ATOM 5232 C CA . VAL A 1 675 ? -0.778 19.963 12.382 1.00 91.62 675 VAL A CA 1
ATOM 5233 C C . VAL A 1 675 ? -0.004 19.967 11.063 1.00 91.62 675 VAL A C 1
ATOM 5235 O O . VAL A 1 675 ? -0.510 20.457 10.051 1.00 91.62 675 VAL A O 1
ATOM 5238 N N . ASN A 1 676 ? 1.202 19.395 11.063 1.00 92.19 676 ASN A N 1
ATOM 5239 C CA . ASN A 1 676 ? 2.010 19.256 9.850 1.00 92.19 676 ASN A CA 1
ATOM 5240 C C . ASN A 1 676 ? 1.384 18.257 8.852 1.00 92.19 676 ASN A C 1
ATOM 5242 O O . ASN A 1 676 ? 0.537 17.435 9.211 1.00 92.19 676 ASN A O 1
ATOM 5246 N N . LEU A 1 677 ? 1.811 18.329 7.588 1.00 92.81 677 LEU A N 1
ATOM 5247 C CA . LEU A 1 677 ? 1.240 17.509 6.519 1.00 92.81 677 LEU A CA 1
ATOM 5248 C C . LEU A 1 677 ? 1.434 16.002 6.748 1.00 92.81 677 LEU A C 1
ATOM 5250 O O . LEU A 1 677 ? 0.494 15.248 6.529 1.00 92.81 677 LEU A O 1
ATOM 5254 N N . ASP A 1 678 ? 2.597 15.550 7.217 1.00 92.00 678 ASP A N 1
ATOM 5255 C CA . ASP A 1 678 ? 2.840 14.115 7.406 1.00 92.00 678 ASP A CA 1
ATOM 5256 C C . ASP A 1 678 ? 1.923 13.515 8.475 1.00 92.00 678 ASP A C 1
ATOM 5258 O O . ASP A 1 678 ? 1.268 12.510 8.218 1.00 92.00 678 ASP A O 1
ATOM 5262 N N . THR A 1 679 ? 1.752 14.184 9.618 1.00 94.12 679 THR A N 1
ATOM 5263 C CA . THR A 1 679 ? 0.814 13.762 10.669 1.00 94.12 679 THR A CA 1
ATOM 5264 C C . THR A 1 679 ? -0.639 13.775 10.184 1.00 94.12 679 THR A C 1
ATOM 5266 O O . THR A 1 679 ? -1.415 12.890 10.563 1.00 94.12 679 THR A O 1
ATOM 5269 N N . LYS A 1 680 ? -1.017 14.741 9.329 1.00 95.81 680 LYS A N 1
ATOM 5270 C CA . LYS A 1 680 ? -2.333 14.759 8.666 1.00 95.81 680 LYS A CA 1
ATOM 5271 C C . LYS A 1 680 ? -2.521 13.534 7.771 1.00 95.81 680 LYS A C 1
ATOM 5273 O O . LYS A 1 680 ? -3.564 12.892 7.843 1.00 95.81 680 LYS A O 1
ATOM 5278 N N . LEU A 1 681 ? -1.521 13.196 6.957 1.00 96.38 681 LEU A N 1
ATOM 5279 C CA . LEU A 1 681 ? -1.577 12.067 6.026 1.00 96.38 681 LEU A CA 1
ATOM 5280 C C . LEU A 1 681 ? -1.501 10.705 6.736 1.00 96.38 681 LEU A C 1
ATOM 5282 O O . LEU A 1 681 ? -2.186 9.774 6.325 1.00 96.38 681 LEU A O 1
ATOM 5286 N N . ASP A 1 682 ? -0.763 10.584 7.836 1.00 95.81 682 ASP A N 1
ATOM 5287 C CA . ASP A 1 682 ? -0.732 9.357 8.647 1.00 95.81 682 ASP A CA 1
ATOM 5288 C C . ASP A 1 682 ? -2.090 9.088 9.317 1.00 95.81 682 ASP A C 1
ATOM 5290 O O . ASP A 1 682 ? -2.465 7.945 9.562 1.00 95.81 682 ASP A O 1
ATOM 5294 N N . ASN A 1 683 ? -2.873 10.147 9.543 1.00 96.88 683 ASN A N 1
ATOM 5295 C CA . ASN A 1 683 ? -4.226 10.093 10.093 1.00 96.88 683 ASN A CA 1
ATOM 5296 C C . ASN A 1 683 ? -5.269 10.558 9.067 1.00 96.88 683 ASN A C 1
ATOM 5298 O O . ASN A 1 683 ? -6.256 11.215 9.424 1.00 96.88 683 ASN A O 1
ATOM 5302 N N . ARG A 1 684 ? -5.063 10.217 7.783 1.00 97.69 684 ARG A N 1
ATOM 5303 C CA . ARG A 1 684 ? -5.802 10.802 6.651 1.00 97.69 684 ARG A CA 1
ATOM 5304 C C . ARG A 1 684 ? -7.317 10.739 6.804 1.00 97.69 684 ARG A C 1
ATOM 5306 O O . ARG A 1 684 ? -8.000 11.692 6.460 1.00 97.69 684 ARG A O 1
ATOM 5313 N N . VAL A 1 685 ? -7.863 9.667 7.378 1.00 97.31 685 VAL A N 1
ATOM 5314 C CA . VAL A 1 685 ? -9.316 9.522 7.596 1.00 97.31 685 VAL A CA 1
ATOM 5315 C C . VAL A 1 685 ? -9.888 10.608 8.517 1.00 97.31 685 VAL A C 1
ATOM 5317 O O . VAL A 1 685 ? -11.030 11.024 8.321 1.00 97.31 685 VAL A O 1
ATOM 5320 N N . LEU A 1 686 ? -9.136 11.066 9.523 1.00 96.69 686 LEU A N 1
ATOM 5321 C CA . LEU A 1 686 ? -9.543 12.181 10.384 1.00 96.69 686 LEU A CA 1
ATOM 5322 C C . LEU A 1 686 ? -9.327 13.522 9.688 1.00 96.69 686 LEU A C 1
ATOM 5324 O O . LEU A 1 686 ? -10.227 14.359 9.706 1.00 96.69 686 LEU A O 1
ATOM 5328 N N . ASP A 1 687 ? -8.185 13.703 9.027 1.00 97.75 687 ASP A N 1
ATOM 5329 C CA . ASP A 1 687 ? -7.880 14.924 8.277 1.00 97.75 687 ASP A CA 1
ATOM 5330 C C . ASP A 1 687 ? -8.904 15.190 7.158 1.00 97.75 687 ASP A C 1
ATOM 5332 O O . ASP A 1 687 ? -9.393 16.308 7.008 1.00 97.75 687 ASP A O 1
ATOM 5336 N N . LEU A 1 688 ? -9.355 14.154 6.443 1.00 98.44 688 LEU A N 1
ATOM 5337 C CA . LEU A 1 688 ? -10.412 14.255 5.428 1.00 98.44 688 LEU A CA 1
ATOM 5338 C C . LEU A 1 688 ? -11.745 14.771 5.982 1.00 98.44 688 LEU A C 1
ATOM 5340 O O . LEU A 1 688 ? -12.625 15.151 5.209 1.00 98.44 688 LEU A O 1
ATOM 5344 N N . ARG A 1 689 ? -11.926 14.804 7.307 1.00 97.88 689 ARG A N 1
ATOM 5345 C CA . ARG A 1 689 ? -13.120 15.375 7.929 1.00 97.88 689 ARG A CA 1
ATOM 5346 C C . ARG A 1 689 ? -13.048 16.891 8.056 1.00 97.88 689 ARG A C 1
ATOM 5348 O O . ARG A 1 689 ? -14.096 17.468 8.325 1.00 97.88 689 ARG A O 1
ATOM 5355 N N . THR A 1 690 ? -11.899 17.548 7.907 1.00 97.88 690 THR A N 1
ATOM 5356 C CA . THR A 1 690 ? -11.848 19.019 7.942 1.00 97.88 690 THR A CA 1
ATOM 5357 C C . THR A 1 690 ? -12.755 19.602 6.855 1.00 97.88 690 THR A C 1
ATOM 5359 O O . THR A 1 690 ? -12.944 19.005 5.790 1.00 97.88 690 THR A O 1
ATOM 5362 N N . GLN A 1 691 ? -13.355 20.767 7.114 1.00 97.06 691 GLN A N 1
ATOM 5363 C CA . GLN A 1 691 ? -14.238 21.413 6.131 1.00 97.06 691 GLN A CA 1
ATOM 5364 C C . GLN A 1 691 ? -13.472 21.722 4.834 1.00 97.06 691 GLN A C 1
ATOM 5366 O O . GLN A 1 691 ? -14.020 21.568 3.746 1.00 97.06 691 GLN A O 1
ATOM 5371 N N . THR A 1 692 ? -12.188 22.069 4.953 1.00 97.62 692 THR A N 1
ATOM 5372 C CA . THR A 1 692 ? -11.274 22.300 3.832 1.00 97.62 692 THR A CA 1
ATOM 5373 C C . THR A 1 692 ? -11.098 21.062 2.959 1.00 97.62 692 THR A C 1
ATOM 5375 O O . THR A 1 692 ? -11.338 21.148 1.760 1.00 97.62 692 THR A O 1
ATOM 5378 N N . ASN A 1 693 ? -10.746 19.897 3.522 1.00 98.44 693 ASN A N 1
ATOM 5379 C CA . ASN A 1 693 ? -10.592 18.681 2.714 1.00 98.44 693 ASN A CA 1
ATOM 5380 C C . ASN A 1 693 ? -11.925 18.260 2.073 1.00 98.44 693 ASN A C 1
ATOM 5382 O O . ASN A 1 693 ? -11.952 17.904 0.897 1.00 98.44 693 ASN A O 1
ATOM 5386 N N . GLN A 1 694 ? -13.044 18.357 2.801 1.00 98.44 694 GLN A N 1
ATOM 5387 C CA . GLN A 1 694 ? -14.376 18.097 2.234 1.00 98.44 694 GLN A CA 1
ATOM 5388 C C . GLN A 1 694 ? -14.672 19.003 1.026 1.00 98.44 694 GLN A C 1
ATOM 5390 O O . GLN A 1 694 ? -15.208 18.534 0.024 1.00 98.44 694 GLN A O 1
ATOM 5395 N N . ALA A 1 695 ? -14.292 20.281 1.096 1.00 98.50 695 ALA A N 1
ATOM 5396 C CA . ALA A 1 695 ? -14.437 21.226 -0.005 1.00 98.50 695 ALA A CA 1
ATOM 5397 C C . ALA A 1 695 ? -13.495 20.913 -1.184 1.00 98.50 695 ALA A C 1
ATOM 5399 O O . ALA A 1 695 ? -13.959 20.880 -2.322 1.00 98.50 695 ALA A O 1
ATOM 5400 N N . ILE A 1 696 ? -12.212 20.615 -0.929 1.00 98.75 696 ILE A N 1
ATOM 5401 C CA . ILE A 1 696 ? -11.226 20.250 -1.968 1.00 98.75 696 ILE A CA 1
ATOM 5402 C C . ILE A 1 696 ? -11.736 19.069 -2.800 1.00 98.75 696 ILE A C 1
ATOM 5404 O O . ILE A 1 696 ? -11.780 19.153 -4.027 1.00 98.75 696 ILE A O 1
ATOM 5408 N N . PHE A 1 697 ? -12.166 17.986 -2.148 1.00 98.69 697 PHE A N 1
ATOM 5409 C CA . PHE A 1 697 ? -12.583 16.780 -2.869 1.00 98.69 697 PHE A CA 1
ATOM 5410 C C . PHE A 1 697 ? -13.941 16.921 -3.553 1.00 98.69 697 PHE A C 1
ATOM 5412 O O . PHE A 1 697 ? -14.161 16.295 -4.585 1.00 98.69 697 PHE A O 1
ATOM 5419 N N . LYS A 1 698 ? -14.818 17.800 -3.059 1.00 98.31 698 LYS A N 1
ATOM 5420 C CA . LYS A 1 698 ? -16.047 18.157 -3.774 1.00 98.31 698 LYS A CA 1
ATOM 5421 C C . LYS A 1 698 ? -15.759 18.972 -5.043 1.00 98.31 698 LYS A C 1
ATOM 5423 O O . LYS A 1 698 ? -16.400 18.754 -6.062 1.00 98.31 698 LYS A O 1
ATOM 5428 N N . ILE A 1 699 ? -14.766 19.863 -5.013 1.00 98.69 699 ILE A N 1
ATOM 5429 C CA . ILE A 1 699 ? -14.297 20.589 -6.206 1.00 98.69 699 ILE A CA 1
ATOM 5430 C C . ILE A 1 699 ? -13.636 19.630 -7.204 1.00 98.69 699 ILE A C 1
ATOM 5432 O O . ILE A 1 699 ? -13.871 19.740 -8.404 1.00 98.69 699 ILE A O 1
ATOM 5436 N N . GLN A 1 700 ? -12.838 18.674 -6.724 1.00 98.62 700 GLN A N 1
ATOM 5437 C CA . GLN A 1 700 ? -12.214 17.653 -7.569 1.00 98.62 700 GLN A CA 1
ATOM 5438 C C . GLN A 1 700 ? -13.242 16.739 -8.257 1.00 98.62 700 GLN A C 1
ATOM 5440 O O . GLN A 1 700 ? -13.094 16.433 -9.441 1.00 98.62 700 GLN A O 1
ATOM 5445 N N . ASP A 1 701 ? -14.302 16.346 -7.546 1.00 98.62 701 ASP A N 1
ATOM 5446 C CA . ASP A 1 701 ? -15.458 15.664 -8.140 1.00 98.62 701 ASP A CA 1
ATOM 5447 C C . ASP A 1 701 ? -16.111 16.535 -9.223 1.00 98.62 701 ASP A C 1
ATOM 5449 O O . ASP A 1 701 ? -16.304 16.080 -10.352 1.00 98.62 701 ASP A O 1
ATOM 5453 N N . GLY A 1 702 ? -16.305 17.826 -8.927 1.00 98.50 702 GLY A N 1
ATOM 5454 C CA . GLY A 1 702 ? -16.768 18.827 -9.885 1.00 98.50 702 GLY A CA 1
ATOM 5455 C C . GLY A 1 702 ? -15.939 18.854 -11.170 1.00 98.50 702 GLY A C 1
ATOM 5456 O O . GLY A 1 702 ? -16.526 18.820 -12.245 1.00 98.50 702 GLY A O 1
ATOM 5457 N N . VAL A 1 703 ? -14.598 18.834 -11.090 1.00 98.75 703 VAL A N 1
ATOM 5458 C CA . VAL A 1 703 ? -13.697 18.755 -12.265 1.00 98.75 703 VAL A CA 1
ATOM 5459 C C . VAL A 1 703 ? -14.010 17.527 -13.123 1.00 98.75 703 VAL A C 1
ATOM 5461 O O . VAL A 1 703 ? -14.149 17.644 -14.342 1.00 98.75 703 VAL A O 1
ATOM 5464 N N . CYS A 1 704 ? -14.149 16.355 -12.499 1.00 98.75 704 CYS A N 1
ATOM 5465 C CA . CYS A 1 704 ? -14.469 15.118 -13.209 1.00 98.75 704 CYS A CA 1
ATOM 5466 C C . CYS A 1 704 ? -15.863 15.166 -13.848 1.00 98.75 704 CYS A C 1
ATOM 5468 O O . CYS A 1 704 ? -16.044 14.691 -14.971 1.00 98.75 704 CYS A O 1
ATOM 5470 N N . GLU A 1 705 ? -16.850 15.729 -13.148 1.00 98.50 705 GLU A N 1
ATOM 5471 C CA . GLU A 1 705 ? -18.214 15.903 -13.645 1.00 98.50 705 GLU A CA 1
ATOM 5472 C C . GLU A 1 705 ? -18.224 16.729 -14.934 1.00 98.50 705 GLU A C 1
ATOM 5474 O O . GLU A 1 705 ? -18.726 16.266 -15.966 1.00 98.50 705 GLU A O 1
ATOM 5479 N N . ILE A 1 706 ? -17.651 17.936 -14.899 1.00 98.44 706 ILE A N 1
ATOM 5480 C CA . ILE A 1 706 ? -17.669 18.818 -16.065 1.00 98.44 706 ILE A CA 1
ATOM 5481 C C . ILE A 1 706 ? -16.817 18.262 -17.205 1.00 98.44 706 ILE A C 1
ATOM 5483 O O . ILE A 1 706 ? -17.265 18.328 -18.346 1.00 98.44 706 ILE A O 1
ATOM 5487 N N . PHE A 1 707 ? -15.670 17.629 -16.927 1.00 98.75 707 PHE A N 1
ATOM 5488 C CA . PHE A 1 707 ? -14.857 16.973 -17.955 1.00 98.75 707 PHE A CA 1
ATOM 5489 C C . PHE A 1 707 ? -15.677 15.928 -18.727 1.00 98.75 707 PHE A C 1
ATOM 5491 O O . PHE A 1 707 ? -15.781 16.000 -19.954 1.00 98.75 707 PHE A O 1
ATOM 5498 N N . ARG A 1 708 ? -16.351 15.009 -18.014 1.00 98.56 708 ARG A N 1
ATOM 5499 C CA . ARG A 1 708 ? -17.217 13.992 -18.637 1.00 98.56 708 ARG A CA 1
ATOM 5500 C C . ARG A 1 708 ? -18.372 14.631 -19.404 1.00 98.56 708 ARG A C 1
ATOM 5502 O O . ARG A 1 708 ? -18.620 14.290 -20.560 1.00 98.56 708 ARG A O 1
ATOM 5509 N N . ASN A 1 709 ? -19.096 15.554 -18.774 1.00 98.25 709 ASN A N 1
ATOM 5510 C CA . ASN A 1 709 ? -20.310 16.135 -19.344 1.00 98.25 709 ASN A CA 1
ATOM 5511 C C . ASN A 1 709 ? -20.017 16.989 -20.586 1.00 98.25 709 ASN A C 1
ATOM 5513 O O . ASN A 1 709 ? -20.749 16.915 -21.576 1.00 98.25 709 ASN A O 1
ATOM 5517 N N . ALA A 1 710 ? -18.944 17.777 -20.559 1.00 98.19 710 ALA A N 1
ATOM 5518 C CA . ALA A 1 710 ? -18.514 18.619 -21.668 1.00 98.19 710 ALA A CA 1
ATOM 5519 C C . ALA A 1 710 ? -18.039 17.792 -22.874 1.00 98.19 710 ALA A C 1
ATOM 5521 O O . ALA A 1 710 ? -18.349 18.147 -24.015 1.00 98.19 710 ALA A O 1
ATOM 5522 N N . LEU A 1 711 ? -17.343 16.674 -22.645 1.00 98.50 711 LEU A N 1
ATOM 5523 C CA . LEU A 1 711 ? -16.901 15.764 -23.705 1.00 98.50 711 LEU A CA 1
ATOM 5524 C C . LEU A 1 711 ? -18.055 14.934 -24.286 1.00 98.50 711 LEU A C 1
ATOM 5526 O O . LEU A 1 711 ? -18.178 14.839 -25.509 1.00 98.50 711 LEU A O 1
ATOM 5530 N N . LYS A 1 712 ? -18.971 14.421 -23.452 1.00 97.94 712 LYS A N 1
ATOM 5531 C CA . LYS A 1 712 ? -20.186 13.726 -23.926 1.00 97.94 712 LYS A CA 1
ATOM 5532 C C . LYS A 1 712 ? -21.039 14.611 -24.834 1.00 97.94 712 LYS A C 1
ATOM 5534 O O . LYS A 1 712 ? -21.480 14.163 -25.889 1.00 97.94 712 LYS A O 1
ATOM 5539 N N . LYS A 1 713 ? -21.217 15.892 -24.483 1.00 98.00 713 LYS A N 1
ATOM 5540 C CA . LYS A 1 713 ? -21.916 16.876 -25.336 1.00 98.00 713 LYS A CA 1
ATOM 5541 C C . LYS A 1 713 ? -21.241 17.075 -26.697 1.00 98.00 713 LYS A C 1
ATOM 5543 O O . LYS A 1 713 ? -21.916 17.388 -27.671 1.00 98.00 713 LYS A O 1
ATOM 5548 N N . ARG A 1 714 ? -19.924 16.870 -26.773 1.00 97.88 714 ARG A N 1
ATOM 5549 C CA . ARG A 1 714 ? -19.120 16.929 -28.004 1.00 97.88 714 ARG A CA 1
ATOM 5550 C C . ARG A 1 714 ? -19.045 15.587 -28.741 1.00 97.88 714 ARG A C 1
ATOM 5552 O O . ARG A 1 714 ? -18.268 15.460 -29.686 1.00 97.88 714 ARG A O 1
ATOM 5559 N N . GLY A 1 715 ? -19.834 14.592 -28.333 1.00 97.94 715 GLY A N 1
ATOM 5560 C CA . GLY A 1 715 ? -19.885 13.280 -28.975 1.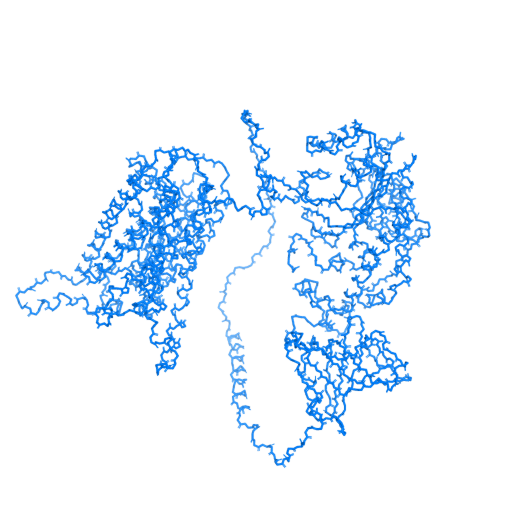00 97.94 715 GLY A CA 1
ATOM 5561 C C . GLY A 1 715 ? -18.673 12.394 -28.691 1.00 97.94 715 GLY A C 1
ATOM 5562 O O . GLY A 1 715 ? -18.400 11.494 -29.478 1.00 97.94 715 GLY A O 1
ATOM 5563 N N . PHE A 1 716 ? -17.929 12.648 -27.611 1.00 98.69 716 PHE A N 1
ATOM 5564 C CA . PHE A 1 716 ? -16.893 11.717 -27.173 1.00 98.69 716 PHE A CA 1
ATOM 5565 C C . PHE A 1 716 ? -17.504 10.503 -26.468 1.00 98.69 716 PHE A C 1
ATOM 5567 O O . PHE A 1 716 ? -18.490 10.620 -25.734 1.00 98.69 716 PHE A O 1
ATOM 5574 N N . LEU A 1 717 ? -16.856 9.354 -26.643 1.00 98.44 717 LEU A N 1
ATOM 5575 C CA . LEU A 1 717 ? -17.183 8.101 -25.979 1.00 98.44 717 LEU A CA 1
ATOM 5576 C C . LEU A 1 717 ? -16.200 7.820 -24.833 1.00 98.44 717 LEU A C 1
ATOM 5578 O O . LEU A 1 717 ? -14.985 7.872 -25.016 1.00 98.44 717 LEU A O 1
ATOM 5582 N N . GLU A 1 718 ? -16.729 7.505 -23.652 1.00 98.38 718 GLU A N 1
ATOM 5583 C CA . GLU A 1 718 ? -15.917 7.016 -22.534 1.00 98.38 718 GLU A CA 1
ATOM 5584 C C . GLU A 1 718 ? -15.534 5.558 -22.782 1.00 98.38 718 GLU A C 1
ATOM 5586 O O . GLU A 1 718 ? -16.414 4.719 -22.982 1.00 98.38 718 GLU A O 1
ATOM 5591 N N . TYR A 1 719 ? -14.243 5.244 -22.744 1.00 96.62 719 TYR A N 1
ATOM 5592 C CA . TYR A 1 719 ? -13.744 3.873 -22.851 1.00 96.62 719 TYR A CA 1
ATOM 5593 C C . TYR A 1 719 ? -12.912 3.512 -21.617 1.00 96.62 719 TYR A C 1
ATOM 5595 O O . TYR A 1 719 ? -12.475 4.384 -20.873 1.00 96.62 719 TYR A O 1
ATOM 5603 N N . GLN A 1 720 ? -12.706 2.215 -21.391 1.00 97.00 720 GLN A N 1
ATOM 5604 C CA . GLN A 1 720 ? -11.947 1.708 -20.247 1.00 97.00 720 GLN A CA 1
ATOM 5605 C C . GLN A 1 720 ? -10.651 1.074 -20.753 1.00 97.00 720 GLN A C 1
ATOM 5607 O O . GLN A 1 720 ? -10.673 0.016 -21.382 1.00 97.00 720 GLN A O 1
ATOM 5612 N N . SER A 1 721 ? -9.523 1.745 -20.523 1.00 89.94 721 SER A N 1
ATOM 5613 C CA . SER A 1 721 ? -8.199 1.234 -20.888 1.00 89.94 721 SER A CA 1
ATOM 5614 C C . SER A 1 721 ? -7.712 0.193 -19.878 1.00 89.94 721 SER A C 1
ATOM 5616 O O . SER A 1 721 ? -7.890 0.399 -18.677 1.00 89.94 721 SER A O 1
ATOM 5618 N N . PRO A 1 722 ? -7.025 -0.878 -20.306 1.00 92.81 722 PRO A N 1
ATOM 5619 C CA . PRO A 1 722 ? -6.288 -1.715 -19.371 1.00 92.81 722 PRO A CA 1
ATOM 5620 C C . PRO A 1 722 ? -5.107 -0.929 -18.779 1.00 92.81 722 PRO A C 1
ATOM 5622 O O . PRO A 1 722 ? -4.417 -0.191 -19.482 1.00 92.81 722 PRO A O 1
ATOM 5625 N N . HIS A 1 723 ? -4.863 -1.118 -17.482 1.00 93.00 723 HIS A N 1
ATOM 5626 C CA . HIS A 1 723 ? -3.746 -0.488 -16.766 1.00 93.00 723 HIS A CA 1
ATOM 5627 C C . HIS A 1 723 ? -2.552 -1.427 -16.564 1.00 93.00 723 HIS A C 1
ATOM 5629 O O . HIS A 1 723 ? -1.508 -0.980 -16.107 1.00 93.00 723 HIS A O 1
ATOM 5635 N N . ILE A 1 724 ? -2.697 -2.705 -16.922 1.00 92.50 724 ILE A N 1
ATOM 5636 C CA . ILE A 1 724 ? -1.616 -3.693 -16.987 1.00 92.50 724 ILE A CA 1
ATOM 5637 C C . ILE A 1 724 ? -1.291 -3.899 -18.467 1.00 92.50 724 ILE A C 1
ATOM 5639 O O . ILE A 1 724 ? -2.181 -4.246 -19.246 1.00 92.50 724 ILE A O 1
ATOM 5643 N N . ILE A 1 725 ? -0.043 -3.653 -18.856 1.00 86.94 725 ILE A N 1
ATOM 5644 C CA . ILE A 1 725 ? 0.407 -3.616 -20.252 1.00 86.94 725 ILE A CA 1
ATOM 5645 C C . ILE A 1 725 ? 1.658 -4.469 -20.454 1.00 86.94 725 ILE A C 1
ATOM 5647 O O . ILE A 1 725 ? 2.458 -4.639 -19.542 1.00 86.94 725 ILE A O 1
ATOM 5651 N N . GLU A 1 726 ? 1.827 -5.017 -21.653 1.00 77.81 726 GLU A N 1
ATOM 5652 C CA . GLU A 1 726 ? 2.938 -5.924 -21.978 1.00 77.81 726 GLU A CA 1
ATOM 5653 C C . GLU A 1 726 ? 4.301 -5.217 -22.028 1.00 77.81 726 GLU A C 1
ATOM 5655 O O . GLU A 1 726 ? 5.328 -5.816 -21.722 1.00 77.81 726 GLU A O 1
ATOM 5660 N N . ALA A 1 727 ? 4.318 -3.926 -22.363 1.00 71.50 727 ALA A N 1
ATOM 5661 C CA . ALA A 1 727 ? 5.533 -3.135 -22.500 1.00 71.50 727 ALA A CA 1
ATOM 5662 C C . ALA A 1 727 ? 5.308 -1.678 -22.089 1.00 71.50 727 ALA A C 1
ATOM 5664 O O . ALA A 1 727 ? 4.183 -1.188 -22.121 1.00 71.50 727 ALA A O 1
ATOM 5665 N N . ALA A 1 728 ? 6.382 -0.971 -21.731 1.00 69.12 728 ALA A N 1
ATOM 5666 C CA . ALA A 1 728 ? 6.328 0.440 -21.354 1.00 69.12 728 ALA A CA 1
ATOM 5667 C C . ALA A 1 728 ? 5.764 1.324 -22.487 1.00 69.12 728 ALA A C 1
ATOM 5669 O O . ALA A 1 728 ? 6.298 1.318 -23.596 1.00 69.12 728 ALA A O 1
ATOM 5670 N N . SER A 1 729 ? 4.730 2.124 -22.191 1.00 62.94 729 SER A N 1
ATOM 5671 C CA . SER A 1 729 ? 4.043 2.988 -23.170 1.00 62.94 729 SER A CA 1
ATOM 5672 C C . SER A 1 729 ? 4.924 4.089 -23.775 1.00 62.94 729 SER A C 1
ATOM 5674 O O . SER A 1 729 ? 4.668 4.521 -24.897 1.00 62.94 729 SER A O 1
ATOM 5676 N N . GLU A 1 730 ? 5.925 4.572 -23.035 1.00 64.75 730 GLU A N 1
ATOM 5677 C CA . GLU A 1 730 ? 6.680 5.787 -23.388 1.00 64.75 730 GLU A CA 1
ATOM 5678 C C . GLU A 1 730 ? 8.192 5.550 -23.564 1.00 64.75 730 GLU A C 1
ATOM 5680 O O . GLU A 1 730 ? 8.907 6.476 -23.927 1.00 64.75 730 GLU A O 1
ATOM 5685 N N . GLY A 1 731 ? 8.670 4.309 -23.390 1.00 55.12 731 GLY A N 1
ATOM 5686 C CA . GLY A 1 731 ? 10.095 3.966 -23.452 1.00 55.12 731 GLY A CA 1
ATOM 5687 C C . GLY A 1 731 ? 10.882 4.490 -22.245 1.00 55.12 731 GLY A C 1
ATOM 5688 O O . GLY A 1 731 ? 11.063 5.687 -22.072 1.00 55.12 731 GLY A O 1
ATOM 5689 N N . GLY A 1 732 ? 11.372 3.597 -21.382 1.00 57.88 732 GLY A N 1
ATOM 5690 C CA . GLY A 1 732 ? 12.185 3.986 -20.225 1.00 57.88 732 GLY A CA 1
ATOM 5691 C C . GLY A 1 732 ? 12.214 2.938 -19.113 1.00 57.88 732 GLY A C 1
ATOM 5692 O O . GLY A 1 732 ? 11.430 1.992 -19.118 1.00 57.88 732 GLY A O 1
ATOM 5693 N N . ALA A 1 733 ? 13.123 3.119 -18.150 1.00 53.44 733 ALA A N 1
ATOM 5694 C CA . ALA A 1 733 ? 13.298 2.243 -16.983 1.00 53.44 733 ALA A CA 1
ATOM 5695 C C . ALA A 1 733 ? 12.331 2.549 -15.814 1.00 53.44 733 ALA A C 1
ATOM 5697 O O . ALA A 1 733 ? 12.329 1.829 -14.822 1.00 53.44 733 ALA A O 1
ATOM 5698 N N . ASN A 1 734 ? 11.497 3.593 -15.933 1.00 72.56 734 ASN A N 1
ATOM 5699 C CA . ASN A 1 734 ? 10.646 4.121 -14.855 1.00 72.56 734 ASN A CA 1
ATOM 5700 C C . ASN A 1 734 ? 9.182 3.648 -14.972 1.00 72.56 734 ASN A C 1
ATOM 5702 O O . ASN A 1 734 ? 8.240 4.444 -14.888 1.00 72.56 734 ASN A O 1
ATOM 5706 N N . VAL A 1 735 ? 8.985 2.344 -15.174 1.00 83.31 735 VAL A N 1
ATOM 5707 C CA . VAL A 1 735 ? 7.673 1.674 -15.143 1.00 83.31 735 VAL A CA 1
ATOM 5708 C C . VAL A 1 735 ? 7.601 0.710 -13.967 1.00 83.31 735 VAL A C 1
ATOM 5710 O O . VAL A 1 735 ? 8.581 0.035 -13.661 1.00 83.31 735 VAL A O 1
ATOM 5713 N N . PHE A 1 736 ? 6.440 0.611 -13.316 1.00 90.25 736 PHE A N 1
ATOM 5714 C CA . PHE A 1 736 ? 6.242 -0.426 -12.306 1.00 90.25 736 PHE A CA 1
ATOM 5715 C C . PHE A 1 736 ? 6.066 -1.766 -13.002 1.00 90.25 736 PHE A C 1
ATOM 5717 O O . PHE A 1 736 ? 5.080 -1.972 -13.706 1.00 90.25 736 PHE A O 1
ATOM 5724 N N . GLU A 1 737 ? 7.020 -2.666 -12.802 1.00 89.31 737 GLU A N 1
ATOM 5725 C CA . GLU A 1 737 ? 6.895 -4.056 -13.217 1.00 89.31 737 GLU A CA 1
ATOM 5726 C C . GLU A 1 737 ? 5.996 -4.807 -12.233 1.00 89.31 737 GLU A C 1
ATOM 5728 O O . GLU A 1 737 ? 6.178 -4.757 -11.016 1.00 89.31 737 GLU A O 1
ATOM 5733 N N . VAL A 1 738 ? 5.013 -5.510 -12.777 1.00 90.31 738 VAL A N 1
ATOM 5734 C CA . VAL A 1 738 ? 4.137 -6.413 -12.045 1.00 90.31 738 VAL A CA 1
ATOM 5735 C C . VAL A 1 738 ? 4.295 -7.807 -12.624 1.00 90.31 738 VAL A C 1
ATOM 5737 O O . VAL A 1 738 ? 4.368 -8.006 -13.837 1.00 90.31 738 VAL A O 1
ATOM 5740 N N . THR A 1 739 ? 4.322 -8.813 -11.760 1.00 89.06 739 THR A N 1
ATOM 5741 C CA . THR A 1 739 ? 4.210 -10.193 -12.227 1.00 89.06 739 THR A CA 1
ATOM 5742 C C . THR A 1 739 ? 2.829 -10.359 -12.854 1.00 89.06 739 THR A C 1
ATOM 5744 O O . THR A 1 739 ? 1.832 -10.099 -12.191 1.00 89.06 739 THR A O 1
ATOM 5747 N N . TYR A 1 740 ? 2.749 -10.774 -14.118 1.00 83.31 740 TYR A N 1
ATOM 5748 C CA . TYR A 1 740 ? 1.510 -11.104 -14.820 1.00 83.31 740 TYR A CA 1
ATOM 5749 C C . TYR A 1 740 ? 1.583 -12.581 -15.223 1.00 83.31 740 TYR A C 1
ATOM 5751 O O . TYR A 1 740 ? 2.125 -13.001 -16.242 1.00 83.31 740 TYR A O 1
ATOM 5759 N N . PHE A 1 741 ? 1.039 -13.415 -14.345 1.00 90.12 741 PHE A N 1
ATOM 5760 C CA . PHE A 1 741 ? 1.090 -14.882 -14.362 1.00 90.12 741 PHE A CA 1
ATOM 5761 C C . PHE A 1 741 ? 2.511 -15.467 -14.694 1.00 90.12 741 PHE A C 1
ATOM 5763 O O . PHE A 1 741 ? 3.350 -15.447 -13.799 1.00 90.12 741 PHE A O 1
ATOM 5770 N N . LYS A 1 742 ? 2.828 -15.993 -15.902 1.00 83.19 742 LYS A N 1
ATOM 5771 C CA . LYS A 1 742 ? 4.195 -16.444 -16.325 1.00 83.19 742 LYS A CA 1
ATOM 5772 C C . LYS A 1 742 ? 5.174 -15.309 -16.607 1.00 83.19 742 LYS A C 1
ATOM 5774 O O . LYS A 1 742 ? 6.370 -15.576 -16.643 1.00 83.19 742 LYS A O 1
ATOM 5779 N N . GLN A 1 743 ? 4.669 -14.142 -16.985 1.00 78.38 743 GLN A N 1
ATOM 5780 C CA . GLN A 1 743 ? 5.437 -13.124 -17.690 1.00 78.38 743 GLN A CA 1
ATOM 5781 C C . GLN A 1 743 ? 5.434 -11.823 -16.899 1.00 78.38 743 GLN A C 1
ATOM 5783 O O . GLN A 1 743 ? 4.638 -11.632 -15.978 1.00 78.38 743 GLN A O 1
ATOM 5788 N N . SER A 1 744 ? 6.330 -10.922 -17.253 1.00 82.75 744 SER A N 1
ATOM 5789 C CA . SER A 1 744 ? 6.285 -9.565 -16.729 1.00 82.75 744 SER A CA 1
ATOM 5790 C C . SER A 1 744 ? 5.202 -8.781 -17.461 1.00 82.75 744 SER A C 1
ATOM 5792 O O . SER A 1 744 ? 5.051 -8.891 -18.677 1.00 82.75 744 SER A O 1
ATOM 5794 N N . ALA A 1 745 ? 4.443 -7.989 -16.721 1.00 88.44 745 ALA A N 1
ATOM 5795 C CA . ALA A 1 745 ? 3.704 -6.875 -17.284 1.00 88.44 745 ALA A CA 1
ATOM 5796 C C . ALA A 1 745 ? 4.088 -5.607 -16.532 1.00 88.44 745 ALA A C 1
ATOM 5798 O O . ALA A 1 745 ? 4.841 -5.633 -15.560 1.00 88.44 745 ALA A O 1
ATOM 5799 N N . TYR A 1 746 ? 3.563 -4.485 -16.985 1.00 88.88 746 TYR A N 1
ATOM 5800 C CA . TYR A 1 746 ? 3.890 -3.178 -16.453 1.00 88.88 746 TYR A CA 1
ATOM 5801 C C . TYR A 1 746 ? 2.610 -2.413 -16.155 1.00 88.88 746 TYR A C 1
ATOM 5803 O O . TYR A 1 746 ? 1.593 -2.615 -16.819 1.00 88.88 746 TYR A O 1
ATOM 5811 N N . LEU A 1 747 ? 2.645 -1.527 -15.164 1.00 92.81 747 LEU A N 1
ATOM 5812 C CA . LEU A 1 747 ? 1.565 -0.568 -14.972 1.00 92.81 747 LEU A CA 1
ATOM 5813 C C . LEU A 1 747 ? 1.687 0.572 -15.984 1.00 92.81 747 LEU A C 1
ATOM 5815 O O . LEU A 1 747 ? 2.775 1.098 -16.230 1.00 92.81 747 LEU A O 1
ATOM 5819 N N . ALA A 1 748 ? 0.561 0.950 -16.583 1.00 89.69 748 ALA A N 1
ATOM 5820 C CA . ALA A 1 748 ? 0.524 1.952 -17.635 1.00 89.69 748 ALA A CA 1
ATOM 5821 C C . ALA A 1 748 ? 0.859 3.361 -17.109 1.00 89.69 748 ALA A C 1
ATOM 5823 O O . ALA A 1 748 ? 0.146 3.918 -16.275 1.00 89.69 748 ALA A O 1
ATOM 5824 N N . GLN A 1 749 ? 1.905 3.973 -17.675 1.00 88.06 749 GLN A N 1
ATOM 5825 C CA . GLN A 1 749 ? 2.278 5.379 -17.425 1.00 88.06 749 GLN A CA 1
ATOM 5826 C C . GLN A 1 749 ? 1.314 6.394 -18.031 1.00 88.06 749 GLN A C 1
ATOM 5828 O O . GLN A 1 749 ? 1.347 7.578 -17.701 1.00 88.06 749 GLN A O 1
ATOM 5833 N N . SER A 1 750 ? 0.492 5.929 -18.960 1.00 87.12 750 SER A N 1
ATOM 5834 C CA . SER A 1 750 ? -0.592 6.657 -19.591 1.00 87.12 750 SER A CA 1
ATOM 5835 C C . SER A 1 750 ? -1.415 5.646 -20.398 1.00 87.12 750 SER A C 1
ATOM 5837 O O . SER A 1 750 ? -0.843 4.680 -20.927 1.00 87.12 750 SER A O 1
ATOM 5839 N N . PRO A 1 751 ? -2.729 5.866 -20.581 1.00 92.81 751 PRO A N 1
ATOM 5840 C CA . PRO A 1 751 ? -3.545 5.099 -21.523 1.00 92.81 751 PRO A CA 1
ATOM 5841 C C . PRO A 1 751 ? -3.236 5.415 -23.008 1.00 92.81 751 PRO A C 1
ATOM 5843 O O . PRO A 1 751 ? -4.001 5.023 -23.893 1.00 92.81 751 PRO A O 1
ATOM 5846 N N . GLN A 1 752 ? -2.117 6.098 -23.292 1.00 92.00 752 GLN A N 1
ATOM 5847 C CA . GLN A 1 752 ? -1.682 6.611 -24.595 1.00 92.00 752 GLN A CA 1
ATOM 5848 C C . GLN A 1 752 ? -1.768 5.627 -25.761 1.00 92.00 752 GLN A C 1
ATOM 5850 O O . GLN A 1 752 ? -2.235 6.005 -26.837 1.00 92.00 752 GLN A O 1
ATOM 5855 N N . LEU A 1 753 ? -1.331 4.379 -25.587 1.00 91.50 753 LEU A N 1
ATOM 5856 C CA . LEU A 1 753 ? -1.388 3.399 -26.676 1.00 91.50 753 LEU A CA 1
ATOM 5857 C C . LEU A 1 753 ? -2.844 3.039 -27.009 1.00 91.50 753 LEU A C 1
ATOM 5859 O O . LEU A 1 753 ? -3.251 3.083 -28.168 1.00 91.50 753 LEU A O 1
ATOM 5863 N N . TYR A 1 754 ? -3.660 2.777 -25.987 1.00 94.88 754 TYR A N 1
ATOM 5864 C CA . TYR A 1 754 ? -5.038 2.322 -26.169 1.00 94.88 754 TYR A CA 1
ATOM 5865 C C . TYR A 1 754 ? -5.986 3.416 -26.658 1.00 94.88 754 TYR A C 1
ATOM 5867 O O . TYR A 1 754 ? -6.881 3.102 -27.440 1.00 94.88 754 TYR A O 1
ATOM 5875 N N . LYS A 1 755 ? -5.797 4.689 -26.271 1.00 95.88 755 LYS A N 1
ATOM 5876 C CA . LYS A 1 755 ? -6.623 5.778 -26.833 1.00 95.88 755 LYS A CA 1
ATOM 5877 C C . LYS A 1 755 ? -6.414 5.937 -28.338 1.00 95.88 755 LYS A C 1
ATOM 5879 O O . LYS A 1 755 ? -7.378 6.147 -29.061 1.00 95.88 755 LYS A O 1
ATOM 5884 N N . GLN A 1 756 ? -5.186 5.752 -28.823 1.00 97.00 756 GLN A N 1
ATOM 5885 C CA . GLN A 1 756 ? -4.887 5.795 -30.258 1.00 97.00 756 GLN A CA 1
ATOM 5886 C C . GLN A 1 756 ? -5.393 4.551 -30.996 1.00 97.00 756 GLN A C 1
ATOM 5888 O O . GLN A 1 756 ? -5.948 4.669 -32.083 1.00 97.00 756 GLN A O 1
ATOM 5893 N N . MET A 1 757 ? -5.277 3.363 -30.394 1.00 96.62 757 MET A N 1
ATOM 5894 C CA . MET A 1 757 ? -5.860 2.142 -30.965 1.00 96.62 757 MET A CA 1
ATOM 5895 C C . MET A 1 757 ? -7.389 2.218 -31.050 1.00 96.62 757 MET A C 1
ATOM 5897 O O . MET A 1 757 ? -7.971 1.668 -31.978 1.00 96.62 757 MET A O 1
ATOM 5901 N N . ALA A 1 758 ? -8.049 2.927 -30.128 1.00 97.75 758 ALA A N 1
ATOM 5902 C CA . ALA A 1 758 ? -9.476 3.207 -30.238 1.00 97.75 758 ALA A CA 1
ATOM 5903 C C . ALA A 1 758 ? -9.789 4.122 -31.437 1.00 97.75 758 ALA A C 1
ATOM 5905 O O . ALA A 1 758 ? -10.726 3.832 -32.175 1.00 97.75 758 ALA A O 1
ATOM 5906 N N . ILE A 1 759 ? -8.976 5.157 -31.696 1.00 98.31 759 ILE A N 1
ATOM 5907 C CA . ILE A 1 759 ? -9.100 5.953 -32.932 1.00 98.31 759 ILE A CA 1
ATOM 5908 C C . ILE A 1 759 ? -8.940 5.066 -34.174 1.00 98.31 759 ILE A C 1
ATOM 5910 O O . ILE A 1 759 ? -9.749 5.155 -35.094 1.00 98.31 759 ILE A O 1
ATOM 5914 N N . ALA A 1 760 ? -7.926 4.197 -34.194 1.00 97.56 760 ALA A N 1
ATOM 5915 C CA . ALA A 1 760 ? -7.703 3.255 -35.293 1.00 97.56 760 ALA A CA 1
ATOM 5916 C C . ALA A 1 760 ? -8.845 2.228 -35.447 1.00 97.56 760 ALA A C 1
ATOM 5918 O O . ALA A 1 760 ? -9.039 1.680 -36.526 1.00 97.56 760 ALA A O 1
ATOM 5919 N N . GLY A 1 761 ? -9.611 1.981 -34.382 1.00 97.50 761 GLY A N 1
ATOM 5920 C CA . GLY A 1 761 ? -10.822 1.159 -34.371 1.00 97.50 761 GLY A CA 1
ATOM 5921 C C . GLY A 1 761 ? -12.111 1.923 -34.693 1.00 97.50 761 GLY A C 1
ATOM 5922 O O . GLY A 1 761 ? -13.171 1.508 -34.232 1.00 97.50 761 GLY A O 1
ATOM 5923 N N . ASP A 1 762 ? -12.028 3.035 -35.429 1.00 97.69 762 ASP A N 1
ATOM 5924 C CA . ASP A 1 762 ? -13.151 3.883 -35.859 1.00 97.69 762 ASP A CA 1
ATOM 5925 C C . ASP A 1 762 ? -13.942 4.574 -34.731 1.00 97.69 762 ASP A C 1
ATOM 5927 O O . ASP A 1 762 ? -15.079 5.010 -34.932 1.00 97.69 762 ASP A O 1
ATOM 5931 N N . PHE A 1 763 ? -13.351 4.754 -33.546 1.00 98.06 763 PHE A N 1
ATOM 5932 C CA . PHE A 1 763 ? -13.922 5.621 -32.512 1.00 98.06 763 PHE A CA 1
ATOM 5933 C C . PHE A 1 763 ? -13.326 7.031 -32.638 1.00 98.06 763 PHE A C 1
ATOM 5935 O O . PHE A 1 763 ? -12.263 7.287 -32.083 1.00 98.06 763 PHE A O 1
ATOM 5942 N N . PRO A 1 764 ? -13.975 7.996 -33.321 1.00 97.31 764 PRO A N 1
ATOM 5943 C CA . PRO A 1 764 ? -13.330 9.254 -33.713 1.00 97.31 764 PRO A CA 1
ATOM 5944 C C . PRO A 1 764 ? -13.008 10.191 -32.541 1.00 97.31 764 PRO A C 1
ATOM 5946 O O . PRO A 1 764 ? -12.255 11.149 -32.712 1.00 97.31 764 PRO A O 1
ATOM 5949 N N . ARG A 1 765 ? -13.626 9.982 -31.374 1.00 98.62 765 ARG A N 1
ATOM 5950 C CA . ARG A 1 765 ? -13.514 10.836 -30.185 1.00 98.62 765 ARG A CA 1
ATOM 5951 C C . ARG A 1 765 ? -13.667 9.980 -28.937 1.00 98.62 765 ARG A C 1
ATOM 5953 O O . ARG A 1 765 ? -14.763 9.485 -28.669 1.00 98.62 765 ARG A O 1
ATOM 5960 N N . VAL A 1 766 ? -12.598 9.824 -28.166 1.00 98.69 766 VAL A N 1
ATOM 5961 C CA . VAL A 1 766 ? -12.587 8.973 -26.970 1.00 98.69 766 VAL A CA 1
ATOM 5962 C C . VAL A 1 766 ? -11.994 9.693 -25.770 1.00 98.69 766 VAL A C 1
ATOM 5964 O O . VAL A 1 766 ? -11.120 10.546 -25.923 1.00 98.69 766 VAL A O 1
ATOM 5967 N N . TYR A 1 767 ? -12.467 9.353 -24.574 1.00 98.69 767 TYR A N 1
ATOM 5968 C CA . TYR A 1 767 ? -11.850 9.784 -23.321 1.00 98.69 767 TYR A CA 1
ATOM 5969 C C . TYR A 1 767 ? -11.874 8.677 -22.266 1.00 98.69 767 TYR A C 1
ATOM 5971 O O . TYR A 1 767 ? -12.691 7.759 -22.334 1.00 98.69 767 TYR A O 1
ATOM 5979 N N . THR A 1 768 ? -10.996 8.778 -21.275 1.00 98.19 768 THR A N 1
ATOM 5980 C CA . THR A 1 768 ? -10.989 7.915 -20.090 1.00 98.19 768 THR A CA 1
ATOM 5981 C C . THR A 1 768 ? -10.612 8.718 -18.848 1.00 98.19 768 THR A C 1
ATOM 5983 O O . THR A 1 768 ? -9.883 9.708 -18.932 1.00 98.19 768 THR A O 1
ATOM 5986 N N . ILE A 1 769 ? -11.137 8.302 -17.698 1.00 98.31 769 ILE A N 1
ATOM 5987 C CA . ILE A 1 769 ? -10.721 8.782 -16.380 1.00 98.31 769 ILE A CA 1
ATOM 5988 C C . ILE A 1 769 ? -10.262 7.562 -15.600 1.00 98.31 769 ILE A C 1
ATOM 5990 O O . ILE A 1 769 ? -11.074 6.688 -15.298 1.00 98.31 769 ILE A O 1
ATOM 5994 N N . GLY A 1 770 ? -8.978 7.500 -15.268 1.00 96.69 770 GLY A N 1
ATOM 5995 C CA . GLY A 1 770 ? -8.416 6.320 -14.623 1.00 96.69 770 GLY A CA 1
ATOM 5996 C C . GLY A 1 770 ? -7.035 6.551 -14.023 1.00 96.69 770 GLY A C 1
ATOM 5997 O O . GLY A 1 770 ? -6.444 7.615 -14.216 1.00 96.69 770 GLY A O 1
ATOM 5998 N N . PRO A 1 771 ? -6.520 5.567 -13.273 1.00 96.81 771 PRO A N 1
ATOM 5999 C CA . PRO A 1 771 ? -5.214 5.662 -12.645 1.00 96.81 771 PRO A CA 1
ATOM 6000 C C . PRO A 1 771 ? -4.082 5.680 -13.677 1.00 96.81 771 PRO A C 1
ATOM 6002 O O . PRO A 1 771 ? -4.111 4.982 -14.698 1.00 96.81 771 PRO A O 1
ATOM 6005 N N . VAL A 1 772 ? -3.064 6.470 -13.359 1.00 94.56 772 VAL A N 1
ATOM 6006 C CA . VAL A 1 772 ? -1.820 6.638 -14.101 1.00 94.56 772 VAL A CA 1
ATOM 6007 C C . VAL A 1 772 ? -0.648 6.418 -13.149 1.00 94.56 772 VAL A C 1
ATOM 6009 O O . VAL A 1 772 ? -0.645 6.940 -12.034 1.00 94.56 772 VAL A O 1
ATOM 6012 N N . PHE A 1 773 ? 0.360 5.665 -13.599 1.00 94.19 773 PHE A N 1
ATOM 6013 C CA . PHE A 1 773 ? 1.467 5.223 -12.752 1.00 94.19 773 PHE A CA 1
ATOM 6014 C C . PHE A 1 773 ? 2.821 5.735 -13.247 1.00 94.19 773 PHE A C 1
ATOM 6016 O O . PHE A 1 773 ? 3.244 5.423 -14.355 1.00 94.19 773 PHE A O 1
ATOM 6023 N N . ARG A 1 774 ? 3.558 6.474 -12.419 1.00 89.31 774 ARG A N 1
ATOM 6024 C CA . ARG A 1 774 ? 4.909 6.963 -12.737 1.00 89.31 774 ARG A CA 1
ATOM 6025 C C . ARG A 1 774 ? 5.894 6.379 -11.730 1.00 89.31 774 ARG A C 1
ATOM 6027 O O . ARG A 1 774 ? 5.863 6.750 -10.562 1.00 89.31 774 ARG A O 1
ATOM 6034 N N . ALA A 1 775 ? 6.778 5.479 -12.166 1.00 85.44 775 ALA A N 1
ATOM 6035 C CA . ALA A 1 775 ? 7.761 4.842 -11.278 1.00 85.44 775 ALA A CA 1
ATOM 6036 C C . ALA A 1 775 ? 9.063 5.655 -11.152 1.00 85.44 775 ALA A C 1
ATOM 6038 O O . ALA A 1 775 ? 10.154 5.102 -11.040 1.00 85.44 775 ALA A O 1
ATOM 6039 N N . GLU A 1 776 ? 8.955 6.981 -11.209 1.00 81.00 776 GLU A N 1
ATOM 6040 C CA . GLU A 1 776 ? 10.077 7.886 -10.979 1.00 81.00 776 GLU A CA 1
ATOM 6041 C C . GLU A 1 776 ? 10.267 8.095 -9.475 1.00 81.00 776 GLU A C 1
ATOM 6043 O O . GLU A 1 776 ? 9.307 8.399 -8.763 1.00 81.00 776 GLU A O 1
ATOM 6048 N N . ASP A 1 777 ? 11.508 8.003 -8.986 1.00 81.69 777 ASP A N 1
ATOM 6049 C CA . ASP A 1 777 ? 11.855 8.324 -7.592 1.00 81.69 777 ASP A CA 1
ATOM 6050 C C . ASP A 1 777 ? 11.902 9.850 -7.371 1.00 81.69 777 ASP A C 1
ATOM 6052 O O . ASP A 1 777 ? 12.930 10.456 -7.064 1.00 81.69 777 ASP A O 1
ATOM 6056 N N . SER A 1 778 ? 10.767 10.508 -7.621 1.00 84.38 778 SER A N 1
ATOM 6057 C CA . SER A 1 778 ? 10.610 11.957 -7.545 1.00 84.38 778 SER A CA 1
ATOM 6058 C C . SER A 1 778 ? 9.730 12.336 -6.362 1.00 84.38 778 SER A C 1
ATOM 6060 O O . SER A 1 778 ? 8.502 12.349 -6.437 1.00 84.38 778 SER A O 1
ATOM 6062 N N . ASN A 1 779 ? 10.363 12.692 -5.247 1.00 86.50 779 ASN A N 1
ATOM 6063 C CA . ASN A 1 779 ? 9.664 13.090 -4.028 1.00 86.50 779 ASN A CA 1
ATOM 6064 C C . ASN A 1 779 ? 9.566 14.621 -3.892 1.00 86.50 779 ASN A C 1
ATOM 6066 O O . ASN A 1 779 ? 10.193 15.222 -3.018 1.00 86.50 779 ASN A O 1
ATOM 6070 N N . THR A 1 780 ? 8.792 15.263 -4.769 1.00 88.25 780 THR A N 1
ATOM 6071 C CA . THR A 1 780 ? 8.578 16.724 -4.753 1.00 88.25 780 THR A CA 1
ATOM 6072 C C . THR A 1 780 ? 7.162 17.089 -4.292 1.00 88.25 780 THR A C 1
ATOM 6074 O O . THR A 1 780 ? 6.340 16.224 -3.992 1.00 88.25 780 THR A O 1
ATOM 6077 N N . HIS A 1 781 ? 6.848 18.384 -4.229 1.00 86.56 781 HIS A N 1
ATOM 6078 C CA . HIS A 1 781 ? 5.495 18.868 -3.937 1.00 86.56 781 HIS A CA 1
ATOM 6079 C C . HIS A 1 781 ? 4.518 18.713 -5.117 1.00 86.56 781 HIS A C 1
ATOM 6081 O O . HIS A 1 781 ? 3.331 18.939 -4.919 1.00 86.56 781 HIS A O 1
ATOM 6087 N N . ARG A 1 782 ? 4.988 18.343 -6.320 1.00 88.44 782 ARG A N 1
ATOM 6088 C CA . ARG A 1 782 ? 4.182 18.307 -7.558 1.00 88.44 782 ARG A CA 1
ATOM 6089 C C . ARG A 1 782 ? 4.121 16.939 -8.256 1.00 88.44 782 ARG A C 1
ATOM 6091 O O . ARG A 1 782 ? 3.516 16.832 -9.326 1.00 88.44 782 ARG A O 1
ATOM 6098 N N . HIS A 1 783 ? 4.774 15.921 -7.693 1.00 92.12 783 HIS A N 1
ATOM 6099 C CA . HIS A 1 783 ? 4.838 14.564 -8.247 1.00 92.12 783 HIS A CA 1
ATOM 6100 C C . HIS A 1 783 ? 4.207 13.548 -7.288 1.00 92.12 783 HIS A C 1
ATOM 6102 O O . HIS A 1 783 ? 4.319 13.684 -6.069 1.00 92.12 783 HIS A O 1
ATOM 6108 N N . MET A 1 784 ? 3.553 12.545 -7.872 1.00 94.19 784 MET A N 1
ATOM 6109 C CA . MET A 1 784 ? 3.007 11.354 -7.219 1.00 94.19 784 MET A CA 1
ATOM 6110 C C . MET A 1 784 ? 3.351 10.138 -8.080 1.00 94.19 784 MET A C 1
ATOM 6112 O O . MET A 1 784 ? 3.536 10.279 -9.291 1.00 94.19 784 MET A O 1
ATOM 6116 N N . THR A 1 785 ? 3.442 8.961 -7.465 1.00 94.62 785 THR A N 1
ATOM 6117 C CA . THR A 1 785 ? 3.724 7.703 -8.178 1.00 94.62 785 THR A CA 1
ATOM 6118 C C . THR A 1 785 ? 2.466 7.064 -8.758 1.00 94.62 785 THR A C 1
ATOM 6120 O O . THR A 1 785 ? 2.546 6.341 -9.749 1.00 94.62 785 THR A O 1
ATOM 6123 N N . GLU A 1 786 ? 1.305 7.376 -8.186 1.00 97.06 786 GLU A N 1
ATOM 6124 C CA . GLU A 1 786 ? -0.024 7.030 -8.688 1.00 97.06 786 GLU A CA 1
ATOM 6125 C C . GLU A 1 786 ? -0.924 8.267 -8.572 1.00 97.06 786 GLU A C 1
ATOM 6127 O O . GLU A 1 786 ? -0.954 8.927 -7.530 1.00 97.06 786 GLU A O 1
ATOM 6132 N N . PHE A 1 787 ? -1.621 8.608 -9.653 1.00 96.56 787 PHE A N 1
ATOM 6133 C CA . PHE A 1 787 ? -2.555 9.736 -9.717 1.00 96.56 787 PHE A CA 1
ATOM 6134 C C . PHE A 1 787 ? -3.669 9.462 -10.733 1.00 96.56 787 PHE A C 1
ATOM 6136 O O . PHE A 1 787 ? -3.595 8.493 -11.491 1.00 96.56 787 PHE A O 1
ATOM 6143 N N . VAL A 1 788 ? -4.706 10.299 -10.773 1.00 98.38 788 VAL A N 1
ATOM 6144 C CA . VAL A 1 788 ? -5.824 10.135 -11.714 1.00 98.38 788 VAL A CA 1
ATOM 6145 C C . VAL A 1 788 ? -5.601 10.972 -12.976 1.00 98.38 788 VAL A C 1
ATOM 6147 O O . VAL A 1 788 ? -5.524 12.201 -12.933 1.00 98.38 788 VAL A O 1
ATOM 6150 N N . GLY A 1 789 ? -5.527 10.298 -14.122 1.00 97.69 789 GLY A N 1
ATOM 6151 C CA . GLY A 1 789 ? -5.474 10.922 -15.441 1.00 97.69 789 GLY A CA 1
ATOM 6152 C C . GLY A 1 789 ? -6.868 11.178 -16.015 1.00 97.69 789 GLY A C 1
ATOM 6153 O O . GLY A 1 789 ? -7.756 10.329 -15.911 1.00 97.69 789 GLY A O 1
ATOM 6154 N N . LEU A 1 790 ? -7.050 12.341 -16.641 1.00 98.38 790 LEU A N 1
ATOM 6155 C CA . LEU A 1 790 ? -8.169 12.663 -17.526 1.00 98.38 790 LEU A CA 1
ATOM 6156 C C . LEU A 1 790 ? -7.617 12.713 -18.955 1.00 98.38 790 LEU A C 1
ATOM 6158 O O . LEU A 1 790 ? -7.009 13.700 -19.373 1.00 98.38 790 LEU A O 1
ATOM 6162 N N . ASP A 1 791 ? -7.783 11.623 -19.693 1.00 98.25 791 ASP A N 1
ATOM 6163 C CA . ASP A 1 791 ? -7.190 11.443 -21.015 1.00 98.25 791 ASP A CA 1
ATOM 6164 C C . ASP A 1 791 ? -8.246 11.544 -22.103 1.00 98.25 791 ASP A C 1
ATOM 6166 O O . ASP A 1 791 ? -9.349 11.016 -21.961 1.00 98.25 791 ASP A O 1
ATOM 6170 N N . LEU A 1 792 ? -7.894 12.176 -23.222 1.00 98.38 792 LEU A N 1
ATOM 6171 C CA . LEU A 1 792 ? -8.735 12.207 -24.414 1.00 98.38 792 LEU A CA 1
ATOM 6172 C C . LEU A 1 792 ? -7.903 12.140 -25.699 1.00 98.38 792 LEU A C 1
ATOM 6174 O O . LEU A 1 792 ? -6.755 12.587 -25.735 1.00 98.38 792 LEU A O 1
ATOM 6178 N N . GLU A 1 793 ? -8.502 11.594 -26.753 1.00 98.69 793 GLU A N 1
ATOM 6179 C CA . GLU A 1 793 ? -7.938 11.535 -28.103 1.00 98.69 793 GLU A CA 1
ATOM 6180 C C . GLU A 1 793 ? -9.058 11.765 -29.126 1.00 98.69 793 GLU A C 1
ATOM 6182 O O . GLU A 1 793 ? -10.205 11.348 -28.930 1.00 98.69 793 GLU A O 1
ATOM 6187 N N . MET A 1 794 ? -8.739 12.468 -30.208 1.00 98.62 794 MET A N 1
ATOM 6188 C CA . MET A 1 794 ? -9.700 12.881 -31.222 1.00 98.62 794 MET A CA 1
ATOM 6189 C C . MET A 1 794 ? -9.068 12.843 -32.615 1.00 98.62 794 MET A C 1
ATOM 6191 O O . MET A 1 794 ? -7.996 13.406 -32.848 1.00 98.62 794 MET A O 1
ATOM 6195 N N . ALA A 1 795 ? -9.771 12.214 -33.556 1.00 98.69 795 ALA A N 1
ATOM 6196 C CA . ALA A 1 795 ? -9.501 12.341 -34.979 1.00 98.69 795 ALA A CA 1
ATOM 6197 C C . ALA A 1 795 ? -9.845 13.761 -35.456 1.00 98.69 795 ALA A C 1
ATOM 6199 O O . ALA A 1 795 ? -10.877 14.325 -35.076 1.00 98.69 795 ALA A O 1
ATOM 6200 N N . PHE A 1 796 ? -8.986 14.334 -36.293 1.00 98.56 796 PHE A N 1
ATOM 6201 C CA . PHE A 1 796 ? -9.175 15.661 -36.881 1.00 98.56 796 PHE A CA 1
ATOM 6202 C C . PHE A 1 796 ? -9.147 15.589 -38.407 1.00 98.56 796 PHE A C 1
ATOM 6204 O O . PHE A 1 796 ? -8.816 14.554 -38.980 1.00 98.56 796 PHE A O 1
ATOM 6211 N N . ASN A 1 797 ? -9.512 16.684 -39.076 1.00 97.94 797 ASN A N 1
ATOM 6212 C CA . ASN A 1 797 ? -9.593 16.696 -40.533 1.00 97.94 797 ASN A CA 1
ATOM 6213 C C . ASN A 1 797 ? -8.253 17.065 -41.169 1.00 97.94 797 ASN A C 1
ATOM 6215 O O . ASN A 1 797 ? -7.692 16.285 -41.935 1.00 97.94 797 ASN A O 1
ATOM 6219 N N . PHE A 1 798 ? -7.733 18.253 -40.848 1.00 97.12 798 PHE A N 1
ATOM 6220 C CA . PHE A 1 798 ? -6.558 18.804 -41.528 1.00 97.12 798 PHE A CA 1
ATOM 6221 C C . PHE A 1 798 ? -5.488 19.341 -40.584 1.00 97.12 798 PHE A C 1
ATOM 6223 O O . PHE A 1 798 ? -4.311 19.302 -40.941 1.00 97.12 798 PHE A O 1
ATOM 6230 N N . HIS A 1 799 ? -5.847 19.830 -39.392 1.00 98.56 799 HIS A N 1
ATOM 6231 C CA . HIS A 1 799 ? -4.865 20.429 -38.489 1.00 98.56 799 HIS A CA 1
ATOM 6232 C C . HIS A 1 799 ? -5.099 20.043 -37.027 1.00 98.56 799 HIS A C 1
ATOM 6234 O O . HIS A 1 799 ? -6.212 20.139 -36.515 1.00 98.56 799 HIS A O 1
ATOM 6240 N N . TYR A 1 800 ? -4.026 19.701 -36.306 1.00 98.56 800 TYR A N 1
ATOM 6241 C CA . TYR A 1 800 ? -4.106 19.307 -34.891 1.00 98.56 800 TYR A CA 1
ATOM 6242 C C . TYR A 1 800 ? -4.626 20.419 -33.967 1.00 98.56 800 TYR A C 1
ATOM 6244 O O . TYR A 1 800 ? -5.036 20.144 -32.839 1.00 98.56 800 TYR A O 1
ATOM 6252 N N . HIS A 1 801 ? -4.661 21.669 -34.446 1.00 98.50 801 HIS A N 1
ATOM 6253 C CA . HIS A 1 801 ? -5.303 22.774 -33.727 1.00 98.50 801 HIS A CA 1
ATOM 6254 C C . HIS A 1 801 ? -6.804 22.562 -33.521 1.00 98.50 801 HIS A C 1
ATOM 6256 O O . HIS A 1 801 ? -7.324 23.065 -32.534 1.00 98.50 801 HIS A O 1
ATOM 6262 N N . GLU A 1 802 ? -7.476 21.765 -34.360 1.00 98.62 802 GLU A N 1
ATOM 6263 C CA . GLU A 1 802 ? -8.863 21.337 -34.115 1.00 98.62 802 GLU A CA 1
ATOM 6264 C C . GLU A 1 802 ? -8.990 20.649 -32.738 1.00 98.62 802 GLU A C 1
ATOM 6266 O O . GLU A 1 802 ? -9.940 20.887 -31.989 1.00 98.62 802 GLU A O 1
ATOM 6271 N N . VAL A 1 803 ? -7.989 19.842 -32.363 1.00 98.62 803 VAL A N 1
ATOM 6272 C CA . VAL A 1 803 ? -7.934 19.164 -31.061 1.00 98.62 803 VAL A CA 1
ATOM 6273 C C . VAL A 1 803 ? -7.397 20.086 -29.970 1.00 98.62 803 VAL A C 1
ATOM 6275 O O . VAL A 1 803 ? -8.009 20.165 -28.908 1.00 98.62 803 VAL A O 1
ATOM 6278 N N . LEU A 1 804 ? -6.310 20.826 -30.224 1.00 98.44 804 LEU A N 1
ATOM 6279 C CA . LEU A 1 804 ? -5.738 21.774 -29.254 1.00 98.44 804 LEU A CA 1
ATOM 6280 C C . LEU A 1 804 ? -6.803 22.764 -28.763 1.00 98.44 804 LEU A C 1
ATOM 6282 O O . LEU A 1 804 ? -6.969 22.938 -27.558 1.00 98.44 804 LEU A O 1
ATOM 6286 N N . GLN A 1 805 ? -7.570 23.362 -29.679 1.00 97.81 805 GLN A N 1
ATOM 6287 C CA . GLN A 1 805 ? -8.646 24.300 -29.347 1.00 97.81 805 GLN A CA 1
ATOM 6288 C C . GLN A 1 805 ? -9.794 23.618 -28.597 1.00 97.81 805 GLN A C 1
ATOM 6290 O O . GLN A 1 805 ? -10.359 24.209 -27.678 1.00 97.81 805 GLN A O 1
ATOM 6295 N N . THR A 1 806 ? -10.112 22.364 -28.936 1.00 97.94 806 THR A N 1
ATOM 6296 C CA . THR A 1 806 ? -11.115 21.576 -28.204 1.00 97.94 806 THR A CA 1
ATOM 6297 C C . THR A 1 806 ? -10.698 21.364 -26.748 1.00 97.94 806 THR A C 1
ATOM 6299 O O . THR A 1 806 ? -11.508 21.581 -25.848 1.00 97.94 806 THR A O 1
ATOM 6302 N N . ILE A 1 807 ? -9.438 20.989 -26.501 1.00 98.31 807 ILE A N 1
ATOM 6303 C CA . ILE A 1 807 ? -8.903 20.782 -25.147 1.00 98.31 807 ILE A CA 1
ATOM 6304 C C . ILE A 1 807 ? -8.797 22.111 -24.393 1.00 98.31 807 ILE A C 1
ATOM 6306 O O . ILE A 1 807 ? -9.210 22.201 -23.240 1.00 98.31 807 ILE A O 1
ATOM 6310 N N . ALA A 1 808 ? -8.292 23.165 -25.035 1.00 97.94 808 ALA A N 1
ATOM 6311 C CA . ALA A 1 808 ? -8.124 24.462 -24.389 1.00 97.94 808 ALA A CA 1
ATOM 6312 C C . ALA A 1 808 ? -9.485 25.072 -24.002 1.00 97.94 808 ALA A C 1
ATOM 6314 O O . ALA A 1 808 ? -9.651 25.561 -22.886 1.00 97.94 808 ALA A O 1
ATOM 6315 N N . GLY A 1 809 ? -10.488 24.964 -24.881 1.00 97.38 809 GLY A N 1
ATOM 6316 C CA . GLY A 1 809 ? -11.863 25.369 -24.586 1.00 97.38 809 GLY A CA 1
ATOM 6317 C C . GLY A 1 809 ? -12.520 24.519 -23.494 1.00 97.38 809 GLY A C 1
ATOM 6318 O O . GLY A 1 809 ? -13.242 25.057 -22.656 1.00 97.38 809 GLY A O 1
ATOM 6319 N N . LEU A 1 810 ? -12.233 23.211 -23.451 1.00 98.19 810 LEU A N 1
ATOM 6320 C CA . LEU A 1 810 ? -12.672 22.334 -22.363 1.00 98.19 810 LEU A CA 1
ATOM 6321 C C . LEU A 1 810 ? -12.137 22.823 -21.012 1.00 98.19 810 LEU A C 1
ATOM 6323 O O . LEU A 1 810 ? -12.919 22.954 -20.077 1.00 98.19 810 LEU A O 1
ATOM 6327 N N . MET A 1 811 ? -10.847 23.153 -20.908 1.00 98.31 811 MET A N 1
ATOM 6328 C CA . MET A 1 811 ? -10.270 23.683 -19.665 1.00 98.31 811 MET A CA 1
ATOM 6329 C C . MET A 1 811 ? -10.964 24.975 -19.213 1.00 98.31 811 MET A C 1
ATOM 6331 O O . MET A 1 811 ? -11.340 25.093 -18.047 1.00 98.31 811 MET A O 1
ATOM 6335 N N . THR A 1 812 ? -11.227 25.906 -20.135 1.00 97.75 812 THR A N 1
ATOM 6336 C CA . THR A 1 812 ? -11.992 27.129 -19.840 1.00 97.75 812 THR A CA 1
ATOM 6337 C C . THR A 1 812 ? -13.407 26.825 -19.331 1.00 97.75 812 THR A C 1
ATOM 6339 O O . THR A 1 812 ? -13.869 27.459 -18.380 1.00 97.75 812 THR A O 1
ATOM 6342 N N . GLU A 1 813 ? -14.103 25.838 -19.908 1.00 97.88 813 GLU A N 1
ATOM 6343 C CA . GLU A 1 813 ? -15.410 25.384 -19.407 1.00 97.88 813 GLU A CA 1
ATOM 6344 C C . GLU A 1 813 ? -15.325 24.814 -17.991 1.00 97.88 813 GLU A C 1
ATOM 6346 O O . GLU A 1 813 ? -16.202 25.102 -17.173 1.00 97.88 813 GLU A O 1
ATOM 6351 N N . ILE A 1 814 ? -14.260 24.065 -17.678 1.00 98.50 814 ILE A N 1
ATOM 6352 C CA . ILE A 1 814 ? -14.020 23.548 -16.328 1.00 98.50 814 ILE A CA 1
ATOM 6353 C C . ILE A 1 814 ? -13.895 24.707 -15.339 1.00 98.50 814 ILE A C 1
ATOM 6355 O O . ILE A 1 814 ? -14.611 24.742 -14.339 1.00 98.50 814 ILE A O 1
ATOM 6359 N N . PHE A 1 815 ? -13.037 25.688 -15.624 1.00 98.31 815 PHE A N 1
ATOM 6360 C CA . PHE A 1 815 ? -12.806 26.810 -14.711 1.00 98.31 815 PHE A CA 1
ATOM 6361 C C . PHE A 1 815 ? -14.079 27.627 -14.462 1.00 98.31 815 PHE A C 1
ATOM 6363 O O . PHE A 1 815 ? -14.394 27.937 -13.312 1.00 98.31 815 PHE A O 1
ATOM 6370 N N . LYS A 1 816 ? -14.854 27.911 -15.517 1.00 98.00 816 LYS A N 1
ATOM 6371 C CA . LYS A 1 816 ? -16.153 28.592 -15.402 1.00 98.00 816 LYS A CA 1
ATOM 6372 C C . LYS A 1 816 ? -17.139 27.804 -14.556 1.00 98.00 816 LYS A C 1
ATOM 6374 O O . LYS A 1 816 ? -17.788 28.374 -13.683 1.00 98.00 816 LYS A O 1
ATOM 6379 N N . PHE A 1 817 ? -17.252 26.502 -14.808 1.00 98.38 817 PHE A N 1
ATOM 6380 C CA . PHE A 1 817 ? -18.167 25.637 -14.076 1.00 98.38 817 PHE A CA 1
ATOM 6381 C C . PHE A 1 817 ? -17.845 25.624 -12.579 1.00 98.38 817 PHE A C 1
ATOM 6383 O O . PHE A 1 817 ? -18.755 25.778 -11.763 1.00 98.38 817 PHE A O 1
ATOM 6390 N N . LEU A 1 818 ? -16.563 25.522 -12.216 1.00 98.31 818 LEU A N 1
ATOM 6391 C CA . LEU A 1 818 ? -16.132 25.564 -10.820 1.00 98.31 818 LEU A CA 1
ATOM 6392 C C . LEU A 1 818 ? -16.445 26.911 -10.159 1.00 98.31 818 LEU A C 1
ATOM 6394 O O . LEU A 1 818 ? -17.043 26.934 -9.085 1.00 98.31 818 LEU A O 1
ATOM 6398 N N . GLN A 1 819 ? -16.108 28.028 -10.811 1.00 96.88 819 GLN A N 1
ATOM 6399 C CA . GLN A 1 819 ? -16.382 29.371 -10.281 1.00 96.88 819 GLN A CA 1
ATOM 6400 C C . GLN A 1 819 ? -17.883 29.654 -10.113 1.00 96.88 819 GLN A C 1
ATOM 6402 O O . GLN A 1 819 ? -18.276 30.376 -9.203 1.00 96.88 819 GLN A O 1
ATOM 6407 N N . GLN A 1 820 ? -18.735 29.079 -10.964 1.00 97.38 820 GLN A N 1
ATOM 6408 C CA . GLN A 1 820 ? -20.185 29.279 -10.897 1.00 97.38 820 GLN A CA 1
ATOM 6409 C C . GLN A 1 820 ? -20.870 28.392 -9.852 1.00 97.38 820 GLN A C 1
ATOM 6411 O O . GLN A 1 820 ? -21.811 28.841 -9.202 1.00 97.38 820 GLN A O 1
ATOM 6416 N N . ASN A 1 821 ? -20.426 27.140 -9.694 1.00 98.06 821 ASN A N 1
ATOM 6417 C CA . ASN A 1 821 ? -21.179 26.127 -8.944 1.00 98.06 821 ASN A CA 1
ATOM 6418 C C . ASN A 1 821 ? -20.550 25.744 -7.594 1.00 98.06 821 ASN A C 1
ATOM 6420 O O . ASN A 1 821 ? -21.241 25.171 -6.756 1.00 98.06 821 ASN A O 1
ATOM 6424 N N . PHE A 1 822 ? -19.274 26.072 -7.356 1.00 97.81 822 PHE A N 1
ATOM 6425 C CA . PHE A 1 822 ? -18.517 25.629 -6.173 1.00 97.81 822 PHE A CA 1
ATOM 6426 C C . PHE A 1 822 ? -17.950 26.796 -5.355 1.00 97.81 822 PHE A C 1
ATOM 6428 O O . PHE A 1 822 ? -16.980 26.639 -4.615 1.00 97.81 822 PHE A O 1
ATOM 6435 N N . GLN A 1 823 ? -18.545 27.986 -5.467 1.00 96.62 823 GLN A N 1
ATOM 6436 C CA . GLN A 1 823 ? -18.047 29.193 -4.802 1.00 96.62 823 GLN A CA 1
ATOM 6437 C C . GLN A 1 823 ? -17.954 29.032 -3.273 1.00 96.62 823 GLN A C 1
ATOM 6439 O O . GLN A 1 823 ? -16.968 29.442 -2.663 1.00 96.62 823 GLN A O 1
ATOM 6444 N N . LYS A 1 824 ? -18.929 28.354 -2.652 1.00 95.44 824 LYS A N 1
ATOM 6445 C CA . LYS A 1 824 ? -18.927 28.069 -1.207 1.00 95.44 824 LYS A CA 1
ATOM 6446 C C . LYS A 1 824 ? -17.737 27.193 -0.802 1.00 95.44 824 LYS A C 1
ATOM 6448 O O . LYS A 1 824 ? -17.110 27.422 0.235 1.00 95.44 824 LYS A O 1
ATOM 6453 N N . GLU A 1 825 ? -17.435 26.171 -1.592 1.00 98.12 825 GLU A N 1
ATOM 6454 C CA . GLU A 1 825 ? -16.300 25.280 -1.384 1.00 98.12 825 GLU A CA 1
ATOM 6455 C C . GLU A 1 825 ? -14.976 26.023 -1.609 1.00 98.12 825 GLU A C 1
ATOM 6457 O O . GLU A 1 825 ? -14.087 25.922 -0.767 1.00 98.12 825 GLU A O 1
ATOM 6462 N N . ILE A 1 826 ? -14.867 26.835 -2.668 1.00 98.19 826 ILE A N 1
ATOM 6463 C CA . ILE A 1 826 ? -13.683 27.663 -2.958 1.00 98.19 826 ILE A CA 1
ATOM 6464 C C . ILE A 1 826 ? -13.389 28.603 -1.782 1.00 98.19 826 ILE A C 1
ATOM 6466 O O . ILE A 1 826 ? -12.263 28.648 -1.289 1.00 98.19 826 ILE A O 1
ATOM 6470 N N . GLU A 1 827 ? -14.405 29.296 -1.266 1.00 96.31 827 GLU A N 1
ATOM 6471 C CA . GLU A 1 827 ? -14.280 30.167 -0.091 1.00 96.31 827 GLU A CA 1
ATOM 6472 C C . GLU A 1 827 ? -13.902 29.396 1.176 1.00 96.31 827 GLU A C 1
ATOM 6474 O O . GLU A 1 827 ? -13.158 29.899 2.018 1.00 96.31 827 GLU A O 1
ATOM 6479 N N . THR A 1 828 ? -14.401 28.168 1.328 1.00 96.38 828 THR A N 1
ATOM 6480 C CA . THR A 1 828 ? -14.043 27.300 2.457 1.00 96.38 828 THR A CA 1
ATOM 6481 C C . THR A 1 828 ? -12.563 26.930 2.408 1.00 96.38 828 THR A C 1
ATOM 6483 O O . THR A 1 828 ? -11.892 27.016 3.433 1.00 96.38 828 THR A O 1
ATOM 6486 N N . VAL A 1 829 ? -12.034 26.590 1.228 1.00 98.00 829 VAL A N 1
ATOM 6487 C CA . VAL A 1 829 ? -10.604 26.309 1.043 1.00 98.00 829 VAL A CA 1
ATOM 6488 C C . VAL A 1 829 ? -9.763 27.560 1.279 1.00 98.00 829 VAL A C 1
ATOM 6490 O O . VAL A 1 829 ? -8.782 27.495 2.019 1.00 98.00 829 VAL A O 1
ATOM 6493 N N . ALA A 1 830 ? -10.183 28.708 0.743 1.00 96.31 830 ALA A N 1
ATOM 6494 C CA . ALA A 1 830 ? -9.460 29.974 0.856 1.00 96.31 830 ALA A CA 1
ATOM 6495 C C . ALA A 1 830 ? -9.276 30.458 2.307 1.00 96.31 830 ALA A C 1
ATOM 6497 O O . ALA A 1 830 ? -8.329 31.188 2.592 1.00 96.31 830 ALA A O 1
ATOM 6498 N N . LYS A 1 831 ? -10.140 30.036 3.243 1.00 94.25 831 LYS A N 1
ATOM 6499 C CA . LYS A 1 831 ? -9.976 30.329 4.680 1.00 94.25 831 LYS A CA 1
ATOM 6500 C C . LYS A 1 831 ? -8.737 29.671 5.286 1.00 94.25 831 LYS A C 1
ATOM 6502 O O . LYS A 1 831 ? -8.144 30.247 6.193 1.00 94.25 831 LYS A O 1
ATOM 6507 N N . GLN A 1 832 ? -8.369 28.477 4.820 1.00 95.19 832 GLN A N 1
ATOM 6508 C CA . GLN A 1 832 ? -7.197 27.752 5.317 1.00 95.19 832 GLN A CA 1
ATOM 6509 C C . GLN A 1 832 ? -5.978 27.906 4.400 1.00 95.19 832 GLN A C 1
ATOM 6511 O O . GLN A 1 832 ? -4.854 28.002 4.888 1.00 95.19 832 GLN A O 1
ATOM 6516 N N . TYR A 1 833 ? -6.203 27.959 3.088 1.00 95.88 833 TYR A N 1
ATOM 6517 C CA . TYR A 1 833 ? -5.182 28.130 2.059 1.00 95.88 833 TYR A CA 1
ATOM 6518 C C . TYR A 1 833 ? -5.515 29.364 1.209 1.00 95.88 833 TYR A C 1
ATOM 6520 O O . TYR A 1 833 ? -6.103 29.228 0.134 1.00 95.88 833 TYR A O 1
ATOM 6528 N N . PRO A 1 834 ? -5.197 30.582 1.688 1.00 95.00 834 PRO A N 1
ATOM 6529 C CA . PRO A 1 834 ? -5.475 31.802 0.942 1.00 95.00 834 PRO A CA 1
ATOM 6530 C C . PRO A 1 834 ? -4.734 31.811 -0.397 1.00 95.00 834 PRO A C 1
ATOM 6532 O O . PRO A 1 834 ? -3.516 31.647 -0.447 1.00 95.00 834 PRO A O 1
ATOM 6535 N N . SER A 1 835 ? -5.466 32.042 -1.485 1.00 94.19 835 SER A N 1
ATOM 6536 C CA . SER A 1 835 ? -4.909 32.181 -2.829 1.00 94.19 835 SER A CA 1
ATOM 6537 C C . SER A 1 835 ? -5.681 33.238 -3.611 1.00 94.19 835 SER A C 1
ATOM 6539 O O . SER A 1 835 ? -6.885 33.411 -3.410 1.00 94.19 835 SER A O 1
ATOM 6541 N N . GLU A 1 836 ? -4.999 33.956 -4.506 1.00 93.69 836 GLU A N 1
ATOM 6542 C CA . GLU A 1 836 ? -5.681 34.841 -5.452 1.00 93.69 836 GLU A CA 1
ATOM 6543 C C . GLU A 1 836 ? -6.609 34.015 -6.358 1.00 93.69 836 GLU A C 1
ATOM 6545 O O . GLU A 1 836 ? -6.222 32.912 -6.760 1.00 93.69 836 GLU A O 1
ATOM 6550 N N . PRO A 1 837 ? -7.795 34.527 -6.737 1.00 94.25 837 PRO A N 1
ATOM 6551 C CA . PRO A 1 837 ? -8.676 33.836 -7.671 1.00 94.25 837 PRO A CA 1
ATOM 6552 C C . PRO A 1 837 ? -7.940 33.423 -8.949 1.00 94.25 837 PRO A C 1
ATOM 6554 O O . PRO A 1 837 ? -7.103 34.169 -9.459 1.00 94.25 837 PRO A O 1
ATOM 6557 N N . PHE A 1 838 ? -8.248 32.232 -9.460 1.00 97.44 838 PHE A N 1
ATOM 6558 C CA . PHE A 1 838 ? -7.678 31.748 -10.715 1.00 97.44 838 PHE A CA 1
ATOM 6559 C C . PHE A 1 838 ? -8.227 32.572 -11.888 1.00 97.44 838 PHE A C 1
ATOM 6561 O O . PHE A 1 838 ? -9.444 32.648 -12.073 1.00 97.44 838 PHE A O 1
ATOM 6568 N N . ILE A 1 839 ? -7.342 33.200 -12.663 1.00 96.88 839 ILE A N 1
ATOM 6569 C CA . ILE A 1 839 ? -7.717 34.099 -13.762 1.00 96.88 839 ILE A CA 1
ATOM 6570 C C . ILE A 1 839 ? -7.497 33.386 -15.092 1.00 96.88 839 ILE A C 1
ATOM 6572 O O . ILE A 1 839 ? -6.437 32.818 -15.328 1.00 96.88 839 ILE A O 1
ATOM 6576 N N . PHE A 1 840 ? -8.470 33.444 -15.993 1.00 97.12 840 PHE A N 1
ATOM 6577 C CA . PHE A 1 840 ? -8.341 32.914 -17.348 1.00 97.12 840 PHE A CA 1
ATOM 6578 C C . PHE A 1 840 ? -9.044 33.830 -18.353 1.00 97.12 840 PHE A C 1
ATOM 6580 O O . PHE A 1 840 ? -9.864 34.671 -17.980 1.00 97.12 840 PHE A O 1
ATOM 6587 N N . THR A 1 841 ? -8.715 33.673 -19.631 1.00 95.00 841 THR A N 1
ATOM 6588 C CA . THR A 1 841 ? -9.342 34.393 -20.744 1.00 95.00 841 THR A CA 1
ATOM 6589 C C . THR A 1 841 ? -10.385 33.514 -21.428 1.00 95.00 841 THR A C 1
ATOM 6591 O O . THR A 1 841 ? -10.290 32.288 -21.404 1.00 95.00 841 THR A O 1
ATOM 6594 N N . GLU A 1 842 ? -11.389 34.144 -22.043 1.00 89.44 842 GLU A N 1
ATOM 6595 C CA . GLU A 1 842 ? -12.412 33.444 -22.833 1.00 89.44 842 GLU A CA 1
ATOM 6596 C C . GLU A 1 842 ? -11.788 32.623 -23.965 1.00 89.44 842 GLU A C 1
ATOM 6598 O O . GLU A 1 842 ? -12.045 31.427 -24.094 1.00 89.44 842 GLU A O 1
ATOM 6603 N N . GLU A 1 843 ? -10.901 33.259 -24.728 1.00 91.88 843 GLU A N 1
ATOM 6604 C CA . GLU A 1 843 ? -10.035 32.594 -25.692 1.00 91.88 843 GLU A CA 1
ATOM 6605 C C . GLU A 1 843 ? -8.680 32.309 -25.026 1.00 91.88 843 GLU A C 1
ATOM 6607 O O . GLU A 1 843 ? -8.004 33.255 -24.602 1.00 91.88 843 GLU A O 1
ATOM 6612 N N . PRO A 1 844 ? -8.272 31.035 -24.882 1.00 91.62 844 PRO A N 1
ATOM 6613 C CA . PRO A 1 844 ? -6.990 30.686 -24.281 1.00 91.62 844 PRO A CA 1
ATOM 6614 C C . PRO A 1 844 ? -5.813 31.293 -25.047 1.00 91.62 844 PRO A C 1
ATOM 6616 O O . PRO A 1 844 ? -5.762 31.248 -26.275 1.00 91.62 844 PRO A O 1
ATOM 6619 N N . VAL A 1 845 ? -4.837 31.828 -24.315 1.00 96.88 845 VAL A N 1
ATOM 6620 C CA . VAL A 1 845 ? -3.598 32.345 -24.907 1.00 96.88 845 VAL A CA 1
ATOM 6621 C C . VAL A 1 845 ? -2.770 31.170 -25.425 1.00 96.88 845 VAL A C 1
ATOM 6623 O O . VAL A 1 845 ? -2.419 30.285 -24.648 1.00 96.88 845 VAL A O 1
ATOM 6626 N N . ILE A 1 846 ? -2.443 31.170 -26.718 1.00 97.94 846 ILE A N 1
ATOM 6627 C CA . ILE A 1 846 ? -1.586 30.164 -27.358 1.00 97.94 846 ILE A CA 1
ATOM 6628 C C . ILE A 1 846 ? -0.306 30.858 -27.818 1.00 97.94 846 ILE A C 1
ATOM 6630 O O . ILE A 1 846 ? -0.362 31.800 -28.607 1.00 97.94 846 ILE A O 1
ATOM 6634 N N . LEU A 1 847 ? 0.838 30.394 -27.324 1.00 97.94 847 LEU A N 1
ATOM 6635 C CA . LEU A 1 847 ? 2.168 30.869 -27.706 1.00 97.94 847 LEU A CA 1
ATOM 6636 C C . LEU A 1 847 ? 2.941 29.722 -28.339 1.00 97.94 847 LEU A C 1
ATOM 6638 O O . LEU A 1 847 ? 2.835 28.593 -27.878 1.00 97.94 847 LEU A O 1
ATOM 6642 N N . LYS A 1 848 ? 3.764 29.986 -29.348 1.00 98.12 848 LYS A N 1
ATOM 6643 C CA . LYS A 1 848 ? 4.757 29.011 -29.815 1.00 98.12 848 LYS A CA 1
ATOM 6644 C C . LYS A 1 848 ? 5.914 28.921 -28.821 1.00 98.12 848 LYS A C 1
ATOM 6646 O O . LYS A 1 848 ? 6.253 29.906 -28.166 1.00 98.12 848 LYS A O 1
ATOM 6651 N N . TYR A 1 849 ? 6.597 27.782 -28.783 1.00 97.75 849 TYR A N 1
ATOM 6652 C CA . TYR A 1 849 ? 7.758 27.550 -27.928 1.00 97.75 849 TYR A CA 1
ATOM 6653 C C . TYR A 1 849 ? 8.813 28.648 -28.091 1.00 97.75 849 TYR A C 1
ATOM 6655 O O . TYR A 1 849 ? 9.234 29.262 -27.115 1.00 97.75 849 TYR A O 1
ATOM 6663 N N . ALA A 1 850 ? 9.144 28.990 -29.340 1.00 96.56 850 ALA A N 1
ATOM 6664 C CA . ALA A 1 850 ? 10.075 30.068 -29.665 1.00 96.56 850 ALA A CA 1
ATOM 6665 C C . ALA A 1 850 ? 9.638 31.444 -29.118 1.00 96.56 850 ALA A C 1
ATOM 6667 O O . ALA A 1 850 ? 10.482 32.247 -28.724 1.00 96.56 850 ALA A O 1
ATOM 6668 N N . GLU A 1 851 ? 8.333 31.722 -29.049 1.00 97.75 851 GLU A N 1
ATOM 6669 C CA . GLU A 1 851 ? 7.807 32.960 -28.458 1.00 97.75 851 GLU A CA 1
ATOM 6670 C C . GLU A 1 851 ? 7.936 32.944 -26.929 1.00 97.75 851 GLU A C 1
ATOM 6672 O O . GLU A 1 851 ? 8.269 33.969 -26.331 1.00 97.75 851 GLU A O 1
ATOM 6677 N N . GLY A 1 852 ? 7.733 31.782 -26.298 1.00 97.19 852 GLY A N 1
ATOM 6678 C CA . GLY A 1 852 ? 7.992 31.574 -24.871 1.00 97.19 852 GLY A CA 1
ATOM 6679 C C . GLY A 1 852 ? 9.470 31.755 -24.514 1.00 97.19 852 GLY A C 1
ATOM 6680 O O . GLY A 1 852 ? 9.797 32.509 -23.596 1.00 97.19 852 GLY A O 1
ATOM 6681 N N . VAL A 1 853 ? 10.374 31.155 -25.295 1.00 97.19 853 VAL A N 1
ATOM 6682 C CA . VAL A 1 853 ? 11.832 31.331 -25.162 1.00 97.19 853 VAL A CA 1
ATOM 6683 C C . VAL A 1 853 ? 12.228 32.796 -25.358 1.00 97.19 853 VAL A C 1
ATOM 6685 O O . VAL A 1 853 ? 13.000 33.339 -24.569 1.00 97.19 853 VAL A O 1
ATOM 6688 N N . ALA A 1 854 ? 11.672 33.475 -26.365 1.00 97.50 854 ALA A N 1
ATOM 6689 C CA . ALA A 1 854 ? 11.921 34.898 -26.581 1.00 97.50 854 ALA A CA 1
ATOM 6690 C C . ALA A 1 854 ? 11.451 35.753 -25.392 1.00 97.50 854 ALA A C 1
ATOM 6692 O O . ALA A 1 854 ? 12.141 36.698 -25.009 1.00 97.50 854 ALA A O 1
ATOM 6693 N N . LEU A 1 855 ? 10.316 35.409 -24.773 1.00 96.81 855 LEU A N 1
ATOM 6694 C CA . LEU A 1 855 ? 9.808 36.099 -23.588 1.00 96.81 855 LEU A CA 1
ATOM 6695 C C . LEU A 1 855 ? 10.704 35.878 -22.359 1.00 96.81 855 LEU A C 1
ATOM 6697 O O . LEU A 1 855 ? 10.947 36.827 -21.615 1.00 96.81 855 LEU A O 1
ATOM 6701 N N . LEU A 1 856 ? 11.235 34.668 -22.167 1.00 97.38 856 LEU A N 1
ATOM 6702 C CA . LEU A 1 856 ? 12.218 34.375 -21.118 1.00 97.38 856 LEU A CA 1
ATOM 6703 C C . LEU A 1 856 ? 13.507 35.187 -21.318 1.00 97.38 856 LEU A C 1
ATOM 6705 O O . LEU A 1 856 ? 13.935 35.898 -20.406 1.00 97.38 856 LEU A O 1
ATOM 6709 N N . ARG A 1 857 ? 14.066 35.171 -22.534 1.00 97.12 857 ARG A N 1
ATOM 6710 C CA . ARG A 1 857 ? 15.287 35.919 -22.883 1.00 97.12 857 ARG A CA 1
ATOM 6711 C C . ARG A 1 857 ? 15.107 37.428 -22.734 1.00 97.12 857 ARG A C 1
ATOM 6713 O O . ARG A 1 857 ? 15.991 38.098 -22.206 1.00 97.12 857 ARG A O 1
ATOM 6720 N N . ALA A 1 858 ? 13.950 37.963 -23.128 1.00 96.50 858 ALA A N 1
ATOM 6721 C CA . ALA A 1 858 ? 13.621 39.380 -22.954 1.00 96.50 858 ALA A CA 1
ATOM 6722 C C . ALA A 1 858 ? 13.590 39.817 -21.478 1.00 96.50 858 ALA A C 1
ATOM 6724 O O . ALA A 1 858 ? 13.770 40.997 -21.190 1.00 96.50 858 ALA A O 1
ATOM 6725 N N . ASN A 1 859 ? 13.400 38.874 -20.550 1.00 95.50 859 ASN A N 1
ATOM 6726 C CA . ASN A 1 859 ? 13.415 39.103 -19.107 1.00 95.50 859 ASN A CA 1
ATOM 6727 C C . ASN A 1 859 ? 14.697 38.579 -18.428 1.00 95.50 859 ASN A C 1
ATOM 6729 O O . ASN A 1 859 ? 14.713 38.358 -17.218 1.00 95.50 859 ASN A O 1
ATOM 6733 N N . GLY A 1 860 ? 15.778 38.394 -19.193 1.00 94.88 860 GLY A N 1
ATOM 6734 C CA . GLY A 1 860 ? 17.103 38.059 -18.666 1.00 94.88 860 GLY A CA 1
ATOM 6735 C C . GLY A 1 860 ? 17.297 36.595 -18.261 1.00 94.88 860 GLY A C 1
ATOM 6736 O O . GLY A 1 860 ? 18.232 36.306 -17.519 1.00 94.88 860 GLY A O 1
ATOM 6737 N N . ILE A 1 861 ? 16.437 35.679 -18.720 1.00 95.56 861 ILE A N 1
ATOM 6738 C CA . ILE A 1 861 ? 16.571 34.235 -18.477 1.00 95.56 861 ILE A CA 1
ATOM 6739 C C . ILE A 1 861 ? 17.097 33.556 -19.742 1.00 95.56 861 ILE A C 1
ATOM 6741 O O . ILE A 1 861 ? 16.460 33.604 -20.796 1.00 95.56 861 ILE A O 1
ATOM 6745 N N . GLU A 1 862 ? 18.258 32.912 -19.636 1.00 93.88 862 GLU A N 1
ATOM 6746 C CA . GLU A 1 862 ? 18.807 32.084 -20.711 1.00 93.88 862 GLU A CA 1
ATOM 6747 C C . GLU A 1 862 ? 18.034 30.760 -20.823 1.00 93.88 862 GLU A C 1
ATOM 6749 O O . GLU A 1 862 ? 17.733 30.105 -19.826 1.00 93.88 862 GLU A O 1
ATOM 6754 N N . GLN A 1 863 ? 17.696 30.387 -22.055 1.00 93.62 863 GLN A N 1
ATOM 6755 C CA . GLN A 1 863 ? 17.013 29.145 -22.420 1.00 93.62 863 GLN A CA 1
ATOM 6756 C C . GLN A 1 863 ? 17.412 28.822 -23.862 1.00 93.62 863 GLN A C 1
ATOM 6758 O O . GLN A 1 863 ? 17.311 29.715 -24.710 1.00 93.62 863 GLN A O 1
ATOM 6763 N N . GLY A 1 864 ? 17.881 27.607 -24.155 1.00 92.75 864 GLY A N 1
ATOM 6764 C CA . GLY A 1 864 ? 18.189 27.161 -25.518 1.00 92.75 864 GLY A CA 1
ATOM 6765 C C . GLY A 1 864 ? 16.936 26.951 -26.378 1.00 92.75 864 GLY A C 1
ATOM 6766 O O . GLY A 1 864 ? 15.852 26.697 -25.859 1.00 92.75 864 GLY A O 1
ATOM 6767 N N . ASP A 1 865 ? 17.071 27.053 -27.706 1.00 91.38 865 ASP A N 1
ATOM 6768 C CA . ASP A 1 865 ? 15.931 26.944 -28.642 1.00 91.38 865 ASP A CA 1
ATOM 6769 C C . ASP A 1 865 ? 15.331 25.525 -28.719 1.00 91.38 865 ASP A C 1
ATOM 6771 O O . ASP A 1 865 ? 14.155 25.379 -29.058 1.00 91.38 865 ASP A O 1
ATOM 6775 N N . GLU A 1 866 ? 16.133 24.502 -28.406 1.00 92.75 866 GLU A N 1
ATOM 6776 C CA . GLU A 1 866 ? 15.778 23.072 -28.466 1.00 92.75 866 GLU A CA 1
ATOM 6777 C C . GLU A 1 866 ? 15.841 22.375 -27.093 1.00 92.75 866 GLU A C 1
ATOM 6779 O O . GLU A 1 866 ? 15.579 21.179 -26.985 1.00 92.75 866 GLU A O 1
ATOM 6784 N N . GLU A 1 867 ? 16.199 23.116 -26.042 1.00 91.31 867 GLU A N 1
ATOM 6785 C CA . GLU A 1 867 ? 16.247 22.610 -24.669 1.00 91.31 867 GLU A CA 1
ATOM 6786 C C . GLU A 1 867 ? 14.841 22.519 -24.086 1.00 91.31 867 GLU A C 1
ATOM 6788 O O . GLU A 1 867 ? 13.988 23.333 -24.431 1.00 91.31 867 GLU A O 1
ATOM 6793 N N . ASP A 1 868 ? 14.614 21.581 -23.169 1.00 92.69 868 ASP A N 1
ATOM 6794 C CA . ASP A 1 868 ? 13.369 21.518 -22.402 1.00 92.69 868 ASP A CA 1
ATOM 6795 C C . ASP A 1 868 ? 13.275 22.674 -21.386 1.00 92.69 868 ASP A C 1
ATOM 6797 O O . ASP A 1 868 ? 14.294 23.240 -20.966 1.00 92.69 868 ASP A O 1
ATOM 6801 N N . LEU A 1 869 ? 12.060 23.038 -20.971 1.00 92.75 869 LEU A N 1
ATOM 6802 C CA . LEU A 1 869 ? 11.870 24.058 -19.941 1.00 92.75 869 LEU A CA 1
ATOM 6803 C C . LEU A 1 869 ? 12.155 23.471 -18.560 1.00 92.75 869 LEU A C 1
ATOM 6805 O O . LEU A 1 869 ? 11.471 22.577 -18.073 1.00 92.75 869 LEU A O 1
ATOM 6809 N N . SER A 1 870 ? 13.135 24.042 -17.860 1.00 92.06 870 SER A N 1
ATOM 6810 C CA . SER A 1 870 ? 13.318 23.735 -16.441 1.00 92.06 870 SER A CA 1
ATOM 6811 C C . SER A 1 870 ? 12.123 24.238 -15.616 1.00 92.06 870 SER A C 1
ATOM 6813 O O . SER A 1 870 ? 11.537 25.274 -15.926 1.00 92.06 870 SER A O 1
ATOM 6815 N N . THR A 1 871 ? 11.795 23.576 -14.500 1.00 89.25 871 THR A N 1
ATOM 6816 C CA . THR A 1 871 ? 10.699 24.013 -13.608 1.00 89.25 871 THR A CA 1
ATOM 6817 C C . THR A 1 871 ? 10.781 25.492 -13.183 1.00 89.25 871 THR A C 1
ATOM 6819 O O . THR A 1 871 ? 9.747 26.165 -13.156 1.00 89.25 871 THR A O 1
ATOM 6822 N N . PRO A 1 872 ? 11.964 26.061 -12.862 1.00 93.88 872 PRO A N 1
ATOM 6823 C CA . PRO A 1 872 ? 12.084 27.500 -12.628 1.00 93.88 872 PRO A CA 1
ATOM 6824 C C . PRO A 1 872 ? 11.677 28.355 -13.836 1.00 93.88 872 PRO A C 1
ATOM 6826 O O . PRO A 1 872 ? 11.024 29.387 -13.650 1.00 93.88 872 PRO A O 1
ATOM 6829 N N . ASN A 1 873 ? 12.020 27.918 -15.051 1.00 95.94 873 ASN A N 1
ATOM 6830 C CA . ASN A 1 873 ? 11.700 28.617 -16.293 1.00 95.94 873 ASN A CA 1
ATOM 6831 C C . ASN A 1 873 ? 10.210 28.500 -16.644 1.00 95.94 873 ASN A C 1
ATOM 6833 O O . ASN A 1 873 ? 9.632 29.502 -17.054 1.00 95.94 873 ASN A O 1
ATOM 6837 N N . GLU A 1 874 ? 9.553 27.362 -16.383 1.00 95.00 874 GLU A N 1
ATOM 6838 C CA . GLU A 1 874 ? 8.085 27.223 -16.484 1.00 95.00 874 GLU A CA 1
ATOM 6839 C C . GLU A 1 874 ? 7.372 28.264 -15.603 1.00 95.00 874 GLU A C 1
ATOM 6841 O O . GLU A 1 874 ? 6.528 29.039 -16.069 1.00 95.00 874 GLU A O 1
ATOM 6846 N N . LYS A 1 875 ? 7.778 28.348 -14.324 1.00 94.69 875 LYS A N 1
ATOM 6847 C CA . LYS A 1 875 ? 7.206 29.303 -13.364 1.00 94.69 875 LYS A CA 1
ATOM 6848 C C . LYS A 1 875 ? 7.491 30.745 -13.763 1.00 94.69 875 LYS A C 1
ATOM 6850 O O . LYS A 1 875 ? 6.630 31.607 -13.593 1.00 94.69 875 LYS A O 1
ATOM 6855 N N . ALA A 1 876 ? 8.695 31.033 -14.256 1.00 97.00 876 ALA A N 1
ATOM 6856 C CA . ALA A 1 876 ? 9.053 32.367 -14.726 1.00 97.00 876 ALA A CA 1
ATOM 6857 C C . ALA A 1 876 ? 8.232 32.774 -15.952 1.00 97.00 876 ALA A C 1
ATOM 6859 O O . ALA A 1 876 ? 7.638 33.852 -15.948 1.00 97.00 876 ALA A O 1
ATOM 6860 N N . LEU A 1 877 ? 8.119 31.888 -16.943 1.00 97.94 877 LEU A N 1
ATOM 6861 C CA . LEU A 1 877 ? 7.303 32.112 -18.128 1.00 97.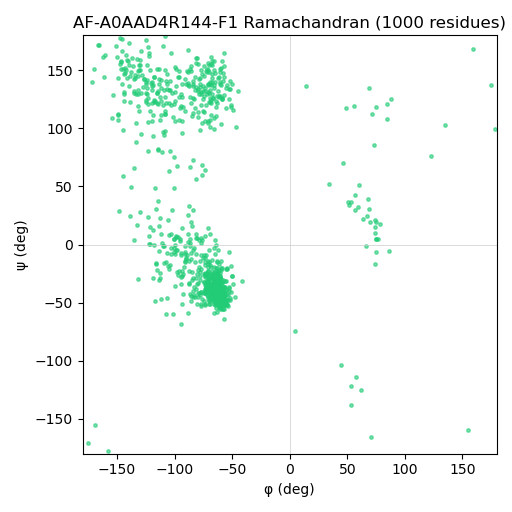94 877 LEU A CA 1
ATOM 6862 C C . LEU A 1 877 ? 5.842 32.357 -17.745 1.00 97.94 877 LEU A C 1
ATOM 6864 O O . LEU A 1 877 ? 5.254 33.335 -18.197 1.00 97.94 877 LEU A O 1
ATOM 6868 N N . GLY A 1 878 ? 5.283 31.546 -16.842 1.00 97.19 878 GLY A N 1
ATOM 6869 C CA . GLY A 1 878 ? 3.928 31.741 -16.330 1.00 97.19 878 GLY A CA 1
ATOM 6870 C C . GLY A 1 878 ? 3.712 33.109 -15.678 1.00 97.19 878 GLY A C 1
ATOM 6871 O O . GLY A 1 878 ? 2.682 33.737 -15.920 1.00 97.19 878 GLY A O 1
ATOM 6872 N N . ARG A 1 879 ? 4.690 33.623 -14.915 1.00 97.19 879 ARG A N 1
ATOM 6873 C CA . ARG A 1 879 ? 4.624 34.990 -14.364 1.00 97.19 879 ARG A CA 1
ATOM 6874 C C . ARG A 1 879 ? 4.599 36.046 -15.466 1.00 97.19 879 ARG A C 1
ATOM 6876 O O . ARG A 1 879 ? 3.732 36.914 -15.436 1.00 97.19 879 ARG A O 1
ATOM 6883 N N . PHE A 1 880 ? 5.478 35.951 -16.463 1.00 97.62 880 PHE A N 1
ATOM 6884 C CA . PHE A 1 880 ? 5.512 36.917 -17.568 1.00 97.62 880 PHE A CA 1
ATOM 6885 C C . PHE A 1 880 ? 4.250 36.855 -18.436 1.00 97.62 880 PHE A C 1
ATOM 6887 O O . PHE A 1 880 ? 3.748 37.888 -18.883 1.00 97.62 880 PHE A O 1
ATOM 6894 N N . VAL A 1 881 ? 3.690 35.660 -18.634 1.00 97.44 881 VAL A N 1
ATOM 6895 C CA . VAL A 1 881 ? 2.399 35.476 -19.305 1.00 97.44 881 VAL A CA 1
ATOM 6896 C C . VAL A 1 881 ? 1.272 36.112 -18.490 1.00 97.44 881 VAL A C 1
ATOM 6898 O O . VAL A 1 881 ? 0.480 36.866 -19.056 1.00 97.44 881 VAL A O 1
ATOM 6901 N N . ARG A 1 882 ? 1.228 35.908 -17.165 1.00 96.50 882 ARG A N 1
ATOM 6902 C CA . ARG A 1 882 ? 0.258 36.567 -16.273 1.00 96.50 882 ARG A CA 1
ATOM 6903 C C . ARG A 1 882 ? 0.394 38.087 -16.321 1.00 96.50 882 ARG A C 1
ATOM 6905 O O . ARG A 1 882 ? -0.608 38.790 -16.416 1.00 96.50 882 ARG A O 1
ATOM 6912 N N . GLU A 1 883 ? 1.612 38.617 -16.297 1.00 96.19 883 GLU A N 1
ATOM 6913 C CA . GLU A 1 883 ? 1.863 40.058 -16.359 1.00 96.19 883 GLU A CA 1
ATOM 6914 C C . GLU A 1 883 ? 1.403 40.671 -17.686 1.00 96.19 883 GLU A C 1
ATOM 6916 O O . GLU A 1 883 ? 0.719 41.701 -17.671 1.00 96.19 883 GLU A O 1
ATOM 6921 N N . LYS A 1 884 ? 1.733 40.024 -18.810 1.00 96.50 884 LYS A N 1
ATOM 6922 C CA . LYS A 1 884 ? 1.466 40.525 -20.164 1.00 96.50 884 LYS A CA 1
ATOM 6923 C C . LYS A 1 884 ? 0.025 40.298 -20.621 1.00 96.50 884 LYS A C 1
ATOM 6925 O O . LYS A 1 884 ? -0.584 41.214 -21.165 1.00 96.50 884 LYS A O 1
ATOM 6930 N N . TYR A 1 885 ? -0.514 39.101 -20.403 1.00 96.19 885 TYR A N 1
ATOM 6931 C CA . TYR A 1 885 ? -1.804 38.660 -20.947 1.00 96.19 885 TYR A CA 1
ATOM 6932 C C . TYR A 1 885 ? -2.908 38.515 -19.892 1.00 96.19 885 TYR A C 1
ATOM 6934 O O . TYR A 1 885 ? -4.040 38.205 -20.245 1.00 96.19 885 TYR A O 1
ATOM 6942 N N . LYS A 1 886 ? -2.606 38.765 -18.608 1.00 96.69 886 LYS A N 1
ATOM 6943 C CA . LYS A 1 886 ? -3.574 38.730 -17.495 1.00 96.69 886 LYS A CA 1
ATOM 6944 C C . LYS A 1 886 ? -4.299 37.388 -17.359 1.00 96.69 886 LYS A C 1
ATOM 6946 O O . LYS A 1 886 ? -5.497 37.354 -17.105 1.00 96.69 886 LYS A O 1
ATOM 6951 N N . THR A 1 887 ? -3.564 36.287 -17.503 1.00 97.94 887 THR A N 1
ATOM 6952 C CA . THR A 1 887 ? -4.110 34.928 -17.395 1.00 97.94 887 THR A CA 1
ATOM 6953 C C . THR A 1 887 ? -3.169 33.996 -16.631 1.00 97.94 887 THR A C 1
ATOM 6955 O O . THR A 1 887 ? -1.949 34.122 -16.733 1.00 97.94 887 THR A O 1
ATOM 6958 N N . ASP A 1 888 ? -3.739 33.066 -15.865 1.00 98.19 888 ASP A N 1
ATOM 6959 C CA . ASP A 1 888 ? -3.051 31.927 -15.247 1.00 98.19 888 ASP A CA 1
ATOM 6960 C C . ASP A 1 888 ? -3.042 30.692 -16.147 1.00 98.19 888 ASP A C 1
ATOM 6962 O O . ASP A 1 888 ? -2.326 29.739 -15.838 1.00 98.19 888 ASP A O 1
ATOM 6966 N N . PHE A 1 889 ? -3.832 30.693 -17.224 1.00 98.56 889 PHE A N 1
ATOM 6967 C CA . PHE A 1 889 ? -3.974 29.572 -18.144 1.00 98.56 889 PHE A CA 1
ATOM 6968 C C . PHE A 1 889 ? -3.497 29.945 -19.544 1.00 98.56 889 PHE A C 1
ATOM 6970 O O . PHE A 1 889 ? -4.001 30.894 -20.152 1.00 98.56 889 PHE A O 1
ATOM 6977 N N . TYR A 1 890 ? -2.542 29.182 -20.066 1.00 98.50 890 TYR A N 1
ATOM 6978 C CA . TYR A 1 890 ? -2.045 29.345 -21.429 1.00 98.50 890 TYR A CA 1
ATOM 6979 C C . TYR A 1 890 ? -1.562 28.017 -22.011 1.00 98.50 890 TYR A C 1
ATOM 6981 O O . TYR A 1 890 ? -1.277 27.061 -21.286 1.00 98.50 890 TYR A O 1
ATOM 6989 N N . VAL A 1 891 ? -1.468 27.980 -23.337 1.00 98.69 891 VAL A N 1
ATOM 6990 C CA . VAL A 1 891 ? -0.943 26.863 -24.120 1.00 98.69 891 VAL A CA 1
ATOM 6991 C C . VAL A 1 891 ? 0.399 27.272 -24.710 1.00 98.69 891 VAL A C 1
ATOM 6993 O O . VAL A 1 891 ? 0.520 28.355 -25.287 1.00 98.69 891 VAL A O 1
ATOM 6996 N N . LEU A 1 892 ? 1.395 26.401 -24.589 1.00 98.50 892 LEU A N 1
ATOM 6997 C CA . LEU A 1 892 ? 2.668 26.525 -25.283 1.00 98.50 892 LEU A CA 1
ATOM 6998 C C . LEU A 1 892 ? 2.717 25.449 -26.375 1.00 98.50 892 LEU A C 1
ATOM 7000 O O . LEU A 1 892 ? 2.705 24.260 -26.086 1.00 98.50 892 LEU A O 1
ATOM 7004 N N . ASP A 1 893 ? 2.698 25.870 -27.630 1.00 98.50 893 ASP A N 1
ATOM 7005 C CA . ASP A 1 893 ? 2.616 25.044 -28.834 1.00 98.50 893 ASP A CA 1
ATOM 7006 C C . ASP A 1 893 ? 3.986 24.935 -29.521 1.00 98.50 893 ASP A C 1
ATOM 7008 O O . ASP A 1 893 ? 4.882 25.735 -29.267 1.00 98.50 893 ASP A O 1
ATOM 7012 N N . LYS A 1 894 ? 4.150 23.986 -30.443 1.00 97.94 894 LYS A N 1
ATOM 7013 C CA . LYS A 1 894 ? 5.368 23.810 -31.252 1.00 97.94 894 LYS A CA 1
ATOM 7014 C C . LYS A 1 894 ? 6.628 23.545 -30.428 1.00 97.94 894 LYS A C 1
ATOM 7016 O O . LYS A 1 894 ? 7.641 24.211 -30.614 1.00 97.94 894 LYS A O 1
ATOM 7021 N N . PHE A 1 895 ? 6.582 22.574 -29.518 1.00 98.25 895 PHE A N 1
ATOM 7022 C CA . PHE A 1 895 ? 7.769 22.200 -28.739 1.00 98.25 895 PHE A CA 1
ATOM 7023 C C . PHE A 1 895 ? 8.863 21.526 -29.583 1.00 98.25 895 PHE A C 1
ATOM 7025 O O . PHE A 1 895 ? 8.546 20.902 -30.608 1.00 98.25 895 PHE A O 1
ATOM 7032 N N . PRO A 1 896 ? 10.136 21.594 -29.143 1.00 97.56 896 PRO A N 1
ATOM 7033 C CA . PRO A 1 896 ? 11.239 20.905 -29.800 1.00 97.56 896 PRO A CA 1
ATOM 7034 C C . PRO A 1 896 ? 10.974 19.401 -29.922 1.00 97.56 896 PRO A C 1
ATOM 7036 O O . PRO A 1 896 ? 10.538 18.747 -28.978 1.00 97.56 896 PRO A O 1
ATOM 7039 N N . LEU A 1 897 ? 11.235 18.827 -31.093 1.00 95.88 897 LEU A N 1
ATOM 7040 C CA . LEU A 1 897 ? 10.973 17.415 -31.378 1.00 95.88 897 LEU A CA 1
ATOM 7041 C C . LEU A 1 897 ? 11.875 16.475 -30.563 1.00 95.88 897 LEU A C 1
ATOM 7043 O O . LEU A 1 897 ? 11.488 15.336 -30.297 1.00 95.88 897 LEU A O 1
ATOM 7047 N N . ALA A 1 898 ? 13.069 16.941 -30.185 1.00 92.06 898 ALA A N 1
ATOM 7048 C CA . ALA A 1 898 ? 14.066 16.167 -29.448 1.00 92.06 898 ALA A CA 1
ATOM 7049 C C . ALA A 1 898 ? 13.618 15.796 -28.024 1.00 92.06 898 ALA A C 1
ATOM 7051 O O . ALA A 1 898 ? 14.003 14.743 -27.524 1.00 92.06 898 ALA A O 1
ATOM 7052 N N . VAL A 1 899 ? 12.777 16.625 -27.396 1.00 91.38 899 VAL A N 1
ATOM 7053 C CA . VAL A 1 899 ? 12.299 16.426 -26.015 1.00 91.38 899 VAL A CA 1
ATOM 7054 C C . VAL A 1 899 ? 10.946 15.712 -25.953 1.00 91.38 899 VAL A C 1
ATOM 7056 O O . VAL A 1 899 ? 10.374 15.540 -24.881 1.00 91.38 899 VAL A O 1
ATOM 7059 N N . ARG A 1 900 ? 10.397 15.302 -27.105 1.00 92.88 900 ARG A N 1
ATOM 7060 C CA . ARG A 1 900 ? 9.062 14.702 -27.208 1.00 92.88 900 ARG A CA 1
ATOM 7061 C C . ARG A 1 900 ? 9.111 13.203 -27.517 1.00 92.88 900 ARG A C 1
ATOM 7063 O O . ARG A 1 900 ? 10.007 12.760 -28.239 1.00 92.88 900 ARG A O 1
ATOM 7070 N N . PRO A 1 901 ? 8.117 12.418 -27.054 1.00 91.81 901 PRO A N 1
ATOM 7071 C CA . PRO A 1 901 ? 8.069 10.976 -27.294 1.00 91.81 901 PRO A CA 1
ATOM 7072 C C . PRO A 1 901 ? 8.045 10.595 -28.780 1.00 91.81 901 PRO A C 1
ATOM 7074 O O . PRO A 1 901 ? 7.598 11.369 -29.634 1.00 91.81 901 PRO A O 1
ATOM 7077 N N . PHE A 1 902 ? 8.445 9.359 -29.085 1.00 92.38 902 PHE A N 1
ATOM 7078 C CA . PHE A 1 902 ? 8.583 8.843 -30.454 1.00 92.38 902 PHE A CA 1
ATOM 7079 C C . PHE A 1 902 ? 7.305 8.939 -31.309 1.00 92.38 902 PHE A C 1
ATOM 7081 O O . PHE A 1 902 ? 7.393 9.144 -32.517 1.00 92.38 902 PHE A O 1
ATOM 7088 N N . TYR A 1 903 ? 6.120 8.838 -30.700 1.00 94.38 903 TYR A N 1
ATOM 7089 C CA . TYR A 1 903 ? 4.828 8.921 -31.394 1.00 94.38 903 TYR A CA 1
ATOM 7090 C C . TYR A 1 903 ? 4.405 10.353 -31.766 1.00 94.38 903 TYR A C 1
ATOM 7092 O O . TYR A 1 903 ? 3.321 10.548 -32.314 1.00 94.38 903 TYR A O 1
ATOM 7100 N N . THR A 1 904 ? 5.220 11.365 -31.461 1.00 97.69 904 THR A N 1
ATOM 7101 C CA . THR A 1 904 ? 4.930 12.778 -31.748 1.00 97.69 904 THR A CA 1
ATOM 7102 C C . THR A 1 904 ? 5.198 13.109 -33.214 1.00 97.69 904 THR A C 1
ATOM 7104 O O . THR A 1 904 ? 6.286 12.836 -33.723 1.00 97.69 904 THR A O 1
ATOM 7107 N N . MET A 1 905 ? 4.226 13.735 -33.887 1.00 98.56 905 MET A N 1
ATOM 7108 C CA . MET A 1 905 ? 4.378 14.170 -35.278 1.00 98.56 905 MET A CA 1
ATOM 7109 C C . MET A 1 905 ? 5.377 15.343 -35.399 1.00 98.56 905 MET A C 1
ATOM 7111 O O . MET A 1 905 ? 5.179 16.359 -34.725 1.00 98.56 905 MET A O 1
ATOM 7115 N N . PRO A 1 906 ? 6.413 15.248 -36.255 1.00 98.12 906 PRO A N 1
ATOM 7116 C CA . PRO A 1 906 ? 7.298 16.371 -36.584 1.00 98.12 906 PRO A CA 1
ATOM 7117 C C . PRO A 1 906 ? 6.552 17.548 -37.227 1.00 98.12 906 PRO A C 1
ATOM 7119 O O . PRO A 1 906 ? 5.537 17.353 -37.901 1.00 98.12 906 PRO A O 1
ATOM 7122 N N . ASP A 1 907 ? 7.051 18.771 -37.045 1.00 97.88 907 ASP A N 1
ATOM 7123 C CA . ASP A 1 907 ? 6.543 19.922 -37.795 1.00 97.88 907 ASP A CA 1
ATOM 7124 C C . ASP A 1 907 ? 6.990 19.811 -39.268 1.00 97.88 907 ASP A C 1
ATOM 7126 O O . ASP A 1 907 ? 8.169 19.571 -39.529 1.00 97.88 907 ASP A O 1
ATOM 7130 N N . PRO A 1 908 ? 6.087 19.983 -40.250 1.00 96.81 908 PRO A N 1
ATOM 7131 C CA . PRO A 1 908 ? 6.452 19.893 -41.664 1.00 96.81 908 PRO A CA 1
ATOM 7132 C C . PRO A 1 908 ? 7.319 21.059 -42.175 1.00 96.81 908 PRO A C 1
ATOM 7134 O O . PRO A 1 908 ? 7.863 20.959 -43.271 1.00 96.81 908 PRO A O 1
ATOM 7137 N N . ASN A 1 909 ? 7.418 22.169 -41.439 1.00 96.31 909 ASN A N 1
ATOM 7138 C CA . ASN A 1 909 ? 8.134 23.380 -41.855 1.00 96.31 909 ASN A CA 1
ATOM 7139 C C . ASN A 1 909 ? 9.481 23.571 -41.142 1.00 96.31 909 ASN A C 1
ATOM 7141 O O . ASN A 1 909 ? 10.315 24.323 -41.642 1.00 96.31 909 ASN A O 1
ATOM 7145 N N . ASP A 1 910 ? 9.688 22.947 -39.979 1.00 94.75 910 ASP A N 1
ATOM 7146 C CA . ASP A 1 910 ? 10.934 23.040 -39.209 1.00 94.75 910 ASP A CA 1
ATOM 7147 C C . ASP A 1 910 ? 11.180 21.738 -38.437 1.00 94.75 910 ASP A C 1
ATOM 7149 O O . ASP A 1 910 ? 10.525 21.460 -37.434 1.00 94.75 910 ASP A O 1
ATOM 7153 N N . GLU A 1 911 ? 12.153 20.949 -38.894 1.00 92.69 911 GLU A N 1
ATOM 7154 C CA . GLU A 1 911 ? 12.467 19.618 -38.353 1.00 92.69 911 GLU A CA 1
ATOM 7155 C C . GLU A 1 911 ? 12.904 19.637 -36.879 1.00 92.69 911 GLU A C 1
ATOM 7157 O O . GLU A 1 911 ? 12.862 18.602 -36.209 1.00 92.69 911 GLU A O 1
ATOM 7162 N N . ARG A 1 912 ? 13.294 20.806 -36.350 1.00 93.69 912 ARG A N 1
ATOM 7163 C CA . ARG A 1 912 ? 13.626 20.978 -34.928 1.00 93.69 912 ARG A CA 1
ATOM 7164 C C . ARG A 1 912 ? 12.392 20.915 -34.037 1.00 93.69 912 ARG A C 1
ATOM 7166 O O . ARG A 1 912 ? 12.510 20.580 -32.860 1.00 93.69 912 ARG A O 1
ATOM 7173 N N . TYR A 1 913 ? 11.214 21.231 -34.571 1.00 97.69 913 TYR A N 1
ATOM 7174 C CA . TYR A 1 913 ? 9.967 21.335 -33.824 1.00 97.69 913 TYR A CA 1
ATOM 7175 C C . TYR A 1 913 ? 8.995 20.204 -34.154 1.00 97.69 913 TYR A C 1
ATOM 7177 O O . TYR A 1 913 ? 9.178 19.383 -35.053 1.00 97.69 913 TYR A O 1
ATOM 7185 N N . SER A 1 914 ? 7.932 20.144 -33.365 1.00 98.38 914 SER A N 1
ATOM 7186 C CA . SER A 1 914 ? 6.913 19.110 -33.445 1.00 98.38 914 SER A CA 1
ATOM 7187 C C . SER A 1 914 ? 5.516 19.697 -33.317 1.00 98.38 914 SER A C 1
ATOM 7189 O O . SER A 1 914 ? 5.327 20.786 -32.778 1.00 98.38 914 SER A O 1
ATOM 7191 N N . ASN A 1 915 ? 4.508 18.951 -33.756 1.00 98.69 915 ASN A N 1
ATOM 7192 C CA . ASN A 1 915 ? 3.101 19.288 -33.547 1.00 98.69 915 ASN A CA 1
ATOM 7193 C C . ASN A 1 915 ? 2.651 18.857 -32.140 1.00 98.69 915 ASN A C 1
ATOM 7195 O O . ASN A 1 915 ? 1.723 18.062 -31.985 1.00 98.69 915 ASN A O 1
ATOM 7199 N N . SER A 1 916 ? 3.345 19.349 -31.114 1.00 98.56 916 SER A N 1
ATOM 7200 C CA . SER A 1 916 ? 3.058 19.093 -29.702 1.00 98.56 916 SER A CA 1
ATOM 7201 C C . SER A 1 916 ? 2.858 20.387 -28.928 1.00 98.56 916 SER A C 1
ATOM 7203 O O . SER A 1 916 ? 3.357 21.444 -29.320 1.00 98.56 916 SER A O 1
ATOM 7205 N N . TYR A 1 917 ? 2.112 20.288 -27.836 1.00 98.62 917 TYR A N 1
ATOM 7206 C CA . TYR A 1 917 ? 1.708 21.409 -27.010 1.00 98.62 917 TYR A CA 1
ATOM 7207 C C . TYR A 1 917 ? 1.564 20.980 -25.552 1.00 98.62 917 TYR A C 1
ATOM 7209 O O . TYR A 1 917 ? 1.044 19.903 -25.271 1.00 98.62 917 TYR A O 1
ATOM 7217 N N . ASP A 1 918 ? 1.941 21.869 -24.641 1.00 98.44 918 ASP A N 1
ATOM 7218 C CA . ASP A 1 918 ? 1.648 21.727 -23.217 1.00 98.44 918 ASP A CA 1
ATOM 7219 C C . ASP A 1 918 ? 0.709 22.845 -22.765 1.00 98.44 918 ASP A C 1
ATOM 7221 O O . ASP A 1 918 ? 0.705 23.949 -23.320 1.00 98.44 918 ASP A O 1
ATOM 7225 N N . MET A 1 919 ? -0.105 22.564 -21.752 1.00 98.56 919 MET A N 1
ATOM 7226 C CA . MET A 1 919 ? -0.963 23.562 -21.117 1.00 98.56 919 MET A CA 1
ATOM 7227 C C . MET A 1 919 ? -0.518 23.801 -19.685 1.00 98.56 919 MET A C 1
ATOM 7229 O O . MET A 1 919 ? -0.216 22.864 -18.944 1.00 98.56 919 MET A O 1
ATOM 7233 N N . PHE A 1 920 ? -0.522 25.068 -19.287 1.00 98.38 920 PHE A N 1
ATOM 7234 C CA . PHE A 1 920 ? 0.008 25.509 -18.007 1.00 98.38 920 PHE A CA 1
ATOM 7235 C C . PHE A 1 920 ? -1.077 26.183 -17.179 1.00 98.38 920 PHE A C 1
ATOM 7237 O O . PHE A 1 920 ? -1.848 26.992 -17.693 1.00 98.38 920 PHE A O 1
ATOM 7244 N N . MET A 1 921 ? -1.093 25.889 -15.879 1.00 98.25 921 MET A N 1
ATOM 7245 C CA . MET A 1 921 ? -1.860 26.616 -14.869 1.00 98.25 921 MET A CA 1
ATOM 7246 C C . MET A 1 921 ? -0.889 27.227 -13.859 1.00 98.25 921 MET A C 1
ATOM 7248 O O . MET A 1 921 ? -0.070 26.520 -13.280 1.00 98.25 921 MET A O 1
ATOM 7252 N N . ARG A 1 922 ? -0.954 28.546 -13.646 1.00 96.88 922 ARG A N 1
ATOM 7253 C CA . ARG A 1 922 ? -0.046 29.291 -12.744 1.00 96.88 922 ARG A CA 1
ATOM 7254 C C . ARG A 1 922 ? 1.448 29.029 -13.009 1.00 96.88 922 ARG A C 1
ATOM 7256 O O . ARG A 1 922 ? 2.262 29.035 -12.089 1.00 96.88 922 ARG A O 1
ATOM 7263 N N . GLY A 1 923 ? 1.812 28.814 -14.275 1.00 95.38 923 GLY A N 1
ATOM 7264 C CA . GLY A 1 923 ? 3.194 28.527 -14.673 1.00 95.38 923 GLY A CA 1
ATOM 7265 C C . GLY A 1 923 ? 3.679 27.116 -14.335 1.00 95.38 923 GLY A C 1
ATOM 7266 O O . GLY A 1 923 ? 4.884 26.901 -14.284 1.00 95.38 923 GLY A O 1
ATOM 7267 N N . GLU A 1 924 ? 2.773 26.168 -14.097 1.00 96.25 924 GLU A N 1
ATOM 7268 C CA . GLU A 1 924 ? 3.094 24.748 -13.942 1.00 96.25 924 GLU A CA 1
ATOM 7269 C C . GLU A 1 924 ? 2.281 23.905 -14.931 1.00 96.25 924 GLU A C 1
ATOM 7271 O O . GLU A 1 924 ? 1.107 24.182 -15.184 1.00 96.25 924 GLU A O 1
ATOM 7276 N N . GLU A 1 925 ? 2.925 22.895 -15.511 1.00 96.38 925 GLU A N 1
ATOM 7277 C CA . GLU A 1 925 ? 2.346 22.020 -16.531 1.00 96.38 925 GLU A CA 1
ATOM 7278 C C . GLU A 1 925 ? 1.214 21.144 -15.958 1.00 96.38 925 GLU A C 1
ATOM 7280 O O . GLU A 1 925 ? 1.385 20.445 -14.949 1.00 96.38 925 GLU A O 1
ATOM 7285 N N . ILE A 1 926 ? 0.060 21.144 -16.631 1.00 96.94 926 ILE A N 1
ATOM 7286 C CA . ILE A 1 926 ? -1.101 20.301 -16.293 1.00 96.94 926 ILE A CA 1
ATOM 7287 C C . ILE A 1 926 ? -1.457 19.270 -17.361 1.00 96.94 926 ILE A C 1
ATOM 7289 O O . ILE A 1 926 ? -2.135 18.292 -17.041 1.00 96.94 926 ILE A O 1
ATOM 7293 N N . LEU A 1 927 ? -1.042 19.506 -18.604 1.00 97.38 927 LEU A N 1
ATOM 7294 C CA . LEU A 1 927 ? -1.297 18.634 -19.738 1.00 97.38 927 LEU A CA 1
ATOM 7295 C C . LEU A 1 927 ? -0.117 18.681 -20.689 1.00 97.38 927 LEU A C 1
ATOM 7297 O O . LEU A 1 927 ? 0.325 19.773 -21.046 1.00 97.38 927 LEU A O 1
ATOM 7301 N N . SER A 1 928 ? 0.243 17.501 -21.189 1.00 95.25 928 SER A N 1
ATOM 7302 C CA . SER A 1 928 ? 1.040 17.345 -22.396 1.00 95.25 928 SER A CA 1
ATOM 7303 C C . SER A 1 928 ? 0.231 16.657 -23.494 1.00 95.25 928 SER A C 1
ATOM 7305 O O . SER A 1 928 ? -0.427 15.631 -23.277 1.00 95.25 928 SER A O 1
ATOM 7307 N N . GLY A 1 929 ? 0.240 17.250 -24.685 1.00 97.56 929 GLY A N 1
ATOM 7308 C CA . GLY A 1 929 ? -0.542 16.820 -25.836 1.00 97.56 929 GLY A CA 1
ATOM 7309 C C . GLY A 1 929 ? 0.230 16.921 -27.145 1.00 97.56 929 GLY A C 1
ATOM 7310 O O . GLY A 1 929 ? 1.219 17.639 -27.270 1.00 97.56 929 GLY A O 1
ATOM 7311 N N . ALA A 1 930 ? -0.202 16.162 -28.149 1.00 98.44 930 ALA A N 1
ATOM 7312 C CA . ALA A 1 930 ? 0.376 16.252 -29.486 1.00 98.44 930 ALA A CA 1
ATOM 7313 C C . ALA A 1 930 ? -0.520 15.642 -30.557 1.00 98.44 930 ALA A C 1
ATOM 7315 O O . ALA A 1 930 ? -1.371 14.798 -30.271 1.00 98.44 930 ALA A O 1
ATOM 7316 N N . GLN A 1 931 ? -0.252 16.019 -31.805 1.00 98.75 931 GLN A N 1
ATOM 7317 C CA . GLN A 1 931 ? -0.564 15.185 -32.955 1.00 98.75 931 GLN A CA 1
ATOM 7318 C C . GLN A 1 931 ? 0.277 13.913 -32.926 1.00 98.75 931 GLN A C 1
ATOM 7320 O O . GLN A 1 931 ? 1.491 13.951 -32.694 1.00 98.75 931 GLN A O 1
ATOM 7325 N N . ARG A 1 932 ? -0.371 12.791 -33.229 1.00 98.12 932 ARG A N 1
ATOM 7326 C CA . ARG A 1 932 ? 0.274 11.485 -33.279 1.00 98.12 932 ARG A CA 1
ATOM 7327 C C . ARG A 1 932 ? 0.684 11.110 -34.694 1.00 98.12 932 ARG A C 1
ATOM 7329 O O . ARG A 1 932 ? 0.040 11.489 -35.681 1.00 98.12 932 ARG A O 1
ATOM 7336 N N . VAL A 1 933 ? 1.761 10.340 -34.791 1.00 98.19 933 VAL A N 1
ATOM 7337 C CA . VAL A 1 933 ? 2.174 9.707 -36.043 1.00 98.19 933 VAL A CA 1
ATOM 7338 C C . VAL A 1 933 ? 1.229 8.546 -36.351 1.00 98.19 933 VAL A C 1
ATOM 7340 O O . VAL A 1 933 ? 1.299 7.500 -35.720 1.00 98.19 933 VAL A O 1
ATOM 7343 N N . HIS A 1 934 ? 0.351 8.745 -37.334 1.00 97.88 934 HIS A N 1
ATOM 7344 C CA . HIS A 1 934 ? -0.622 7.748 -37.796 1.00 97.88 934 HIS A CA 1
ATOM 7345 C C . HIS A 1 934 ? -0.124 6.933 -39.005 1.00 97.88 934 HIS A C 1
ATOM 7347 O O . HIS A 1 934 ? -0.767 5.958 -39.380 1.00 97.88 934 HIS A O 1
ATOM 7353 N N . ASP A 1 935 ? 1.008 7.314 -39.618 1.00 98.00 935 ASP A N 1
ATOM 7354 C CA . ASP A 1 935 ? 1.669 6.513 -40.654 1.00 98.00 935 ASP A CA 1
ATOM 7355 C C . ASP A 1 935 ? 2.603 5.474 -40.002 1.00 98.00 935 ASP A C 1
ATOM 7357 O O . ASP A 1 935 ? 3.535 5.850 -39.283 1.00 98.00 935 ASP A O 1
ATOM 7361 N N . PRO A 1 936 ? 2.407 4.167 -40.248 1.00 97.38 936 PRO A N 1
ATOM 7362 C CA . PRO A 1 936 ? 3.165 3.123 -39.565 1.00 97.38 936 PRO A CA 1
ATOM 7363 C C . PRO A 1 936 ? 4.658 3.113 -39.929 1.00 97.38 936 PRO A C 1
ATOM 7365 O O . PRO A 1 936 ? 5.468 2.658 -39.118 1.00 97.38 936 PRO A O 1
ATOM 7368 N N . LYS A 1 937 ? 5.057 3.603 -41.114 1.00 97.38 937 LYS A N 1
ATOM 7369 C CA . LYS A 1 937 ? 6.475 3.644 -41.510 1.00 97.38 937 LYS A CA 1
ATOM 7370 C C . LYS A 1 937 ? 7.203 4.735 -40.739 1.00 97.38 937 LYS A C 1
ATOM 7372 O O . LYS A 1 937 ? 8.192 4.433 -40.075 1.00 97.38 937 LYS A O 1
ATOM 7377 N N . LEU A 1 938 ? 6.660 5.951 -40.741 1.00 97.38 938 LEU A N 1
ATOM 7378 C CA . LEU A 1 938 ? 7.199 7.067 -39.971 1.00 97.38 938 LEU A CA 1
ATOM 7379 C C . LEU A 1 938 ? 7.194 6.755 -38.469 1.00 97.38 938 LEU A C 1
ATOM 7381 O O . LEU A 1 938 ? 8.172 7.037 -37.780 1.00 97.38 938 LEU A O 1
ATOM 7385 N N . LEU A 1 939 ? 6.139 6.113 -37.954 1.00 96.56 939 LEU A N 1
ATOM 7386 C CA . LEU A 1 939 ? 6.069 5.705 -36.548 1.00 96.56 939 LEU A CA 1
ATOM 7387 C C . LEU A 1 939 ? 7.198 4.725 -36.196 1.00 96.56 939 LEU A C 1
ATOM 7389 O O . LEU A 1 939 ? 7.854 4.878 -35.167 1.00 96.56 939 LEU A O 1
ATOM 7393 N N . THR A 1 940 ? 7.462 3.755 -37.076 1.00 96.31 940 THR A N 1
ATOM 7394 C CA . THR A 1 940 ? 8.557 2.785 -36.921 1.00 96.31 940 THR A CA 1
ATOM 7395 C C . THR A 1 940 ? 9.928 3.464 -36.979 1.00 96.31 940 THR A C 1
ATOM 7397 O O . THR A 1 940 ? 10.815 3.136 -36.193 1.00 96.31 940 THR A O 1
ATOM 7400 N N . GLU A 1 941 ? 10.126 4.414 -37.894 1.00 96.12 941 GLU A N 1
ATOM 7401 C CA . GLU A 1 941 ? 11.369 5.187 -38.003 1.00 96.12 941 GLU A CA 1
ATOM 7402 C C . GLU A 1 941 ? 11.630 6.004 -36.737 1.00 96.12 941 GLU A C 1
ATOM 7404 O O . GLU A 1 941 ? 12.721 5.938 -36.168 1.00 96.12 941 GLU A O 1
ATOM 7409 N N . ARG A 1 942 ? 10.612 6.707 -36.234 1.00 93.81 942 ARG A N 1
ATOM 7410 C CA . ARG A 1 942 ? 10.707 7.477 -34.990 1.00 93.81 942 ARG A CA 1
ATOM 7411 C C . ARG A 1 942 ? 10.966 6.582 -33.780 1.00 93.81 942 ARG A C 1
ATOM 7413 O O . ARG A 1 942 ? 11.824 6.916 -32.967 1.00 93.81 942 ARG A O 1
ATOM 7420 N N . ALA A 1 943 ? 10.294 5.435 -33.680 1.00 91.25 943 ALA A N 1
ATOM 7421 C CA . ALA A 1 943 ? 10.537 4.456 -32.620 1.00 91.25 943 ALA A CA 1
ATOM 7422 C C . ALA A 1 943 ? 12.003 3.981 -32.602 1.00 91.25 943 ALA A C 1
ATOM 7424 O O . ALA A 1 943 ? 12.614 3.925 -31.536 1.00 91.25 943 ALA A O 1
ATOM 7425 N N . LYS A 1 944 ? 12.609 3.737 -33.776 1.00 92.19 944 LYS A N 1
ATOM 7426 C CA . LYS A 1 944 ? 14.037 3.385 -33.892 1.00 92.19 944 LYS A CA 1
ATOM 7427 C C . LYS A 1 944 ? 14.965 4.507 -33.430 1.00 92.19 944 LYS A C 1
ATOM 7429 O O . LYS A 1 944 ? 15.934 4.225 -32.732 1.00 92.19 944 LYS A O 1
ATOM 7434 N N . VAL A 1 945 ? 14.676 5.760 -33.794 1.00 89.75 945 VAL A N 1
ATOM 7435 C CA . VAL A 1 945 ? 15.466 6.933 -33.361 1.00 89.75 945 VAL A CA 1
ATOM 7436 C C . VAL A 1 945 ? 15.493 7.053 -31.834 1.00 89.75 945 VAL A C 1
ATOM 7438 O O . VAL A 1 945 ? 16.523 7.397 -31.266 1.00 89.75 945 VAL A O 1
ATOM 7441 N N . HIS A 1 946 ? 14.385 6.715 -31.172 1.00 86.50 946 HIS A N 1
ATOM 7442 C CA . HIS A 1 946 ? 14.247 6.734 -29.711 1.00 86.50 946 HIS A CA 1
ATOM 7443 C C . HIS A 1 946 ? 14.704 5.437 -29.019 1.00 86.50 946 HIS A C 1
ATOM 7445 O O . HIS A 1 946 ? 14.549 5.302 -27.809 1.00 86.50 946 HIS A O 1
ATOM 7451 N N . GLY A 1 947 ? 15.261 4.472 -29.760 1.00 87.25 947 GLY A N 1
ATOM 7452 C CA . GLY A 1 947 ? 15.745 3.208 -29.195 1.00 87.25 947 GLY A CA 1
ATOM 7453 C C . GLY A 1 947 ? 14.641 2.298 -28.641 1.00 87.25 947 GLY A C 1
ATOM 7454 O O . GLY A 1 947 ? 14.912 1.478 -27.765 1.00 87.25 947 GLY A O 1
ATOM 7455 N N . ILE A 1 948 ? 13.403 2.438 -29.126 1.00 83.75 948 ILE A N 1
ATOM 7456 C CA . ILE A 1 948 ? 12.274 1.603 -28.707 1.00 83.75 948 ILE A CA 1
ATOM 7457 C C . ILE A 1 948 ? 12.362 0.233 -29.382 1.00 83.75 948 ILE A C 1
ATOM 7459 O O . ILE A 1 948 ? 12.519 0.130 -30.601 1.00 83.75 948 ILE A O 1
ATOM 7463 N N . ASP A 1 949 ? 12.220 -0.824 -28.584 1.00 85.44 949 ASP A N 1
ATOM 7464 C CA . ASP A 1 949 ? 12.135 -2.197 -29.074 1.00 85.44 949 ASP A CA 1
ATOM 7465 C C . ASP A 1 949 ? 10.822 -2.408 -29.842 1.00 85.44 949 ASP A C 1
ATOM 7467 O O . ASP A 1 949 ? 9.730 -2.379 -29.270 1.00 85.44 949 ASP A O 1
ATOM 7471 N N . LEU A 1 950 ? 10.938 -2.596 -31.157 1.00 87.94 950 LEU A N 1
ATOM 7472 C CA . LEU A 1 950 ? 9.795 -2.676 -32.062 1.00 87.94 950 LEU A CA 1
ATOM 7473 C C . LEU A 1 950 ? 8.933 -3.915 -31.830 1.00 87.94 950 LEU A C 1
ATOM 7475 O O . LEU A 1 950 ? 7.730 -3.838 -32.067 1.00 87.94 950 LEU A O 1
ATOM 7479 N N . GLU A 1 951 ? 9.505 -5.028 -31.361 1.00 87.75 951 GLU A N 1
ATOM 7480 C CA . GLU A 1 951 ? 8.713 -6.235 -31.094 1.00 87.75 951 GLU A CA 1
ATOM 7481 C C . GLU A 1 951 ? 7.750 -5.999 -29.927 1.00 87.75 951 GLU A C 1
ATOM 7483 O O . GLU A 1 951 ? 6.582 -6.376 -29.995 1.00 87.75 951 GLU A O 1
ATOM 7488 N N . LYS A 1 952 ? 8.189 -5.252 -28.908 1.00 82.94 952 LYS A N 1
ATOM 7489 C CA . LYS A 1 952 ? 7.379 -4.924 -27.725 1.00 82.94 952 LYS A CA 1
ATOM 7490 C C . LYS A 1 952 ? 6.194 -4.001 -28.008 1.00 82.94 952 LYS A C 1
ATOM 7492 O O . LYS A 1 952 ? 5.222 -4.011 -27.260 1.00 82.94 952 LYS A O 1
ATOM 7497 N N . ILE A 1 953 ? 6.266 -3.193 -29.065 1.00 85.25 953 ILE A N 1
ATOM 7498 C CA . ILE A 1 953 ? 5.184 -2.282 -29.479 1.00 85.25 953 ILE A CA 1
ATOM 7499 C C . ILE A 1 953 ? 4.566 -2.678 -30.823 1.00 85.25 953 ILE A C 1
ATOM 7501 O O . ILE A 1 953 ? 3.854 -1.885 -31.443 1.00 85.25 953 ILE A O 1
ATOM 7505 N N . ARG A 1 954 ? 4.809 -3.908 -31.285 1.00 90.94 954 ARG A N 1
ATOM 7506 C CA . ARG A 1 954 ? 4.352 -4.384 -32.592 1.00 90.94 954 ARG A CA 1
ATOM 7507 C C . ARG A 1 954 ? 2.838 -4.318 -32.735 1.00 90.94 954 ARG A C 1
ATOM 7509 O O . ARG A 1 954 ? 2.355 -3.795 -33.732 1.00 90.94 954 ARG A O 1
ATOM 7516 N N . ALA A 1 955 ? 2.097 -4.765 -31.719 1.00 90.69 955 ALA A N 1
ATOM 7517 C CA . ALA A 1 955 ? 0.634 -4.702 -31.714 1.00 90.69 955 ALA A CA 1
ATOM 7518 C C . ALA A 1 955 ? 0.110 -3.262 -31.865 1.00 90.69 955 ALA A C 1
ATOM 7520 O O . ALA A 1 955 ? -0.879 -3.025 -32.556 1.00 90.69 955 ALA A O 1
ATOM 7521 N N . TYR A 1 956 ? 0.805 -2.294 -31.262 1.00 92.38 956 TYR A N 1
ATOM 7522 C CA . TYR A 1 956 ? 0.478 -0.879 -31.386 1.00 92.38 956 TYR A CA 1
ATOM 7523 C C . TYR A 1 956 ? 0.775 -0.348 -32.796 1.00 92.38 956 TYR A C 1
ATOM 7525 O O . TYR A 1 956 ? -0.098 0.265 -33.398 1.00 92.38 956 TYR A O 1
ATOM 7533 N N . ILE A 1 957 ? 1.952 -0.630 -33.370 1.00 94.00 957 ILE A N 1
ATOM 7534 C CA . ILE A 1 957 ? 2.284 -0.226 -34.753 1.00 94.00 957 ILE A CA 1
ATOM 7535 C C . ILE A 1 957 ? 1.308 -0.860 -35.758 1.00 94.00 957 ILE A C 1
ATOM 7537 O O . ILE A 1 957 ? 0.862 -0.205 -36.702 1.00 94.00 957 ILE A O 1
ATOM 7541 N N . ASP A 1 958 ? 0.958 -2.130 -35.547 1.00 96.00 958 ASP A N 1
ATOM 7542 C CA . ASP A 1 958 ? 0.068 -2.897 -36.418 1.00 96.00 958 ASP A CA 1
ATOM 7543 C C . ASP A 1 958 ? -1.350 -2.314 -36.467 1.00 96.00 958 ASP A C 1
ATOM 7545 O O . ASP A 1 958 ? -1.992 -2.391 -37.517 1.00 96.00 958 ASP A O 1
ATOM 7549 N N . ALA A 1 959 ? -1.805 -1.654 -35.396 1.00 96.00 959 ALA A N 1
ATOM 7550 C CA . ALA A 1 959 ? -3.101 -0.981 -35.361 1.00 96.00 959 ALA A CA 1
ATOM 7551 C C . ALA A 1 959 ? -3.233 0.128 -36.424 1.00 96.00 959 ALA A C 1
ATOM 7553 O O . ALA A 1 959 ? -4.332 0.389 -36.900 1.00 96.00 959 ALA A O 1
ATOM 7554 N N . PHE A 1 960 ? -2.126 0.740 -36.862 1.00 97.44 960 PHE A N 1
ATOM 7555 C CA . PHE A 1 960 ? -2.140 1.828 -37.849 1.00 97.44 960 PHE A CA 1
ATOM 7556 C C . PHE A 1 960 ? -2.015 1.352 -39.307 1.00 97.44 960 PHE A C 1
ATOM 7558 O O . PHE A 1 960 ? -2.133 2.153 -40.234 1.00 97.44 960 PHE A O 1
ATOM 7565 N N . LYS A 1 961 ? -1.774 0.053 -39.550 1.00 96.62 961 LYS A N 1
ATOM 7566 C CA . LYS A 1 961 ? -1.508 -0.482 -40.901 1.00 96.62 961 LYS A CA 1
ATOM 7567 C C . LYS A 1 961 ? -2.717 -0.465 -41.831 1.00 96.62 961 LYS A C 1
ATOM 7569 O O . LYS A 1 961 ? -2.540 -0.408 -43.046 1.00 96.62 961 LYS A O 1
ATOM 7574 N N . TYR A 1 962 ? -3.924 -0.522 -41.279 1.00 95.62 962 TYR A N 1
ATOM 7575 C CA . TYR A 1 962 ? -5.162 -0.699 -42.044 1.00 95.62 962 TYR A CA 1
ATOM 7576 C C . TYR A 1 962 ? -5.948 0.603 -42.228 1.00 95.62 962 TYR A C 1
ATOM 7578 O O . TYR A 1 962 ? -7.163 0.577 -42.379 1.00 95.62 962 TYR A O 1
ATOM 7586 N N . GLY A 1 963 ? -5.232 1.732 -42.265 1.00 92.94 963 GLY A N 1
ATOM 7587 C CA . GLY A 1 963 ? -5.813 3.065 -42.376 1.00 92.94 963 GLY A CA 1
ATOM 7588 C C . GLY A 1 963 ? -6.233 3.598 -41.011 1.00 92.94 963 GLY A C 1
ATOM 7589 O O . GLY A 1 963 ? -7.220 3.156 -40.441 1.00 92.94 963 GLY A O 1
ATOM 7590 N N . CYS A 1 964 ? -5.491 4.577 -40.498 1.00 97.31 964 CYS A N 1
ATOM 7591 C CA . CYS A 1 964 ? -5.838 5.297 -39.278 1.00 97.31 964 CYS A CA 1
ATOM 7592 C C . CYS A 1 964 ? -5.998 6.782 -39.595 1.00 97.31 964 CYS A C 1
ATOM 7594 O O . CYS A 1 964 ? -5.138 7.377 -40.249 1.00 97.31 964 CYS A O 1
ATOM 7596 N N . SER A 1 965 ? -7.079 7.396 -39.110 1.00 97.69 965 SER A N 1
ATOM 7597 C CA . SER A 1 965 ? -7.284 8.838 -39.248 1.00 97.69 965 SER A CA 1
ATOM 7598 C C . SER A 1 965 ? -6.156 9.632 -38.573 1.00 97.69 965 SER A C 1
ATOM 7600 O O . SER A 1 965 ? -5.619 9.191 -37.548 1.00 97.69 965 SER A O 1
ATOM 7602 N N . PRO A 1 966 ? -5.805 10.822 -39.092 1.00 98.56 966 PRO A N 1
ATOM 7603 C CA . PRO A 1 966 ? -4.938 11.738 -38.369 1.00 98.56 966 PRO A CA 1
ATOM 7604 C C . PRO A 1 966 ? -5.622 12.159 -37.062 1.00 98.56 966 PRO A C 1
ATOM 7606 O O . PRO A 1 966 ? -6.809 12.489 -37.034 1.00 98.56 966 PRO A O 1
ATOM 7609 N N . HIS A 1 967 ? -4.880 12.098 -35.960 1.00 98.75 967 HIS A N 1
ATOM 7610 C CA . HIS A 1 967 ? -5.432 12.295 -34.624 1.00 98.75 967 HIS A CA 1
ATOM 7611 C C . HIS A 1 967 ? -4.438 12.960 -33.678 1.00 98.75 967 HIS A C 1
ATOM 7613 O O . HIS A 1 967 ? -3.222 12.967 -33.900 1.00 98.75 967 HIS A O 1
ATOM 7619 N N . ALA A 1 968 ? -4.992 13.579 -32.644 1.00 98.81 968 ALA A N 1
ATOM 7620 C CA . ALA A 1 968 ? -4.253 14.232 -31.582 1.00 98.81 968 ALA A CA 1
ATOM 7621 C C . ALA A 1 968 ? -5.009 14.079 -30.261 1.00 98.81 968 ALA A C 1
ATOM 7623 O O . ALA A 1 968 ? -6.200 13.759 -30.232 1.00 98.81 968 ALA A O 1
ATOM 7624 N N . GLY A 1 969 ? -4.333 14.375 -29.160 1.00 98.25 969 GLY A N 1
ATOM 7625 C CA . GLY A 1 969 ? -4.943 14.329 -27.840 1.00 98.25 969 GLY A CA 1
ATOM 7626 C C . GLY A 1 969 ? -3.999 14.812 -26.759 1.00 98.25 969 GLY A C 1
ATOM 7627 O O . GLY A 1 969 ? -2.907 15.307 -27.046 1.00 98.25 969 GLY A O 1
ATOM 7628 N N . GLY A 1 970 ? -4.410 14.620 -25.513 1.00 97.25 970 GLY A N 1
ATOM 7629 C CA . GLY A 1 970 ? -3.647 15.003 -24.331 1.00 97.25 970 GLY A CA 1
ATOM 7630 C C . GLY A 1 970 ? -4.116 14.248 -23.094 1.00 97.25 970 GLY A C 1
ATOM 7631 O O . GLY A 1 970 ? -5.188 13.636 -23.105 1.00 97.25 970 GLY A O 1
ATOM 7632 N N . GLY A 1 971 ? -3.277 14.249 -22.064 1.00 96.25 971 GLY A N 1
ATOM 7633 C CA . GLY A 1 971 ? -3.602 13.719 -20.740 1.00 96.25 971 GLY A CA 1
ATOM 7634 C C . GLY A 1 971 ? -3.492 14.825 -19.701 1.00 96.25 971 GLY A C 1
ATOM 7635 O O . GLY A 1 971 ? -2.549 15.610 -19.749 1.00 96.25 971 GLY A O 1
ATOM 7636 N N . ILE A 1 972 ? -4.462 14.907 -18.793 1.00 97.81 972 ILE A N 1
ATOM 7637 C CA . ILE A 1 972 ? -4.532 15.920 -17.735 1.00 97.81 972 ILE A CA 1
ATOM 7638 C C . ILE A 1 972 ? -4.388 15.227 -16.380 1.00 97.81 972 ILE A C 1
ATOM 7640 O O . ILE A 1 972 ? -5.098 14.262 -16.112 1.00 97.81 972 ILE A O 1
ATOM 7644 N N . GLY A 1 973 ? -3.527 15.729 -15.495 1.00 97.19 973 GLY A N 1
ATOM 7645 C CA . GLY A 1 973 ? -3.485 15.256 -14.105 1.00 97.19 973 GLY A CA 1
ATOM 7646 C C . GLY A 1 973 ? -4.593 15.897 -13.264 1.00 97.19 973 GLY A C 1
ATOM 7647 O O . GLY A 1 973 ? -4.546 17.107 -13.025 1.00 97.19 973 GLY A O 1
ATOM 7648 N N . LEU A 1 974 ? -5.561 15.113 -12.781 1.00 98.56 974 LEU A N 1
ATOM 7649 C CA . LEU A 1 974 ? -6.701 15.607 -11.996 1.00 98.56 974 LEU A CA 1
ATOM 7650 C C . LEU A 1 974 ? -6.242 16.393 -10.761 1.00 98.56 974 LEU A C 1
ATOM 7652 O O . LEU A 1 974 ? -6.669 17.526 -10.529 1.00 98.56 974 LEU A O 1
ATOM 7656 N N . GLU A 1 975 ? -5.330 15.813 -9.986 1.00 98.56 975 GLU A N 1
ATOM 7657 C CA . GLU A 1 975 ? -4.828 16.394 -8.746 1.00 98.56 975 GLU A CA 1
ATOM 7658 C C . GLU A 1 975 ? -4.007 17.656 -9.009 1.00 98.56 975 GLU A C 1
ATOM 7660 O O . GLU A 1 975 ? -4.081 18.601 -8.224 1.00 98.56 975 GLU A O 1
ATOM 7665 N N . ARG A 1 976 ? -3.282 17.726 -10.137 1.00 97.44 976 ARG A N 1
ATOM 7666 C CA . ARG A 1 976 ? -2.571 18.948 -10.546 1.00 97.44 976 ARG A CA 1
ATOM 7667 C C . ARG A 1 976 ? -3.541 20.077 -10.874 1.00 97.44 976 ARG A C 1
ATOM 7669 O O . ARG A 1 976 ? -3.336 21.192 -10.397 1.00 97.44 976 ARG A O 1
ATOM 7676 N N . VAL A 1 977 ? -4.609 19.797 -11.623 1.00 98.56 977 VAL A N 1
ATOM 7677 C CA . VAL A 1 977 ? -5.645 20.798 -11.925 1.00 98.56 977 VAL A CA 1
ATOM 7678 C C . VAL A 1 977 ? -6.284 21.310 -10.638 1.00 98.56 977 VAL A C 1
ATOM 7680 O O . VAL A 1 977 ? -6.354 22.521 -10.435 1.00 98.56 977 VAL A O 1
ATOM 7683 N N . THR A 1 978 ? -6.688 20.415 -9.730 1.00 98.69 978 THR A N 1
ATOM 7684 C CA . THR A 1 978 ? -7.257 20.809 -8.431 1.00 98.69 978 THR A CA 1
ATOM 7685 C C . THR A 1 978 ? -6.264 21.634 -7.603 1.00 98.69 978 THR A C 1
ATOM 7687 O O . THR A 1 978 ? -6.625 22.696 -7.093 1.00 98.69 978 THR A O 1
ATOM 7690 N N . MET A 1 979 ? -5.006 21.188 -7.499 1.00 98.50 979 MET A N 1
ATOM 7691 C CA . MET A 1 979 ? -3.947 21.867 -6.746 1.00 98.50 979 MET A CA 1
ATOM 7692 C C . MET A 1 979 ? -3.709 23.292 -7.250 1.00 98.50 979 MET A C 1
ATOM 7694 O O . MET A 1 979 ? -3.625 24.217 -6.441 1.00 98.50 979 MET A O 1
ATOM 7698 N N . LEU A 1 980 ? -3.586 23.474 -8.566 1.00 98.25 980 LEU A N 1
ATOM 7699 C CA . LEU A 1 980 ? -3.228 24.757 -9.173 1.00 98.25 980 LEU A CA 1
ATOM 7700 C C . LEU A 1 980 ? -4.424 25.707 -9.270 1.00 98.25 980 LEU A C 1
ATOM 7702 O O . LEU A 1 980 ? -4.250 26.912 -9.084 1.00 98.25 980 LEU A O 1
ATOM 7706 N N . PHE A 1 981 ? -5.638 25.190 -9.482 1.00 98.62 981 PHE A N 1
ATOM 7707 C CA . PHE A 1 981 ? -6.857 26.000 -9.428 1.00 98.62 981 PHE A CA 1
ATOM 7708 C C . PHE A 1 981 ? -7.029 26.639 -8.042 1.00 98.62 981 PHE A C 1
ATOM 7710 O O . PHE A 1 981 ? -7.226 27.851 -7.939 1.00 98.62 981 PHE A O 1
ATOM 7717 N N . LEU A 1 982 ? -6.871 25.837 -6.981 1.00 98.19 982 LEU A N 1
ATOM 7718 C CA . LEU A 1 982 ? -7.046 26.263 -5.587 1.00 98.19 982 LEU A CA 1
ATOM 7719 C C . LEU A 1 982 ? -5.795 26.895 -4.956 1.00 98.19 982 LEU A C 1
ATOM 7721 O O . LEU A 1 982 ? -5.891 27.484 -3.885 1.00 98.19 982 LEU A O 1
ATOM 7725 N N . GLY A 1 983 ? -4.626 26.773 -5.589 1.00 96.75 983 GLY A N 1
ATOM 7726 C CA . GLY A 1 983 ? -3.369 27.318 -5.072 1.00 96.75 983 GLY A CA 1
ATOM 7727 C C . GLY A 1 983 ? -2.854 26.621 -3.806 1.00 96.75 983 GLY A C 1
ATOM 7728 O O . GLY A 1 983 ? -2.330 27.287 -2.921 1.00 96.75 983 GLY A O 1
ATOM 7729 N N . LEU A 1 984 ? -2.986 25.291 -3.710 1.00 96.00 984 LEU A N 1
ATOM 7730 C CA . LEU A 1 984 ? -2.696 24.522 -2.482 1.00 96.00 984 LEU A CA 1
ATOM 7731 C C . LEU A 1 984 ? -1.199 24.364 -2.153 1.00 96.00 984 LEU A C 1
ATOM 7733 O O . LEU A 1 984 ? -0.851 23.975 -1.043 1.00 96.00 984 LEU A O 1
ATOM 7737 N N . GLY A 1 985 ? -0.304 24.581 -3.120 1.00 93.06 985 GLY A N 1
ATOM 7738 C CA . GLY A 1 985 ? 1.153 24.483 -2.937 1.00 93.06 985 GLY A CA 1
ATOM 7739 C C . GLY A 1 985 ? 1.737 23.064 -2.823 1.00 93.06 985 GLY A C 1
ATOM 7740 O O . GLY A 1 985 ? 2.939 22.897 -3.017 1.00 93.06 985 GLY A O 1
ATOM 7741 N N . ASN A 1 986 ? 0.928 22.031 -2.557 1.00 95.88 986 ASN A N 1
ATOM 7742 C CA . ASN A 1 986 ? 1.369 20.630 -2.533 1.00 95.88 986 ASN A CA 1
ATOM 7743 C C . ASN A 1 986 ? 0.292 19.685 -3.086 1.00 95.88 986 ASN A C 1
ATOM 7745 O O . ASN A 1 986 ? -0.851 19.696 -2.627 1.00 95.88 986 ASN A O 1
ATOM 7749 N N . ILE A 1 987 ? 0.671 18.820 -4.029 1.00 97.56 987 ILE A N 1
ATOM 7750 C CA . ILE A 1 987 ? -0.234 17.915 -4.751 1.00 97.56 987 ILE A CA 1
ATOM 7751 C C . ILE A 1 987 ? -0.889 16.884 -3.831 1.00 97.56 987 ILE A C 1
ATOM 7753 O O . ILE A 1 987 ? -2.020 16.472 -4.068 1.00 97.56 987 ILE A O 1
ATOM 7757 N N . ARG A 1 988 ? -0.229 16.528 -2.722 1.00 97.56 988 ARG A N 1
ATOM 7758 C CA . ARG A 1 988 ? -0.760 15.583 -1.728 1.00 97.56 988 ARG A CA 1
ATOM 7759 C C . ARG A 1 988 ? -2.039 16.089 -1.062 1.00 97.56 988 ARG A C 1
ATOM 7761 O O . ARG A 1 988 ? -2.848 15.283 -0.624 1.00 97.56 988 ARG A O 1
ATOM 7768 N N . LEU A 1 989 ? -2.249 17.407 -1.006 1.00 97.88 989 LEU A N 1
ATOM 7769 C CA . LEU A 1 989 ? -3.498 17.989 -0.502 1.00 97.88 989 LEU A CA 1
ATOM 7770 C C . LEU A 1 989 ? -4.668 17.741 -1.463 1.00 97.88 989 LEU A C 1
ATOM 7772 O O . LEU A 1 989 ? -5.804 17.609 -1.018 1.00 97.88 989 LEU A O 1
ATOM 7776 N N . ALA A 1 990 ? -4.375 17.630 -2.760 1.00 98.25 990 ALA A N 1
ATOM 7777 C CA . ALA A 1 990 ? -5.339 17.337 -3.812 1.00 98.25 990 ALA A CA 1
ATOM 7778 C C . ALA A 1 990 ? -5.497 15.833 -4.100 1.00 98.25 990 ALA A C 1
ATOM 7780 O O . ALA A 1 990 ? -6.316 15.479 -4.935 1.00 98.25 990 ALA A O 1
ATOM 7781 N N . SER A 1 991 ? -4.766 14.938 -3.430 1.00 98.25 991 SER A N 1
ATOM 7782 C CA . SER A 1 991 ? -4.976 13.488 -3.538 1.00 98.25 991 SER A CA 1
ATOM 7783 C C . SER A 1 991 ? -5.604 12.954 -2.257 1.00 98.25 991 SER A C 1
ATOM 7785 O O . SER A 1 991 ? -5.118 13.212 -1.154 1.00 98.25 991 SER A O 1
ATOM 7787 N N . MET A 1 992 ? -6.721 12.232 -2.371 1.00 97.75 992 MET A N 1
ATOM 7788 C CA . MET A 1 992 ? -7.457 11.758 -1.193 1.00 97.75 992 MET A CA 1
ATOM 7789 C C . MET A 1 992 ? -6.612 10.788 -0.364 1.00 97.75 992 MET A C 1
ATOM 7791 O O . MET A 1 992 ? -6.558 10.928 0.857 1.00 97.75 992 MET A O 1
ATOM 7795 N N . PHE A 1 993 ? -5.881 9.895 -1.031 1.00 98.12 993 PHE A N 1
ATOM 7796 C CA . PHE A 1 993 ? -4.916 8.977 -0.430 1.00 98.12 993 PHE A CA 1
ATOM 7797 C C . PHE A 1 993 ? -3.626 9.008 -1.256 1.00 98.12 993 PHE A C 1
ATOM 7799 O O . PHE A 1 993 ? -3.484 8.231 -2.198 1.00 98.12 993 PHE A O 1
ATOM 7806 N N . PRO A 1 994 ? -2.697 9.930 -0.947 1.00 97.31 994 PRO A N 1
ATOM 7807 C CA . PRO A 1 994 ? -1.513 10.130 -1.771 1.00 97.31 994 PRO A CA 1
ATOM 7808 C C . PRO A 1 994 ? -0.627 8.884 -1.840 1.00 97.31 994 PRO A C 1
ATOM 7810 O O . PRO A 1 994 ? -0.456 8.170 -0.845 1.00 97.31 994 PRO A O 1
ATOM 7813 N N . ARG A 1 995 ? -0.020 8.673 -3.009 1.00 96.88 995 ARG A N 1
ATOM 7814 C CA . ARG A 1 995 ? 1.022 7.673 -3.250 1.00 96.88 995 ARG A CA 1
ATOM 7815 C C . ARG A 1 995 ? 2.251 8.360 -3.826 1.00 96.88 995 ARG A C 1
ATOM 7817 O O . ARG A 1 995 ? 2.173 9.095 -4.810 1.00 96.88 995 ARG A O 1
ATOM 7824 N N . ASP A 1 996 ? 3.380 8.165 -3.163 1.00 94.88 996 ASP A N 1
ATOM 7825 C CA . ASP A 1 996 ? 4.682 8.692 -3.569 1.00 94.88 996 ASP A CA 1
ATOM 7826 C C . ASP A 1 996 ? 5.784 7.679 -3.191 1.00 94.88 996 ASP A C 1
ATOM 7828 O O . ASP A 1 996 ? 5.468 6.652 -2.583 1.00 94.88 996 ASP A O 1
ATOM 7832 N N . PRO A 1 997 ? 7.070 7.909 -3.526 1.00 92.44 997 PRO A N 1
ATOM 7833 C CA . PRO A 1 997 ? 8.126 6.931 -3.245 1.00 92.44 997 PRO A CA 1
ATOM 7834 C C . PRO A 1 997 ? 8.291 6.566 -1.758 1.00 92.44 997 PRO A C 1
ATOM 7836 O O . PRO A 1 997 ? 8.861 5.525 -1.442 1.00 92.44 997 PRO A O 1
ATOM 7839 N N . LYS A 1 998 ? 7.812 7.410 -0.833 1.00 92.62 998 LYS A N 1
ATOM 7840 C CA . LYS A 1 998 ? 7.917 7.209 0.621 1.00 92.62 998 LYS A CA 1
ATOM 7841 C C . LYS A 1 998 ? 6.597 6.795 1.271 1.00 92.62 998 LYS A C 1
ATOM 7843 O O . LYS A 1 998 ? 6.618 6.294 2.395 1.00 92.62 998 LYS A O 1
ATOM 7848 N N . ARG A 1 999 ? 5.459 7.014 0.609 1.00 92.12 999 ARG A N 1
ATOM 7849 C CA . ARG A 1 999 ? 4.120 6.825 1.173 1.00 92.12 999 ARG A CA 1
ATOM 7850 C C . ARG A 1 999 ? 3.325 5.778 0.396 1.00 92.12 999 ARG A C 1
ATOM 7852 O O . ARG A 1 999 ? 2.804 6.050 -0.683 1.00 92.12 999 ARG A O 1
ATOM 7859 N N . LEU A 1 1000 ? 3.180 4.601 1.012 1.00 92.38 1000 LEU A N 1
ATOM 7860 C CA . LEU A 1 1000 ? 2.318 3.500 0.554 1.00 92.38 1000 LEU A CA 1
ATOM 7861 C C . LEU A 1 1000 ? 1.057 3.317 1.425 1.00 92.38 1000 LEU A C 1
ATOM 7863 O O . LEU A 1 1000 ? 0.118 2.640 1.019 1.00 92.38 1000 LEU A O 1
ATOM 7867 N N . THR A 1 1001 ? 1.034 3.927 2.612 1.00 88.19 1001 THR A N 1
ATOM 7868 C CA . THR A 1 1001 ? -0.052 3.852 3.604 1.00 88.19 1001 THR A CA 1
ATOM 7869 C C . THR A 1 1001 ? -0.450 5.258 4.078 1.00 88.19 1001 THR A C 1
ATOM 7871 O O . THR A 1 1001 ? 0.412 6.147 4.098 1.00 88.19 1001 THR A O 1
ATOM 7874 N N . PRO A 1 1002 ? -1.686 5.484 4.558 1.00 62.25 1002 PRO A N 1
ATOM 7875 C CA . PRO A 1 1002 ? -2.850 4.590 4.527 1.00 62.25 1002 PRO A CA 1
ATOM 7876 C C . PRO A 1 1002 ? -3.380 4.337 3.111 1.00 62.25 1002 PRO A C 1
ATOM 7878 O O . PRO A 1 1002 ? -3.324 5.251 2.254 1.00 62.25 1002 PRO A O 1
#

Sequence (1002 aa):
MGNPLQRRQFSVLAFVFQTIFTVLLGLFGRYDRSILPNSELNAEKSDSVDRDYPLFQDVHVMVVVGFGFLVAFVKRYGFSAISVNLLLSAFVMQYVILLRGFLSREFVTTGFFRISVNELILADLSCVSVLVSMGVLLGKLTPVQFLILAFFESSFAVVMEHILFAFLNVNDAGRSLIVHCFGAYFGLAVAKVCQTKHVMVHEENMQHSELFSMIGTLFLWIFFPSFNAATQMSDDARHRAIINTYLSIASCATTTFLASSLSDHLGRFNILHIQSSTLAGGVAIGSVANIVLFPHHAIIIGTLAALVSVAGHVFISPSILERRLSLYDTTGVHNLHGLPGLLAGVCSVFFVFFYDPVDLGSVIPQSHISLNATALHDPTFESSMSPQTVQALNQLAGIGVTLTFALVGGFISGWIMNSSSLNQMRTQPSYEDTNYYMHAEFSLFGKLHNACNEEEFMGSTKGTSKSLKQKTMEHQNPEEPQKLSKKEQNKLERKLKKAQQKLEVEGTIGGNAEAEESTEKAEVDVSEGKYGAYGVIQSTEKKDIKFVQIGEISEKLDGQQIWVRGRLHNSRSKGKSCFVVVRQQISTIQGTLFVGESVSKDFVKYVSKINLESIIDVCGVVKAMGDQRVQGCTQGDVELQIQQVWVVSASEERLPLQIEDASRPESDSTGLSVVNLDTKLDNRVLDLRTQTNQAIFKIQDGVCEIFRNALKKRGFLEYQSPHIIEAASEGGANVFEVTYFKQSAYLAQSPQLYKQMAIAGDFPRVYTIGPVFRAEDSNTHRHMTEFVGLDLEMAFNFHYHEVLQTIAGLMTEIFKFLQQNFQKEIETVAKQYPSEPFIFTEEPVILKYAEGVALLRANGIEQGDEEDLSTPNEKALGRFVREKYKTDFYVLDKFPLAVRPFYTMPDPNDERYSNSYDMFMRGEEILSGAQRVHDPKLLTERAKVHGIDLEKIRAYIDAFKYGCSPHAGGGIGLERVTMLFLGLGNIRLASMFPRDPKRLTP

Secondary structure (DSSP, 8-state):
---HHHHSHHHHHHHHHHHHHHHHHHHHEEE-GGGSTT-S-TTSHHHHHHHHHHHHHHHHHIIIIIHHHHGGG-TT-HHHHHHHHHHHHHHHHHHHHHHHHHHSHHHHHHS-EEE-HHHHHHHHHHHHHHHHHHHHHTTTS-HHHHHHHHHHHHHHHHHHHHIIIIIS----TT-IIIIIIHHHHHHHHHHHHS--S------S--HHHHHHHHHHHHHHHHHHHHHHHTT--SHHHHHHHHHHHHHHHHHHHHHHHHHHHHHSTT-PPPHHHHHHHTTHHHHHHHTTTTT--SHHHHHHHHHHHHHHHHHIIIIIIIIIIITTT----TT-HIIIIIHHHHHHHHHHHHHHHHS-TTTTGGGS-TTTGGGTTTGGGSTT----S-HHHHHHHHHHHHHHHHHHHHHHHHHHHHHHHT-TTS-PPPSS----GGGTSPPPSS-TT-SSTTSS-SS--------------------------PPPPHHHHHHHHHHHHHHHHHHHHHHHHTSSSSS----------TTTTSEEE--S--S-------BPPGGG--GGGTT-EEEEEEEEEEEEEETTEEEEEEEETTEEEEEEEE-SSS--HHHHHHHHTSPTT-EEEEEEEEEE-TT---TT-SEEEEEEEEEEEEEEEPPPS--SS-HHHHHS-TT--S------HHHHHHTHHHHTTSHHHHHHHHHHHHHHHHHHHHHHHTTPEE----SEESS-SS-SS-S-EEEETTEEEEE-S-THHHHHHHHHTT-SEEEEEEEEE------SSS--SEEEEEEEEEE-SS-THHHHHHHHHHHHHHHHHHHHH-HHHHHHHHHHS--PPP---SSPEEEEHHHHHHHHHHTT----SSSPPPHHHHHHHHHHHHHHH--SEEEEES-BGGGS-TTBPBPSS-TTBBSEEEEEETTEEEEEEEEB--SHHHHHHHHHHTT--TTTTHHHHHHTTT----EEEEEEEHHHHHHHHHT-S-GGGG-SS-BBTTB---